Protein 4RNW (pdb70)

B-factor: mean 17.25, std 8.99, range [4.36, 70.71]

Radius of gyration: 30.13 Å; Cα contacts (8 Å, |Δi|>4): 1795; chains: 2; bounding box: 82×63×90 Å

Organism: Saccharomyces pastorianus (NCBI:txid27292)

GO terms:
  GO:0003959 NADPH dehydrogenase activity (F, EXP)

Nearest PDB structures (foldseek):
  4rnw-assembly1_A  TM=1.003E+00  e=5.816E-82  Saccharomyces pastorianus
  4rnw-assembly2_B  TM=1.000E+00  e=3.410E-79  Saccharomyces pastorianus
  4rnv-assembly3_C  TM=9.988E-01  e=3.550E-76  Saccharomyces pastorianus
  4rnu-assembly2_B  TM=9.977E-01  e=3.296E-73  Saccharomyces pastorianus
  4rnu-assembly3_C  TM=9.988E-01  e=9.812E-73  Saccharomyces pastorianus

Sequence (764 aa):
GGSNDFVYSIWKKGPVIRAGNFALHPEVVREEVKDKRTLIGYGRFFISNPDLVDRLEKGLPLNKYDRDTFYQMSAHGYIDYPTYEEALKLGWGSFVKDFKPQALGDTNLFKPIKIGNNELLHRAVIPPLTRMRALHPGNIPNRDWAVEYYTQRAQRPGTMIITEGAFISPQAGGYDNAPGVWSEEQMVEWTKIFNAIHEKKKSFVWVQLWVLGWAAFPDNLARDGLRYDSASDNVVFMDAEQEAKAKKANNPQHSLTKDEIKQYIKEYVQAAKNSIAAGADGVEIHSANGYLLNQFLDPHSNTRTDEYGGSIENRARFTLEVVDALVEAIGHEKVGLRLSPYGVFNSMSGGAETGIVAQYAYVAGELEKRAKAGKRLAFVHLVEPRGGSNDFVYSIWKGPVIRAGNFALHPEVVREEVKDKRTLIGYGRFFISNPDLVDRLEKGLPLNKYDRDTFYQMSAHGYIDYPTYEEALKLGSFVKDFKPQALGDTNLFKPIKIGNNELLHRAVIPPLTRMRALHPGNIPNRDWAVEYYTQRAQRPGTMIITEGAFISPQAGGYDNAPGVWSEEQMVEWTKIFNAIHEKKSFVWVQLWVLGWAAFPDNLARDGLRYDSASDNVVFMDAEQEAKAKKANNPQHSLTKDEIKQYIKEYVQAAKNSIAAGADGVEIHSANGYLLNQFLDPHSNTRTDEYGGSIENRARFTLEVVDALVEAIGHEKVGLRLSPYGVFNSMSGGAETGIVAQYAYVAGELEKRAKAGKRLAFVHLVEPR

Foldseek 3Di:
DDFPVLLVVFFPAAEEEEDDCLLPVVVVQVQVVPVRYFYEYEQQVLQELVSVVCQQQFHFGADADPVQQADQDCVSQQPRDHPVRCVVVVPVVGDPPRGTDNCNVGQQQPWDDFQNATARGRYAHEERFRLNADPPPQAPHPPPLLSRLLSNLQPARYEYEYHEAELDLLQAARRRHHHQPDPRRLVVVLSNLVSSVVSNYAYAYEYGGAALNHQLQSQLVVVYAREAQDQPAHLDDVSCVRCVVSVHGYDRDDPVRLVVVLVSLLNSQVSNVVSPHQAYEYECEQQGHLVLLLACNNHPDDDQSDDDLNNSNPSVVSSLVSNCVRPNQSRYEYEYELQDCHSNGDGVVPVCSVVSVSVVSNVQNVVVVVPRHHSYYYYHTPD/DDFPVLLVVFFPAAEEEEDPCLLPVVVVQVQVVPVRYFYEYEQQVLQELPSVVCQQQFHFGGDADPVQQADQDCVSFQPRDHPVRVVVPDDTDPPRGTDRCNVTQQQPWDDFQNAIARGRYAHEERWRLNADPPPQAPHPPPLLSRLLSNLQPARYEYEYHEAELDLQQAARRRHHHQPDPRRLVVVLSNLVSSVVSNYAYAYEYGGAAQNHQLQSQLVVVYAREAQDQPAHLDDVSCVRCVVSVHGYDRDDPVNLVVVLVSLLNSQVSCVVSPHQAYEYECEQQGHLVLLLACRNHPDDDQCDDDLNNSNVSVVSSLVSNCVRPNQSRYEYEYELQDCHSNGCGVVPVCSVVSVSVVSNVQVVVVVVPGHHSYYYYHTPD

Secondary structure (DSSP, 8-state):
---TTHHHHH--S-EEEESS-TT-HHHHHHHTTSTTEEEE--HHHHH-TTHHHHHHHT---BPP-GGGSS-SSSTTTT-PPPHHHHHHTT---B-TT------TTSGGGS-EEETTEEESSSEEB--------BTTTTBPPTTTHHHHHHHHT-STT-EEEPPPEESSTTT---TTS-BSSSHHHHHHHHHHHHHHHHTT-EEEEEEE--GGGS-HHHHHHTT--EEES-SS--S-HHHHHHHHHTT--EEEPPHHHHHHHHHHHHHHHHHHHHTT-SEEEEE--TTSHHHHHH-TTT----STTSSSHHHHTHHHHHHHHHHHHHH-GGGEEEEE-TT--GGG--GGGSTTHHHHHHHHHHHHHHHHHTT---SEEEEE---/---STHHHHH--S-EEEESS-TT-HHHHHHHTTSTTEEEE--HHHHH-TTHHHHHHHT---BPP-GGGSSSSSSTTTT-PPPHHHHHH---BPTT------TTSGGGS-EEETTEEESSSEEB--------BTTTTBPPTTTHHHHHHHHT-STT-EEEPPPEESSTTT---TTS-BSSSHHHHHHHHHHHHHHHHTT-EEEEEEE--GGGS-HHHHHHTT--EEES-SS--S-HHHHHHHHHTT--EEEPPHHHHHHHHHHHHHHHHHHHHTT-SEEEEE--TTSHHHHHH-TTT----STTSSSHHHHTHHHHHHHHHHHHHH-GGGEEEEE-TT--GGG--GGGSTTHHHHHHHHHHHHHHHHHTT---SEEEEE---

InterPro domains:
  IPR001155 NADH:flavin oxidoreductase/NADH oxidase, N-terminal [PF00724] (16-368)
  IPR013785 Aldolase-type TIM barrel [G3DSA:3.20.20.70] (1-400)
  IPR045247 Oxidoreductase Oye-like [PTHR22893] (15-388)

Solvent-accessible surface area: 28478 Å² total; per-residue (Å²): 57,39,45,0,76,6,3,33,10,5,0,80,4,23,0,0,11,9,23,75,6,8,62,58,7,86,42,0,65,94,47,1,137,52,164,39,0,0,0,1,5,20,132,17,1,6,0,0,4,8,0,2,39,1,10,49,118,20,36,44,2,0,121,69,58,166,114,5,18,133,82,89,18,32,107,3,3,28,80,23,9,29,38,104,90,0,76,167,115,62,78,76,95,25,30,82,152,37,77,53,56,53,1,28,106,13,48,0,23,97,82,23,116,0,18,82,6,98,0,98,1,18,0,0,8,6,18,30,40,1,39,3,3,51,91,106,23,22,9,5,8,135,108,50,5,58,89,6,8,37,39,4,0,58,57,55,2,0,0,0,2,0,14,2,0,0,4,6,64,29,1,3,12,32,34,45,0,1,0,0,74,24,131,82,0,15,67,20,1,47,109,1,0,84,13,0,67,144,82,151,1,36,0,0,0,4,0,9,1,0,5,0,4,2,77,0,59,26,4,39,122,79,70,38,79,3,3,0,0,4,87,96,34,75,31,62,81,133,8,91,62,70,8,78,180,23,136,16,96,12,56,32,3,65,95,116,37,0,103,83,3,17,138,30,0,29,95,1,0,99,27,0,39,93,14,31,8,27,0,0,0,0,9,0,0,38,0,20,0,0,2,0,0,0,2,38,88,0,6,61,24,140,44,89,10,2,61,24,4,32,34,32,0,81,0,0,12,46,0,0,61,24,0,16,135,36,21,17,54,51,50,0,0,0,16,4,3,2,20,23,102,134,19,37,16,24,1,26,77,46,14,20,4,2,0,1,4,0,33,0,2,1,27,1,7,106,55,12,125,88,52,106,75,5,7,0,1,0,0,38,17,70,110,37,48,43,0,73,6,3,30,18,9,0,93,4,22,0,0,12,10,25,78,6,9,61,60,8,85,40,0,66,96,47,1,136,53,167,38,0,0,0,1,5,19,118,16,1,6,0,0,4,8,0,3,41,2,10,46,108,19,39,43,2,8,112,67,58,130,122,5,12,134,84,90,20,31,111,3,3,27,78,25,42,31,44,102,89,13,87,154,145,111,130,59,32,167,121,34,163,48,58,52,1,27,106,15,46,0,22,100,78,23,118,0,18,82,7,100,0,97,1,18,0,0,7,5,17,29,40,0,40,4,3,51,91,106,24,22,9,5,8,133,107,51,4,59,88,5,8,37,40,4,0,57,59,57,1,0,0,0,2,0,13,2,0,1,4,6,62,29,1,2,12,31,36,46,0,2,0,0,77,26,156,84,0,24,83,17,1,48,108,2,0,79,9,0,66,135,84,151,1,35,0,0,0,4,0,9,2,0,6,0,3,1,80,0,56,27,4,40,123,80,71,38,77,3,4,0,0,4,84,101,23,77,30,62,80,140,7,60,58,66,8,150,177,23,134,17,99,12,57,34,3,65,92,104,34,0,121,86,3,26,141,29,0,31,95,0,0,101,25,0,38,92,13,31,8,28,0,0,0,0,9,0,0,38,0,21,0,1,2,0,0,0,2,35,88,1,6,65,25,139,42,80,8,2,61,23,4,32,33,32,0,71,0,0,13,55,0,0,60,22,0,18,147,30,21,18,55,50,49,0,0,0,17,4,3,2,21,22,103,132,20,37,14,22,0,21,79,55,17,20,4,2,0,1,4,0,34,0,2,1,24,2,8,101,57,12,121,88,50,119,74,5,7,0,1,0,0,35,19,73,112

Structure (mmCIF, N/CA/C/O backbone):
data_4RNW
#
_entry.id   4RNW
#
_cell.length_a   64.247
_cell.length_b   73.002
_cell.length_c   84.742
_cell.angle_alpha   90.00
_cell.angle_beta   101.27
_cell.angle_gamma   90.00
#
_symmetry.space_group_name_H-M   'P 1 21 1'
#
loop_
_entity.id
_entity.type
_entity.pdbx_description
1 polymer 'NADPH dehydrogenase 1'
2 non-polymer 'FLAVIN MONONUCLEOTIDE'
3 non-polymer '4-(2-HYDROXYETHYL)-1-PIPERAZINE ETHANESULFONIC ACID'
4 non-polymer 1,2-ETHANEDIOL
5 water water
#
loop_
_atom_site.group_PDB
_atom_site.id
_atom_site.type_symbol
_atom_site.label_atom_id
_atom_site.label_alt_id
_atom_site.label_comp_id
_atom_site.label_asym_id
_atom_site.label_entity_id
_atom_site.label_seq_id
_atom_site.pdbx_PDB_ins_code
_atom_site.Cartn_x
_atom_site.Cartn_y
_atom_site.Cartn_z
_atom_site.occupancy
_atom_site.B_iso_or_equiv
_atom_site.auth_seq_id
_atom_site.auth_comp_id
_atom_site.auth_asym_id
_atom_site.auth_atom_id
_atom_site.pdbx_PDB_model_num
ATOM 1 N N . GLY A 1 2 ? 10.436 -13.472 11.153 1.00 22.99 6 GLY A N 1
ATOM 2 C CA . GLY A 1 2 ? 9.286 -13.380 12.026 1.00 36.46 6 GLY A CA 1
ATOM 3 C C . GLY A 1 2 ? 9.689 -12.780 13.352 1.00 44.28 6 GLY A C 1
ATOM 4 O O . GLY A 1 2 ? 10.762 -13.092 13.888 1.00 36.17 6 GLY A O 1
ATOM 5 N N . GLY A 1 3 ? 8.816 -11.940 13.899 1.00 18.89 7 GLY A N 1
ATOM 6 C CA . GLY A 1 3 ? 9.234 -11.041 14.944 1.00 22.99 7 GLY A CA 1
ATOM 7 C C . GLY A 1 3 ? 8.572 -9.682 14.834 1.00 19.57 7 GLY A C 1
ATOM 8 O O . GLY A 1 3 ? 7.579 -9.512 14.127 1.00 20.21 7 GLY A O 1
ATOM 9 N N . SER A 1 4 ? 9.160 -8.710 15.524 1.00 16.08 8 SER A N 1
ATOM 10 C CA . SER A 1 4 ? 8.526 -7.441 15.850 1.00 11.13 8 SER A CA 1
ATOM 11 C C . SER A 1 4 ? 9.496 -6.347 15.483 1.00 9.93 8 SER A C 1
ATOM 12 O O . SER A 1 4 ? 10.716 -6.562 15.538 1.00 11.57 8 SER A O 1
ATOM 15 N N . ASN A 1 5 ? 8.971 -5.186 15.096 1.00 8.94 9 ASN A N 1
ATOM 16 C CA . ASN A 1 5 ? 9.794 -4.002 14.892 1.00 10.00 9 ASN A CA 1
ATOM 17 C C . ASN A 1 5 ? 10.125 -3.273 16.193 1.00 14.20 9 ASN A C 1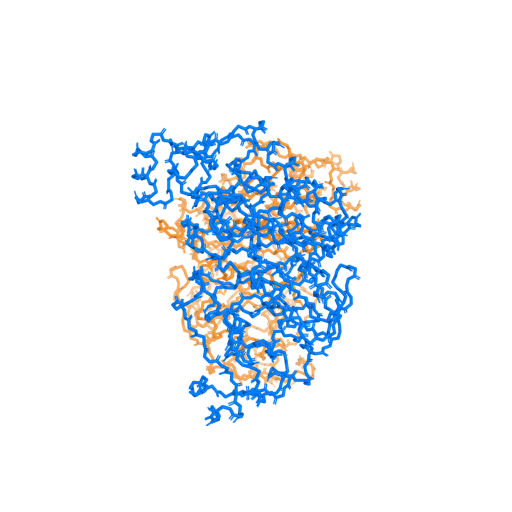
ATOM 18 O O . ASN A 1 5 ? 10.757 -2.213 16.166 1.00 12.54 9 ASN A O 1
ATOM 23 N N . ASP A 1 6 ? 9.683 -3.814 17.327 1.00 12.44 10 ASP A N 1
ATOM 24 C CA . ASP A 1 6 ? 9.837 -3.081 18.587 1.00 12.36 10 ASP A CA 1
ATOM 25 C C . ASP A 1 6 ? 11.299 -2.777 18.904 1.00 11.54 10 ASP A C 1
ATOM 26 O O . ASP A 1 6 ? 11.601 -1.780 19.566 1.00 12.39 10 ASP A O 1
ATOM 31 N N . PHE A 1 7 ? 12.206 -3.622 18.425 1.00 9.62 11 PHE A N 1
ATOM 32 C CA . PHE A 1 7 ? 13.636 -3.391 18.628 1.00 9.92 11 PHE A CA 1
ATOM 33 C C . PHE A 1 7 ? 14.076 -1.972 18.239 1.00 9.45 11 PHE A C 1
ATOM 34 O O . PHE A 1 7 ? 14.965 -1.375 18.850 1.00 9.58 11 PHE A O 1
ATOM 42 N N . VAL A 1 8 ? 13.446 -1.407 17.220 1.00 9.02 12 VAL A N 1
ATOM 43 C CA . VAL A 1 8 ? 13.848 -0.098 16.776 1.00 6.47 12 VAL A CA 1
ATOM 44 C C . VAL A 1 8 ? 13.695 0.962 17.867 1.00 9.05 12 VAL A C 1
ATOM 45 O O . VAL A 1 8 ? 14.491 1.890 17.944 1.00 11.14 12 VAL A O 1
ATOM 49 N N . TYR A 1 9 ? 12.667 0.820 18.701 1.00 11.29 13 TYR A N 1
ATOM 50 C CA . TYR A 1 9 ? 12.381 1.794 19.762 1.00 10.27 13 TYR A CA 1
ATOM 51 C C . TYR A 1 9 ? 13.455 1.748 20.848 1.00 9.65 13 TYR A C 1
ATOM 52 O O . TYR A 1 9 ? 13.632 2.716 21.586 1.00 11.71 13 TYR A O 1
ATOM 61 N N . SER A 1 10 ? 14.194 0.642 20.942 1.00 11.90 14 SER A N 1
ATOM 62 C CA . SER A 1 10 ? 15.277 0.563 21.945 1.00 9.42 14 SER A CA 1
ATOM 63 C C . SER A 1 10 ? 16.525 1.286 21.479 1.00 11.19 14 SER A C 1
ATOM 64 O O . SER A 1 10 ? 17.431 1.547 22.278 1.00 15.09 14 SER A O 1
ATOM 67 N N . ILE A 1 11 ? 16.578 1.614 20.193 1.00 10.55 15 ILE A N 1
ATOM 68 C CA . ILE A 1 11 ? 17.767 2.182 19.571 1.00 7.90 15 ILE A CA 1
ATOM 69 C C . ILE A 1 11 ? 17.523 3.633 19.149 1.00 11.23 15 ILE A C 1
ATOM 70 O O . ILE A 1 11 ? 18.200 4.543 19.610 1.00 11.25 15 ILE A O 1
ATOM 75 N N . TRP A 1 12 ? 16.575 3.835 18.233 1.00 8.52 16 TRP A N 1
ATOM 76 C CA . TRP A 1 12 ? 16.240 5.169 17.734 1.00 7.56 16 TRP A CA 1
ATOM 77 C C . TRP A 1 12 ? 15.270 5.835 18.671 1.00 9.78 16 TRP A C 1
ATOM 78 O O . TRP A 1 12 ? 14.275 5.221 19.075 1.00 10.12 16 TRP A O 1
ATOM 89 N N . LYS A 1 13 ? 15.546 7.095 19.028 1.00 12.69 17 LYS A N 1
ATOM 90 C CA A LYS A 1 13 ? 14.749 7.764 20.050 0.42 11.45 17 LYS A CA 1
ATOM 91 C CA B LYS A 1 13 ? 14.753 7.767 20.048 0.58 11.42 17 LYS A CA 1
ATOM 92 C C . LYS A 1 13 ? 13.925 8.921 19.489 1.00 14.83 17 LYS A C 1
ATOM 93 O O . LYS A 1 13 ? 13.356 9.698 20.238 1.00 16.18 17 LYS A O 1
ATOM 104 N N . GLY A 1 14 ? 13.849 9.012 18.169 1.00 12.58 18 GLY A N 1
ATOM 105 C CA . GLY A 1 14 ? 13.053 10.051 17.542 1.00 12.97 18 GLY A CA 1
ATOM 106 C C . GLY A 1 14 ? 11.671 9.558 17.140 1.00 9.79 18 GLY A C 1
ATOM 107 O O . GLY A 1 14 ? 11.221 8.460 17.526 1.00 9.40 18 GLY A O 1
ATOM 108 N N . PRO A 1 15 ? 10.957 10.366 16.341 1.00 12.00 19 PRO A N 1
ATOM 109 C CA . PRO A 1 15 ? 9.627 9.943 15.877 1.00 8.03 19 PRO A CA 1
ATOM 110 C C . PRO A 1 15 ? 9.674 8.664 15.028 1.00 8.96 19 PRO A C 1
ATOM 111 O O . PRO A 1 15 ? 10.618 8.470 14.267 1.00 9.60 19 PRO A O 1
ATOM 115 N N . VAL A 1 16 ? 8.678 7.809 15.179 1.00 8.02 20 VAL A N 1
ATOM 116 C CA . VAL A 1 16 ? 8.617 6.603 14.386 1.00 9.81 20 VAL A CA 1
ATOM 117 C C . VAL A 1 16 ? 7.217 6.564 13.807 1.00 10.38 20 VAL A C 1
ATOM 118 O O . VAL A 1 16 ? 6.236 6.637 14.557 1.00 10.69 20 VAL A O 1
ATOM 122 N N . ILE A 1 17 ? 7.112 6.447 12.489 1.00 7.42 21 ILE A N 1
ATOM 123 C CA . ILE A 1 17 ? 5.799 6.240 11.868 1.00 10.08 21 ILE A CA 1
ATOM 124 C C . ILE A 1 17 ? 5.661 4.752 11.625 1.00 9.96 21 ILE A C 1
ATOM 125 O O . ILE A 1 17 ? 6.567 4.137 11.041 1.00 9.93 21 ILE A O 1
ATOM 130 N N . ARG A 1 18 ? 4.548 4.166 12.051 1.00 8.78 22 ARG A N 1
ATOM 131 C CA . ARG A 1 18 ? 4.329 2.737 11.798 1.00 7.68 22 ARG A CA 1
ATOM 132 C C . ARG A 1 18 ? 3.163 2.583 10.844 1.00 8.68 22 ARG A C 1
ATOM 133 O O . ARG A 1 18 ? 2.122 3.223 11.037 1.00 8.42 22 ARG A O 1
ATOM 141 N N . ALA A 1 19 ? 3.314 1.698 9.854 1.00 9.02 23 ALA A N 1
ATOM 142 C CA . ALA A 1 19 ? 2.236 1.471 8.889 1.00 7.48 23 ALA A CA 1
ATOM 143 C C . ALA A 1 19 ? 2.010 -0.007 8.611 1.00 8.97 23 ALA A C 1
ATOM 144 O O . ALA A 1 19 ? 2.959 -0.763 8.421 1.00 10.49 23 ALA A O 1
ATOM 146 N N . GLY A 1 20 ? 0.743 -0.398 8.578 1.00 8.82 24 GLY A N 1
ATOM 147 C CA . GLY A 1 20 ? 0.371 -1.755 8.229 1.00 8.22 24 GLY A CA 1
ATOM 148 C C . GLY A 1 20 ? -0.807 -2.255 9.040 1.00 11.89 24 GLY A C 1
ATOM 149 O O . GLY A 1 20 ? -0.677 -2.493 10.245 1.00 10.54 24 GLY A O 1
ATOM 150 N N . ASN A 1 21 ? -1.952 -2.384 8.381 1.00 11.18 25 ASN A N 1
ATOM 151 C CA . ASN A 1 21 ? -3.144 -2.997 8.977 1.00 12.71 25 ASN A CA 1
ATOM 152 C C . ASN A 1 21 ? -3.620 -2.339 10.265 1.00 12.26 25 ASN A C 1
ATOM 153 O O . ASN A 1 21 ? -4.062 -3.024 11.190 1.00 13.24 25 ASN A O 1
ATOM 158 N N . PHE A 1 22 ? -3.530 -1.010 10.343 1.00 10.45 26 PHE A N 1
ATOM 159 C CA . PHE A 1 22 ? -3.999 -0.304 11.532 1.00 10.61 26 PHE A CA 1
ATOM 160 C C . PHE A 1 22 ? -5.436 0.220 11.453 1.00 10.56 26 PHE A C 1
ATOM 161 O O . PHE A 1 22 ? -6.049 0.464 12.488 1.00 12.74 26 PHE A O 1
ATOM 169 N N . ALA A 1 23 ? -5.985 0.396 10.254 1.00 15.23 27 ALA A N 1
ATOM 170 C CA . ALA A 1 23 ? -7.295 1.043 10.168 1.00 14.70 27 ALA A CA 1
ATOM 171 C C . ALA A 1 23 ? -8.386 0.195 10.814 1.00 14.59 27 ALA A C 1
ATOM 172 O O . ALA A 1 23 ? -9.294 0.728 11.452 1.00 14.25 27 ALA A O 1
ATOM 174 N N . LEU A 1 24 ? -8.320 -1.118 10.622 1.00 14.14 28 LEU A N 1
ATOM 175 C CA . LEU A 1 24 ? -9.354 -1.996 11.176 1.00 11.28 28 LEU A CA 1
ATOM 176 C C . LEU A 1 24 ? -8.985 -2.480 12.579 1.00 15.29 28 LEU A C 1
ATOM 177 O O . LEU A 1 24 ? -9.680 -3.339 13.132 1.00 16.80 28 LEU A O 1
ATOM 182 N N . HIS A 1 25 ? -7.914 -1.928 13.158 1.00 12.31 29 HIS A N 1
ATOM 183 C CA . HIS A 1 25 ? -7.479 -2.298 14.506 1.00 14.64 29 HIS A CA 1
ATOM 184 C C . HIS A 1 25 ? -7.248 -1.129 15.444 1.00 11.76 29 HIS A C 1
ATOM 185 O O . HIS A 1 25 ? -6.129 -0.907 15.938 1.00 15.06 29 HIS A O 1
ATOM 192 N N . PRO A 1 26 ? -8.315 -0.373 15.730 1.00 14.58 30 PRO A N 1
ATOM 193 C CA . PRO A 1 26 ? -8.169 0.769 16.631 1.00 15.51 30 PRO A CA 1
ATOM 194 C C . PRO A 1 26 ? -7.702 0.345 18.018 1.00 11.67 30 PRO A C 1
ATOM 195 O O . PRO A 1 26 ? -7.045 1.118 18.702 1.00 13.33 30 PRO A O 1
ATOM 199 N N . GLU A 1 27 ? -8.007 -0.893 18.403 1.00 15.70 31 GLU A N 1
ATOM 200 C CA . GLU A 1 27 ? -7.587 -1.384 19.704 1.00 17.19 31 GLU A CA 1
ATOM 201 C C . GLU A 1 27 ? -6.061 -1.502 19.764 1.00 22.06 31 GLU A C 1
ATOM 202 O O . GLU A 1 27 ? -5.459 -1.310 20.823 1.00 18.32 31 GLU A O 1
ATOM 208 N N . VAL A 1 28 ? -5.441 -1.783 18.619 1.00 15.75 32 VAL A N 1
ATOM 209 C CA . VAL A 1 28 ? -3.978 -1.843 18.531 1.00 16.19 32 VAL A CA 1
ATOM 210 C C . VAL A 1 28 ? -3.410 -0.425 18.529 1.00 14.61 32 VAL A C 1
ATOM 211 O O . VAL A 1 28 ? -2.500 -0.099 19.307 1.00 15.25 32 VAL A O 1
ATOM 215 N N . VAL A 1 29 ? -3.986 0.429 17.691 1.00 12.93 33 VAL A N 1
ATOM 216 C CA . VAL A 1 29 ? -3.583 1.832 17.660 1.00 14.70 33 VAL A CA 1
ATOM 217 C C . VAL A 1 29 ? -3.662 2.516 19.027 1.00 15.15 33 VAL A C 1
ATOM 218 O O . VAL A 1 29 ? -2.748 3.230 19.404 1.00 15.60 33 VAL A O 1
ATOM 222 N N . ARG A 1 30 ? -4.758 2.303 19.759 1.00 13.82 34 ARG A N 1
ATOM 223 C CA . ARG A 1 30 ? -4.923 2.888 21.085 1.00 16.49 34 ARG A CA 1
ATOM 224 C C . ARG A 1 30 ? -3.735 2.560 21.987 1.00 16.75 34 ARG A C 1
ATOM 225 O O . ARG A 1 30 ? -3.262 3.414 22.739 1.00 17.19 34 ARG A O 1
ATOM 233 N N . GLU A 1 31 ? -3.243 1.330 21.887 1.00 17.09 35 GLU A N 1
ATOM 234 C CA . GLU A 1 31 ? -2.077 0.945 22.681 1.00 24.36 35 GLU A CA 1
ATOM 235 C C . GLU A 1 31 ? -0.781 1.539 22.134 1.00 19.23 35 GLU A C 1
ATOM 236 O O . GLU A 1 31 ? 0.035 2.048 22.894 1.00 18.76 35 GLU A O 1
ATOM 242 N N . GLU A 1 32 ? -0.612 1.501 20.814 1.00 17.45 36 GLU A N 1
ATOM 243 C CA . GLU A 1 32 ? 0.619 1.984 20.195 1.00 15.47 36 GLU A CA 1
ATOM 244 C C . GLU A 1 32 ? 0.878 3.475 20.432 1.00 16.13 36 GLU A C 1
ATOM 245 O O . GLU A 1 32 ? 2.027 3.888 20.628 1.00 16.40 36 GLU A O 1
ATOM 251 N N . VAL A 1 33 ? -0.173 4.300 20.388 1.00 14.23 37 VAL A N 1
ATOM 252 C CA . VAL A 1 33 ? 0.025 5.735 20.480 1.00 14.58 37 VAL A CA 1
ATOM 253 C C . VAL A 1 33 ? 0.237 6.231 21.919 1.00 15.53 37 VAL A C 1
ATOM 254 O O . VAL A 1 33 ? 0.469 7.419 22.132 1.00 19.82 37 VAL A O 1
ATOM 258 N N . LYS A 1 34 ? 0.154 5.316 22.885 1.00 17.10 38 LYS A N 1
ATOM 259 C CA . LYS A 1 34 ? 0.574 5.622 24.251 1.00 18.98 38 LYS A CA 1
ATOM 260 C C . LYS A 1 34 ? 2.052 6.022 24.281 1.00 22.83 38 LYS A C 1
ATOM 261 O O . LYS A 1 34 ? 2.488 6.804 25.129 1.00 22.01 38 LYS A O 1
ATOM 267 N N . ASP A 1 35 ? 2.820 5.482 23.339 1.00 18.54 39 ASP A N 1
ATOM 268 C CA . ASP A 1 35 ? 4.183 5.926 23.127 1.00 14.95 39 ASP A CA 1
ATOM 269 C C . ASP A 1 35 ? 4.132 7.305 22.473 1.00 16.88 39 ASP A C 1
ATOM 270 O O . ASP A 1 35 ? 3.593 7.441 21.373 1.00 15.23 39 ASP A O 1
ATOM 275 N N . LYS A 1 36 ? 4.657 8.319 23.172 1.00 15.68 40 LYS A N 1
ATOM 276 C CA . LYS A 1 36 ? 4.594 9.736 22.778 1.00 15.52 40 LYS A CA 1
ATOM 277 C C . LYS A 1 36 ? 5.249 10.122 21.437 1.00 13.42 40 LYS A C 1
ATOM 278 O O . LYS A 1 36 ? 5.020 11.202 20.938 1.00 14.55 40 LYS A O 1
ATOM 284 N N . ARG A 1 37 ? 6.061 9.236 20.862 1.00 11.68 41 ARG A N 1
ATOM 285 C CA . ARG A 1 37 ? 6.689 9.519 19.579 1.00 8.41 41 ARG A CA 1
ATOM 286 C C . ARG A 1 37 ? 6.269 8.576 18.447 1.00 11.64 41 ARG A C 1
ATOM 287 O O . ARG A 1 37 ? 6.954 8.469 17.429 1.00 13.27 41 ARG A O 1
ATOM 295 N N . THR A 1 38 ? 5.126 7.931 18.611 1.00 8.70 42 THR A N 1
ATOM 296 C CA . THR A 1 38 ? 4.632 7.015 17.581 1.00 8.68 42 THR A CA 1
ATOM 297 C C . THR A 1 38 ? 3.543 7.672 16.733 1.00 14.55 42 THR A C 1
ATOM 298 O O . THR A 1 38 ? 2.591 8.242 17.266 1.00 12.95 42 THR A O 1
ATOM 302 N N . LEU A 1 39 ? 3.679 7.583 15.413 1.00 8.96 43 LEU A N 1
ATOM 303 C CA . LEU A 1 39 ? 2.638 8.038 14.490 1.00 8.64 43 LEU A CA 1
ATOM 304 C C . LEU A 1 39 ? 2.161 6.829 13.716 1.00 9.26 43 LEU A C 1
ATOM 305 O O . LEU A 1 39 ? 2.865 5.842 13.650 1.00 10.47 43 LEU A O 1
ATOM 310 N N . ILE A 1 40 ? 0.961 6.895 13.149 1.00 8.64 44 ILE A N 1
ATOM 311 C CA . ILE A 1 40 ? 0.369 5.744 12.483 1.00 8.37 44 ILE A CA 1
ATOM 312 C C . ILE A 1 40 ? 0.071 6.070 11.037 1.00 10.82 44 ILE A C 1
ATOM 313 O O . ILE A 1 40 ? -0.643 7.013 10.764 1.00 10.14 44 ILE A O 1
ATOM 318 N N . GLY A 1 41 ? 0.631 5.301 10.107 1.00 9.04 45 GLY A N 1
ATOM 319 C CA . GLY A 1 41 ? 0.302 5.482 8.696 1.00 8.85 45 GLY A CA 1
ATOM 320 C C . GLY A 1 41 ? -0.848 4.570 8.304 1.00 14.63 45 GLY A C 1
ATOM 321 O O . GLY A 1 41 ? -0.843 3.401 8.671 1.00 12.20 45 GLY A O 1
ATOM 322 N N . TYR A 1 42 ? -1.815 5.102 7.551 1.00 11.37 46 TYR A N 1
ATOM 323 C CA . TYR A 1 42 ? -2.945 4.339 7.066 1.00 12.41 46 TYR A CA 1
ATOM 324 C C . TYR A 1 42 ? -2.971 4.414 5.538 1.00 10.38 46 TYR A C 1
ATOM 325 O O . TYR A 1 42 ? -3.127 5.497 4.970 1.00 13.36 46 TYR A O 1
ATOM 334 N N . GLY A 1 43 ? -2.781 3.287 4.868 1.00 8.00 47 GLY A N 1
ATOM 335 C CA . GLY A 1 43 ? -2.632 3.272 3.422 1.00 8.25 47 GLY A CA 1
ATOM 336 C C . GLY A 1 43 ? -3.920 3.019 2.663 1.00 11.72 47 GLY A C 1
ATOM 337 O O . GLY A 1 43 ? -4.547 3.943 2.130 1.00 12.28 47 GLY A O 1
ATOM 338 N N . ARG A 1 44 ? -4.315 1.757 2.592 1.00 9.62 48 ARG A N 1
ATOM 339 C CA . ARG A 1 44 ? -5.507 1.394 1.836 1.00 9.09 48 ARG A CA 1
ATOM 340 C C . ARG A 1 44 ? -6.733 2.191 2.241 1.00 10.43 48 ARG A C 1
ATOM 341 O O . ARG A 1 44 ? -7.527 2.572 1.386 1.00 10.96 48 ARG A O 1
ATOM 349 N N . PHE A 1 45 ? -6.892 2.481 3.524 1.00 11.10 49 PHE A N 1
ATOM 350 C CA . PHE A 1 45 ? -8.084 3.215 3.927 1.00 9.67 49 PHE A CA 1
ATOM 351 C C . PHE A 1 45 ? -7.993 4.726 3.736 1.00 10.78 49 PHE A C 1
ATOM 352 O O . PHE A 1 45 ? -9.023 5.389 3.749 1.00 13.56 49 PHE A O 1
ATOM 360 N N . PHE A 1 46 ? -6.795 5.279 3.521 1.00 8.63 50 PHE A N 1
ATOM 361 C CA . PHE A 1 46 ? -6.728 6.666 3.035 1.00 9.18 50 PHE A CA 1
ATOM 362 C C . PHE A 1 46 ? -7.022 6.739 1.536 1.00 8.66 50 PHE A C 1
ATOM 363 O O . PHE A 1 46 ? -7.525 7.756 1.067 1.00 10.87 50 PHE A O 1
ATOM 371 N N . ILE A 1 47 ? -6.705 5.680 0.787 1.00 9.23 51 ILE A N 1
ATOM 372 C CA . ILE A 1 47 ? -7.130 5.584 -0.607 1.00 7.27 51 ILE A CA 1
ATOM 373 C C . ILE A 1 47 ? -8.643 5.716 -0.634 1.00 10.13 51 ILE A C 1
ATOM 374 O O . ILE A 1 47 ? -9.193 6.512 -1.414 1.00 9.87 51 ILE A O 1
ATOM 379 N N . SER A 1 48 ? -9.334 4.966 0.227 1.00 10.99 52 SER A N 1
ATOM 380 C CA . SER A 1 48 ? -10.786 4.909 0.111 1.00 10.82 52 SER A CA 1
ATOM 381 C C . SER A 1 48 ? -11.563 5.921 0.932 1.00 11.20 52 SER A C 1
ATOM 382 O O . SER A 1 48 ? -12.779 6.053 0.760 1.00 11.42 52 SER A O 1
ATOM 385 N N . ASN A 1 49 ? -10.888 6.598 1.853 1.00 9.60 53 ASN A N 1
ATOM 386 C CA . ASN A 1 49 ? -11.560 7.556 2.718 1.00 11.93 53 ASN A CA 1
ATOM 387 C C . ASN A 1 49 ? -10.814 8.884 2.732 1.00 10.32 53 ASN A C 1
ATOM 388 O O . ASN A 1 49 ? -9.883 9.048 3.499 1.00 10.80 53 ASN A O 1
ATOM 393 N N . PRO A 1 50 ? -11.242 9.857 1.909 1.00 10.68 54 PRO A N 1
ATOM 394 C CA . PRO A 1 50 ? -10.525 11.135 1.924 1.00 8.86 54 PRO A CA 1
ATOM 395 C C . PRO A 1 50 ? -10.606 11.845 3.277 1.00 12.65 54 PRO A C 1
ATOM 396 O O . PRO A 1 50 ? -9.693 12.608 3.619 1.00 13.02 54 PRO A O 1
ATOM 400 N N . ASP A 1 51 ? -11.671 11.598 4.037 1.00 10.79 55 ASP A N 1
ATOM 401 C CA . ASP A 1 51 ? -11.831 12.168 5.364 1.00 10.06 55 ASP A CA 1
ATOM 402 C C . ASP A 1 51 ? -11.542 11.128 6.435 1.00 13.60 55 ASP A C 1
ATOM 403 O O . ASP A 1 51 ? -12.224 11.076 7.455 1.00 11.36 55 ASP A O 1
ATOM 408 N N . LEU A 1 52 ? -10.517 10.313 6.211 1.00 10.08 56 LEU A N 1
ATOM 409 C CA . LEU A 1 52 ? -10.213 9.249 7.172 1.00 9.60 56 LEU A CA 1
ATOM 410 C C . LEU A 1 52 ? -9.974 9.816 8.556 1.00 12.21 56 LEU A C 1
ATOM 411 O O . LEU A 1 52 ? -10.399 9.225 9.543 1.00 12.87 56 LEU A O 1
ATOM 416 N N . VAL A 1 53 ? -9.291 10.953 8.643 1.00 9.71 57 VAL A N 1
ATOM 417 C CA . VAL A 1 53 ? -8.940 11.471 9.959 1.00 11.87 57 VAL A CA 1
ATOM 418 C C . VAL A 1 53 ? -10.207 11.777 10.786 1.00 11.92 57 VAL A C 1
ATOM 419 O O . VAL A 1 53 ? -10.286 11.404 11.951 1.00 13.05 57 VAL A O 1
ATOM 423 N N . ASP A 1 54 ? -11.208 12.423 10.168 1.00 11.55 58 ASP A N 1
ATOM 424 C CA . ASP A 1 54 ? -12.474 12.665 10.876 1.00 14.05 58 ASP A CA 1
ATOM 425 C C . ASP A 1 54 ? -13.087 11.352 11.339 1.00 13.66 58 ASP A C 1
ATOM 426 O O . ASP A 1 54 ? -13.643 11.274 12.430 1.00 14.99 58 ASP A O 1
ATOM 431 N N . ARG A 1 55 ? -13.031 10.323 10.492 1.00 12.86 59 ARG A N 1
ATOM 432 C CA . ARG A 1 55 ? -13.692 9.063 10.815 1.00 16.46 59 ARG A CA 1
ATOM 433 C C . ARG A 1 55 ? -12.980 8.361 11.962 1.00 14.14 59 ARG A C 1
ATOM 434 O O . ARG A 1 55 ? -13.619 7.748 12.807 1.00 15.95 59 ARG A O 1
ATOM 442 N N . LEU A 1 56 ? -11.656 8.448 11.988 1.00 11.93 60 LEU A N 1
ATOM 443 C CA . LEU A 1 56 ? -10.883 7.919 13.117 1.00 13.90 60 LEU A CA 1
ATOM 444 C C . LEU A 1 56 ? -11.152 8.654 14.433 1.00 17.34 60 LEU A C 1
ATOM 445 O O . LEU A 1 56 ? -11.201 8.037 15.499 1.00 14.96 60 LEU A O 1
ATOM 450 N N . GLU A 1 57 ? -11.294 9.973 14.365 1.00 13.57 61 GLU A N 1
ATOM 451 C CA . GLU A 1 57 ? -11.522 10.783 15.561 1.00 14.77 61 GLU A CA 1
ATOM 452 C C . GLU A 1 57 ? -12.858 10.442 16.192 1.00 19.77 61 GLU A C 1
ATOM 453 O O . GLU A 1 57 ? -12.976 10.341 17.419 1.00 18.66 61 GLU A O 1
ATOM 459 N N . LYS A 1 58 ? -13.862 10.278 15.344 1.00 16.47 62 LYS A N 1
ATOM 460 C CA . LYS A 1 58 ? -15.234 10.159 15.807 1.00 18.98 62 LYS A CA 1
ATOM 461 C C . LYS A 1 58 ? -15.732 8.721 15.857 1.00 17.32 62 LYS A C 1
ATOM 462 O O . LYS A 1 58 ? -16.838 8.461 16.336 1.00 21.80 62 LYS A O 1
ATOM 468 N N . GLY A 1 59 ? -14.930 7.782 15.369 1.00 17.91 63 GLY A N 1
ATOM 469 C CA . GLY A 1 59 ? -15.358 6.390 15.319 1.00 17.20 63 GLY A CA 1
ATOM 470 C C . GLY A 1 59 ? -16.491 6.134 14.333 1.00 23.43 63 GLY A C 1
ATOM 471 O O . GLY A 1 59 ? -17.493 5.499 14.672 1.00 20.68 63 GLY A O 1
ATOM 472 N N . LEU A 1 60 ? -16.313 6.608 13.103 1.00 14.08 64 LEU A N 1
ATOM 473 C CA . LEU A 1 60 ? -17.282 6.440 12.030 1.00 17.71 64 LEU A CA 1
ATOM 474 C C . LEU A 1 60 ? -16.972 5.191 11.199 1.00 18.20 64 LEU A C 1
ATOM 475 O O . LEU A 1 60 ? -15.818 4.735 11.154 1.00 17.15 64 LEU A O 1
ATOM 480 N N . PRO A 1 61 ? -17.995 4.641 10.526 1.00 13.16 65 PRO A N 1
ATOM 481 C CA . PRO A 1 61 ? -17.800 3.527 9.587 1.00 15.95 65 PRO A CA 1
ATOM 482 C C . PRO A 1 61 ? -16.846 3.950 8.459 1.00 15.89 65 PRO A C 1
ATOM 483 O O . PRO A 1 61 ? -16.729 5.147 8.160 1.00 13.79 65 PRO A O 1
ATOM 487 N N . LEU A 1 62 ? -16.178 2.984 7.844 1.00 12.56 66 LEU A N 1
ATOM 488 C CA . LEU A 1 62 ? -15.178 3.282 6.819 1.00 13.75 66 LEU A CA 1
ATOM 489 C C . LEU A 1 62 ? -15.606 2.802 5.439 1.00 14.19 66 LEU A C 1
ATOM 490 O O . LEU A 1 62 ? -16.149 1.697 5.292 1.00 13.41 66 LEU A O 1
ATOM 495 N N . ASN A 1 63 ? -15.324 3.600 4.411 1.00 12.63 67 ASN A N 1
ATOM 496 C CA . ASN A 1 63 ? -15.542 3.165 3.023 1.00 14.21 67 ASN A CA 1
ATOM 497 C C . ASN A 1 63 ? -14.651 1.969 2.701 1.00 15.99 67 ASN A C 1
ATOM 498 O O . ASN A 1 63 ? -13.443 2.000 2.991 1.00 12.74 67 ASN A O 1
ATOM 503 N N . LYS A 1 64 ? -15.224 0.935 2.083 1.00 13.02 68 LYS A N 1
ATOM 504 C CA . LYS A 1 64 ? -14.426 -0.166 1.539 1.00 12.02 68 LYS A CA 1
ATOM 505 C C . LYS A 1 64 ? -13.495 0.374 0.462 1.00 15.06 68 LYS A C 1
ATOM 506 O O . LYS A 1 64 ? -13.826 1.359 -0.221 1.00 14.98 68 LYS A O 1
ATOM 512 N N . TYR A 1 65 ? -12.334 -0.257 0.297 1.00 12.60 69 TYR A N 1
ATOM 513 C CA . TYR A 1 65 ? -11.470 0.074 -0.836 1.00 13.43 69 TYR A CA 1
ATOM 514 C C . TYR A 1 65 ? -11.652 -0.918 -1.976 1.00 13.91 69 TYR A C 1
ATOM 515 O O . TYR A 1 65 ? -11.977 -2.090 -1.739 1.00 15.62 69 TYR A O 1
ATOM 524 N N . ASP A 1 66 ? -11.448 -0.432 -3.199 1.00 16.25 70 ASP A N 1
ATOM 525 C CA . ASP A 1 66 ? -11.507 -1.253 -4.406 1.00 15.13 70 ASP A CA 1
ATOM 526 C C . ASP A 1 66 ? -10.110 -1.466 -4.976 1.00 13.20 70 ASP A C 1
ATOM 527 O O . ASP A 1 66 ? -9.575 -0.602 -5.678 1.00 14.77 70 ASP A O 1
ATOM 532 N N . ARG A 1 67 ? -9.518 -2.616 -4.662 1.00 15.58 71 ARG A N 1
ATOM 533 C CA . ARG A 1 67 ? -8.151 -2.890 -5.104 1.00 14.18 71 ARG A CA 1
ATOM 534 C C . ARG A 1 67 ? -8.008 -2.889 -6.630 1.00 17.92 71 ARG A C 1
ATOM 535 O O . ARG A 1 67 ? -6.927 -2.645 -7.160 1.00 15.11 71 ARG A O 1
ATOM 543 N N . ASP A 1 68 ? -9.094 -3.147 -7.353 1.00 19.25 72 ASP A N 1
ATOM 544 C CA . ASP A 1 68 ? -8.987 -3.221 -8.804 1.00 20.79 72 ASP A CA 1
ATOM 545 C C . ASP A 1 68 ? -8.652 -1.869 -9.444 1.00 19.60 72 ASP A C 1
ATOM 546 O O . ASP A 1 68 ? -8.153 -1.819 -10.566 1.00 23.19 72 ASP A O 1
ATOM 551 N N . THR A 1 69 ? -8.907 -0.773 -8.728 1.00 14.96 73 THR A N 1
ATOM 552 C CA . THR A 1 69 ? -8.582 0.569 -9.239 1.00 15.17 73 THR A CA 1
ATOM 553 C C . THR A 1 69 ? -7.377 1.215 -8.534 1.00 15.21 73 THR A C 1
ATOM 554 O O . THR A 1 69 ? -7.141 2.410 -8.663 1.00 15.48 73 THR A O 1
ATOM 558 N N . PHE A 1 70 ? -6.616 0.423 -7.784 1.00 14.40 74 PHE A N 1
ATOM 559 C CA . PHE A 1 70 ? -5.428 0.958 -7.136 1.00 12.43 74 PHE A CA 1
ATOM 560 C C . PHE A 1 70 ? -4.480 1.537 -8.181 1.00 9.97 74 PHE A C 1
ATOM 561 O O . PHE A 1 70 ? -3.895 2.606 -7.964 1.00 11.13 74 PHE A O 1
ATOM 569 N N . TYR A 1 71 ? -4.315 0.832 -9.305 1.00 12.35 75 TYR A N 1
ATOM 570 C CA . TYR A 1 71 ? -3.325 1.226 -10.327 1.00 10.12 75 TYR A CA 1
ATOM 571 C C . TYR A 1 71 ? -3.861 1.513 -11.721 1.00 13.81 75 TYR A C 1
ATOM 572 O O . TYR A 1 71 ? -3.086 1.675 -12.664 1.00 16.29 75 TYR A O 1
ATOM 581 N N . GLN A 1 72 ? -5.177 1.608 -11.833 1.00 13.71 76 GLN A N 1
ATOM 582 C CA . GLN A 1 72 ? -5.852 1.860 -13.111 1.00 12.81 76 GLN A CA 1
ATOM 583 C C . GLN A 1 72 ? -5.739 3.319 -13.523 1.00 11.77 76 GLN A C 1
ATOM 584 O O . GLN A 1 72 ? -5.819 4.218 -12.672 1.00 16.82 76 GLN A O 1
ATOM 590 N N . MET A 1 73 ? -5.595 3.572 -14.825 1.00 11.05 77 MET A N 1
ATOM 591 C CA . MET A 1 73 ? -5.546 4.956 -15.302 1.00 14.23 77 MET A CA 1
ATOM 592 C C . MET A 1 73 ? -6.943 5.562 -15.409 1.00 15.24 77 MET A C 1
ATOM 593 O O . MET A 1 73 ? -7.503 5.707 -16.513 1.00 20.07 77 MET A O 1
ATOM 598 N N . SER A 1 74 ? -7.516 5.894 -14.257 1.00 12.33 78 SER A N 1
ATOM 599 C CA . SER A 1 74 ? -8.882 6.413 -14.172 1.00 15.31 78 SER A CA 1
ATOM 600 C C . SER A 1 74 ? -9.109 7.325 -12.964 1.00 16.63 78 SER A C 1
ATOM 601 O O . SER A 1 74 ? -8.437 7.213 -11.918 1.00 13.21 78 SER A O 1
ATOM 604 N N . ALA A 1 75 ? -10.066 8.239 -13.095 1.00 14.03 79 ALA A N 1
ATOM 605 C CA . ALA A 1 75 ? -10.560 9.000 -11.961 1.00 14.13 79 ALA A CA 1
ATOM 606 C C . ALA A 1 75 ? -11.319 8.097 -10.994 1.00 12.10 79 ALA A C 1
ATOM 607 O O . ALA A 1 75 ? -11.282 8.273 -9.774 1.00 13.15 79 ALA A O 1
ATOM 609 N N . HIS A 1 76 ? -12.037 7.132 -11.547 1.00 14.73 80 HIS A N 1
ATOM 610 C CA . HIS A 1 76 ? -12.728 6.158 -10.735 1.00 15.56 80 HIS A CA 1
ATOM 611 C C . HIS A 1 76 ? -11.745 5.388 -9.863 1.00 12.96 80 HIS A C 1
ATOM 612 O O . HIS A 1 76 ? -10.745 4.855 -10.349 1.00 14.88 80 HIS A O 1
ATOM 619 N N . GLY A 1 77 ? -12.042 5.342 -8.579 1.00 12.13 81 GLY A N 1
ATOM 620 C CA . GLY A 1 77 ? -11.212 4.653 -7.615 1.00 12.67 81 GLY A CA 1
ATOM 621 C C . GLY A 1 77 ? -10.043 5.512 -7.208 1.00 13.06 81 GLY A C 1
ATOM 622 O O . GLY A 1 77 ? -9.166 5.042 -6.489 1.00 11.16 81 GLY A O 1
ATOM 623 N N . TYR A 1 78 ? -10.054 6.781 -7.618 1.00 10.89 82 TYR A N 1
ATOM 624 C CA . TYR A 1 78 ? -8.974 7.708 -7.288 1.00 9.92 82 TYR A CA 1
ATOM 625 C C . TYR A 1 78 ? -9.522 8.946 -6.587 1.00 10.57 82 TYR A C 1
ATOM 626 O O . TYR A 1 78 ? -9.156 9.242 -5.442 1.00 11.07 82 TYR A O 1
ATOM 635 N N . ILE A 1 79 ? -10.391 9.668 -7.291 1.00 12.58 83 ILE A N 1
ATOM 636 C CA . ILE A 1 79 ? -10.994 10.893 -6.780 1.00 10.47 83 ILE A CA 1
ATOM 637 C C . ILE A 1 79 ? -12.501 10.843 -6.529 1.00 11.08 83 ILE A C 1
ATOM 638 O O . ILE A 1 79 ? -13.116 11.860 -6.206 1.00 15.38 83 ILE A O 1
ATOM 643 N N . ASP A 1 80 ? -13.097 9.657 -6.628 1.00 11.91 84 ASP A N 1
ATOM 644 C CA . ASP A 1 80 ? -14.537 9.569 -6.412 1.00 15.56 84 ASP A CA 1
ATOM 645 C C . ASP A 1 80 ? -14.989 8.727 -5.209 1.00 17.19 84 ASP A C 1
ATOM 646 O O . ASP A 1 80 ? -16.155 8.312 -5.138 1.00 16.25 84 ASP A O 1
ATOM 651 N N . TYR A 1 81 ? -14.096 8.480 -4.245 1.00 12.09 85 TYR A N 1
ATOM 652 C CA . TYR A 1 81 ? -14.569 7.963 -2.977 1.00 12.69 85 TYR A CA 1
ATOM 653 C C . TYR A 1 81 ? -15.117 9.122 -2.143 1.00 12.94 85 TYR A C 1
ATOM 654 O O . TYR A 1 81 ? -14.491 10.192 -2.044 1.00 15.36 85 TYR A O 1
ATOM 663 N N . PRO A 1 82 ? -16.267 8.911 -1.499 1.00 12.72 86 PRO A N 1
ATOM 664 C CA . PRO A 1 82 ? -16.959 9.988 -0.784 1.00 14.12 86 PRO A CA 1
ATOM 665 C C . PRO A 1 82 ? -16.489 10.214 0.655 1.00 14.37 86 PRO A C 1
ATOM 666 O O . PRO A 1 82 ? -15.942 9.315 1.298 1.00 13.82 86 PRO A O 1
ATOM 670 N N . THR A 1 83 ? -16.691 11.430 1.158 1.00 13.43 87 THR A N 1
ATOM 671 C CA . THR A 1 83 ? -16.574 11.696 2.586 1.00 13.39 87 THR A CA 1
ATOM 672 C C . THR A 1 83 ? -17.777 11.063 3.252 1.00 12.54 87 THR A C 1
ATOM 673 O O . THR A 1 83 ? -18.716 10.657 2.562 1.00 15.50 87 THR A O 1
ATOM 677 N N . TYR A 1 84 ? -17.755 10.959 4.580 1.00 16.53 88 TYR A N 1
ATOM 678 C CA . TYR A 1 84 ? -18.847 10.294 5.288 1.00 13.66 88 TYR A CA 1
ATOM 679 C C . TYR A 1 84 ? -20.198 10.977 5.049 1.00 18.18 88 TYR A C 1
ATOM 680 O O . TYR A 1 84 ? -21.205 10.309 4.764 1.00 19.73 88 TYR A O 1
ATOM 689 N N . GLU A 1 85 ? -20.226 12.299 5.134 1.00 21.95 89 GLU A N 1
ATOM 690 C CA . GLU A 1 85 ? -21.493 13.005 4.932 1.00 23.45 89 GLU A CA 1
ATOM 691 C C . GLU A 1 85 ? -21.975 12.899 3.494 1.00 26.52 89 GLU A C 1
ATOM 692 O O . GLU A 1 85 ? -23.177 12.806 3.249 1.00 20.28 89 GLU A O 1
ATOM 698 N N . GLU A 1 86 ? -21.034 12.898 2.550 1.00 17.30 90 GLU A N 1
ATOM 699 C CA . GLU A 1 86 ? -21.353 12.620 1.154 1.00 19.13 90 GLU A CA 1
ATOM 700 C C . GLU A 1 86 ? -21.891 11.211 0.980 1.00 15.10 90 GLU A C 1
ATOM 701 O O . GLU A 1 86 ? -22.828 11.000 0.211 1.00 21.32 90 GLU A O 1
ATOM 707 N N . ALA A 1 87 ? -21.287 10.240 1.657 1.00 16.10 91 ALA A N 1
ATOM 708 C CA . ALA A 1 87 ? -21.700 8.852 1.521 1.00 14.84 91 ALA A CA 1
ATOM 709 C C . ALA A 1 87 ? -23.116 8.667 2.065 1.00 26.54 91 ALA A C 1
ATOM 710 O O . ALA A 1 87 ? -23.914 7.927 1.494 1.00 22.12 91 ALA A O 1
ATOM 712 N N . LEU A 1 88 ? -23.429 9.333 3.167 1.00 24.69 92 LEU A N 1
ATOM 713 C CA . LEU A 1 88 ? -24.785 9.251 3.716 1.00 23.05 92 LEU A CA 1
ATOM 714 C C . LEU A 1 88 ? -25.810 9.800 2.719 1.00 26.05 92 LEU A C 1
ATOM 715 O O . LEU A 1 88 ? -26.890 9.231 2.563 1.00 31.69 92 LEU A O 1
ATOM 720 N N . LYS A 1 89 ? -25.457 10.878 2.019 1.00 24.33 93 LYS A N 1
ATOM 721 C CA . LYS A 1 89 ? -26.358 11.438 1.013 1.00 28.60 93 LYS A CA 1
ATOM 722 C C . LYS A 1 89 ? -26.614 10.444 -0.125 1.00 35.16 93 LYS A C 1
ATOM 723 O O . LYS A 1 89 ? -27.703 10.399 -0.699 1.00 34.99 93 LYS A O 1
ATOM 729 N N . LEU A 1 90 ? -25.603 9.640 -0.435 1.00 23.06 94 LEU A N 1
ATOM 730 C CA . LEU A 1 90 ? -25.697 8.613 -1.467 1.00 20.45 94 LEU A CA 1
ATOM 731 C C . LEU A 1 90 ? -26.408 7.345 -0.982 1.00 37.61 94 LEU A C 1
ATOM 732 O O . LEU A 1 90 ? -26.538 6.372 -1.723 1.00 32.29 94 LEU A O 1
ATOM 737 N N . GLY A 1 91 ? -26.867 7.366 0.264 1.00 30.17 95 GLY A N 1
ATOM 738 C CA . GLY A 1 91 ? -27.560 6.229 0.845 1.00 34.67 95 GLY A CA 1
ATOM 739 C C . GLY A 1 91 ? -26.653 5.078 1.231 1.00 42.72 95 GLY A C 1
ATOM 740 O O . GLY A 1 91 ? -27.102 3.935 1.314 1.00 37.63 95 GLY A O 1
ATOM 741 N N . TRP A 1 92 ? -25.382 5.373 1.495 1.00 28.94 96 TRP A N 1
ATOM 742 C CA . TRP A 1 92 ? -24.410 4.320 1.784 1.00 29.96 96 TRP A CA 1
ATOM 743 C C . TRP A 1 92 ? -24.567 3.707 3.163 1.00 31.88 96 TRP A C 1
ATOM 744 O O . TRP A 1 92 ? -24.105 2.585 3.403 1.00 36.02 96 TRP A O 1
ATOM 755 N N . GLY A 1 93 ? -25.192 4.455 4.066 1.00 23.07 97 GLY A N 1
ATOM 756 C CA . GLY A 1 93 ? -25.284 4.046 5.459 1.00 35.88 97 GLY A CA 1
ATOM 757 C C . GLY A 1 93 ? -25.811 2.641 5.671 1.00 38.21 97 GLY A C 1
ATOM 758 O O . GLY A 1 93 ? -26.785 2.232 5.036 1.00 39.86 97 GLY A O 1
ATOM 759 N N . SER A 1 96 ? -22.166 -0.491 0.784 1.00 55.08 100 SER A N 1
ATOM 760 C CA . SER A 1 96 ? -22.100 0.098 2.117 1.00 31.93 100 SER A CA 1
ATOM 761 C C . SER A 1 96 ? -20.666 0.181 2.655 1.00 25.92 100 SER A C 1
ATOM 762 O O . SER A 1 96 ? -19.701 0.215 1.891 1.00 30.92 100 SER A O 1
ATOM 765 N N . PHE A 1 97 ? -20.533 0.200 3.975 1.00 22.56 101 PHE A N 1
ATOM 766 C CA . PHE A 1 97 ? -19.233 0.396 4.600 1.00 21.59 101 PHE A CA 1
ATOM 767 C C . PHE A 1 97 ? -18.577 -0.942 4.936 1.00 20.16 101 PHE A C 1
ATOM 768 O O . PHE A 1 97 ? -19.167 -2.003 4.685 1.00 21.05 101 PHE A O 1
ATOM 776 N N . VAL A 1 98 ? -17.363 -0.903 5.478 1.00 18.66 102 VAL A N 1
ATOM 777 C CA . VAL A 1 98 ? -16.643 -2.128 5.835 1.00 22.24 102 VAL A CA 1
ATOM 778 C C . VAL A 1 98 ? -17.457 -2.997 6.789 1.00 25.53 102 VAL A C 1
ATOM 779 O O . VAL A 1 98 ? -17.963 -2.500 7.791 1.00 21.15 102 VAL A O 1
ATOM 783 N N . LYS A 1 99 ? -17.562 -4.291 6.485 1.00 21.32 103 LYS A N 1
ATOM 784 C CA . LYS A 1 99 ? -18.419 -5.202 7.252 1.00 33.23 103 LYS A CA 1
ATOM 785 C C . LYS A 1 99 ? -17.837 -5.633 8.600 1.00 26.74 103 LYS A C 1
ATOM 786 O O . LYS A 1 99 ? -16.642 -5.918 8.712 1.00 27.24 103 LYS A O 1
ATOM 788 N N . ASP A 1 100 ? -18.692 -5.684 9.622 1.00 29.80 104 ASP A N 1
ATOM 789 C CA . ASP A 1 100 ? -18.325 -6.198 10.954 1.00 30.73 104 ASP A CA 1
ATOM 790 C C . ASP A 1 100 ? -17.267 -5.380 11.687 1.00 41.52 104 ASP A C 1
ATOM 791 O O . ASP A 1 100 ? -16.889 -5.712 12.812 1.00 39.54 104 ASP A O 1
ATOM 796 N N . PHE A 1 101 ? -16.779 -4.320 11.053 1.00 30.82 105 PHE A N 1
ATOM 797 C CA . PHE A 1 101 ? -15.811 -3.450 11.700 1.00 31.98 105 PHE A CA 1
ATOM 798 C C . PHE A 1 101 ? -16.524 -2.679 12.797 1.00 26.12 105 PHE A C 1
ATOM 799 O O . PHE A 1 101 ? -17.569 -2.061 12.559 1.00 27.83 105 PHE A O 1
ATOM 807 N N . LYS A 1 102 ? -15.957 -2.744 13.997 1.00 32.20 106 LYS A N 1
ATOM 808 C CA . LYS A 1 102 ? -16.439 -2.005 15.153 1.00 35.88 106 LYS A CA 1
ATOM 809 C C . LYS A 1 102 ? -15.547 -0.793 15.373 1.00 29.47 106 LYS A C 1
ATOM 810 O O . LYS A 1 102 ? -14.468 -0.914 15.946 1.00 29.86 106 LYS A O 1
ATOM 812 N N . PRO A 1 103 ? -15.993 0.384 14.912 1.00 28.07 107 PRO A N 1
ATOM 813 C CA . PRO A 1 103 ? -15.138 1.569 15.015 1.00 23.58 107 PRO A CA 1
ATOM 814 C C . PRO A 1 103 ? -14.948 2.019 16.462 1.00 24.95 107 PRO A C 1
ATOM 815 O O . PRO A 1 103 ? -15.810 1.771 17.310 1.00 25.91 107 PRO A O 1
ATOM 819 N N . GLN A 1 104 ? -13.810 2.641 16.738 1.00 25.20 108 GLN A N 1
ATOM 820 C CA . GLN A 1 104 ? -13.565 3.292 18.013 1.00 22.50 108 GLN A CA 1
ATOM 821 C C . GLN A 1 104 ? -13.326 4.763 17.756 1.00 18.05 108 GLN A C 1
ATOM 822 O O . GLN A 1 104 ? -12.545 5.123 16.876 1.00 19.64 108 GLN A O 1
ATOM 828 N N . ALA A 1 105 ? -13.959 5.625 18.535 1.00 16.94 109 ALA A N 1
ATOM 829 C CA . ALA A 1 105 ? -13.553 7.022 18.528 1.00 17.81 109 ALA A CA 1
ATOM 830 C C . ALA A 1 105 ? -12.160 7.134 19.160 1.00 21.31 109 ALA A C 1
ATOM 831 O O . ALA A 1 105 ? -11.980 6.838 20.349 1.00 22.47 109 ALA A O 1
ATOM 833 N N . LEU A 1 106 ? -11.173 7.535 18.360 1.00 17.33 110 LEU A N 1
ATOM 834 C CA . LEU A 1 106 ? -9.796 7.668 18.834 1.00 15.51 110 LEU A CA 1
ATOM 835 C C . LEU A 1 106 ? -9.411 9.106 19.206 1.00 15.24 110 LEU A C 1
ATOM 836 O O . LEU A 1 106 ? -8.251 9.408 19.492 1.00 17.46 110 LEU A O 1
ATOM 841 N N . GLY A 1 107 ? -10.399 9.994 19.201 1.00 15.17 111 GLY A N 1
ATOM 842 C CA . GLY A 1 107 ? -10.184 11.396 19.525 1.00 15.74 111 GLY A CA 1
ATOM 843 C C . GLY A 1 107 ? -9.571 11.674 20.895 1.00 16.48 111 GLY A C 1
ATOM 844 O O . GLY A 1 107 ? -8.957 12.725 21.108 1.00 21.30 111 GLY A O 1
ATOM 845 N N . ASP A 1 108 ? -9.726 10.729 21.813 1.00 19.59 112 ASP A N 1
ATOM 846 C CA . ASP A 1 108 ? -9.261 10.898 23.197 1.00 22.21 112 ASP A CA 1
ATOM 847 C C . ASP A 1 108 ? -7.835 10.412 23.415 1.00 24.74 112 ASP A C 1
ATOM 848 O O . ASP A 1 108 ? -7.354 10.381 24.551 1.00 25.66 112 ASP A O 1
ATOM 853 N N . THR A 1 109 ? -7.155 10.041 22.335 1.00 19.05 113 THR A N 1
ATOM 854 C CA . THR A 1 109 ? -5.825 9.435 22.428 1.00 15.79 113 THR A CA 1
ATOM 855 C C . THR A 1 109 ? -4.736 10.329 21.838 1.00 17.46 113 THR A C 1
ATOM 856 O O . THR A 1 109 ? -5.031 11.359 21.215 1.00 16.95 113 THR A O 1
ATOM 860 N N . ASN A 1 110 ? -3.474 9.931 22.015 1.00 14.45 114 ASN A N 1
ATOM 861 C CA . ASN A 1 110 ? -2.370 10.663 21.398 1.00 17.44 114 ASN A CA 1
ATOM 862 C C . ASN A 1 110 ? -2.415 10.756 19.877 1.00 13.68 114 ASN A C 1
ATOM 863 O O . ASN A 1 110 ? -1.693 11.568 19.307 1.00 15.78 114 ASN A O 1
ATOM 868 N N . LEU A 1 111 ? -3.247 9.934 19.228 1.00 13.33 115 LEU A N 1
ATOM 869 C CA . LEU A 1 111 ? -3.437 10.051 17.780 1.00 11.29 115 LEU A CA 1
ATOM 870 C C . LEU A 1 111 ? -3.900 11.448 17.401 1.00 11.65 115 LEU A C 1
ATOM 871 O O . LEU A 1 111 ? -3.627 11.929 16.299 1.00 12.76 115 LEU A O 1
ATOM 876 N N . PHE A 1 112 ? -4.570 12.115 18.341 1.00 12.15 116 PHE A N 1
ATOM 877 C CA . PHE A 1 112 ? -5.068 13.466 18.106 1.00 13.15 116 PHE A CA 1
ATOM 878 C C . PHE A 1 112 ? -4.387 14.545 18.927 1.00 19.02 116 PHE A C 1
ATOM 879 O O . PHE A 1 112 ? -4.910 15.654 19.111 1.00 18.55 116 PHE A O 1
ATOM 887 N N . LYS A 1 113 ? -3.180 14.222 19.376 1.00 16.24 117 LYS A N 1
ATOM 888 C CA . LYS A 1 113 ? -2.330 15.216 19.995 1.00 18.58 117 LYS A CA 1
ATOM 889 C C . LYS A 1 113 ? -1.338 15.767 18.980 1.00 15.29 117 LYS A C 1
ATOM 890 O O . LYS A 1 113 ? -0.814 15.032 18.139 1.00 15.29 117 LYS A O 1
ATOM 896 N N . PRO A 1 114 ? -1.089 17.073 19.032 1.00 19.12 118 PRO A N 1
ATOM 897 C CA . PRO A 1 114 ? -0.148 17.657 18.085 1.00 10.85 118 PRO A CA 1
ATOM 898 C C . PRO A 1 114 ? 1.273 17.147 18.285 1.00 19.27 118 PRO A C 1
ATOM 899 O O . PRO A 1 114 ? 1.656 16.756 19.403 1.00 18.00 118 PRO A O 1
ATOM 903 N N . ILE A 1 115 ? 2.049 17.146 17.204 1.00 16.39 119 ILE A N 1
ATOM 904 C CA . ILE A 1 115 ? 3.455 16.733 17.270 1.00 13.04 119 ILE A CA 1
ATOM 905 C C . ILE A 1 115 ? 4.234 17.479 16.201 1.00 14.54 119 ILE A C 1
ATOM 906 O O . ILE A 1 115 ? 3.691 17.744 15.122 1.00 13.91 119 ILE A O 1
ATOM 911 N N . LYS A 1 116 ? 5.493 17.831 16.469 1.00 17.41 120 LYS A N 1
ATOM 912 C CA . LYS A 1 116 ? 6.292 18.493 15.442 1.00 14.63 120 LYS A CA 1
ATOM 913 C C . LYS A 1 116 ? 7.165 17.458 14.712 1.00 16.78 120 LYS A C 1
ATOM 914 O O . LYS A 1 116 ? 7.955 16.740 15.327 1.00 20.32 120 LYS A O 1
ATOM 920 N N . ILE A 1 117 ? 6.974 17.345 13.402 1.00 14.80 121 ILE A N 1
ATOM 921 C CA . ILE A 1 117 ? 7.824 16.490 12.589 1.00 13.58 121 ILE A CA 1
ATOM 922 C C . ILE A 1 117 ? 8.627 17.333 11.624 1.00 12.66 121 ILE A C 1
ATOM 923 O O . ILE A 1 117 ? 8.060 18.013 10.775 1.00 13.63 121 ILE A O 1
ATOM 928 N N . GLY A 1 118 ? 9.954 17.295 11.732 1.00 14.16 122 GLY A N 1
ATOM 929 C CA . GLY A 1 118 ? 10.776 18.212 10.963 1.00 17.18 122 GLY A CA 1
ATOM 930 C C . GLY A 1 118 ? 10.395 19.641 11.317 1.00 17.23 122 GLY A C 1
ATOM 931 O O . GLY A 1 118 ? 10.346 19.987 12.507 1.00 16.76 122 GLY A O 1
ATOM 932 N N . ASN A 1 119 ? 10.091 20.439 10.296 1.00 16.42 123 ASN A N 1
ATOM 933 C CA . ASN A 1 119 ? 9.648 21.824 10.480 1.00 13.19 123 ASN A CA 1
ATOM 934 C C . ASN A 1 119 ? 8.130 21.939 10.621 1.00 20.80 123 ASN A C 1
ATOM 935 O O . ASN A 1 119 ? 7.607 23.051 10.734 1.00 20.42 123 ASN A O 1
ATOM 940 N N . ASN A 1 120 ? 7.420 20.807 10.592 1.00 13.28 124 ASN A N 1
ATOM 941 C CA . ASN A 1 120 ? 5.959 20.840 10.468 1.00 18.30 124 ASN A CA 1
ATOM 942 C C . ASN A 1 120 ? 5.249 20.594 11.779 1.00 16.04 124 ASN A C 1
ATOM 943 O O . ASN A 1 120 ? 5.525 19.611 12.471 1.00 14.44 124 ASN A O 1
ATOM 948 N N . GLU A 1 121 ? 4.318 21.473 12.128 1.00 14.84 125 GLU A N 1
ATOM 949 C CA . GLU A 1 121 ? 3.461 21.233 13.280 1.00 13.96 125 GLU A CA 1
ATOM 950 C C . GLU A 1 121 ? 2.209 20.414 12.920 1.00 13.20 125 GLU A C 1
ATOM 951 O O . GLU A 1 121 ? 1.194 20.955 12.499 1.00 14.33 125 GLU A O 1
ATOM 957 N N . LEU A 1 122 ? 2.297 19.095 13.076 1.00 13.81 126 LEU A N 1
ATOM 958 C CA . LEU A 1 122 ? 1.158 18.221 12.812 1.00 14.39 126 LEU A CA 1
ATOM 959 C C . LEU A 1 122 ? 0.112 18.454 13.874 1.00 14.92 126 LEU A C 1
ATOM 960 O O . LEU A 1 122 ? 0.445 18.672 15.049 1.00 14.62 126 LEU A O 1
ATOM 965 N N . LEU A 1 123 ? -1.152 18.406 13.481 1.00 11.41 127 LEU A N 1
ATOM 966 C CA . LEU A 1 123 ? -2.234 18.568 14.444 1.00 16.14 127 LEU A CA 1
ATOM 967 C C . LEU A 1 123 ? -2.790 17.232 14.928 1.00 17.08 127 LEU A C 1
ATOM 968 O O . LEU A 1 123 ? -3.587 17.177 15.876 1.00 14.97 127 LEU A O 1
ATOM 973 N N . HIS A 1 124 ? -2.385 16.154 14.257 1.00 14.16 128 HIS A N 1
ATOM 974 C CA . HIS A 1 124 ? -2.744 14.801 14.674 1.00 13.62 128 HIS A CA 1
ATOM 975 C C . HIS A 1 124 ? -1.712 13.870 14.073 1.00 11.25 128 HIS A C 1
ATOM 976 O O . HIS A 1 124 ? -0.869 14.306 13.272 1.00 12.44 128 HIS A O 1
ATOM 983 N N . ARG A 1 125 ? -1.781 12.584 14.433 1.00 12.62 129 ARG A N 1
ATOM 984 C CA . ARG A 1 125 ? -0.682 11.666 14.126 1.00 9.48 129 ARG A CA 1
ATOM 985 C C . ARG A 1 125 ? -1.064 10.578 13.125 1.00 11.66 129 ARG A C 1
ATOM 986 O O . ARG A 1 125 ? -0.371 9.564 13.002 1.00 10.34 129 ARG A O 1
ATOM 994 N N . ALA A 1 126 ? -2.163 10.788 12.398 1.00 9.96 130 ALA A N 1
ATOM 995 C CA . ALA A 1 126 ? -2.556 9.863 11.343 1.00 10.70 130 ALA A CA 1
ATOM 996 C C . ALA A 1 126 ? -1.905 10.361 10.055 1.00 13.21 130 ALA A C 1
ATOM 997 O O . ALA A 1 126 ? -2.193 11.451 9.576 1.00 12.63 130 ALA A O 1
ATOM 999 N N . VAL A 1 127 ? -0.984 9.571 9.527 1.00 8.57 131 VAL A N 1
ATOM 1000 C CA . VAL A 1 127 ? -0.144 9.974 8.411 1.00 11.50 131 VAL A CA 1
ATOM 1001 C C . VAL A 1 127 ? -0.597 9.261 7.145 1.00 8.26 131 VAL A C 1
ATOM 1002 O O . VAL A 1 127 ? -0.983 8.103 7.177 1.00 8.17 131 VAL A O 1
ATOM 1006 N N . ILE A 1 128 ? -0.601 9.974 6.014 1.00 8.11 132 ILE A N 1
ATOM 1007 C CA . ILE A 1 128 ? -0.763 9.285 4.743 1.00 8.03 132 ILE A CA 1
ATOM 1008 C C . ILE A 1 128 ? 0.582 8.754 4.282 1.00 7.88 132 ILE A C 1
ATOM 1009 O O . ILE A 1 128 ? 1.496 9.515 3.978 1.00 9.14 132 ILE A O 1
ATOM 1014 N N . PRO A 1 129 ? 0.733 7.428 4.261 1.00 9.80 133 PRO A N 1
ATOM 1015 C CA . PRO A 1 129 ? 2.003 6.857 3.821 1.00 6.83 133 PRO A CA 1
ATOM 1016 C C . PRO A 1 129 ? 2.084 6.934 2.296 1.00 5.99 133 PRO A C 1
ATOM 1017 O O . PRO A 1 129 ? 1.074 7.192 1.617 1.00 8.18 133 PRO A O 1
ATOM 1021 N N . PRO A 1 130 ? 3.275 6.681 1.735 1.00 8.04 134 PRO A N 1
ATOM 1022 C CA . PRO A 1 130 ? 3.385 6.729 0.268 1.00 6.63 134 PRO A CA 1
ATOM 1023 C C . PRO A 1 130 ? 2.498 5.685 -0.385 1.00 7.84 134 PRO A C 1
ATOM 1024 O O . PRO A 1 130 ? 2.523 4.522 0.006 1.00 8.31 134 PRO A O 1
ATOM 1028 N N . LEU A 1 131 ? 1.737 6.091 -1.393 1.00 6.14 135 LEU A N 1
ATOM 1029 C CA . LEU A 1 131 ? 0.849 5.177 -2.132 1.00 7.24 135 LEU A CA 1
ATOM 1030 C C . LEU A 1 131 ? 0.973 5.363 -3.639 1.00 7.48 135 LEU A C 1
ATOM 1031 O O . LEU A 1 131 ? 0.404 6.307 -4.223 1.00 9.99 135 LEU A O 1
ATOM 1036 N N . THR A 1 132 ? 1.734 4.480 -4.272 1.00 8.66 136 THR A N 1
ATOM 1037 C CA . THR A 1 132 ? 1.855 4.447 -5.725 1.00 8.23 136 THR A CA 1
ATOM 1038 C C . THR A 1 132 ? 0.471 4.197 -6.339 1.00 9.87 136 THR A C 1
ATOM 1039 O O . THR A 1 132 ? -0.186 3.227 -6.007 1.00 9.93 136 THR A O 1
ATOM 1043 N N . ARG A 1 133 ? 0.038 5.084 -7.249 1.00 8.47 137 ARG A N 1
ATOM 1044 C CA . ARG A 1 133 ? -1.291 4.998 -7.868 1.00 7.89 137 ARG A CA 1
ATOM 1045 C C . ARG A 1 133 ? -1.233 4.837 -9.381 1.00 9.72 137 ARG A C 1
ATOM 1046 O O . ARG A 1 133 ? -2.250 4.616 -10.043 1.00 9.78 137 ARG A O 1
ATOM 1054 N N . MET A 1 134 ? -0.023 4.887 -9.927 1.00 8.48 138 MET A N 1
ATOM 1055 C CA . MET A 1 134 ? 0.212 4.639 -11.351 1.00 9.92 138 MET A CA 1
ATOM 1056 C C . MET A 1 134 ? -0.582 5.486 -12.318 1.00 9.77 138 MET A C 1
ATOM 1057 O O . MET A 1 134 ? -0.901 5.032 -13.415 1.00 14.76 138 MET A O 1
ATOM 1062 N N . ARG A 1 135 ? -0.840 6.729 -11.942 1.00 9.13 139 ARG A N 1
ATOM 1063 C CA . ARG A 1 135 ? -1.564 7.631 -12.843 1.00 8.89 139 ARG A CA 1
ATOM 1064 C C . ARG A 1 135 ? -0.713 8.695 -13.524 1.00 14.37 139 ARG A C 1
ATOM 1065 O O . ARG A 1 135 ? -1.231 9.579 -14.194 1.00 12.34 139 ARG A O 1
ATOM 1073 N N . ALA A 1 136 ? 0.605 8.587 -13.398 1.00 12.96 140 ALA A N 1
ATOM 1074 C CA . ALA A 1 136 ? 1.496 9.504 -14.094 1.00 13.21 140 ALA A CA 1
ATOM 1075 C C . ALA A 1 136 ? 1.455 9.246 -15.601 1.00 11.55 140 ALA A C 1
ATOM 1076 O O . ALA A 1 136 ? 1.136 8.121 -16.057 1.00 11.69 140 ALA A O 1
ATOM 1078 N N . LEU A 1 137 ? 1.775 10.291 -16.369 1.00 16.33 141 LEU A N 1
ATOM 1079 C CA . LEU A 1 137 ? 1.677 10.262 -17.829 1.00 12.55 141 LEU A CA 1
ATOM 1080 C C . LEU A 1 137 ? 2.957 9.779 -18.493 1.00 10.62 141 LEU A C 1
ATOM 1081 O O . LEU A 1 137 ? 4.058 10.153 -18.063 1.00 15.27 141 LEU A O 1
ATOM 1086 N N . HIS A 1 138 ? 2.806 8.968 -19.546 1.00 12.86 142 HIS A N 1
ATOM 1087 C CA . HIS A 1 138 ? 3.914 8.506 -20.366 1.00 14.28 142 HIS A CA 1
ATOM 1088 C C . HIS A 1 138 ? 3.728 9.108 -21.754 1.00 16.49 142 HIS A C 1
ATOM 1089 O O . HIS A 1 138 ? 2.618 9.095 -22.282 1.00 19.49 142 HIS A O 1
ATOM 1096 N N . PRO A 1 139 ? 4.809 9.621 -22.354 1.00 12.37 143 PRO A N 1
ATOM 1097 C CA . PRO A 1 139 ? 6.190 9.694 -21.868 1.00 20.52 143 PRO A CA 1
ATOM 1098 C C . PRO A 1 139 ? 6.417 10.807 -20.859 1.00 17.62 143 PRO A C 1
ATOM 1099 O O . PRO A 1 139 ? 5.618 11.759 -20.758 1.00 18.03 143 PRO A O 1
ATOM 1103 N N . GLY A 1 140 ? 7.510 10.689 -20.106 1.00 15.91 144 GLY A N 1
ATOM 1104 C CA . GLY A 1 140 ? 7.937 11.784 -19.274 1.00 17.38 144 GLY A CA 1
ATOM 1105 C C . GLY A 1 140 ? 7.752 11.568 -17.784 1.00 15.84 144 GLY A C 1
ATOM 1106 O O . GLY A 1 140 ? 8.256 12.363 -17.009 1.00 14.53 144 GLY A O 1
ATOM 1107 N N . ASN A 1 141 ? 7.015 10.523 -17.403 1.00 12.69 145 ASN A N 1
ATOM 1108 C CA . ASN A 1 141 ? 6.735 10.262 -15.985 1.00 11.81 145 ASN A CA 1
ATOM 1109 C C . ASN A 1 141 ? 6.151 11.507 -15.292 1.00 9.09 145 ASN A C 1
ATOM 1110 O O . ASN A 1 141 ? 6.617 11.930 -14.257 1.00 10.65 145 ASN A O 1
ATOM 1115 N N . ILE A 1 142 ? 5.108 12.095 -15.875 1.00 12.10 146 ILE A N 1
ATOM 1116 C CA . ILE A 1 142 ? 4.611 13.378 -15.396 1.00 9.65 146 ILE A CA 1
ATOM 1117 C C . ILE A 1 142 ? 3.413 13.166 -14.484 1.00 11.02 146 ILE A C 1
ATOM 1118 O O . ILE A 1 142 ? 2.512 12.418 -14.855 1.00 13.80 146 ILE A O 1
ATOM 1123 N N . PRO A 1 143 ? 3.410 13.802 -13.283 1.00 13.09 147 PRO A N 1
ATOM 1124 C CA . PRO A 1 143 ? 2.225 13.707 -12.417 1.00 11.44 147 PRO A CA 1
ATOM 1125 C C . PRO A 1 143 ? 0.938 14.007 -13.187 1.00 16.46 147 PRO A C 1
ATOM 1126 O O . PRO A 1 143 ? 0.892 14.936 -14.023 1.00 13.50 147 PRO A O 1
ATOM 1130 N N . ASN A 1 144 ? -0.091 13.206 -12.925 1.00 13.01 148 ASN A N 1
ATOM 1131 C CA . ASN A 1 144 ? -1.349 13.297 -13.680 1.00 16.29 148 ASN A CA 1
ATOM 1132 C C . ASN A 1 144 ? -1.937 14.710 -13.662 1.00 13.99 148 ASN A C 1
ATOM 1133 O O . ASN A 1 144 ? -2.246 15.262 -12.599 1.00 14.64 148 ASN A O 1
ATOM 1138 N N . ARG A 1 145 ? -2.100 15.297 -14.852 1.00 12.74 149 ARG A N 1
ATOM 1139 C CA . ARG A 1 145 ? -2.573 16.669 -14.955 1.00 17.22 149 ARG A CA 1
ATOM 1140 C C . ARG A 1 145 ? -4.082 16.789 -14.790 1.00 19.53 149 ARG A C 1
ATOM 1141 O O . ARG A 1 145 ? -4.587 17.895 -14.568 1.00 22.42 149 ARG A O 1
ATOM 1149 N N . ASP A 1 146 ? -4.801 15.668 -14.911 1.00 11.89 150 ASP A N 1
ATOM 1150 C CA . ASP A 1 146 ? -6.264 15.676 -14.798 1.00 11.93 150 ASP A CA 1
ATOM 1151 C C . ASP A 1 146 ? -6.764 15.570 -13.355 1.00 19.12 150 ASP A C 1
ATOM 1152 O O . ASP A 1 146 ? -7.728 16.247 -12.967 1.00 15.05 150 ASP A O 1
ATOM 1157 N N . TRP A 1 147 ? -6.107 14.729 -12.545 1.00 13.49 151 TRP A N 1
ATOM 1158 C CA . TRP A 1 147 ? -6.705 14.311 -11.286 1.00 10.93 151 TRP A CA 1
ATOM 1159 C C . TRP A 1 147 ? -5.810 14.400 -10.060 1.00 9.94 151 TRP A C 1
ATOM 1160 O O . TRP A 1 147 ? -6.318 14.352 -8.942 1.00 12.27 151 TRP A O 1
ATOM 1171 N N . ALA A 1 148 ? -4.500 14.532 -10.256 1.00 9.48 152 ALA A N 1
ATOM 1172 C CA . ALA A 1 148 ? -3.583 14.426 -9.099 1.00 10.01 152 ALA A CA 1
ATOM 1173 C C . ALA A 1 148 ? -3.764 15.524 -8.050 1.00 12.86 152 ALA A C 1
ATOM 1174 O O . ALA A 1 148 ? -3.692 15.269 -6.841 1.00 11.82 152 ALA A O 1
ATOM 1176 N N . VAL A 1 149 ? -3.969 16.766 -8.492 1.00 10.99 153 VAL A N 1
ATOM 1177 C CA . VAL A 1 149 ? -4.171 17.843 -7.550 1.00 10.90 153 VAL A CA 1
ATOM 1178 C C . VAL A 1 149 ? -5.427 17.590 -6.737 1.00 12.80 153 VAL A C 1
ATOM 1179 O O . VAL A 1 149 ? -5.425 17.809 -5.528 1.00 12.38 153 VAL A O 1
ATOM 1183 N N . GLU A 1 150 ? -6.480 17.086 -7.388 1.00 10.84 154 GLU A N 1
ATOM 1184 C CA . GLU A 1 150 ? -7.740 16.839 -6.680 1.00 11.31 154 GLU A CA 1
ATOM 1185 C C . GLU A 1 150 ? -7.565 15.719 -5.662 1.00 10.50 154 GLU A C 1
ATOM 1186 O O . GLU A 1 150 ? -8.072 15.799 -4.548 1.00 13.14 154 GLU A O 1
ATOM 1192 N N . TYR A 1 151 ? -6.844 14.682 -6.059 1.00 11.10 155 TYR A N 1
ATOM 1193 C CA . TYR A 1 151 ? -6.636 13.520 -5.192 1.00 9.65 155 TYR A CA 1
ATOM 1194 C C . TYR A 1 151 ? -5.950 13.913 -3.882 1.00 9.08 155 TYR A C 1
ATOM 1195 O O . TYR A 1 151 ? -6.397 13.548 -2.773 1.00 10.43 155 TYR A O 1
ATOM 1204 N N . TYR A 1 152 ? -4.882 14.689 -4.014 1.00 9.83 156 TYR A N 1
ATOM 1205 C CA . TYR A 1 152 ? -4.087 15.088 -2.853 1.00 7.94 156 TYR A CA 1
ATOM 1206 C C . TYR A 1 152 ? -4.851 16.153 -2.052 1.00 9.42 156 TYR A C 1
ATOM 1207 O O . TYR A 1 152 ? -4.810 16.165 -0.826 1.00 11.80 156 TYR A O 1
ATOM 1216 N N . THR A 1 153 ? -5.579 17.029 -2.745 1.00 13.93 157 THR A N 1
ATOM 1217 C CA . THR A 1 153 ? -6.373 18.050 -2.067 1.00 13.09 157 THR A CA 1
ATOM 1218 C C . THR A 1 153 ? -7.442 17.405 -1.184 1.00 10.11 157 THR A C 1
ATOM 1219 O O . THR A 1 153 ? -7.611 17.799 -0.037 1.00 12.88 157 THR A O 1
ATOM 1223 N N . GLN A 1 154 ? -8.162 16.417 -1.728 1.00 10.38 158 GLN A N 1
ATOM 1224 C CA . GLN A 1 154 ? -9.131 15.661 -0.934 1.00 10.96 158 GLN A CA 1
ATOM 1225 C C . GLN A 1 154 ? -8.511 15.080 0.324 1.00 10.24 158 GLN A C 1
ATOM 1226 O O . GLN A 1 154 ? -9.061 15.179 1.400 1.00 12.88 158 GLN A O 1
ATOM 1232 N N . ARG A 1 155 ? -7.353 14.470 0.160 1.00 8.70 159 ARG A N 1
ATOM 1233 C CA . ARG A 1 155 ? -6.749 13.790 1.305 1.00 10.09 159 ARG A CA 1
ATOM 1234 C C . ARG A 1 155 ? -5.981 14.718 2.250 1.00 10.20 159 ARG A C 1
ATOM 1235 O O . ARG A 1 155 ? -5.588 14.313 3.361 1.00 9.83 159 ARG A O 1
ATOM 1243 N N . ALA A 1 156 ? -5.778 15.967 1.827 1.00 10.53 160 ALA A N 1
ATOM 1244 C CA . ALA A 1 156 ? -5.195 16.997 2.705 1.00 12.86 160 ALA A CA 1
ATOM 1245 C C . ALA A 1 156 ? -6.258 17.725 3.547 1.00 9.31 160 ALA A C 1
ATOM 1246 O O . ALA A 1 156 ? -5.927 18.672 4.283 1.00 12.89 160 ALA A O 1
ATOM 1248 N N . GLN A 1 157 ? -7.514 17.290 3.454 1.00 12.18 161 GLN A N 1
ATOM 1249 C CA . GLN A 1 157 ? -8.633 18.102 3.952 1.00 11.91 161 GLN A CA 1
ATOM 1250 C C . GLN A 1 157 ? -8.651 18.417 5.440 1.00 12.55 161 GLN A C 1
ATOM 1251 O O . GLN A 1 157 ? -9.153 19.467 5.838 1.00 14.81 161 GLN A O 1
ATOM 1257 N N . ARG A 1 158 ? -8.116 17.515 6.264 1.00 12.44 162 ARG A N 1
ATOM 1258 C CA . ARG A 1 158 ? -7.990 17.772 7.702 1.00 11.62 162 ARG A CA 1
ATOM 1259 C C . ARG A 1 158 ? -6.727 18.587 7.954 1.00 13.89 162 ARG A C 1
ATOM 1260 O O . ARG A 1 158 ? -5.624 18.141 7.644 1.00 11.20 162 ARG A O 1
ATOM 1268 N N . PRO A 1 159 ? -6.867 19.814 8.487 1.00 14.79 163 PRO A N 1
ATOM 1269 C CA . PRO A 1 159 ? -5.657 20.625 8.660 1.00 19.60 163 PRO A CA 1
ATOM 1270 C C . PRO A 1 159 ? -4.612 19.924 9.534 1.00 16.28 163 PRO A C 1
ATOM 1271 O O . PRO A 1 159 ? -4.941 19.209 10.489 1.00 15.37 163 PRO A O 1
ATOM 1275 N N . GLY A 1 160 ? -3.346 20.094 9.160 1.00 10.79 164 GLY A N 1
ATOM 1276 C CA . GLY A 1 160 ? -2.267 19.535 9.954 1.00 15.63 164 GLY A CA 1
ATOM 1277 C C . GLY A 1 160 ? -1.973 18.066 9.700 1.00 8.31 164 GLY A C 1
ATOM 1278 O O . GLY A 1 160 ? -1.394 17.391 10.565 1.00 10.56 164 GLY A O 1
ATOM 1279 N N . THR A 1 161 ? -2.368 17.567 8.531 1.00 10.98 165 THR A N 1
ATOM 1280 C CA . THR A 1 161 ? -2.095 16.186 8.132 1.00 10.80 165 THR A CA 1
ATOM 1281 C C . THR A 1 161 ? -0.731 16.096 7.438 1.00 13.51 165 THR A C 1
ATOM 1282 O O . THR A 1 161 ? -0.418 16.886 6.552 1.00 12.39 165 THR A O 1
ATOM 1286 N N . MET A 1 162 ? 0.079 15.117 7.832 1.00 8.93 166 MET A N 1
ATOM 1287 C CA . MET A 1 162 ? 1.310 14.825 7.114 1.00 11.14 166 MET A CA 1
ATOM 1288 C C . MET A 1 162 ? 1.013 13.854 5.985 1.00 10.77 166 MET A C 1
ATOM 1289 O O . MET A 1 162 ? 0.486 12.748 6.223 1.00 10.86 166 MET A O 1
ATOM 1294 N N . ILE A 1 163 ? 1.336 14.269 4.755 1.00 9.89 167 ILE A N 1
ATOM 1295 C CA . ILE A 1 163 ? 1.176 13.428 3.573 1.00 8.13 167 ILE A CA 1
ATOM 1296 C C . ILE A 1 163 ? 2.544 13.080 3.008 1.00 9.89 167 ILE A C 1
ATOM 1297 O O . ILE A 1 163 ? 3.369 13.968 2.798 1.00 11.03 167 ILE A O 1
ATOM 1302 N N . ILE A 1 164 ? 2.792 11.794 2.778 1.00 9.30 168 ILE A N 1
ATOM 1303 C CA . ILE A 1 164 ? 3.994 11.370 2.095 1.00 4.36 168 ILE A CA 1
ATOM 1304 C C . ILE A 1 164 ? 3.543 10.980 0.695 1.00 8.30 168 ILE A C 1
ATOM 1305 O O . ILE A 1 164 ? 2.596 10.185 0.547 1.00 9.43 168 ILE A O 1
ATOM 1310 N N . THR A 1 165 ? 4.193 11.528 -0.337 1.00 8.28 169 THR A N 1
ATOM 1311 C CA . THR A 1 165 ? 3.758 11.237 -1.701 1.00 6.72 169 THR A CA 1
ATOM 1312 C C . THR A 1 165 ? 4.041 9.788 -2.101 1.00 8.15 169 THR A C 1
ATOM 1313 O O . THR A 1 165 ? 4.901 9.088 -1.527 1.00 9.18 169 THR A O 1
ATOM 1317 N N . GLU A 1 166 ? 3.334 9.352 -3.131 1.00 9.62 170 GLU A N 1
ATOM 1318 C CA . GLU A 1 166 ? 3.689 8.131 -3.837 1.00 8.17 170 GLU A CA 1
ATOM 1319 C C . GLU A 1 166 ? 5.179 8.201 -4.223 1.00 9.87 170 GLU A C 1
ATOM 1320 O O . GLU A 1 166 ? 5.740 9.300 -4.415 1.00 10.17 170 GLU A O 1
ATOM 1326 N N . GLY A 1 167 ? 5.832 7.042 -4.313 1.00 9.11 171 GLY A N 1
ATOM 1327 C CA . GLY A 1 167 ? 7.225 6.984 -4.737 1.00 8.54 171 GLY A CA 1
ATOM 1328 C C . GLY A 1 167 ? 7.439 7.766 -6.017 1.00 10.25 171 GLY A C 1
ATOM 1329 O O . GLY A 1 167 ? 6.646 7.644 -6.960 1.00 9.75 171 GLY A O 1
ATOM 1330 N N . ALA A 1 168 ? 8.494 8.575 -6.044 1.00 8.47 172 ALA A N 1
ATOM 1331 C CA . ALA A 1 168 ? 8.822 9.373 -7.231 1.00 8.14 172 ALA A CA 1
ATOM 1332 C C . ALA A 1 168 ? 10.276 9.138 -7.645 1.00 8.31 172 ALA A C 1
ATOM 1333 O O . ALA A 1 168 ? 11.181 9.267 -6.831 1.00 8.93 172 ALA A O 1
ATOM 1335 N N . PHE A 1 169 ? 10.477 8.832 -8.922 1.00 7.95 173 PHE A N 1
ATOM 1336 C CA . PHE A 1 169 ? 11.792 8.486 -9.436 1.00 8.98 173 PHE A CA 1
ATOM 1337 C C . PHE A 1 169 ? 12.728 9.683 -9.455 1.00 13.79 173 PHE A C 1
ATOM 1338 O O . PHE A 1 169 ? 12.342 10.782 -9.868 1.00 11.75 173 PHE A O 1
ATOM 1346 N N . ILE A 1 170 ? 13.974 9.465 -9.031 1.00 9.92 174 ILE A N 1
ATOM 1347 C CA . ILE A 1 170 ? 14.917 10.578 -8.917 1.00 9.76 174 ILE A CA 1
ATOM 1348 C C . ILE A 1 170 ? 15.639 10.913 -10.229 1.00 13.98 174 ILE A C 1
ATOM 1349 O O . ILE A 1 170 ? 16.293 11.970 -10.316 1.00 15.30 174 ILE A O 1
ATOM 1354 N N . SER A 1 171 ? 15.529 10.011 -11.210 1.00 10.0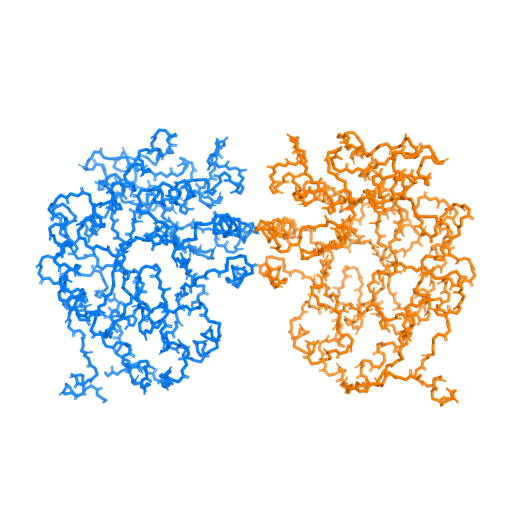0 175 SER A N 1
ATOM 1355 C CA . SER A 1 171 ? 16.151 10.135 -12.540 1.00 14.04 175 SER A CA 1
ATOM 1356 C C . SER A 1 171 ? 15.586 9.062 -13.454 1.00 14.92 175 SER A C 1
ATOM 1357 O O . SER A 1 171 ? 14.985 8.091 -12.999 1.00 11.32 175 SER A O 1
ATOM 1360 N N . PRO A 1 172 ? 15.770 9.204 -14.768 1.00 12.37 176 PRO A N 1
ATOM 1361 C CA . PRO A 1 172 ? 15.363 8.129 -15.661 1.00 12.40 176 PRO A CA 1
ATOM 1362 C C . PRO A 1 172 ? 15.979 6.764 -15.302 1.00 12.65 176 PRO A C 1
ATOM 1363 O O . PRO A 1 172 ? 15.244 5.783 -15.297 1.00 11.58 176 PRO A O 1
ATOM 1367 N N . GLN A 1 173 ? 17.267 6.715 -14.982 1.00 12.44 177 GLN A N 1
ATOM 1368 C CA . GLN A 1 173 ? 17.922 5.445 -14.670 1.00 10.03 177 GLN A CA 1
ATOM 1369 C C . GLN A 1 173 ? 17.354 4.837 -13.386 1.00 13.09 177 GLN A C 1
ATOM 1370 O O . GLN A 1 173 ? 17.405 3.623 -13.212 1.00 14.34 177 GLN A O 1
ATOM 1376 N N . ALA A 1 174 ? 16.834 5.679 -12.498 1.00 10.39 178 ALA A N 1
ATOM 1377 C CA . ALA A 1 174 ? 16.206 5.200 -11.238 1.00 10.90 178 ALA A CA 1
ATOM 1378 C C . ALA A 1 174 ? 14.819 4.590 -11.442 1.00 11.11 178 ALA A C 1
ATOM 1379 O O . ALA A 1 174 ? 14.282 3.918 -10.538 1.00 11.32 178 ALA A O 1
ATOM 1381 N N . GLY A 1 175 ? 14.237 4.792 -12.628 1.00 12.88 179 GLY A N 1
ATOM 1382 C CA . GLY A 1 175 ? 12.851 4.403 -12.866 1.00 11.28 179 GLY A CA 1
ATOM 1383 C C . GLY A 1 175 ? 12.667 3.086 -13.583 1.00 11.88 179 GLY A C 1
ATOM 1384 O O . GLY A 1 175 ? 13.425 2.130 -13.361 1.00 11.59 179 GLY A O 1
ATOM 1385 N N . GLY A 1 176 ? 11.659 3.024 -14.455 1.00 10.39 180 GLY A N 1
ATOM 1386 C CA . GLY A 1 176 ? 11.358 1.795 -15.161 1.00 10.96 180 GLY A CA 1
ATOM 1387 C C . GLY A 1 176 ? 9.903 1.375 -15.130 1.00 11.64 180 GLY A C 1
ATOM 1388 O O . GLY A 1 176 ? 9.569 0.328 -15.672 1.00 15.91 180 GLY A O 1
ATOM 1389 N N . TYR A 1 177 ? 9.050 2.147 -14.471 1.00 12.39 181 TYR A N 1
ATOM 1390 C CA . TYR A 1 177 ? 7.598 2.010 -14.645 1.00 13.65 181 TYR A CA 1
ATOM 1391 C C . TYR A 1 177 ? 7.130 3.263 -15.374 1.00 9.66 181 TYR A C 1
ATOM 1392 O O . TYR A 1 177 ? 7.387 4.383 -14.920 1.00 14.21 181 TYR A O 1
ATOM 1401 N N . ASP A 1 178 ? 6.421 3.092 -16.489 1.00 12.87 182 ASP A N 1
ATOM 1402 C CA . ASP A 1 178 ? 6.037 4.258 -17.300 1.00 12.91 182 ASP A CA 1
ATOM 1403 C C . ASP A 1 178 ? 5.034 5.199 -16.624 1.00 11.29 182 ASP A C 1
ATOM 1404 O O . ASP A 1 178 ? 5.009 6.421 -16.896 1.00 11.98 182 ASP A O 1
ATOM 1409 N N . ASN A 1 179 ? 4.196 4.643 -15.754 1.00 12.09 183 ASN A N 1
ATOM 1410 C CA . ASN A 1 179 ? 3.114 5.423 -15.181 1.00 11.70 183 ASN A CA 1
ATOM 1411 C C . ASN A 1 179 ? 3.288 5.812 -13.705 1.00 9.00 183 ASN A C 1
ATOM 1412 O O . ASN A 1 179 ? 2.320 6.159 -13.044 1.00 10.01 183 ASN A O 1
ATOM 1417 N N . ALA A 1 180 ? 4.521 5.772 -13.213 1.00 10.45 184 ALA A N 1
ATOM 1418 C CA . ALA A 1 180 ? 4.878 6.390 -11.928 1.00 9.28 184 ALA A CA 1
ATOM 1419 C C . ALA A 1 180 ? 5.609 7.698 -12.183 1.00 8.71 184 ALA A C 1
ATOM 1420 O O . ALA A 1 180 ? 6.315 7.835 -13.184 1.00 12.59 184 ALA A O 1
ATOM 1422 N N . PRO A 1 181 ? 5.496 8.641 -11.255 1.00 9.66 185 PRO A N 1
ATOM 1423 C CA . PRO A 1 181 ? 6.036 9.971 -11.548 1.00 13.23 185 PRO A CA 1
ATOM 1424 C C . PRO A 1 181 ? 7.513 10.085 -11.170 1.00 16.16 185 PRO A C 1
ATOM 1425 O O . PRO A 1 181 ? 8.036 9.306 -10.351 1.00 13.14 185 PRO A O 1
ATOM 1429 N N . GLY A 1 182 ? 8.181 11.053 -11.786 1.00 13.49 186 GLY A N 1
ATOM 1430 C CA . GLY A 1 182 ? 9.532 11.401 -11.399 1.00 10.28 186 GLY A CA 1
ATOM 1431 C C . GLY A 1 182 ? 9.599 12.802 -10.809 1.00 11.72 186 GLY A C 1
ATOM 1432 O O . GLY A 1 182 ? 8.598 13.539 -10.798 1.00 12.02 186 GLY A O 1
ATOM 1433 N N . VAL A 1 183 ? 10.771 13.144 -10.266 1.00 11.11 187 VAL A N 1
ATOM 1434 C CA . VAL A 1 183 ? 11.063 14.478 -9.730 1.00 11.81 187 VAL A CA 1
ATOM 1435 C C . VAL A 1 183 ? 12.415 14.987 -10.228 1.00 12.07 187 VAL A C 1
ATOM 1436 O O . VAL A 1 183 ? 13.130 15.672 -9.503 1.00 13.97 187 VAL A O 1
ATOM 1440 N N . TRP A 1 184 ? 12.745 14.698 -11.480 1.00 13.06 188 TRP A N 1
ATOM 1441 C CA . TRP A 1 184 ? 14.015 15.158 -12.016 1.00 13.03 188 TRP A CA 1
ATOM 1442 C C . TRP A 1 184 ? 13.878 16.248 -13.080 1.00 17.97 188 TRP A C 1
ATOM 1443 O O . TRP A 1 184 ? 14.855 16.956 -13.342 1.00 19.98 188 TRP A O 1
ATOM 1454 N N . SER A 1 185 ? 12.706 16.362 -13.714 1.00 13.38 189 SER A N 1
ATOM 1455 C CA . SER A 1 185 ? 12.561 17.266 -14.869 1.00 13.87 189 SER A CA 1
ATOM 1456 C C . SER A 1 185 ? 11.696 18.473 -14.575 1.00 17.97 189 SER A C 1
ATOM 1457 O O . SER A 1 185 ? 10.869 18.461 -13.660 1.00 13.39 189 SER A O 1
ATOM 1460 N N . GLU A 1 186 ? 11.848 19.522 -15.379 1.00 20.91 190 GLU A N 1
ATOM 1461 C CA . GLU A 1 186 ? 11.028 20.703 -15.154 1.00 21.51 190 GLU A CA 1
ATOM 1462 C C . GLU A 1 186 ? 9.534 20.444 -15.407 1.00 12.03 190 GLU A C 1
ATOM 1463 O O . GLU A 1 186 ? 8.714 20.950 -14.657 1.00 17.73 190 GLU A O 1
ATOM 1469 N N . GLU A 1 187 ? 9.175 19.647 -16.420 1.00 12.78 191 GLU A N 1
ATOM 1470 C CA . GLU A 1 187 ? 7.764 19.380 -16.683 1.00 15.34 191 GLU A CA 1
ATOM 1471 C C . GLU A 1 187 ? 7.125 18.636 -15.515 1.00 15.30 191 GLU A C 1
ATOM 1472 O O . GLU A 1 187 ? 5.956 18.882 -15.175 1.00 15.56 191 GLU A O 1
ATOM 1478 N N . GLN A 1 188 ? 7.905 17.765 -14.874 1.00 14.03 192 GLN A N 1
ATOM 1479 C CA . GLN A 1 188 ? 7.425 17.093 -13.673 1.00 16.37 192 GLN A CA 1
ATOM 1480 C C . GLN A 1 188 ? 7.221 18.078 -12.542 1.00 8.49 192 GLN A C 1
ATOM 1481 O O . GLN A 1 188 ? 6.171 18.080 -11.884 1.00 11.62 192 GLN A O 1
ATOM 1487 N N . MET A 1 189 ? 8.218 18.930 -12.292 1.00 11.30 193 MET A N 1
ATOM 1488 C CA . MET A 1 189 ? 8.143 19.817 -11.144 1.00 11.62 193 MET A CA 1
ATOM 1489 C C . MET A 1 189 ? 7.040 20.869 -11.271 1.00 12.33 193 MET A C 1
ATOM 1490 O O . MET A 1 189 ? 6.533 21.368 -10.264 1.00 14.77 193 MET A O 1
ATOM 1495 N N . VAL A 1 190 ? 6.664 21.187 -12.511 1.00 13.97 194 VAL A N 1
ATOM 1496 C CA . VAL A 1 190 ? 5.569 22.132 -12.737 1.00 15.82 194 VAL A CA 1
ATOM 1497 C C . VAL A 1 190 ? 4.288 21.560 -12.136 1.00 12.40 194 VAL A C 1
ATOM 1498 O O . VAL A 1 190 ? 3.546 22.272 -11.447 1.00 14.19 194 VAL A O 1
ATOM 1502 N N . GLU A 1 191 ? 4.080 20.255 -12.328 1.00 11.66 195 GLU A N 1
ATOM 1503 C CA . GLU A 1 191 ? 2.904 19.596 -11.759 1.00 13.20 195 GLU A CA 1
ATOM 1504 C C . GLU A 1 191 ? 3.029 19.352 -10.256 1.00 9.85 195 GLU A C 1
ATOM 1505 O O . GLU A 1 191 ? 2.047 19.519 -9.514 1.00 12.37 195 GLU A O 1
ATOM 1511 N N . TRP A 1 192 ? 4.208 18.954 -9.794 1.00 10.65 196 TRP A N 1
ATOM 1512 C CA . TRP A 1 192 ? 4.386 18.796 -8.354 1.00 10.27 196 TRP A CA 1
ATOM 1513 C C . TRP A 1 192 ? 4.135 20.084 -7.593 1.00 11.62 196 TRP A C 1
ATOM 1514 O O . TRP A 1 192 ? 3.565 20.076 -6.494 1.00 12.57 196 TRP A O 1
ATOM 1525 N N . THR A 1 193 ? 4.535 21.212 -8.174 1.00 13.10 197 THR A N 1
ATOM 1526 C CA . THR A 1 193 ? 4.337 22.496 -7.520 1.00 13.20 197 THR A CA 1
ATOM 1527 C C . THR A 1 193 ? 2.852 22.754 -7.267 1.00 13.28 197 THR A C 1
ATOM 1528 O O . THR A 1 193 ? 2.472 23.221 -6.192 1.00 14.28 197 THR A O 1
ATOM 1532 N N . LYS A 1 194 ? 2.025 22.406 -8.249 1.00 13.34 198 LYS A N 1
ATOM 1533 C CA . LYS A 1 194 ? 0.585 22.561 -8.101 1.00 12.79 198 LYS A CA 1
ATOM 1534 C C . LYS A 1 194 ? 0.049 21.686 -6.998 1.00 8.22 198 LYS A C 1
ATOM 1535 O O . LYS A 1 194 ? -0.814 22.114 -6.218 1.00 13.36 198 LYS A O 1
ATOM 1541 N N . ILE A 1 195 ? 0.543 20.442 -6.946 1.00 11.12 199 ILE A N 1
ATOM 1542 C CA . ILE A 1 195 ? 0.141 19.506 -5.901 1.00 12.03 199 ILE A CA 1
ATOM 1543 C C . ILE A 1 195 ? 0.530 20.026 -4.508 1.00 9.61 199 ILE A C 1
ATOM 1544 O O . ILE A 1 195 ? -0.304 20.063 -3.590 1.00 9.05 199 ILE A O 1
ATOM 1549 N N . PHE A 1 196 ? 1.782 20.446 -4.354 1.00 11.29 200 PHE A N 1
ATOM 1550 C CA . PHE A 1 196 ? 2.271 20.975 -3.077 1.00 9.41 200 PHE A CA 1
ATOM 1551 C C . PHE A 1 196 ? 1.527 22.249 -2.673 1.00 11.32 200 PHE A C 1
ATOM 1552 O O . PHE A 1 196 ? 1.189 22.416 -1.515 1.00 12.25 200 PHE A O 1
ATOM 1560 N N . ASN A 1 197 ? 1.238 23.119 -3.637 1.00 11.31 201 ASN A N 1
ATOM 1561 C CA . ASN A 1 197 ? 0.450 24.304 -3.332 1.00 11.70 201 ASN A CA 1
ATOM 1562 C C . ASN A 1 197 ? -0.917 23.958 -2.764 1.00 10.50 201 ASN A C 1
ATOM 1563 O O . ASN A 1 197 ? -1.360 24.575 -1.799 1.00 15.31 201 ASN A O 1
ATOM 1568 N N . ALA A 1 198 ? -1.600 23.003 -3.382 1.00 11.63 202 ALA A N 1
ATOM 1569 C CA . ALA A 1 198 ? -2.947 22.632 -2.932 1.00 10.46 202 ALA A CA 1
ATOM 1570 C C . ALA A 1 198 ? -2.932 22.037 -1.518 1.00 10.62 202 ALA A C 1
ATOM 1571 O O . ALA A 1 198 ? -3.776 22.366 -0.695 1.00 11.79 202 ALA A O 1
ATOM 1573 N N . ILE A 1 199 ? -1.967 21.162 -1.238 1.00 12.11 203 ILE A N 1
ATOM 1574 C CA . ILE A 1 199 ? -1.858 20.565 0.096 1.00 13.28 203 ILE A CA 1
ATOM 1575 C C . ILE A 1 199 ? -1.653 21.654 1.149 1.00 10.05 203 ILE A C 1
ATOM 1576 O O . ILE A 1 199 ? -2.263 21.638 2.216 1.00 10.33 203 ILE A O 1
ATOM 1581 N N . HIS A 1 200 ? -0.800 22.626 0.818 1.00 11.49 204 HIS A N 1
ATOM 1582 C CA . HIS A 1 200 ? -0.524 23.727 1.710 1.00 11.49 204 HIS A CA 1
ATOM 1583 C C . HIS A 1 200 ? -1.720 24.660 1.856 1.00 11.18 204 HIS A C 1
ATOM 1584 O O . HIS A 1 200 ? -1.957 25.197 2.940 1.00 14.22 204 HIS A O 1
ATOM 1591 N N . GLU A 1 201 ? -2.468 24.840 0.777 1.00 13.15 205 GLU A N 1
ATOM 1592 C CA . GLU A 1 201 ? -3.685 25.650 0.836 1.00 9.60 205 GLU A CA 1
ATOM 1593 C C . GLU A 1 201 ? -4.705 24.986 1.760 1.00 15.86 205 GLU A C 1
ATOM 1594 O O . GLU A 1 201 ? -5.575 25.657 2.322 1.00 12.90 205 GLU A O 1
ATOM 1600 N N . LYS A 1 202 ? -4.587 23.667 1.951 1.00 12.00 206 LYS A N 1
ATOM 1601 C CA . LYS A 1 202 ? -5.475 22.974 2.905 1.00 12.12 206 LYS A CA 1
ATOM 1602 C C . LYS A 1 202 ? -4.860 22.887 4.307 1.00 11.22 206 LYS A C 1
ATOM 1603 O O . LYS A 1 202 ? -5.414 22.219 5.195 1.00 13.94 206 LYS A O 1
ATOM 1609 N N . LYS A 1 203 ? -3.761 23.622 4.513 1.00 12.02 207 LYS A N 1
ATOM 1610 C CA A LYS A 1 203 ? -3.063 23.681 5.804 0.20 12.39 207 LYS A CA 1
ATOM 1611 C CA B LYS A 1 203 ? -3.078 23.685 5.811 0.80 12.27 207 LYS A CA 1
ATOM 1612 C C . LYS A 1 203 ? -2.463 22.339 6.225 1.00 12.95 207 LYS A C 1
ATOM 1613 O O . LYS A 1 203 ? -2.322 22.058 7.425 1.00 12.13 207 LYS A O 1
ATOM 1624 N N . SER A 1 204 ? -2.104 21.519 5.234 1.00 11.24 208 SER A N 1
ATOM 1625 C CA . SER A 1 204 ? -1.445 20.247 5.514 1.00 11.23 208 SER A CA 1
ATOM 1626 C C . SER A 1 204 ? -0.007 20.258 4.999 1.00 10.75 208 SER A C 1
ATOM 1627 O O . SER A 1 204 ? 0.488 21.302 4.556 1.00 12.45 208 SER A O 1
ATOM 1630 N N . PHE A 1 205 ? 0.689 19.127 5.097 1.00 10.18 209 PHE A N 1
ATOM 1631 C CA . PHE A 1 205 ? 2.124 19.109 4.805 1.00 10.62 209 PHE A CA 1
ATOM 1632 C C . PHE A 1 205 ? 2.446 17.981 3.866 1.00 12.73 209 PHE A C 1
ATOM 1633 O O . PHE A 1 205 ? 1.720 16.982 3.829 1.00 12.79 209 PHE A O 1
ATOM 1641 N N . VAL A 1 206 ? 3.549 18.111 3.131 1.00 8.92 210 VAL A N 1
ATOM 1642 C CA . VAL A 1 206 ? 3.882 17.111 2.117 1.00 9.85 210 VAL A CA 1
ATOM 1643 C C . VAL A 1 206 ? 5.367 16.790 2.006 1.00 13.42 210 VAL A C 1
ATOM 1644 O O . VAL A 1 206 ? 6.203 17.685 1.882 1.00 12.81 210 VAL A O 1
ATOM 1648 N N . TRP A 1 207 ? 5.667 15.488 2.014 1.00 8.16 211 TRP A N 1
ATOM 1649 C CA . TRP A 1 207 ? 7.026 14.963 1.925 1.00 6.41 211 TRP A CA 1
ATOM 1650 C C . TRP A 1 207 ? 7.133 14.071 0.737 1.00 8.30 211 TRP A C 1
ATOM 1651 O O . TRP A 1 207 ? 6.308 13.170 0.561 1.00 8.68 211 TRP A O 1
ATOM 1662 N N . VAL A 1 208 ? 8.146 14.266 -0.089 1.00 7.62 212 VAL A N 1
ATOM 1663 C CA . VAL A 1 208 ? 8.267 13.486 -1.311 1.00 10.04 212 VAL A CA 1
ATOM 1664 C C . VAL A 1 208 ? 9.040 12.208 -1.036 1.00 10.51 212 VAL A C 1
ATOM 1665 O O . VAL A 1 208 ? 10.158 12.258 -0.527 1.00 9.67 212 VAL A O 1
ATOM 1669 N N . GLN A 1 209 ? 8.458 11.060 -1.387 1.00 8.37 213 GLN A N 1
ATOM 1670 C CA . GLN A 1 209 ? 9.206 9.815 -1.284 1.00 8.25 213 GLN A CA 1
ATOM 1671 C C . GLN A 1 209 ? 10.111 9.654 -2.510 1.00 8.79 213 GLN A C 1
ATOM 1672 O O . GLN A 1 209 ? 9.646 9.648 -3.654 1.00 9.70 213 GLN A O 1
ATOM 1678 N N . LEU A 1 210 ? 11.412 9.547 -2.267 1.00 8.74 214 LEU A N 1
ATOM 1679 C CA . LEU A 1 210 ? 12.396 9.423 -3.341 1.00 8.62 214 LEU A CA 1
ATOM 1680 C C . LEU A 1 210 ? 12.693 7.956 -3.632 1.00 8.92 214 LEU A C 1
ATOM 1681 O O . LEU A 1 210 ? 13.133 7.210 -2.747 1.00 8.51 214 LEU A O 1
ATOM 1686 N N . TRP A 1 211 ? 12.453 7.550 -4.880 1.00 9.48 215 TRP A N 1
ATOM 1687 C CA . TRP A 1 211 ? 12.374 6.143 -5.276 1.00 9.27 215 TRP A CA 1
ATOM 1688 C C . TRP A 1 211 ? 13.420 5.751 -6.335 1.00 11.41 215 TRP A C 1
ATOM 1689 O O . TRP A 1 211 ? 13.572 6.432 -7.358 1.00 12.20 215 TRP A O 1
ATOM 1700 N N . VAL A 1 212 ? 14.129 4.646 -6.091 1.00 7.46 216 VAL A N 1
ATOM 1701 C CA . VAL A 1 212 ? 15.049 4.031 -7.045 1.00 9.12 216 VAL A CA 1
ATOM 1702 C C . VAL A 1 212 ? 14.742 2.539 -7.069 1.00 12.12 216 VAL A C 1
ATOM 1703 O O . VAL A 1 212 ? 14.819 1.856 -6.031 1.00 9.45 216 VAL A O 1
ATOM 1707 N N . LEU A 1 213 ? 14.395 2.025 -8.245 1.00 8.95 217 LEU A N 1
ATOM 1708 C CA . LEU A 1 213 ? 13.837 0.665 -8.379 1.00 6.67 217 LEU A CA 1
ATOM 1709 C C . LEU A 1 213 ? 14.807 -0.497 -8.303 1.00 8.86 217 LEU A C 1
ATOM 1710 O O . LEU A 1 213 ? 14.445 -1.563 -7.817 1.00 9.45 217 LEU A O 1
ATOM 1715 N N . GLY A 1 214 ? 16.020 -0.345 -8.834 1.00 9.24 218 GLY A N 1
ATOM 1716 C CA . GLY A 1 214 ? 16.904 -1.491 -8.959 1.00 10.13 218 GLY A CA 1
ATOM 1717 C C . GLY A 1 214 ? 16.270 -2.669 -9.678 1.00 9.41 218 GLY A C 1
ATOM 1718 O O . GLY A 1 214 ? 15.651 -2.508 -10.731 1.00 10.36 218 GLY A O 1
ATOM 1719 N N . TRP A 1 215 ? 16.355 -3.852 -9.096 1.00 7.05 219 TRP A N 1
ATOM 1720 C CA . TRP A 1 215 ? 15.949 -5.031 -9.844 1.00 8.30 219 TRP A CA 1
ATOM 1721 C C . TRP A 1 215 ? 14.423 -5.160 -10.040 1.00 9.72 219 TRP A C 1
ATOM 1722 O O . TRP A 1 215 ? 13.955 -6.000 -10.834 1.00 10.59 219 TRP A O 1
ATOM 1733 N N . ALA A 1 216 ? 13.655 -4.288 -9.394 1.00 9.55 220 ALA A N 1
ATOM 1734 C CA . ALA A 1 216 ? 12.203 -4.297 -9.560 1.00 9.58 220 ALA A CA 1
ATOM 1735 C C . ALA A 1 216 ? 11.744 -3.572 -10.831 1.00 12.53 220 ALA A C 1
ATOM 1736 O O . ALA A 1 216 ? 10.582 -3.659 -11.208 1.00 14.15 220 ALA A O 1
ATOM 1738 N N . ALA A 1 217 ? 12.656 -2.861 -11.486 1.00 8.92 221 ALA A N 1
ATOM 1739 C CA . ALA A 1 217 ? 12.325 -2.156 -12.738 1.00 11.05 221 ALA A CA 1
ATOM 1740 C C . ALA A 1 217 ? 12.063 -3.174 -13.845 1.00 11.89 221 ALA A C 1
ATOM 1741 O O . ALA A 1 217 ? 12.524 -4.317 -13.776 1.00 14.05 221 ALA A O 1
ATOM 1743 N N . PHE A 1 218 ? 11.364 -2.736 -14.892 1.00 11.84 222 PHE A N 1
ATOM 1744 C CA . PHE A 1 218 ? 11.124 -3.578 -16.056 1.00 12.87 222 PHE A CA 1
ATOM 1745 C C . PHE A 1 218 ? 12.276 -3.407 -17.052 1.00 12.33 222 PHE A C 1
ATOM 1746 O O . PHE A 1 218 ? 12.493 -2.303 -17.550 1.00 15.95 222 PHE A O 1
ATOM 1754 N N . PRO A 1 219 ? 13.049 -4.483 -17.296 1.00 11.82 223 PRO A N 1
ATOM 1755 C CA . PRO A 1 219 ? 14.254 -4.358 -18.116 1.00 11.29 223 PRO A CA 1
ATOM 1756 C C . PRO A 1 219 ? 13.938 -3.936 -19.553 1.00 12.89 223 PRO A C 1
ATOM 1757 O O . PRO A 1 219 ? 14.793 -3.326 -20.203 1.00 16.70 223 PRO A O 1
ATOM 1761 N N . ASP A 1 220 ? 12.749 -4.269 -20.046 1.00 17.43 224 ASP A N 1
ATOM 1762 C CA . ASP A 1 220 ? 12.404 -3.894 -21.414 1.00 21.53 224 ASP A CA 1
ATOM 1763 C C . ASP A 1 220 ? 12.160 -2.397 -21.563 1.00 16.75 224 ASP A C 1
ATOM 1764 O O . ASP A 1 220 ? 12.591 -1.794 -22.560 1.00 18.12 224 ASP A O 1
ATOM 1769 N N . ASN A 1 221 ? 11.468 -1.796 -20.590 1.00 14.89 225 ASN A N 1
ATOM 1770 C CA . ASN A 1 221 ? 11.262 -0.348 -20.558 1.00 12.78 225 ASN A CA 1
ATOM 1771 C C . ASN A 1 221 ? 12.600 0.388 -20.528 1.00 18.84 225 ASN A C 1
ATOM 1772 O O . ASN A 1 221 ? 12.784 1.409 -21.194 1.00 17.26 225 ASN A O 1
ATOM 1777 N N . LEU A 1 222 ? 13.519 -0.102 -19.699 1.00 16.26 226 LEU A N 1
ATOM 1778 C CA . LEU A 1 222 ? 14.816 0.538 -19.530 1.00 13.58 226 LEU A CA 1
ATOM 1779 C C . LEU A 1 222 ? 15.615 0.432 -20.828 1.00 16.86 226 LEU A C 1
ATOM 1780 O O . LEU A 1 222 ? 16.315 1.361 -21.220 1.00 16.37 226 LEU A O 1
ATOM 1785 N N . ALA A 1 223 ? 15.494 -0.717 -21.475 1.00 17.45 227 ALA A N 1
ATOM 1786 C CA . ALA A 1 223 ? 16.212 -0.996 -22.720 1.00 16.18 227 ALA A CA 1
ATOM 1787 C C . ALA A 1 223 ? 15.742 -0.055 -23.829 1.00 25.01 227 ALA A C 1
ATOM 1788 O O . ALA A 1 223 ? 16.547 0.457 -24.612 1.00 21.68 227 ALA A O 1
ATOM 1790 N N . ARG A 1 224 ? 14.433 0.161 -23.881 1.00 19.47 228 ARG A N 1
ATOM 1791 C CA . ARG A 1 224 ? 13.810 1.105 -24.815 1.00 19.21 228 ARG A CA 1
ATOM 1792 C C . ARG A 1 224 ? 14.364 2.511 -24.653 1.00 26.09 228 ARG A C 1
ATOM 1793 O O . ARG A 1 224 ? 14.499 3.242 -25.632 1.00 29.12 228 ARG A O 1
ATOM 1801 N N . ASP A 1 225 ? 14.694 2.892 -23.416 1.00 17.13 229 ASP A N 1
ATOM 1802 C CA . ASP A 1 225 ? 15.125 4.245 -23.111 1.00 21.14 229 ASP A CA 1
ATOM 1803 C C . ASP A 1 225 ? 16.646 4.353 -23.005 1.00 18.94 229 ASP A C 1
ATOM 1804 O O . ASP A 1 225 ? 17.177 5.392 -22.633 1.00 24.33 229 ASP A O 1
ATOM 1809 N N . GLY A 1 226 ? 17.334 3.266 -23.341 1.00 25.42 230 GLY A N 1
ATOM 1810 C CA . GLY A 1 226 ? 18.786 3.260 -23.373 1.00 17.18 230 GLY A CA 1
ATOM 1811 C C . GLY A 1 226 ? 19.404 3.228 -21.986 1.00 24.30 230 GLY A C 1
ATOM 1812 O O . GLY A 1 226 ? 20.477 3.794 -21.747 1.00 26.22 230 GLY A O 1
ATOM 1813 N N . LEU A 1 227 ? 18.716 2.561 -21.067 1.00 17.14 231 LEU A N 1
ATOM 1814 C CA . LEU A 1 227 ? 19.125 2.546 -19.657 1.00 14.59 231 LEU A CA 1
ATOM 1815 C C . LEU A 1 227 ? 19.535 1.159 -19.183 1.00 12.71 231 LEU A C 1
ATOM 1816 O O . LEU A 1 227 ? 19.119 0.147 -19.757 1.00 17.66 231 LEU A O 1
ATOM 1821 N N . ARG A 1 228 ? 20.360 1.108 -18.134 1.00 12.84 232 ARG A N 1
ATOM 1822 C CA . ARG A 1 228 ? 20.808 -0.165 -17.579 1.00 13.65 232 ARG A CA 1
ATOM 1823 C C . ARG A 1 228 ? 19.715 -0.777 -16.725 1.00 12.72 232 ARG A C 1
ATOM 1824 O O . ARG A 1 228 ? 18.768 -0.104 -16.333 1.00 13.53 232 ARG A O 1
ATOM 1832 N N . TYR A 1 229 ? 19.859 -2.066 -16.455 1.00 14.75 233 TYR A N 1
ATOM 1833 C CA . TYR A 1 229 ? 19.027 -2.757 -15.471 1.00 12.54 233 TYR A CA 1
ATOM 1834 C C . TYR A 1 229 ? 19.936 -3.006 -14.269 1.00 9.77 233 TYR A C 1
ATOM 1835 O O . TYR A 1 229 ? 20.872 -3.797 -14.348 1.00 12.13 233 TYR A O 1
ATOM 1844 N N . ASP A 1 230 ? 19.669 -2.300 -13.180 1.00 11.46 234 ASP A N 1
ATOM 1845 C CA . ASP A 1 230 ? 20.617 -2.153 -12.066 1.00 12.49 234 ASP A CA 1
ATOM 1846 C C . ASP A 1 230 ? 20.264 -2.945 -10.830 1.00 15.99 234 ASP A C 1
ATOM 1847 O O . ASP A 1 230 ? 19.113 -3.028 -10.462 1.00 11.25 234 ASP A O 1
ATOM 1852 N N . SER A 1 231 ? 21.278 -3.465 -10.155 1.00 8.68 235 SER A N 1
ATOM 1853 C CA . SER A 1 231 ? 21.078 -3.979 -8.790 1.00 10.44 235 SER A CA 1
ATOM 1854 C C . SER A 1 231 ? 22.384 -3.955 -8.019 1.00 11.74 235 SER A C 1
ATOM 1855 O O . SER A 1 231 ? 23.375 -3.392 -8.480 1.00 12.07 235 SER A O 1
ATOM 1858 N N . ALA A 1 232 ? 22.384 -4.557 -6.834 1.00 8.69 236 ALA A N 1
ATOM 1859 C CA . ALA A 1 232 ? 23.610 -4.668 -6.059 1.00 10.88 236 ALA A CA 1
ATOM 1860 C C . ALA A 1 232 ? 24.573 -5.657 -6.709 1.00 11.73 236 ALA A C 1
ATOM 1861 O O . ALA A 1 232 ? 25.781 -5.415 -6.745 1.00 13.97 236 ALA A O 1
ATOM 1863 N N . SER A 1 233 ? 24.031 -6.766 -7.204 1.00 10.58 237 SER A N 1
ATOM 1864 C CA . SER A 1 233 ? 24.812 -7.897 -7.687 1.00 7.58 237 SER A CA 1
ATOM 1865 C C . SER A 1 233 ? 24.405 -8.241 -9.116 1.00 10.97 237 SER A C 1
ATOM 1866 O O . SER A 1 233 ? 23.452 -7.680 -9.670 1.00 14.43 237 SER A O 1
ATOM 1869 N N . ASP A 1 234 ? 25.129 -9.179 -9.711 1.00 13.54 238 ASP A N 1
ATOM 1870 C CA . ASP A 1 234 ? 24.754 -9.614 -11.059 1.00 16.66 238 ASP A CA 1
ATOM 1871 C C . ASP A 1 234 ? 24.541 -11.124 -11.182 1.00 16.86 238 ASP A C 1
ATOM 1872 O O . ASP A 1 234 ? 24.414 -11.650 -12.297 1.00 17.90 238 ASP A O 1
ATOM 1877 N N . ASN A 1 235 ? 24.483 -11.808 -10.047 1.00 15.46 239 ASN A N 1
ATOM 1878 C CA . ASN A 1 235 ? 24.386 -13.269 -10.035 1.00 19.77 239 ASN A CA 1
ATOM 1879 C C . ASN A 1 235 ? 23.193 -13.800 -9.237 1.00 17.60 239 ASN A C 1
ATOM 1880 O O . ASN A 1 235 ? 23.076 -15.002 -9.031 1.00 21.97 239 ASN A O 1
ATOM 1885 N N . VAL A 1 236 ? 22.346 -12.890 -8.755 1.00 10.94 240 VAL A N 1
ATOM 1886 C CA A VAL A 1 236 ? 21.081 -13.252 -8.109 0.46 9.86 240 VAL A CA 1
ATOM 1887 C CA B VAL A 1 236 ? 21.093 -13.246 -8.085 0.54 9.83 240 VAL A CA 1
ATOM 1888 C C . VAL A 1 236 ? 20.007 -12.319 -8.640 1.00 15.03 240 VAL A C 1
ATOM 1889 O O . VAL A 1 236 ? 20.220 -11.095 -8.749 1.00 11.35 240 VAL A O 1
ATOM 1896 N N . PHE A 1 237 ? 18.850 -1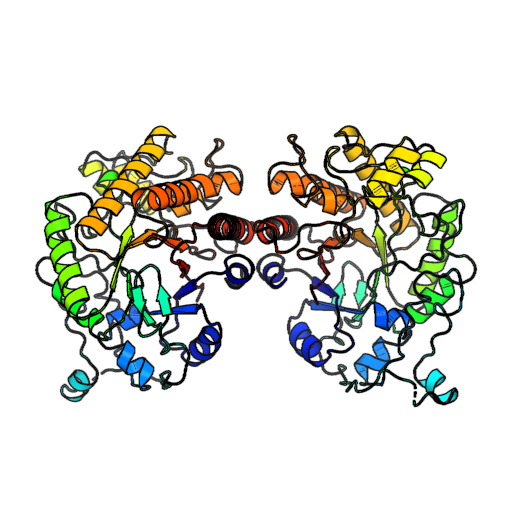2.892 -8.993 1.00 17.54 241 PHE A N 1
ATOM 1897 C CA . PHE A 1 237 ? 17.816 -12.149 -9.727 1.00 10.00 241 PHE A CA 1
ATOM 1898 C C . PHE A 1 237 ? 16.507 -12.147 -8.967 1.00 10.98 241 PHE A C 1
ATOM 1899 O O . PHE A 1 237 ? 16.307 -13.002 -8.104 1.00 14.21 241 PHE A O 1
ATOM 1907 N N . MET A 1 238 ? 15.644 -11.177 -9.242 1.00 8.22 242 MET A N 1
ATOM 1908 C CA . MET A 1 238 ? 14.429 -10.988 -8.437 1.00 10.74 242 MET A CA 1
ATOM 1909 C C . MET A 1 238 ? 13.458 -12.154 -8.569 1.00 15.19 242 MET A C 1
ATOM 1910 O O . MET A 1 238 ? 12.952 -12.684 -7.570 1.00 13.46 242 MET A O 1
ATOM 1915 N N . ASP A 1 239 ? 13.200 -12.555 -9.812 1.00 12.93 243 ASP A N 1
ATOM 1916 C CA . ASP A 1 239 ? 12.347 -13.707 -10.073 1.00 14.49 243 ASP A CA 1
ATOM 1917 C C . ASP A 1 239 ? 12.504 -14.147 -11.517 1.00 18.43 243 ASP A C 1
ATOM 1918 O O . ASP A 1 239 ? 13.157 -13.472 -12.316 1.00 14.19 243 ASP A O 1
ATOM 1923 N N . ALA A 1 240 ? 11.902 -15.279 -11.846 1.00 12.27 244 ALA A N 1
ATOM 1924 C CA . ALA A 1 240 ? 11.982 -15.802 -13.208 1.00 10.65 244 ALA A CA 1
ATOM 1925 C C . ALA A 1 240 ? 11.434 -14.892 -14.301 1.00 16.86 244 ALA A C 1
ATOM 1926 O O . ALA A 1 240 ? 12.011 -14.847 -15.393 1.00 18.88 244 ALA A O 1
ATOM 1928 N N . GLU A 1 241 ? 10.325 -14.190 -14.050 1.00 14.59 245 GLU A N 1
ATOM 1929 C CA . GLU A 1 241 ? 9.798 -13.266 -15.066 1.00 15.41 245 GLU A CA 1
ATOM 1930 C C . GLU A 1 241 ? 10.817 -12.166 -15.383 1.00 18.17 245 GLU A C 1
ATOM 1931 O O . GLU A 1 241 ? 11.027 -11.831 -16.549 1.00 18.65 245 GLU A O 1
ATOM 1937 N N . GLN A 1 242 ? 11.463 -11.632 -14.349 1.00 12.62 246 GLN A N 1
ATOM 1938 C CA . GLN A 1 242 ? 12.416 -10.544 -14.509 1.00 12.92 246 GLN A CA 1
ATOM 1939 C C . GLN A 1 242 ? 13.648 -11.036 -15.220 1.00 17.76 246 GLN A C 1
ATOM 1940 O O . GLN A 1 242 ? 14.237 -10.310 -16.030 1.00 16.26 246 GLN A O 1
ATOM 1946 N N . GLU A 1 243 ? 14.033 -12.276 -14.913 1.00 14.05 247 GLU A N 1
ATOM 1947 C CA . GLU A 1 243 ? 15.170 -12.905 -15.573 1.00 16.36 247 GLU A CA 1
ATOM 1948 C C . GLU A 1 243 ? 14.868 -13.045 -17.067 1.00 21.96 247 GLU A C 1
ATOM 1949 O O . GLU A 1 243 ? 15.697 -12.699 -17.915 1.00 22.09 247 GLU A O 1
ATOM 1955 N N . ALA A 1 244 ? 13.670 -13.534 -17.379 1.00 19.16 248 ALA A N 1
ATOM 1956 C CA . ALA A 1 244 ? 13.231 -13.697 -18.768 1.00 17.44 248 ALA A CA 1
ATOM 1957 C C . ALA A 1 244 ? 13.162 -12.362 -19.497 1.00 24.68 248 ALA A C 1
ATOM 1958 O O . ALA A 1 244 ? 13.624 -12.253 -20.640 1.00 20.59 248 ALA A O 1
ATOM 1960 N N . LYS A 1 245 ? 12.578 -11.351 -18.851 1.00 18.61 249 LYS A N 1
ATOM 1961 C CA . LYS A 1 245 ? 12.493 -10.034 -19.462 1.00 20.16 249 LYS A CA 1
ATOM 1962 C C . LYS A 1 245 ? 13.868 -9.482 -19.780 1.00 21.26 249 LYS A C 1
ATOM 1963 O O . LYS A 1 245 ? 14.065 -8.921 -20.845 1.00 22.91 249 LYS A O 1
ATOM 1969 N N . ALA A 1 246 ? 14.812 -9.631 -18.851 1.00 15.52 250 ALA A N 1
ATOM 1970 C CA . ALA A 1 246 ? 16.152 -9.089 -19.037 1.00 18.61 250 ALA A CA 1
ATOM 1971 C C . ALA A 1 246 ? 16.818 -9.755 -20.224 1.00 24.68 250 ALA A C 1
ATOM 1972 O O . ALA A 1 246 ? 17.455 -9.081 -21.041 1.00 21.76 250 ALA A O 1
ATOM 1974 N N . LYS A 1 247 ? 16.641 -11.073 -20.333 1.00 19.32 251 LYS A N 1
ATOM 1975 C CA . LYS A 1 247 ? 17.207 -11.838 -21.447 1.00 23.09 251 LYS A CA 1
ATOM 1976 C C . LYS A 1 247 ? 16.614 -11.412 -22.797 1.00 24.67 251 LYS A C 1
ATOM 1977 O O . LYS A 1 247 ? 17.349 -11.175 -23.754 1.00 29.93 251 LYS A O 1
ATOM 1979 N N . LYS A 1 248 ? 15.292 -11.295 -22.856 1.00 19.36 252 LYS A N 1
ATOM 1980 C CA . LYS A 1 248 ? 14.583 -10.877 -24.073 1.00 21.14 252 LYS A CA 1
ATOM 1981 C C . LYS A 1 248 ? 14.875 -9.428 -24.489 1.00 35.66 252 LYS A C 1
ATOM 1982 O O . LYS A 1 248 ? 14.896 -9.112 -25.680 1.00 33.85 252 LYS A O 1
ATOM 1988 N N . ALA A 1 249 ? 15.101 -8.549 -23.518 1.00 20.54 253 ALA A N 1
ATOM 1989 C CA . ALA A 1 249 ? 15.414 -7.150 -23.814 1.00 24.17 253 ALA A CA 1
ATOM 1990 C C . ALA A 1 249 ? 16.908 -6.947 -24.058 1.00 22.01 253 ALA A C 1
ATOM 1991 O O . ALA A 1 249 ? 17.372 -5.831 -24.360 1.00 22.70 253 ALA A O 1
ATOM 1993 N N . ASN A 1 250 ? 17.655 -8.042 -23.933 1.00 22.09 254 ASN A N 1
ATOM 1994 C CA . ASN A 1 250 ? 19.102 -8.009 -23.989 1.00 18.57 254 ASN A CA 1
ATOM 1995 C C . ASN A 1 250 ? 19.674 -6.967 -23.038 1.00 25.44 254 ASN A C 1
ATOM 1996 O O . ASN A 1 250 ? 20.581 -6.212 -23.385 1.00 22.79 254 ASN A O 1
ATOM 2001 N N . ASN A 1 251 ? 19.125 -6.934 -21.828 1.00 20.50 255 ASN A N 1
ATOM 2002 C CA . ASN A 1 251 ? 19.498 -5.933 -20.835 1.00 17.87 255 ASN A CA 1
ATOM 2003 C C . ASN A 1 251 ? 19.723 -6.643 -19.498 1.00 16.77 255 ASN A C 1
ATOM 2004 O O . ASN A 1 251 ? 18.862 -6.601 -18.612 1.00 19.44 255 ASN A O 1
ATOM 2009 N N . PRO A 1 252 ? 20.873 -7.309 -19.359 1.00 18.80 256 PRO A N 1
ATOM 2010 C CA . PRO A 1 252 ? 21.182 -8.122 -18.174 1.00 16.70 256 PRO A CA 1
ATOM 2011 C C . PRO A 1 252 ? 21.325 -7.310 -16.901 1.00 17.56 256 PRO A C 1
ATOM 2012 O O . PRO A 1 252 ? 21.798 -6.160 -16.899 1.00 15.85 256 PRO A O 1
ATOM 2016 N N . GLN A 1 253 ? 20.923 -7.916 -15.792 1.00 12.46 257 GLN A N 1
ATOM 2017 C CA . GLN A 1 253 ? 21.058 -7.220 -14.544 1.00 14.42 257 GLN A CA 1
ATOM 2018 C C . GLN A 1 253 ? 22.516 -6.854 -14.292 1.00 13.45 257 GLN A C 1
ATOM 2019 O O . GLN A 1 253 ? 23.433 -7.661 -14.469 1.00 16.96 257 GLN A O 1
ATOM 2025 N N . HIS A 1 254 ? 22.727 -5.614 -13.885 1.00 12.32 258 HIS A N 1
ATOM 2026 C CA . HIS A 1 254 ? 24.076 -5.079 -13.799 1.00 10.79 258 HIS A CA 1
ATOM 2027 C C . HIS A 1 254 ? 24.419 -4.745 -12.343 1.00 14.15 258 HIS A C 1
ATOM 2028 O O . HIS A 1 254 ? 23.686 -4.006 -11.680 1.00 14.08 258 HIS A O 1
ATOM 2035 N N . SER A 1 255 ? 25.527 -5.289 -11.849 1.00 13.67 259 SER A N 1
ATOM 2036 C CA . SER A 1 255 ? 26.030 -4.921 -10.524 1.00 13.31 259 SER A CA 1
ATOM 2037 C C . SER A 1 255 ? 26.662 -3.532 -10.572 1.00 15.69 259 SER A C 1
ATOM 2038 O O . SER A 1 255 ? 27.639 -3.322 -11.282 1.00 15.09 259 SER A O 1
ATOM 2041 N N . LEU A 1 256 ? 26.146 -2.596 -9.781 1.00 11.80 260 LEU A N 1
ATOM 2042 C CA . LEU A 1 256 ? 26.595 -1.202 -9.847 1.00 10.70 260 LEU A CA 1
ATOM 2043 C C . LEU A 1 256 ? 28.080 -1.024 -9.517 1.00 17.46 260 LEU A C 1
ATOM 2044 O O . LEU A 1 256 ? 28.597 -1.642 -8.578 1.00 13.73 260 LEU A O 1
ATOM 2049 N N . THR A 1 257 ? 28.769 -0.173 -10.277 1.00 14.07 261 THR A N 1
ATOM 2050 C CA . THR A 1 257 ? 30.128 0.213 -9.886 1.00 17.29 261 THR A CA 1
ATOM 2051 C C . THR A 1 257 ? 30.083 1.299 -8.826 1.00 11.01 261 THR A C 1
ATOM 2052 O O . THR A 1 257 ? 29.044 1.930 -8.613 1.00 15.21 261 THR A O 1
ATOM 2056 N N . LYS A 1 258 ? 31.199 1.530 -8.141 1.00 13.29 262 LYS A N 1
ATOM 2057 C CA . LYS A 1 258 ? 31.225 2.594 -7.152 1.00 14.44 262 LYS A CA 1
ATOM 2058 C C . LYS A 1 258 ? 30.899 3.966 -7.757 1.00 12.21 262 LYS A C 1
ATOM 2059 O O . LYS A 1 258 ? 30.212 4.774 -7.139 1.00 15.18 262 LYS A O 1
ATOM 2065 N N . ASP A 1 259 ? 31.365 4.216 -8.980 1.00 16.70 263 ASP A N 1
ATOM 2066 C CA . ASP A 1 259 ? 31.036 5.476 -9.645 1.00 16.77 263 ASP A CA 1
ATOM 2067 C C . ASP A 1 259 ? 29.539 5.625 -9.918 1.00 11.83 263 ASP A C 1
ATOM 2068 O O . ASP A 1 259 ? 28.990 6.728 -9.823 1.00 16.17 263 ASP A O 1
ATOM 2073 N N . GLU A 1 260 ? 28.896 4.514 -10.254 1.00 15.72 264 GLU A N 1
ATOM 2074 C CA . GLU A 1 260 ? 27.466 4.494 -10.529 1.00 15.64 264 GLU A CA 1
ATOM 2075 C C . GLU A 1 260 ? 26.662 4.724 -9.262 1.00 12.14 264 GLU A C 1
ATOM 2076 O O . GLU A 1 260 ? 25.608 5.372 -9.290 1.00 14.74 264 GLU A O 1
ATOM 2082 N N . ILE A 1 261 ? 27.158 4.199 -8.144 1.00 13.43 265 ILE A N 1
ATOM 2083 C CA . ILE A 1 261 ? 26.558 4.488 -6.849 1.00 13.37 265 ILE A CA 1
ATOM 2084 C C . ILE A 1 261 ? 26.660 5.981 -6.558 1.00 13.78 265 ILE A C 1
ATOM 2085 O O . ILE A 1 261 ? 25.696 6.606 -6.159 1.00 13.69 265 ILE A O 1
ATOM 2090 N N . LYS A 1 262 ? 27.839 6.547 -6.784 1.00 15.12 266 LYS A N 1
ATOM 2091 C CA . LYS A 1 262 ? 28.061 7.982 -6.593 1.00 16.24 266 LYS A CA 1
ATOM 2092 C C . LYS A 1 262 ? 27.088 8.828 -7.409 1.00 13.76 266 LYS A C 1
ATOM 2093 O O . LYS A 1 262 ? 26.608 9.871 -6.953 1.00 15.58 266 LYS A O 1
ATOM 2099 N N . GLN A 1 263 ? 26.804 8.372 -8.624 1.00 16.93 267 GLN A N 1
ATOM 2100 C CA . GLN A 1 263 ? 25.895 9.077 -9.509 1.00 13.40 267 GLN A CA 1
ATOM 2101 C C . GLN A 1 263 ? 24.459 9.027 -8.992 1.00 13.50 267 GLN A C 1
ATOM 2102 O O . GLN A 1 263 ? 23.724 10.018 -9.066 1.00 12.31 267 GLN A O 1
ATOM 2108 N N . TYR A 1 264 ? 24.054 7.870 -8.468 1.00 12.11 268 TYR A N 1
ATOM 2109 C CA . TYR A 1 264 ? 22.749 7.800 -7.811 1.00 11.00 268 TYR A CA 1
ATOM 2110 C C . TYR A 1 264 ? 22.674 8.757 -6.621 1.00 11.69 268 TYR A C 1
ATOM 2111 O O . TYR A 1 264 ? 21.658 9.410 -6.417 1.00 13.32 268 TYR A O 1
ATOM 2120 N N . ILE A 1 265 ? 23.725 8.822 -5.804 1.00 11.97 269 ILE A N 1
ATOM 2121 C CA . ILE A 1 265 ? 23.744 9.759 -4.680 1.00 11.64 269 ILE A CA 1
ATOM 2122 C C . ILE A 1 265 ? 23.572 11.217 -5.165 1.00 13.79 269 ILE A C 1
ATOM 2123 O O . ILE A 1 265 ? 22.808 12.015 -4.576 1.00 12.41 269 ILE A O 1
ATOM 2128 N N . LYS A 1 266 ? 24.244 11.531 -6.269 1.00 12.49 270 LYS A N 1
ATOM 2129 C CA . LYS A 1 266 ? 24.138 12.861 -6.878 1.00 15.44 270 LYS A CA 1
ATOM 2130 C C . LYS A 1 266 ? 22.693 13.148 -7.286 1.00 12.71 270 LYS A C 1
ATOM 2131 O O . LYS A 1 266 ? 22.185 14.250 -7.077 1.00 15.66 270 LYS A O 1
ATOM 2137 N N . GLU A 1 267 ? 22.044 12.143 -7.876 1.00 11.93 271 GLU A N 1
ATOM 2138 C CA . GLU A 1 267 ? 20.647 12.248 -8.274 1.00 13.94 271 GLU A CA 1
ATOM 2139 C C . GLU A 1 267 ? 19.698 12.319 -7.091 1.00 11.49 271 GLU A C 1
ATOM 2140 O O . GLU A 1 267 ? 18.702 13.019 -7.137 1.00 10.66 271 GLU A O 1
ATOM 2146 N N . TYR A 1 268 ? 19.989 11.597 -6.014 1.00 10.84 272 TYR A N 1
ATOM 2147 C CA . TYR A 1 268 ? 19.172 11.762 -4.814 1.00 9.57 272 TYR A CA 1
ATOM 2148 C C . TYR A 1 268 ? 19.216 13.204 -4.297 1.00 10.67 272 TYR A C 1
ATOM 2149 O O . TYR A 1 268 ? 18.194 13.786 -3.927 1.00 10.72 272 TYR A O 1
ATOM 2158 N N . VAL A 1 269 ? 20.406 13.786 -4.292 1.00 10.73 273 VAL A N 1
ATOM 2159 C CA . VAL A 1 269 ? 20.605 15.151 -3.796 1.00 12.52 273 VAL A CA 1
ATOM 2160 C C . VAL A 1 269 ? 19.850 16.130 -4.689 1.00 9.78 273 VAL A C 1
ATOM 2161 O O . VAL A 1 269 ? 19.121 16.994 -4.199 1.00 12.83 273 VAL A O 1
ATOM 2165 N N . GLN A 1 270 ? 20.003 15.971 -5.997 1.00 11.42 274 GLN A N 1
ATOM 2166 C CA . GLN A 1 270 ? 19.303 16.844 -6.936 1.00 12.78 274 GLN A CA 1
ATOM 2167 C C . GLN A 1 270 ? 17.785 16.714 -6.838 1.00 14.68 274 GLN A C 1
ATOM 2168 O O . GLN A 1 270 ? 17.081 17.708 -6.843 1.00 14.79 274 GLN A O 1
ATOM 2174 N N . ALA A 1 271 ? 17.277 15.487 -6.712 1.00 11.13 275 ALA A N 1
ATOM 2175 C CA . ALA A 1 271 ? 15.836 15.301 -6.564 1.00 10.85 275 ALA A CA 1
ATOM 2176 C C . ALA A 1 271 ? 15.295 15.903 -5.279 1.00 14.98 275 ALA A C 1
ATOM 2177 O O . ALA A 1 271 ? 14.173 16.403 -5.240 1.00 12.28 275 ALA A O 1
ATOM 2179 N N . ALA A 1 272 ? 16.084 15.839 -4.203 1.00 11.44 276 ALA A N 1
ATOM 2180 C CA . ALA A 1 272 ? 15.661 16.413 -2.941 1.00 11.88 276 ALA A CA 1
ATOM 2181 C C . ALA A 1 272 ? 15.607 17.926 -3.080 1.00 10.11 276 ALA A C 1
ATOM 2182 O O . ALA A 1 272 ? 14.665 18.578 -2.605 1.00 13.73 276 ALA A O 1
ATOM 2184 N N . LYS A 1 273 ? 16.647 18.483 -3.697 1.00 15.38 277 LYS A N 1
ATOM 2185 C CA . LYS A 1 273 ? 16.685 19.922 -3.922 1.00 17.11 277 LYS A CA 1
ATOM 2186 C C . LYS A 1 273 ? 15.527 20.371 -4.786 1.00 16.57 277 LYS A C 1
ATOM 2187 O O . LYS A 1 273 ? 14.935 21.412 -4.501 1.00 17.46 277 LYS A O 1
ATOM 2193 N N . ASN A 1 274 ? 15.209 19.603 -5.829 1.00 12.28 278 ASN A N 1
ATOM 2194 C CA . ASN A 1 274 ? 14.081 19.907 -6.717 1.00 10.27 278 ASN A CA 1
ATOM 2195 C C . ASN A 1 274 ? 12.781 19.928 -5.903 1.00 14.67 278 ASN A C 1
ATOM 2196 O O . ASN A 1 274 ? 11.921 20.790 -6.082 1.00 14.30 278 ASN A O 1
ATOM 2201 N N . SER A 1 275 ? 12.645 18.958 -5.002 1.00 12.66 279 SER A N 1
ATOM 2202 C CA . SER A 1 275 ? 11.423 18.819 -4.218 1.00 12.51 279 SER A CA 1
ATOM 2203 C C . SER A 1 275 ? 11.218 20.006 -3.295 1.00 13.08 279 SER A C 1
ATOM 2204 O O . SER A 1 275 ? 10.119 20.582 -3.245 1.00 15.86 279 SER A O 1
ATOM 2207 N N . ILE A 1 276 ? 12.265 20.371 -2.563 1.00 13.31 280 ILE A N 1
ATOM 2208 C CA . ILE A 1 276 ? 12.209 21.508 -1.656 1.00 12.92 280 ILE A CA 1
ATOM 2209 C C . ILE A 1 276 ? 11.989 22.814 -2.434 1.00 13.14 280 ILE A C 1
ATOM 2210 O O . ILE A 1 276 ? 11.208 23.655 -2.003 1.00 14.79 280 ILE A O 1
ATOM 2215 N N . ALA A 1 277 ? 12.644 22.963 -3.584 1.00 16.07 281 ALA A N 1
ATOM 2216 C CA . ALA A 1 277 ? 12.462 24.173 -4.408 1.00 18.79 281 ALA A CA 1
ATOM 2217 C C . ALA A 1 277 ? 11.026 24.329 -4.898 1.00 24.12 281 ALA A C 1
ATOM 2218 O O . ALA A 1 277 ? 10.540 25.452 -5.085 1.00 23.58 281 ALA A O 1
ATOM 2220 N N . ALA A 1 278 ? 10.360 23.202 -5.136 1.00 15.28 282 ALA A N 1
ATOM 2221 C CA . ALA A 1 278 ? 9.000 23.200 -5.654 1.00 12.97 282 ALA A CA 1
ATOM 2222 C C . ALA A 1 278 ? 7.986 23.351 -4.526 1.00 14.17 282 ALA A C 1
ATOM 2223 O O . ALA A 1 278 ? 6.799 23.503 -4.777 1.00 19.47 282 ALA A O 1
ATOM 2225 N N . GLY A 1 279 ? 8.460 23.330 -3.286 1.00 13.37 283 GLY A N 1
ATOM 2226 C CA . GLY A 1 279 ? 7.596 23.604 -2.152 1.00 12.88 283 GLY A CA 1
ATOM 2227 C C . GLY A 1 279 ? 7.378 22.471 -1.151 1.00 12.67 283 GLY A C 1
ATOM 2228 O O . GLY A 1 279 ? 6.703 22.670 -0.155 1.00 13.85 283 GLY A O 1
ATOM 2229 N N . ALA A 1 280 ? 7.969 21.305 -1.392 1.00 15.46 284 ALA A N 1
ATOM 2230 C CA . ALA A 1 280 ? 7.837 20.205 -0.423 1.00 13.69 284 ALA A CA 1
ATOM 2231 C C . ALA A 1 280 ? 8.389 20.549 0.962 1.00 12.33 284 ALA A C 1
ATOM 2232 O O . ALA A 1 280 ? 9.343 21.332 1.098 1.00 13.36 284 ALA A O 1
ATOM 2234 N N . ASP A 1 281 ? 7.781 19.956 1.987 1.00 10.37 285 ASP A N 1
ATOM 2235 C CA . ASP A 1 281 ? 8.223 20.146 3.365 1.00 7.64 285 ASP A CA 1
ATOM 2236 C C . ASP A 1 281 ? 9.442 19.283 3.730 1.00 12.67 285 ASP A C 1
ATOM 2237 O O . ASP A 1 281 ? 10.136 19.577 4.688 1.00 12.66 285 ASP A O 1
ATOM 2242 N N . GLY A 1 282 ? 9.701 18.241 2.950 1.00 11.77 286 GLY A N 1
ATOM 2243 C CA . GLY A 1 282 ? 10.830 17.357 3.210 1.00 9.34 286 GLY A CA 1
ATOM 2244 C C . GLY A 1 282 ? 10.751 16.199 2.233 1.00 11.03 286 GLY A C 1
ATOM 2245 O O . GLY A 1 282 ? 9.904 16.187 1.331 1.00 9.93 286 GLY A O 1
ATOM 2246 N N . VAL A 1 283 ? 11.646 15.229 2.416 1.00 9.36 287 VAL A N 1
ATOM 2247 C CA . VAL A 1 283 ? 11.701 14.040 1.575 1.00 5.93 287 VAL A CA 1
ATOM 2248 C C . VAL A 1 283 ? 11.848 12.813 2.440 1.00 7.66 287 VAL A C 1
ATOM 2249 O O . VAL A 1 283 ? 12.376 12.883 3.563 1.00 8.64 287 VAL A O 1
ATOM 2253 N N . GLU A 1 284 ? 11.375 11.689 1.927 1.00 9.17 288 GLU A N 1
ATOM 2254 C CA . GLU A 1 284 ? 11.579 10.392 2.574 1.00 8.70 288 GLU A CA 1
ATOM 2255 C C . GLU A 1 284 ? 12.386 9.502 1.626 1.00 9.10 288 GLU A C 1
ATOM 2256 O O . GLU A 1 284 ? 12.060 9.354 0.452 1.00 9.53 288 GLU A O 1
ATOM 2262 N N . ILE A 1 285 ? 13.451 8.898 2.130 1.00 8.03 289 ILE A N 1
ATOM 2263 C CA . ILE A 1 285 ? 14.252 8.007 1.334 1.00 6.84 289 ILE A CA 1
ATOM 2264 C C . ILE A 1 285 ? 13.588 6.634 1.401 1.00 9.61 289 ILE A C 1
ATOM 2265 O O . ILE A 1 285 ? 13.397 6.071 2.495 1.00 9.05 289 ILE A O 1
ATOM 2270 N N . HIS A 1 286 ? 13.209 6.101 0.246 1.00 7.64 290 HIS A N 1
ATOM 2271 C CA . HIS A 1 286 ? 12.629 4.764 0.176 1.00 6.28 290 HIS A CA 1
ATOM 2272 C C . HIS A 1 286 ? 13.757 3.745 0.238 1.00 10.71 290 HIS A C 1
ATOM 2273 O O . HIS A 1 286 ? 14.431 3.481 -0.781 1.00 9.78 290 HIS A O 1
ATOM 2280 N N . SER A 1 287 ? 13.981 3.171 1.421 1.00 7.79 291 SER A N 1
ATOM 2281 C CA . SER A 1 287 ? 14.979 2.121 1.571 1.00 6.78 291 SER A CA 1
ATOM 2282 C C . SER A 1 287 ? 14.275 0.795 1.932 1.00 8.64 291 SER A C 1
ATOM 2283 O O . SER A 1 287 ? 14.866 -0.084 2.574 1.00 8.13 291 SER A O 1
ATOM 2286 N N . ALA A 1 288 ? 13.010 0.666 1.523 1.00 8.42 292 ALA A N 1
ATOM 2287 C CA . ALA A 1 288 ? 12.175 -0.501 1.871 1.00 6.65 292 ALA A CA 1
ATOM 2288 C C . ALA A 1 288 ? 11.679 -1.259 0.648 1.00 8.86 292 ALA A C 1
ATOM 2289 O O . ALA A 1 288 ? 11.988 -0.897 -0.488 1.00 9.64 292 ALA A O 1
ATOM 2291 N N . ASN A 1 289 ? 10.870 -2.283 0.929 1.00 5.27 293 ASN A N 1
ATOM 2292 C CA . ASN A 1 289 ? 10.052 -2.999 -0.054 1.00 6.21 293 ASN A CA 1
ATOM 2293 C C . ASN A 1 289 ? 10.816 -3.571 -1.237 1.00 6.86 293 ASN A C 1
ATOM 2294 O O . ASN A 1 289 ? 10.252 -3.763 -2.323 1.00 7.50 293 ASN A O 1
ATOM 2299 N N . GLY A 1 290 ? 12.107 -3.832 -1.030 1.00 6.87 294 GLY A N 1
ATOM 2300 C CA . GLY A 1 290 ? 12.914 -4.545 -1.997 1.00 6.21 294 GLY A CA 1
ATOM 2301 C C . GLY A 1 290 ? 13.372 -3.749 -3.214 1.00 5.95 294 GLY A C 1
ATOM 2302 O O . GLY A 1 290 ? 13.733 -4.369 -4.207 1.00 9.37 294 GLY A O 1
ATOM 2303 N N . TYR A 1 291 ? 13.405 -2.419 -3.103 1.00 7.67 295 TYR A N 1
ATOM 2304 C CA . TYR A 1 291 ? 13.925 -1.544 -4.173 1.00 8.34 295 TYR A CA 1
ATOM 2305 C C . TYR A 1 291 ? 15.428 -1.390 -3.994 1.00 8.30 295 TYR A C 1
ATOM 2306 O O . TYR A 1 291 ? 15.995 -2.134 -3.232 1.00 8.20 295 TYR A O 1
ATOM 2315 N N . LEU A 1 292 ? 16.096 -0.492 -4.722 1.00 6.94 296 LEU A N 1
ATOM 2316 C CA . LEU A 1 292 ? 17.552 -0.606 -4.852 1.00 7.11 296 LEU A CA 1
ATOM 2317 C C . LEU A 1 292 ? 18.297 -0.516 -3.517 1.00 7.49 296 LEU A C 1
ATOM 2318 O O . LEU A 1 292 ? 19.189 -1.335 -3.245 1.00 8.86 296 LEU A O 1
ATOM 2323 N N . LEU A 1 293 ? 18.003 0.489 -2.699 1.00 8.81 297 LEU A N 1
ATOM 2324 C CA . LEU A 1 293 ? 18.661 0.533 -1.363 1.00 6.89 297 LEU A CA 1
ATOM 2325 C C . LEU A 1 293 ? 18.445 -0.729 -0.544 1.00 6.78 297 LEU A C 1
ATOM 2326 O O . LEU A 1 293 ? 19.361 -1.237 0.091 1.00 9.93 297 LEU A O 1
ATOM 2331 N N . ASN A 1 294 ? 17.224 -1.235 -0.545 1.00 7.01 298 ASN A N 1
ATOM 2332 C CA . ASN A 1 294 ? 16.949 -2.502 0.156 1.00 7.43 298 ASN A CA 1
ATOM 2333 C C . ASN A 1 294 ? 17.748 -3.667 -0.443 1.00 6.64 298 ASN A C 1
ATOM 2334 O O . ASN A 1 294 ? 18.232 -4.548 0.276 1.00 8.57 298 ASN A O 1
ATOM 2339 N N . GLN A 1 295 ? 17.894 -3.667 -1.772 1.00 7.26 299 GLN A N 1
ATOM 2340 C CA . GLN A 1 295 ? 18.681 -4.696 -2.420 1.00 10.26 299 GLN A CA 1
ATOM 2341 C C . GLN A 1 295 ? 20.132 -4.698 -1.913 1.00 10.51 299 GLN A C 1
ATOM 2342 O O . GLN A 1 295 ? 20.758 -5.756 -1.871 1.00 10.36 299 GLN A O 1
ATOM 2348 N N . PHE A 1 296 ? 20.649 -3.537 -1.509 1.00 7.32 300 PHE A N 1
ATOM 2349 C CA . PHE A 1 296 ? 21.979 -3.488 -0.891 1.00 6.86 300 PHE A CA 1
ATOM 2350 C C . PHE A 1 296 ? 21.938 -3.930 0.571 1.00 6.38 300 PHE A C 1
ATOM 2351 O O . PHE A 1 296 ? 22.839 -4.610 1.051 1.00 10.64 300 PHE A O 1
ATOM 2359 N N . LEU A 1 297 ? 20.869 -3.580 1.283 1.00 7.98 301 LEU A N 1
ATOM 2360 C CA . LEU A 1 297 ? 20.813 -3.938 2.698 1.00 8.16 301 LEU A CA 1
ATOM 2361 C C . LEU A 1 297 ? 20.730 -5.438 2.904 1.00 4.91 301 LEU A C 1
ATOM 2362 O O . LEU A 1 297 ? 21.163 -5.936 3.945 1.00 8.09 301 LEU A O 1
ATOM 2367 N N . ASP A 1 298 ? 20.150 -6.152 1.946 1.00 7.61 302 ASP A N 1
ATOM 2368 C CA . ASP A 1 298 ? 19.744 -7.543 2.172 1.00 7.58 302 ASP A CA 1
ATOM 2369 C C . ASP A 1 298 ? 20.781 -8.544 1.660 1.00 8.95 302 ASP A C 1
ATOM 2370 O O . ASP A 1 298 ? 21.206 -8.485 0.500 1.00 9.99 302 ASP A O 1
ATOM 2375 N N . PRO A 1 299 ? 21.189 -9.497 2.508 1.00 7.46 303 PRO A N 1
ATOM 2376 C CA . PRO A 1 299 ? 22.234 -10.406 2.039 1.00 11.92 303 PRO A CA 1
ATOM 2377 C C . PRO A 1 299 ? 21.788 -11.371 0.935 1.00 12.16 303 PRO A C 1
ATOM 2378 O O . PRO A 1 299 ? 22.665 -11.936 0.274 1.00 13.53 303 PRO A O 1
ATOM 2382 N N . HIS A 1 300 ? 20.491 -11.529 0.702 1.00 10.87 304 HIS A N 1
ATOM 2383 C CA . HIS A 1 300 ? 20.053 -12.400 -0.374 1.00 10.43 304 HIS A CA 1
ATOM 2384 C C . HIS A 1 300 ? 20.398 -11.773 -1.716 1.00 14.57 304 HIS A C 1
ATOM 2385 O O . HIS A 1 300 ? 20.882 -12.464 -2.645 1.00 11.49 304 HIS A O 1
ATOM 2392 N N . SER A 1 301 ? 20.127 -10.466 -1.811 1.00 10.23 305 SER A N 1
ATOM 2393 C CA . SER A 1 301 ? 20.282 -9.726 -3.067 1.00 11.56 305 SER A CA 1
ATOM 2394 C C . SER A 1 301 ? 21.680 -9.145 -3.217 1.00 15.17 305 SER A C 1
ATOM 2395 O O . SER A 1 301 ? 22.091 -8.801 -4.334 1.00 13.63 305 SER A O 1
ATOM 2398 N N . ASN A 1 302 ? 22.388 -8.992 -2.096 1.00 10.23 306 ASN A N 1
ATOM 2399 C CA . ASN A 1 302 ? 23.714 -8.395 -2.111 1.00 11.34 306 ASN A CA 1
ATOM 2400 C C . ASN A 1 302 ? 24.803 -9.423 -1.833 1.00 12.54 306 ASN A C 1
ATOM 2401 O O . ASN A 1 302 ? 25.058 -9.776 -0.677 1.00 10.62 306 ASN A O 1
ATOM 2406 N N . THR A 1 303 ? 25.458 -9.867 -2.907 1.00 12.09 307 THR A N 1
ATOM 2407 C CA . THR A 1 303 ? 26.561 -10.825 -2.841 1.00 12.58 307 THR A CA 1
ATOM 2408 C C . THR A 1 303 ? 27.907 -10.148 -3.123 1.00 14.03 307 THR A C 1
ATOM 2409 O O . THR A 1 303 ? 28.898 -10.820 -3.423 1.00 14.06 307 THR A O 1
ATOM 2413 N N . ARG A 1 304 ? 27.934 -8.818 -3.067 1.00 14.62 308 ARG A N 1
ATOM 2414 C CA . ARG A 1 304 ? 29.167 -8.044 -3.306 1.00 16.08 308 ARG A CA 1
ATOM 2415 C C . ARG A 1 304 ? 30.284 -8.330 -2.315 1.00 14.89 308 ARG A C 1
ATOM 2416 O O . ARG A 1 304 ? 30.036 -8.638 -1.146 1.00 15.16 308 ARG A O 1
ATOM 2424 N N . THR A 1 305 ? 31.518 -8.183 -2.797 1.00 15.56 309 THR A N 1
ATOM 2425 C CA . THR A 1 305 ? 32.691 -8.398 -1.968 1.00 16.93 309 THR A CA 1
ATOM 2426 C C . THR A 1 305 ? 33.558 -7.153 -1.878 1.00 18.44 309 THR A C 1
ATOM 2427 O O . THR A 1 305 ? 34.719 -7.239 -1.469 1.00 22.64 309 THR A O 1
ATOM 2431 N N . ASP A 1 306 ? 33.007 -6.007 -2.276 1.00 14.24 310 ASP A N 1
ATOM 2432 C CA . ASP A 1 306 ? 33.669 -4.720 -2.104 1.00 14.86 310 ASP A CA 1
ATOM 2433 C C . ASP A 1 306 ? 33.119 -3.987 -0.878 1.00 15.42 310 ASP A C 1
ATOM 2434 O O . ASP A 1 306 ? 32.443 -4.603 -0.048 1.00 16.34 310 ASP A O 1
ATOM 2439 N N . GLU A 1 307 ? 33.376 -2.687 -0.768 1.00 14.18 311 GLU A N 1
ATOM 2440 C CA . GLU A 1 307 ? 32.967 -1.916 0.408 1.00 13.80 311 GLU A CA 1
ATOM 2441 C C . GLU A 1 307 ? 31.452 -1.843 0.605 1.00 12.28 311 GLU A C 1
ATOM 2442 O O . GLU A 1 307 ? 30.980 -1.396 1.655 1.00 13.82 311 GLU A O 1
ATOM 2448 N N . TYR A 1 308 ? 30.698 -2.278 -0.406 1.00 13.85 312 TYR A N 1
ATOM 2449 C CA . TYR A 1 308 ? 29.236 -2.178 -0.354 1.00 13.80 312 TYR A CA 1
ATOM 2450 C C . TYR A 1 308 ? 28.511 -3.495 -0.110 1.00 10.97 312 TYR A C 1
ATOM 2451 O O . TYR A 1 308 ? 27.293 -3.537 -0.188 1.00 12.71 312 TYR A O 1
ATOM 2460 N N . GLY A 1 309 ? 29.246 -4.556 0.221 1.00 11.51 313 GLY A N 1
ATOM 2461 C CA . GLY A 1 309 ? 28.610 -5.789 0.647 1.00 11.96 313 GLY A CA 1
ATOM 2462 C C . GLY A 1 309 ? 29.517 -6.619 1.527 1.00 10.98 313 GLY A C 1
ATOM 2463 O O . GLY A 1 309 ? 30.695 -6.264 1.759 1.00 12.52 313 GLY A O 1
ATOM 2464 N N . GLY A 1 310 ? 28.959 -7.705 2.028 1.00 11.77 314 GLY A N 1
ATOM 2465 C CA . GLY A 1 310 ? 29.744 -8.724 2.695 1.00 14.22 314 GLY A CA 1
ATOM 2466 C C . GLY A 1 310 ? 29.830 -8.590 4.198 1.00 13.05 314 GLY A C 1
ATOM 2467 O O . GLY A 1 310 ? 30.495 -9.389 4.861 1.00 13.30 314 GLY A O 1
ATOM 2468 N N . SER A 1 311 ? 29.158 -7.577 4.746 1.00 11.25 315 SER A N 1
ATOM 2469 C CA . SER A 1 311 ? 29.052 -7.404 6.191 1.00 13.73 315 SER A CA 1
ATOM 2470 C C . SER A 1 311 ? 27.896 -6.461 6.459 1.00 9.17 315 SER A C 1
ATOM 2471 O O . SER A 1 311 ? 27.383 -5.821 5.534 1.00 9.73 315 SER A O 1
ATOM 2474 N N . ILE A 1 312 ? 27.489 -6.371 7.721 1.00 7.58 316 ILE A N 1
ATOM 2475 C CA . ILE A 1 312 ? 26.389 -5.505 8.109 1.00 9.18 316 ILE A CA 1
ATOM 2476 C C . ILE A 1 312 ? 26.703 -4.069 7.760 1.00 8.18 316 ILE A C 1
ATOM 2477 O O . ILE A 1 312 ? 25.878 -3.375 7.156 1.00 9.71 316 ILE A O 1
ATOM 2482 N N . GLU A 1 313 ? 27.904 -3.604 8.116 1.00 10.21 317 GLU A N 1
ATOM 2483 C CA . GLU A 1 313 ? 28.256 -2.207 7.872 1.00 7.98 317 GLU A CA 1
ATOM 2484 C C . GLU A 1 313 ? 28.332 -1.890 6.370 1.00 9.17 317 GLU A C 1
ATOM 2485 O O . GLU A 1 313 ? 27.958 -0.785 5.923 1.00 12.88 317 GLU A O 1
ATOM 2491 N N . ASN A 1 314 ? 28.842 -2.841 5.603 1.00 9.90 318 ASN A N 1
ATOM 2492 C CA . ASN A 1 314 ? 29.031 -2.610 4.178 1.00 10.32 318 ASN A CA 1
ATOM 2493 C C . ASN A 1 314 ? 27.681 -2.581 3.471 1.00 9.67 318 ASN A C 1
ATOM 2494 O O . ASN A 1 314 ? 27.454 -1.748 2.607 1.00 10.98 318 ASN A O 1
ATOM 2499 N N . ARG A 1 315 ? 26.795 -3.491 3.856 1.00 6.92 319 ARG A N 1
ATOM 2500 C CA . ARG A 1 315 ? 25.452 -3.545 3.246 1.00 8.19 319 ARG A CA 1
ATOM 2501 C C . ARG A 1 315 ? 24.615 -2.285 3.512 1.00 9.87 319 ARG A C 1
ATOM 2502 O O . ARG A 1 315 ? 23.758 -1.941 2.691 1.00 10.36 319 ARG A O 1
ATOM 2510 N N . ALA A 1 316 ? 24.880 -1.622 4.640 1.00 8.57 320 ALA A N 1
ATOM 2511 C CA . ALA A 1 316 ? 24.170 -0.405 5.058 1.00 6.19 320 ALA A CA 1
ATOM 2512 C C . ALA A 1 316 ? 24.770 0.840 4.458 1.00 7.65 320 ALA A C 1
ATOM 2513 O O . ALA A 1 316 ? 24.197 1.932 4.598 1.00 9.20 320 ALA A O 1
ATOM 2515 N N . ARG A 1 317 ? 25.942 0.695 3.842 1.00 10.39 321 ARG A N 1
ATOM 2516 C CA . ARG A 1 317 ? 26.717 1.866 3.412 1.00 9.79 321 ARG A CA 1
ATOM 2517 C C . ARG A 1 317 ? 26.003 2.767 2.394 1.00 9.11 321 ARG A C 1
ATOM 2518 O O . ARG A 1 317 ? 25.978 3.987 2.560 1.00 10.95 321 ARG A O 1
ATOM 2526 N N . PHE A 1 318 ? 25.394 2.192 1.368 1.00 10.71 322 PHE A N 1
ATOM 2527 C CA . PHE A 1 318 ? 24.680 3.003 0.371 1.00 10.69 322 PHE A CA 1
ATOM 2528 C C . PHE A 1 318 ? 23.535 3.791 1.021 1.00 10.02 322 PHE A C 1
ATOM 2529 O O . PHE A 1 318 ? 23.406 5.010 0.831 1.00 9.35 322 PHE A O 1
ATOM 2537 N N . THR A 1 319 ? 22.712 3.113 1.814 1.00 8.43 323 THR A N 1
ATOM 2538 C CA . THR A 1 319 ? 21.578 3.775 2.459 1.00 7.85 323 THR A CA 1
ATOM 2539 C C . THR A 1 319 ? 22.049 4.952 3.318 1.00 8.34 323 THR A C 1
ATOM 2540 O O . THR A 1 319 ? 21.493 6.068 3.265 1.00 11.30 323 THR A O 1
ATOM 2544 N N . LEU A 1 320 ? 23.086 4.712 4.110 1.00 8.16 324 LEU A N 1
ATOM 2545 C CA . LEU A 1 320 ? 23.591 5.751 5.002 1.00 10.08 324 LEU A CA 1
ATOM 2546 C C . LEU A 1 320 ? 24.315 6.875 4.243 1.00 9.65 324 LEU A C 1
ATOM 2547 O O . LEU A 1 320 ? 24.319 8.019 4.699 1.00 11.20 324 LEU A O 1
ATOM 2552 N N . GLU A 1 321 ? 24.951 6.547 3.123 1.00 9.99 325 GLU A N 1
ATOM 2553 C CA . GLU A 1 321 ? 25.531 7.592 2.263 1.00 12.64 325 GLU A CA 1
ATOM 2554 C C . GLU A 1 321 ? 24.469 8.510 1.679 1.00 10.64 325 GLU A C 1
ATOM 2555 O O . GLU A 1 321 ? 24.664 9.730 1.580 1.00 12.41 325 GLU A O 1
ATOM 2561 N N . VAL A 1 322 ? 23.339 7.934 1.290 1.00 10.59 326 VAL A N 1
ATOM 2562 C CA . VAL A 1 322 ? 22.239 8.739 0.812 1.00 10.54 326 VAL A CA 1
ATOM 2563 C C . VAL A 1 322 ? 21.695 9.608 1.939 1.00 10.96 326 VAL A C 1
ATOM 2564 O O . VAL A 1 322 ? 21.518 10.812 1.750 1.00 10.64 326 VAL A O 1
ATOM 2568 N N . VAL A 1 323 ? 21.469 9.032 3.119 1.00 9.94 327 VAL A N 1
ATOM 2569 C CA . VAL A 1 323 ? 21.042 9.819 4.268 1.00 7.83 327 VAL A CA 1
ATOM 2570 C C . VAL A 1 323 ? 21.973 11.017 4.491 1.00 8.95 327 VAL A C 1
ATOM 2571 O O . VAL A 1 323 ? 21.516 12.159 4.585 1.00 12.30 327 VAL A O 1
ATOM 2575 N N . ASP A 1 324 ? 23.272 10.751 4.572 1.00 10.28 328 ASP A N 1
ATOM 2576 C CA . ASP A 1 324 ? 24.221 11.818 4.865 1.00 14.46 328 ASP A CA 1
ATOM 2577 C C . ASP A 1 324 ? 24.249 12.867 3.759 1.00 11.02 328 ASP A C 1
ATOM 2578 O O . ASP A 1 324 ? 24.336 14.064 4.051 1.00 11.56 328 ASP A O 1
ATOM 2583 N N . ALA A 1 325 ? 24.148 12.436 2.502 1.00 10.64 329 ALA A N 1
ATOM 2584 C CA . ALA A 1 325 ? 24.203 13.393 1.381 1.00 10.01 329 ALA A CA 1
ATOM 2585 C C . ALA A 1 325 ? 22.987 14.299 1.412 1.00 12.71 329 ALA A C 1
ATOM 2586 O O . ALA A 1 325 ? 23.088 15.498 1.121 1.00 12.43 329 ALA A O 1
ATOM 2588 N N . LEU A 1 326 ? 21.829 13.742 1.773 1.00 12.73 330 LEU A N 1
ATOM 2589 C CA . LEU A 1 326 ? 20.608 14.541 1.861 1.00 11.97 330 LEU A CA 1
ATOM 2590 C C . LEU A 1 326 ? 20.617 15.477 3.060 1.00 14.76 330 LEU A C 1
ATOM 2591 O O . LEU A 1 326 ? 20.178 16.626 2.959 1.00 13.44 330 LEU A O 1
ATOM 2596 N N . VAL A 1 327 ? 21.083 14.974 4.201 1.00 12.08 331 VAL A N 1
ATOM 2597 C CA . VAL A 1 327 ? 21.174 15.784 5.403 1.00 9.88 331 VAL A CA 1
ATOM 2598 C C . VAL A 1 327 ? 22.020 17.010 5.107 1.00 11.54 331 VAL A C 1
ATOM 2599 O O . VAL A 1 327 ? 21.676 18.117 5.509 1.00 15.93 331 VAL A O 1
ATOM 2603 N N . GLU A 1 328 ? 23.132 16.808 4.411 1.00 15.00 332 GLU A N 1
ATOM 2604 C CA . GLU A 1 328 ? 24.020 17.924 4.096 1.00 16.66 332 GLU A CA 1
ATOM 2605 C C . GLU A 1 328 ? 23.345 18.916 3.163 1.00 19.64 332 GLU A C 1
ATOM 2606 O O . GLU A 1 328 ? 23.462 20.126 3.368 1.00 18.70 332 GLU A O 1
ATOM 2612 N N . ALA A 1 329 ? 22.612 18.394 2.170 1.00 14.67 333 ALA A N 1
ATOM 2613 C CA . ALA A 1 329 ? 22.060 19.203 1.068 1.00 12.05 333 ALA A CA 1
ATOM 2614 C C . ALA A 1 329 ? 20.856 20.008 1.473 1.00 18.53 333 ALA A C 1
ATOM 2615 O O . ALA A 1 329 ? 20.733 21.193 1.102 1.00 18.38 333 ALA A O 1
ATOM 2617 N N . ILE A 1 330 ? 19.943 19.381 2.210 1.00 13.55 334 ILE A N 1
ATOM 2618 C CA . ILE A 1 330 ? 18.693 20.067 2.548 1.00 13.90 334 ILE A CA 1
ATOM 2619 C C . ILE A 1 330 ? 18.405 20.199 4.041 1.00 14.44 334 ILE A C 1
ATOM 2620 O O . ILE A 1 330 ? 17.505 20.943 4.440 1.00 14.69 334 ILE A O 1
ATOM 2625 N N . GLY A 1 331 ? 19.146 19.480 4.879 1.00 12.02 335 GLY A N 1
ATOM 2626 C CA . GLY A 1 331 ? 18.972 19.595 6.319 1.00 13.22 335 GLY A CA 1
ATOM 2627 C C . GLY A 1 331 ? 18.307 18.380 6.941 1.00 13.43 335 GLY A C 1
ATOM 2628 O O . GLY A 1 331 ? 17.388 17.802 6.352 1.00 11.69 335 GLY A O 1
ATOM 2629 N N . HIS A 1 332 ? 18.773 17.982 8.127 1.00 11.87 336 HIS A N 1
ATOM 2630 C CA . HIS A 1 332 ? 18.247 16.775 8.773 1.00 12.51 336 HIS A CA 1
ATOM 2631 C C . HIS A 1 332 ? 16.770 16.892 9.081 1.00 16.09 336 HIS A C 1
ATOM 2632 O O . HIS A 1 332 ? 16.050 15.891 9.066 1.00 13.71 336 HIS A O 1
ATOM 2639 N N . GLU A 1 333 ? 16.296 18.110 9.316 1.00 11.77 337 GLU A N 1
ATOM 2640 C CA . GLU A 1 333 ? 14.892 18.306 9.652 1.00 12.17 337 GLU A CA 1
ATOM 2641 C C . GLU A 1 333 ? 13.951 18.108 8.457 1.00 15.44 337 GLU A C 1
ATOM 2642 O O . GLU A 1 333 ? 12.738 18.110 8.623 1.00 13.50 337 GLU A O 1
ATOM 2648 N N . LYS A 1 334 ? 14.519 17.928 7.272 1.00 10.61 338 LYS A N 1
ATOM 2649 C CA . LYS A 1 334 ? 13.734 17.707 6.050 1.00 8.67 338 LYS A CA 1
ATOM 2650 C C . LYS A 1 334 ? 13.952 16.319 5.452 1.00 7.82 338 LYS A C 1
ATOM 2651 O O . LYS A 1 334 ? 13.633 16.111 4.300 1.00 10.96 338 LYS A O 1
ATOM 2657 N N . VAL A 1 335 ? 14.519 15.394 6.235 1.00 9.05 339 VAL A N 1
ATOM 2658 C CA . VAL A 1 335 ? 14.828 14.040 5.757 1.00 8.24 339 VAL A CA 1
ATOM 2659 C C . VAL A 1 335 ? 14.269 12.962 6.676 1.00 8.53 339 VAL A C 1
ATOM 2660 O O . VAL A 1 335 ? 14.500 13.003 7.882 1.00 10.27 339 VAL A O 1
ATOM 2664 N N . GLY A 1 336 ? 13.542 11.996 6.104 1.00 8.32 340 GLY A N 1
ATOM 2665 C CA . GLY A 1 336 ? 13.132 10.782 6.817 1.00 11.38 340 GLY A CA 1
ATOM 2666 C C . GLY A 1 336 ? 13.587 9.551 6.046 1.00 9.87 340 GLY A C 1
ATOM 2667 O O . GLY A 1 336 ? 14.037 9.663 4.910 1.00 9.20 340 GLY A O 1
ATOM 2668 N N . LEU A 1 337 ? 13.515 8.374 6.667 1.00 9.20 341 LEU A N 1
ATOM 2669 C CA . LEU A 1 337 ? 13.990 7.139 6.049 1.00 11.77 341 LEU A CA 1
ATOM 2670 C C . LEU A 1 337 ? 12.968 6.036 6.251 1.00 7.69 341 LEU A C 1
ATOM 2671 O O . LEU A 1 337 ? 12.469 5.851 7.379 1.00 11.72 341 LEU A O 1
ATOM 2676 N N . ARG A 1 338 ? 12.619 5.339 5.177 1.00 6.19 342 ARG A N 1
ATOM 2677 C CA . ARG A 1 338 ? 11.665 4.223 5.272 1.00 10.91 342 ARG A CA 1
ATOM 2678 C C . ARG A 1 338 ? 12.315 2.864 5.143 1.00 8.07 342 ARG A C 1
ATOM 2679 O O . ARG A 1 338 ? 13.097 2.621 4.233 1.00 7.26 342 ARG A O 1
ATOM 2687 N N . LEU A 1 339 ? 11.966 1.977 6.079 1.00 6.31 343 LEU A N 1
ATOM 2688 C CA . LEU A 1 339 ? 12.535 0.636 6.176 1.00 7.03 343 LEU A CA 1
ATOM 2689 C C . LEU A 1 339 ? 11.438 -0.424 6.357 1.00 8.38 343 LEU A C 1
ATOM 2690 O O . LEU A 1 339 ? 10.379 -0.156 6.953 1.00 7.21 343 LEU A O 1
ATOM 2695 N N . SER A 1 340 ? 11.709 -1.637 5.879 1.00 7.45 344 SER A N 1
ATOM 2696 C CA . SER A 1 340 ? 10.774 -2.745 6.060 1.00 7.03 344 SER A CA 1
ATOM 2697 C C . SER A 1 340 ? 11.542 -3.997 6.478 1.00 7.50 344 SER A C 1
ATOM 2698 O O . SER A 1 340 ? 11.800 -4.891 5.642 1.00 6.34 344 SER A O 1
ATOM 2701 N N . PRO A 1 341 ? 11.955 -4.064 7.762 1.00 7.73 345 PRO A N 1
ATOM 2702 C CA . PRO A 1 341 ? 12.839 -5.140 8.204 1.00 7.56 345 PRO A CA 1
ATOM 2703 C C . PRO A 1 341 ? 12.332 -6.539 7.886 1.00 7.10 345 PRO A C 1
ATOM 2704 O O . PRO A 1 341 ? 13.134 -7.386 7.513 1.00 9.08 345 PRO A O 1
ATOM 2708 N N . TYR A 1 342 ? 11.032 -6.786 7.989 1.00 7.89 346 TYR A N 1
ATOM 2709 C CA . TYR A 1 342 ? 10.551 -8.154 7.822 1.00 6.71 346 TYR A CA 1
ATOM 2710 C C . TYR A 1 342 ? 9.952 -8.392 6.466 1.00 7.18 346 TYR A C 1
ATOM 2711 O O . TYR A 1 342 ? 9.364 -9.432 6.241 1.00 9.30 346 TYR A O 1
ATOM 2720 N N . GLY A 1 343 ? 10.051 -7.402 5.587 1.00 7.66 347 GLY A N 1
ATOM 2721 C CA . GLY A 1 343 ? 9.475 -7.567 4.255 1.00 8.81 347 GLY A CA 1
ATOM 2722 C C . GLY A 1 343 ? 10.090 -8.670 3.418 1.00 6.95 347 GLY A C 1
ATOM 2723 O O . GLY A 1 343 ? 11.304 -8.922 3.449 1.00 6.42 347 GLY A O 1
ATOM 2724 N N . VAL A 1 344 ? 9.236 -9.367 2.678 1.00 9.38 348 VAL A N 1
ATOM 2725 C CA . VAL A 1 344 ? 9.702 -10.348 1.691 1.00 6.40 348 VAL A CA 1
ATOM 2726 C C . VAL A 1 344 ? 9.305 -9.981 0.269 1.00 8.65 348 VAL A C 1
ATOM 2727 O O . VAL A 1 344 ? 9.707 -10.665 -0.669 1.00 9.82 348 VAL A O 1
ATOM 2731 N N . PHE A 1 345 ? 8.543 -8.895 0.115 1.00 7.66 349 PHE A N 1
ATOM 2732 C CA . PHE A 1 345 ? 8.141 -8.365 -1.192 1.00 9.59 349 PHE A CA 1
ATOM 2733 C C . PHE A 1 345 ? 9.383 -8.068 -2.036 1.00 9.17 349 PHE A C 1
ATOM 2734 O O . PHE A 1 345 ? 10.399 -7.570 -1.521 1.00 9.23 349 PHE A O 1
ATOM 2742 N N . ASN A 1 346 ? 9.317 -8.400 -3.329 1.00 6.28 350 ASN A N 1
ATOM 2743 C CA . ASN A 1 346 ? 10.432 -8.121 -4.243 1.00 6.98 350 ASN A CA 1
ATOM 2744 C C . ASN A 1 346 ? 11.673 -8.904 -3.903 1.00 8.37 350 ASN A C 1
ATOM 2745 O O . ASN A 1 346 ? 12.800 -8.477 -4.172 1.00 7.57 350 ASN A O 1
ATOM 2750 N N . SER A 1 347 ? 11.442 -10.075 -3.301 1.00 8.43 351 SER A N 1
ATOM 2751 C CA . SER A 1 347 ? 12.470 -11.078 -3.020 1.00 8.26 351 SER A CA 1
ATOM 2752 C C . SER A 1 347 ? 13.519 -10.637 -1.984 1.00 6.52 351 SER A C 1
ATOM 2753 O O . SER A 1 347 ? 14.708 -10.944 -2.110 1.00 10.44 351 SER A O 1
ATOM 2756 N N . MET A 1 348 ? 13.074 -9.884 -0.978 1.00 7.06 352 MET A N 1
ATOM 2757 C CA . MET A 1 348 ? 13.898 -9.642 0.192 1.00 5.51 352 MET A CA 1
ATOM 2758 C C . MET A 1 348 ? 13.798 -10.837 1.145 1.00 8.71 352 MET A C 1
ATOM 2759 O O . MET A 1 348 ? 12.922 -11.697 1.016 1.00 9.99 352 MET A O 1
ATOM 2764 N N . SER A 1 349 ? 14.671 -10.871 2.136 1.00 6.47 353 SER A N 1
ATOM 2765 C CA . SER A 1 349 ? 14.803 -12.074 2.998 1.00 9.15 353 SER A CA 1
ATOM 2766 C C . SER A 1 349 ? 13.783 -12.168 4.134 1.00 9.54 353 SER A C 1
ATOM 2767 O O . SER A 1 349 ? 13.279 -13.249 4.464 1.00 11.65 353 SER A O 1
ATOM 2770 N N . GLY A 1 350 ? 13.506 -11.029 4.752 1.00 8.49 354 GLY A N 1
ATOM 2771 C CA . GLY A 1 350 ? 12.640 -11.010 5.923 1.00 9.77 354 GLY A CA 1
ATOM 2772 C C . GLY A 1 350 ? 13.212 -11.842 7.065 1.00 9.61 354 GLY A C 1
ATOM 2773 O O . GLY A 1 350 ? 14.400 -12.095 7.119 1.00 10.02 354 GLY A O 1
ATOM 2774 N N . GLY A 1 351 ? 12.345 -12.295 7.957 1.00 9.21 355 GLY A N 1
ATOM 2775 C CA . GLY A 1 351 ? 12.815 -12.917 9.190 1.00 9.85 355 GLY A CA 1
ATOM 2776 C C . GLY A 1 351 ? 13.486 -14.271 9.029 1.00 12.66 355 GLY A C 1
ATOM 2777 O O . GLY A 1 351 ? 14.164 -14.731 9.957 1.00 15.48 355 GLY A O 1
ATOM 2778 N N . ALA A 1 352 ? 13.342 -14.921 7.877 1.00 13.78 356 ALA A N 1
ATOM 2779 C CA . ALA A 1 352 ? 14.050 -16.178 7.656 1.00 17.97 356 ALA A CA 1
ATOM 2780 C C . ALA A 1 352 ? 15.558 -15.975 7.655 1.00 17.42 356 ALA A C 1
ATOM 2781 O O . ALA A 1 352 ? 16.310 -16.916 7.914 1.00 17.27 356 ALA A O 1
ATOM 2783 N N . GLU A 1 353 ? 16.002 -14.752 7.362 1.00 10.97 357 GLU A N 1
ATOM 2784 C CA . GLU A 1 353 ? 17.422 -14.398 7.498 1.00 7.92 357 GLU A CA 1
ATOM 2785 C C . GLU A 1 353 ? 17.709 -14.093 8.968 1.00 7.88 357 GLU A C 1
ATOM 2786 O O . GLU A 1 353 ? 17.210 -13.113 9.517 1.00 9.48 357 GLU A O 1
ATOM 2792 N N . THR A 1 354 ? 18.483 -14.960 9.611 1.00 8.29 358 THR A N 1
ATOM 2793 C CA . THR A 1 354 ? 18.735 -14.818 11.053 1.00 10.19 358 THR A CA 1
ATOM 2794 C C . THR A 1 354 ? 19.471 -13.519 11.379 1.00 9.88 358 THR A C 1
ATOM 2795 O O . THR A 1 354 ? 19.398 -13.024 12.497 1.00 9.74 358 THR A O 1
ATOM 2799 N N . GLY A 1 355 ? 20.173 -12.953 10.408 1.00 9.55 359 GLY A N 1
ATOM 2800 C CA . GLY A 1 355 ? 20.879 -11.701 10.648 1.00 11.20 359 GLY A CA 1
ATOM 2801 C C . GLY A 1 355 ? 20.083 -10.445 10.320 1.00 10.16 359 GLY A C 1
ATOM 2802 O O . GLY A 1 355 ? 20.618 -9.337 10.379 1.00 10.02 359 GLY A O 1
ATOM 2803 N N . ILE A 1 356 ? 18.808 -10.605 9.963 1.00 6.38 360 ILE A N 1
ATOM 2804 C CA . ILE A 1 356 ? 18.029 -9.443 9.521 1.00 10.12 360 ILE A CA 1
ATOM 2805 C C . ILE A 1 356 ? 17.816 -8.374 10.615 1.00 6.64 360 ILE A C 1
ATOM 2806 O O . ILE A 1 356 ? 17.969 -7.183 10.338 1.00 8.52 360 ILE A O 1
ATOM 2811 N N . VAL A 1 357 ? 17.533 -8.774 11.863 1.00 6.25 361 VAL A N 1
ATOM 2812 C CA . VAL A 1 357 ? 17.368 -7.761 12.909 1.00 8.57 361 VAL A CA 1
ATOM 2813 C C . VAL A 1 357 ? 18.667 -6.982 13.145 1.00 9.02 361 VAL A C 1
ATOM 2814 O O . VAL A 1 357 ? 18.640 -5.755 13.232 1.00 9.98 361 VAL A O 1
ATOM 2818 N N . ALA A 1 358 ? 19.801 -7.681 13.187 1.00 6.80 362 ALA A N 1
ATOM 2819 C CA . ALA A 1 358 ? 21.096 -7.013 13.323 1.00 8.26 362 ALA A CA 1
ATOM 2820 C C . ALA A 1 358 ? 21.337 -5.992 12.206 1.00 7.08 362 ALA A C 1
ATOM 2821 O O . ALA A 1 358 ? 21.827 -4.885 12.466 1.00 7.97 362 ALA A O 1
ATOM 2823 N N . GLN A 1 359 ? 20.961 -6.350 10.979 1.00 7.31 363 GLN A N 1
ATOM 2824 C CA . GLN A 1 359 ? 21.169 -5.451 9.838 1.00 6.88 363 GLN A CA 1
ATOM 2825 C C . GLN A 1 359 ? 20.422 -4.144 10.037 1.00 7.73 363 GLN A C 1
ATOM 2826 O O . GLN A 1 359 ? 20.962 -3.048 9.815 1.00 8.66 363 GLN A O 1
ATOM 2832 N N . TYR A 1 360 ? 19.173 -4.248 10.464 1.00 6.07 364 TYR A N 1
ATOM 2833 C CA . TYR A 1 360 ? 18.350 -3.051 10.639 1.00 6.93 364 TYR A CA 1
ATOM 2834 C C . TYR A 1 360 ? 18.624 -2.323 11.943 1.00 7.96 364 TYR A C 1
ATOM 2835 O O . TYR A 1 360 ? 18.521 -1.097 11.999 1.00 8.91 364 TYR A O 1
ATOM 2844 N N . ALA A 1 361 ? 18.999 -3.066 12.976 1.00 7.60 365 ALA A N 1
ATOM 2845 C CA . ALA A 1 361 ? 19.437 -2.445 14.225 1.00 4.39 365 ALA A CA 1
ATOM 2846 C C . ALA A 1 361 ? 20.675 -1.578 14.012 1.00 9.79 365 ALA A C 1
ATOM 2847 O O . ALA A 1 361 ? 20.841 -0.519 14.649 1.00 9.08 365 ALA A O 1
ATOM 2849 N N . TYR A 1 362 ? 21.545 -2.020 13.121 1.00 5.76 366 TYR A N 1
ATOM 2850 C CA . TYR A 1 362 ? 22.721 -1.252 12.801 1.00 7.86 366 TYR A CA 1
ATOM 2851 C C . TYR A 1 362 ? 22.335 0.080 12.163 1.00 7.80 366 TYR A C 1
ATOM 2852 O O . TYR A 1 362 ? 22.873 1.129 12.544 1.00 8.89 366 TYR A O 1
ATOM 2861 N N . VAL A 1 363 ? 21.429 0.050 11.188 1.00 6.43 367 VAL A N 1
ATOM 2862 C CA . VAL A 1 363 ? 21.003 1.274 10.555 1.00 8.41 367 VAL A CA 1
ATOM 2863 C C . VAL A 1 363 ? 20.360 2.215 11.575 1.00 10.15 367 VAL A C 1
ATOM 2864 O O . VAL A 1 363 ? 20.685 3.395 11.612 1.00 10.42 367 VAL A O 1
ATOM 2868 N N . ALA A 1 364 ? 19.473 1.694 12.422 1.00 8.33 368 ALA A N 1
ATOM 2869 C CA . ALA A 1 364 ? 18.843 2.514 13.457 1.00 8.74 368 ALA A CA 1
ATOM 2870 C C . ALA A 1 364 ? 19.872 3.122 14.392 1.00 10.30 368 ALA A C 1
ATOM 2871 O O . ALA A 1 364 ? 19.748 4.287 14.776 1.00 9.61 368 ALA A O 1
ATOM 2873 N N . GLY A 1 365 ? 20.904 2.350 14.717 1.00 10.20 369 GLY A N 1
ATOM 2874 C CA . GLY A 1 365 ? 21.938 2.837 15.627 1.00 8.91 369 GLY A CA 1
ATOM 2875 C C . GLY A 1 365 ? 22.750 3.957 15.032 1.00 11.99 369 GLY A C 1
ATOM 2876 O O . GLY A 1 365 ? 23.087 4.932 15.721 1.00 11.93 369 GLY A O 1
ATOM 2877 N N . GLU A 1 366 ? 23.054 3.832 13.747 1.00 9.55 370 GLU A N 1
ATOM 2878 C CA . GLU A 1 366 ? 23.791 4.865 13.046 1.00 9.33 370 GLU A CA 1
ATOM 2879 C C . GLU A 1 366 ? 22.981 6.157 12.937 1.00 11.25 370 GLU A C 1
ATOM 2880 O O . GLU A 1 366 ? 23.544 7.257 12.992 1.00 11.22 370 GLU A O 1
ATOM 2886 N N . LEU A 1 367 ? 21.663 6.023 12.815 1.00 10.37 371 LEU A N 1
ATOM 2887 C CA . LEU A 1 367 ? 20.790 7.197 12.806 1.00 10.95 371 LEU A CA 1
ATOM 2888 C C . LEU A 1 367 ? 20.764 7.861 14.179 1.00 10.87 371 LEU A C 1
ATOM 2889 O O . LEU A 1 367 ? 20.773 9.097 14.278 1.00 9.00 371 LEU A O 1
ATOM 2894 N N . GLU A 1 368 ? 20.728 7.055 15.241 1.00 9.77 372 GLU A N 1
ATOM 2895 C CA . GLU A 1 368 ? 20.704 7.620 16.587 1.00 11.27 372 GLU A CA 1
ATOM 2896 C C . GLU A 1 368 ? 22.036 8.283 16.911 1.00 13.56 372 GLU A C 1
ATOM 2897 O O . GLU A 1 368 ? 22.067 9.321 17.595 1.00 12.57 372 GLU A O 1
ATOM 2903 N N . LYS A 1 369 ? 23.126 7.709 16.405 1.00 11.00 373 LYS A N 1
ATOM 2904 C CA . LYS A 1 369 ? 24.459 8.272 16.608 1.00 13.63 373 LYS A CA 1
ATOM 2905 C C . LYS A 1 369 ? 24.537 9.661 15.988 1.00 15.84 373 LYS A C 1
ATOM 2906 O O . LYS A 1 369 ? 25.061 10.604 16.586 1.00 15.01 373 LYS A O 1
ATOM 2912 N N . ARG A 1 370 ? 23.986 9.805 14.794 1.00 11.28 374 ARG A N 1
ATOM 2913 C CA . ARG A 1 370 ? 23.988 11.112 14.143 1.00 11.84 374 ARG A CA 1
ATOM 2914 C C . ARG A 1 370 ? 23.112 12.114 14.872 1.00 12.87 374 ARG A C 1
ATOM 2915 O O . ARG A 1 370 ? 23.434 13.312 14.947 1.00 14.18 374 ARG A O 1
ATOM 2923 N N . ALA A 1 371 ? 22.009 11.629 15.415 1.00 11.55 375 ALA A N 1
ATOM 2924 C CA . ALA A 1 371 ? 21.078 12.435 16.194 1.00 11.05 375 ALA A CA 1
ATOM 2925 C C . ALA A 1 371 ? 21.730 12.973 17.460 1.00 14.24 375 ALA A C 1
ATOM 2926 O O . ALA A 1 371 ? 21.541 14.146 17.807 1.00 15.56 375 ALA A O 1
ATOM 2928 N N . LYS A 1 372 ? 22.466 12.115 18.161 1.00 10.27 376 LYS A N 1
ATOM 2929 C CA . LYS A 1 372 ? 23.122 12.510 19.427 1.00 10.58 376 LYS A CA 1
ATOM 2930 C C . LYS A 1 372 ? 24.205 13.544 19.157 1.00 17.93 376 LYS A C 1
ATOM 2931 O O . LYS A 1 372 ? 24.583 14.335 20.047 1.00 21.97 376 LYS A O 1
ATOM 2937 N N . ALA A 1 373 ? 24.703 13.551 17.930 1.00 18.08 377 ALA A N 1
ATOM 2938 C CA . ALA A 1 373 ? 25.722 14.495 17.513 1.00 22.57 377 ALA A CA 1
ATOM 2939 C C . ALA A 1 373 ? 25.126 15.778 16.912 1.00 27.46 377 ALA A C 1
ATOM 2940 O O . ALA A 1 373 ? 25.861 16.656 16.461 1.00 29.90 377 ALA A O 1
ATOM 2942 N N . GLY A 1 374 ? 23.798 15.879 16.909 1.00 18.91 378 GLY A N 1
ATOM 2943 C CA . GLY A 1 374 ? 23.129 17.121 16.562 1.00 17.35 378 GLY A CA 1
ATOM 2944 C C . GLY A 1 374 ? 22.341 17.115 15.268 1.00 26.07 378 GLY A C 1
ATOM 2945 O O . GLY A 1 374 ? 21.780 18.138 14.878 1.00 21.60 378 GLY A O 1
ATOM 2946 N N . LYS A 1 375 ? 22.282 15.966 14.601 1.00 16.88 379 LYS A N 1
ATOM 2947 C CA . LYS A 1 375 ? 21.614 15.869 13.299 1.00 13.56 379 LYS A CA 1
ATOM 2948 C C . LYS A 1 375 ? 20.616 14.711 13.256 1.00 12.33 379 LYS A C 1
ATOM 2949 O O . LYS A 1 375 ? 20.859 13.662 12.625 1.00 16.83 379 LYS A O 1
ATOM 2955 N N . ARG A 1 376 ? 19.499 14.920 13.937 1.00 13.56 380 ARG A N 1
ATOM 2956 C CA . ARG A 1 376 ? 18.465 13.901 14.051 1.00 13.35 380 ARG A CA 1
ATOM 2957 C C . ARG A 1 376 ? 17.521 13.960 12.864 1.00 11.53 380 ARG A C 1
ATOM 2958 O O . ARG A 1 376 ? 16.898 14.990 12.607 1.00 14.27 380 ARG A O 1
ATOM 2966 N N . LEU A 1 377 ? 17.362 12.842 12.161 1.00 10.08 381 LEU A N 1
ATOM 2967 C CA . LEU A 1 377 ? 16.385 12.836 11.077 1.00 8.22 381 LEU A CA 1
ATOM 2968 C C . LEU A 1 377 ? 14.992 13.152 11.612 1.00 11.11 381 LEU A C 1
ATOM 2969 O O . LEU A 1 377 ? 14.668 12.902 12.787 1.00 12.69 381 LEU A O 1
ATOM 2974 N N . ALA A 1 378 ? 14.151 13.670 10.712 1.00 9.60 382 ALA A N 1
ATOM 2975 C CA . ALA A 1 378 ? 12.782 14.007 11.073 1.00 7.97 382 ALA A CA 1
ATOM 2976 C C . ALA A 1 378 ? 12.006 12.795 11.577 1.00 8.48 382 ALA A C 1
ATOM 2977 O O . ALA A 1 378 ? 11.198 12.918 12.494 1.00 11.46 382 ALA A O 1
ATOM 2979 N N . PHE A 1 379 ? 12.247 11.623 10.986 1.00 10.76 383 PHE A N 1
ATOM 2980 C CA . PHE A 1 379 ? 11.536 10.404 11.398 1.00 12.68 383 PHE A CA 1
ATOM 2981 C C . PHE A 1 379 ? 12.135 9.150 10.775 1.00 10.67 383 PHE A C 1
ATOM 2982 O O . PHE A 1 379 ? 12.841 9.222 9.771 1.00 8.12 383 PHE A O 1
ATOM 2990 N N . VAL A 1 380 ? 11.865 8.012 11.411 1.00 7.72 384 VAL A N 1
ATOM 2991 C CA . VAL A 1 380 ? 11.997 6.713 10.800 1.00 7.84 384 VAL A CA 1
ATOM 2992 C C . VAL A 1 380 ? 10.601 6.175 10.516 1.00 7.26 384 VAL A C 1
ATOM 2993 O O . VAL A 1 380 ? 9.680 6.271 11.340 1.00 10.46 384 VAL A O 1
ATOM 2997 N N . HIS A 1 381 ? 10.406 5.653 9.310 1.00 9.00 385 HIS A N 1
ATOM 2998 C CA . HIS A 1 381 ? 9.101 5.126 8.938 1.00 10.51 385 HIS A CA 1
ATOM 2999 C C . HIS A 1 381 ? 9.239 3.608 8.762 1.00 9.14 385 HIS A C 1
ATOM 3000 O O . HIS A 1 381 ? 10.067 3.159 7.982 1.00 11.81 385 HIS A O 1
ATOM 3007 N N . LEU A 1 382 ? 8.475 2.831 9.533 1.00 7.90 386 LEU A N 1
ATOM 3008 C CA . LEU A 1 382 ? 8.578 1.373 9.471 1.00 8.22 386 LEU A CA 1
ATOM 3009 C C . LEU A 1 382 ? 7.357 0.713 8.849 1.00 11.07 386 LEU A C 1
ATOM 3010 O O . LEU A 1 382 ? 6.220 1.000 9.237 1.00 10.78 386 LEU A O 1
ATOM 3015 N N . VAL A 1 383 ? 7.600 -0.197 7.905 1.00 8.69 387 VAL A N 1
ATOM 3016 C CA . VAL A 1 383 ? 6.576 -1.109 7.427 1.00 10.07 387 VAL A CA 1
ATOM 3017 C C . VAL A 1 383 ? 6.418 -2.238 8.453 1.00 9.03 387 VAL A C 1
ATOM 3018 O O . VAL A 1 383 ? 7.392 -2.891 8.812 1.00 9.43 387 VAL A O 1
ATOM 3022 N N . GLU A 1 384 ? 5.191 -2.431 8.947 1.00 8.16 388 GLU A N 1
ATOM 3023 C CA . GLU A 1 384 ? 4.938 -3.436 9.974 1.00 9.42 388 GLU A CA 1
ATOM 3024 C C . GLU A 1 384 ? 4.620 -4.739 9.317 1.00 12.49 388 GLU A C 1
ATOM 3025 O O . GLU A 1 384 ? 3.936 -4.764 8.302 1.00 17.05 388 GLU A O 1
ATOM 3031 N N . PRO A 1 385 ? 5.077 -5.840 9.909 1.00 16.32 389 PRO A N 1
ATOM 3032 C CA . PRO A 1 385 ? 4.686 -7.122 9.302 1.00 18.57 389 PRO A CA 1
ATOM 3033 C C . PRO A 1 385 ? 3.294 -7.542 9.753 1.00 26.71 389 PRO A C 1
ATOM 3034 O O . PRO A 1 385 ? 3.134 -8.555 10.439 1.00 41.01 389 PRO A O 1
ATOM 3038 N N . ARG A 1 386 ? 2.297 -6.759 9.349 1.00 27.10 390 ARG A N 1
ATOM 3039 C CA . ARG A 1 386 ? 0.908 -6.959 9.749 1.00 31.77 390 ARG A CA 1
ATOM 3040 C C . ARG A 1 386 ? 0.020 -7.302 8.551 1.00 37.87 390 ARG A C 1
ATOM 3041 O O . ARG A 1 386 ? -1.046 -7.913 8.706 1.00 37.60 390 ARG A O 1
ATOM 3049 N N . GLY B 1 2 ? 18.856 2.074 24.587 1.00 26.80 6 GLY B N 1
ATOM 3050 C CA . GLY B 1 2 ? 18.420 1.752 25.936 1.00 45.34 6 GLY B CA 1
ATOM 3051 C C . GLY B 1 2 ? 16.997 1.248 25.832 1.00 48.02 6 GLY B C 1
ATOM 3052 O O . GLY B 1 2 ? 16.257 1.707 24.965 1.00 52.65 6 GLY B O 1
ATOM 3053 N N . GLY B 1 3 ? 16.595 0.321 26.699 1.00 24.03 7 GLY B N 1
ATOM 3054 C CA . GLY B 1 3 ? 15.363 -0.392 26.440 1.00 26.14 7 GLY B CA 1
ATOM 3055 C C . GLY B 1 3 ? 15.303 -1.851 26.855 1.00 23.67 7 GLY B C 1
ATOM 3056 O O . GLY B 1 3 ? 15.497 -2.180 28.015 1.00 21.09 7 GLY B O 1
ATOM 3057 N N . SER B 1 4 ? 15.033 -2.731 25.894 1.00 17.16 8 SER B N 1
ATOM 3058 C CA . SER B 1 4 ? 14.479 -4.051 26.188 1.00 14.37 8 SER B CA 1
ATOM 3059 C C . SER B 1 4 ? 15.313 -5.168 25.566 1.00 9.99 8 SER B C 1
ATOM 3060 O O . SER B 1 4 ? 15.904 -4.990 24.488 1.00 11.87 8 SER B O 1
ATOM 3063 N N . ASN B 1 5 ? 15.360 -6.314 26.245 1.00 10.70 9 ASN B N 1
ATOM 3064 C CA . ASN B 1 5 ? 15.914 -7.533 25.650 1.00 10.69 9 ASN B CA 1
ATOM 3065 C C . ASN B 1 5 ? 14.934 -8.257 24.717 1.00 12.77 9 ASN B C 1
ATOM 3066 O O . ASN B 1 5 ? 15.230 -9.364 24.227 1.00 12.40 9 ASN B O 1
ATOM 3071 N N . ASP B 1 6 ? 13.749 -7.686 24.500 1.00 11.87 10 ASP B N 1
ATOM 3072 C CA . ASP B 1 6 ? 12.730 -8.419 23.746 1.00 11.95 10 ASP B CA 1
ATOM 3073 C C . ASP B 1 6 ? 13.194 -8.733 22.333 1.00 12.67 10 ASP B C 1
ATOM 3074 O O . ASP B 1 6 ? 12.779 -9.739 21.753 1.00 11.43 10 ASP B O 1
ATOM 3079 N N . PHE B 1 7 ? 14.072 -7.891 21.795 1.00 10.20 11 PHE B N 1
ATOM 3080 C CA . PHE B 1 7 ? 14.608 -8.114 20.446 1.00 9.28 11 PHE B CA 1
ATOM 3081 C C . PHE B 1 7 ? 15.180 -9.520 20.268 1.00 8.92 11 PHE B C 1
ATOM 3082 O O . PHE B 1 7 ? 15.086 -10.108 19.196 1.00 9.77 11 PHE B O 1
ATOM 3090 N N . VAL B 1 8 ? 15.769 -10.085 21.327 1.00 9.21 12 VAL B N 1
ATOM 3091 C CA . VAL B 1 8 ? 16.326 -11.420 21.239 1.00 7.43 12 VAL B CA 1
ATOM 3092 C C . VAL B 1 8 ? 15.301 -12.480 20.813 1.00 8.63 12 VAL B C 1
ATOM 3093 O O . VAL B 1 8 ? 15.623 -13.384 20.046 1.00 10.10 12 VAL B O 1
ATOM 3097 N N . TYR B 1 9 ? 14.070 -12.357 21.288 1.00 11.04 13 TYR B N 1
ATOM 3098 C CA . TYR B 1 9 ? 13.003 -13.307 20.975 1.00 10.40 13 TYR B CA 1
ATOM 3099 C C . TYR B 1 9 ? 12.592 -13.254 19.504 1.00 8.83 13 TYR B C 1
ATOM 3100 O O . TYR B 1 9 ? 12.024 -14.225 18.982 1.00 13.05 13 TYR B O 1
ATOM 3109 N N . SER B 1 10 ? 12.871 -12.139 18.825 1.00 9.96 14 SER B N 1
ATOM 3110 C CA . SER B 1 10 ? 12.579 -12.064 17.383 1.00 10.39 14 SER B CA 1
ATOM 3111 C C . SER B 1 10 ? 13.598 -12.814 16.540 1.00 11.13 14 SER B C 1
ATOM 3112 O O . SER B 1 10 ? 13.347 -13.069 15.345 1.00 14.66 14 SER B O 1
ATOM 3115 N N . ILE B 1 11 ? 14.729 -13.184 17.141 1.00 10.03 15 ILE B N 1
ATOM 3116 C CA . ILE B 1 11 ? 15.870 -13.743 16.425 1.00 9.28 15 ILE B CA 1
ATOM 3117 C C . ILE B 1 11 ? 16.105 -15.192 16.851 1.00 9.22 15 ILE B C 1
ATOM 3118 O O . ILE B 1 11 ? 15.992 -16.108 16.049 1.00 10.14 15 ILE B O 1
ATOM 3123 N N . TRP B 1 12 ? 16.445 -15.380 18.123 1.00 8.53 16 TRP B N 1
ATOM 3124 C CA . TRP B 1 12 ? 16.664 -16.704 18.710 1.00 6.70 16 TRP B CA 1
ATOM 3125 C C . TRP B 1 12 ? 15.348 -17.333 19.095 1.00 8.86 16 TRP B C 1
ATOM 3126 O O . TRP B 1 12 ? 14.523 -16.698 19.750 1.00 10.45 16 TRP B O 1
ATOM 3137 N N . LYS B 1 13 ? 15.158 -18.593 18.695 1.00 11.08 17 LYS B N 1
ATOM 3138 C CA . LYS B 1 13 ? 13.874 -19.256 18.851 1.00 9.65 17 LYS B CA 1
ATOM 3139 C C . LYS B 1 13 ? 13.924 -20.421 19.863 1.00 15.07 17 LYS B C 1
ATOM 3140 O O . LYS B 1 13 ? 12.985 -21.213 19.961 1.00 17.92 17 LYS B O 1
ATOM 3146 N N . GLY B 1 14 ? 15.007 -20.519 20.621 1.00 12.72 18 GLY B N 1
ATOM 3147 C CA . GLY B 1 14 ? 15.118 -21.575 21.618 1.00 11.69 18 GLY B CA 1
ATOM 3148 C C . GLY B 1 14 ? 14.840 -21.050 23.013 1.00 10.40 18 GLY B C 1
ATOM 3149 O O . GLY B 1 14 ? 14.359 -19.924 23.218 1.00 8.70 18 GLY B O 1
ATOM 3150 N N . PRO B 1 15 ? 15.155 -21.862 24.018 1.00 10.88 19 PRO B N 1
ATOM 3151 C CA . PRO B 1 15 ? 14.909 -21.439 25.394 1.00 12.54 19 PRO B CA 1
ATOM 3152 C C . PRO B 1 15 ? 15.692 -20.180 25.763 1.00 8.75 19 PRO B C 1
ATOM 3153 O O . PRO B 1 15 ? 16.841 -20.014 25.304 1.00 8.24 19 PRO B O 1
ATOM 3157 N N . VAL B 1 16 ? 15.054 -19.316 26.542 1.00 8.85 20 VAL B N 1
ATOM 3158 C CA . VAL B 1 16 ? 15.682 -18.101 27.042 1.00 9.46 20 VAL B CA 1
ATOM 3159 C C . VAL B 1 16 ? 15.500 -18.058 28.544 1.00 10.50 20 VAL B C 1
ATOM 3160 O O . VAL B 1 16 ? 14.365 -18.138 29.018 1.00 10.90 20 VAL B O 1
ATOM 3164 N N . ILE B 1 17 ? 16.597 -17.931 29.280 1.00 8.53 21 ILE B N 1
ATOM 3165 C CA . ILE B 1 17 ? 16.527 -17.735 30.733 1.00 7.55 21 ILE B CA 1
ATOM 3166 C C . ILE B 1 17 ? 16.653 -16.245 30.944 1.00 7.34 21 ILE B C 1
ATOM 3167 O O . ILE B 1 17 ? 17.602 -15.633 30.438 1.00 10.39 21 ILE B O 1
ATOM 3172 N N . ARG B 1 18 ? 15.722 -15.639 31.676 1.00 9.02 22 ARG B N 1
ATOM 3173 C CA . ARG B 1 18 ? 15.842 -14.214 31.971 1.00 7.45 22 ARG B CA 1
ATOM 3174 C C . ARG B 1 18 ? 16.083 -14.052 33.468 1.00 10.52 22 ARG B C 1
ATOM 3175 O O . ARG B 1 18 ? 15.429 -14.710 34.257 1.00 10.04 22 ARG B O 1
ATOM 3183 N N . ALA B 1 19 ? 17.005 -13.175 33.855 1.00 10.04 23 ALA B N 1
ATOM 3184 C CA . ALA B 1 19 ? 17.286 -12.974 35.284 1.00 7.85 23 ALA B CA 1
ATOM 3185 C C . ALA B 1 19 ? 17.442 -11.503 35.639 1.00 11.28 23 ALA B C 1
ATOM 3186 O O . ALA B 1 19 ? 18.093 -10.746 34.924 1.00 12.82 23 ALA B O 1
ATOM 3188 N N . GLY B 1 20 ? 16.819 -11.090 36.732 1.00 11.31 24 GLY B N 1
ATOM 3189 C CA . GLY B 1 20 ? 16.984 -9.735 37.213 1.00 9.45 24 GLY B CA 1
ATOM 3190 C C . GLY B 1 20 ? 15.697 -9.214 37.830 1.00 10.81 24 GLY B C 1
ATOM 3191 O O . GLY B 1 20 ? 14.729 -8.967 37.111 1.00 12.32 24 GLY B O 1
ATOM 3192 N N . ASN B 1 21 ? 15.692 -9.087 39.163 1.00 13.96 25 ASN B N 1
ATOM 3193 C CA . ASN B 1 21 ? 14.587 -8.451 39.885 1.00 15.26 25 ASN B CA 1
ATOM 3194 C C . ASN B 1 21 ? 13.240 -9.107 39.672 1.00 16.56 25 ASN B C 1
ATOM 3195 O O . ASN B 1 21 ? 12.216 -8.428 39.620 1.00 15.75 25 ASN B O 1
ATOM 3200 N N . PHE B 1 22 ? 13.217 -10.432 39.558 1.00 14.27 26 PHE B N 1
ATOM 3201 C CA . PHE B 1 22 ? 11.947 -11.113 39.372 1.00 11.24 26 PHE B CA 1
ATOM 3202 C C . PHE B 1 22 ? 11.301 -11.628 40.666 1.00 12.66 26 PHE B C 1
ATOM 3203 O O . PHE B 1 22 ? 10.089 -11.824 40.690 1.00 15.06 26 PHE B O 1
ATOM 3211 N N . ALA B 1 23 ? 12.087 -11.842 41.727 1.00 16.01 27 ALA B N 1
ATOM 3212 C CA . ALA B 1 23 ? 11.534 -12.469 42.932 1.00 18.92 27 ALA B CA 1
ATOM 3213 C C . ALA B 1 23 ? 10.426 -11.628 43.554 1.00 18.83 27 ALA B C 1
ATOM 3214 O O . ALA B 1 23 ? 9.392 -12.160 43.992 1.00 17.66 27 ALA B O 1
ATOM 3216 N N . LEU B 1 24 ? 10.629 -10.316 43.598 1.00 14.56 28 LEU B N 1
ATOM 3217 C CA . LEU B 1 24 ? 9.610 -9.454 44.188 1.00 16.65 28 LEU B CA 1
ATOM 3218 C C . LEU B 1 24 ? 8.585 -8.944 43.171 1.00 18.60 28 LEU B C 1
ATOM 3219 O O . LEU B 1 24 ? 7.786 -8.065 43.492 1.00 21.16 28 LEU B O 1
ATOM 3224 N N . HIS B 1 25 ? 8.590 -9.496 41.960 1.00 16.05 29 HIS B N 1
ATOM 3225 C CA . HIS B 1 25 ? 7.615 -9.099 40.955 1.00 16.39 29 HIS B CA 1
ATOM 3226 C C . HIS B 1 25 ? 6.921 -10.278 40.285 1.00 17.27 29 HIS B C 1
ATOM 3227 O O . HIS B 1 25 ? 7.058 -10.485 39.070 1.00 17.39 29 HIS B O 1
ATOM 3234 N N . PRO B 1 26 ? 6.135 -11.043 41.065 1.00 17.17 30 PRO B N 1
ATOM 3235 C CA . PRO B 1 26 ? 5.413 -12.182 40.495 1.00 16.92 30 PRO B CA 1
ATOM 3236 C C . PRO B 1 26 ? 4.462 -11.767 39.378 1.00 16.85 30 PRO B C 1
ATOM 3237 O O . PRO B 1 26 ? 4.232 -12.558 38.480 1.00 18.09 30 PRO B O 1
ATOM 3241 N N . GLU B 1 27 ? 3.921 -10.552 39.442 1.00 19.00 31 GLU B N 1
ATOM 3242 C CA . GLU B 1 27 ? 3.043 -10.068 38.386 1.00 20.82 31 GLU B CA 1
ATOM 3243 C C . GLU B 1 27 ? 3.793 -9.956 37.058 1.00 19.14 31 GLU B C 1
ATOM 3244 O O . GLU B 1 27 ? 3.204 -10.131 35.988 1.00 21.97 31 GLU B O 1
ATOM 3250 N N . VAL B 1 28 ? 5.083 -9.648 37.122 1.00 19.53 32 VAL B N 1
ATOM 3251 C CA . VAL B 1 28 ? 5.903 -9.606 35.910 1.00 18.75 32 VAL B CA 1
ATOM 3252 C C . VAL B 1 28 ? 6.188 -11.023 35.420 1.00 17.39 32 VAL B C 1
ATOM 3253 O O . VAL B 1 28 ? 6.029 -11.335 34.236 1.00 18.73 32 VAL B O 1
ATOM 3257 N N . VAL B 1 29 ? 6.564 -11.904 36.344 1.00 14.81 33 VAL B N 1
ATOM 3258 C CA . VAL B 1 29 ? 6.863 -13.281 35.983 1.00 14.76 33 VAL B CA 1
ATOM 3259 C C . VAL B 1 29 ? 5.639 -13.965 35.364 1.00 16.60 33 VAL B C 1
ATOM 3260 O O . VAL B 1 29 ? 5.750 -14.692 34.384 1.00 15.86 33 VAL B O 1
ATOM 3264 N N . ARG B 1 30 ? 4.470 -13.710 35.940 1.00 18.75 34 ARG B N 1
ATOM 3265 C CA . ARG B 1 30 ? 3.220 -14.259 35.434 1.00 16.68 34 ARG B CA 1
ATOM 3266 C C . ARG B 1 30 ? 3.009 -13.949 33.951 1.00 16.29 34 ARG B C 1
ATOM 3267 O O . ARG B 1 30 ? 2.580 -14.819 33.189 1.00 20.34 34 ARG B O 1
ATOM 3275 N N . GLU B 1 31 ? 3.345 -12.725 33.549 1.00 18.45 35 GLU B N 1
ATOM 3276 C CA . GLU B 1 31 ? 3.260 -12.348 32.137 1.00 24.93 35 GLU B CA 1
ATOM 3277 C C . GLU B 1 31 ? 4.392 -12.942 31.297 1.00 19.88 35 GLU B C 1
ATOM 3278 O O . GLU B 1 31 ? 4.163 -13.421 30.181 1.00 20.05 35 GLU B O 1
ATOM 3284 N N . GLU B 1 32 ? 5.609 -12.924 31.834 1.00 18.09 36 GLU B N 1
ATOM 3285 C CA . GLU B 1 32 ? 6.772 -13.387 31.070 1.00 18.72 36 GLU B CA 1
ATOM 3286 C C . GLU B 1 32 ? 6.685 -14.872 30.720 1.00 17.48 36 GLU B C 1
ATOM 3287 O O . GLU B 1 32 ? 7.083 -15.286 29.624 1.00 20.67 36 GLU B O 1
ATOM 3293 N N . VAL B 1 33 ? 6.181 -15.688 31.642 1.00 16.43 37 VAL B N 1
ATOM 3294 C CA . VAL B 1 33 ? 6.176 -17.133 31.417 1.00 18.27 37 VAL B CA 1
ATOM 3295 C C . VAL B 1 33 ? 5.025 -17.592 30.533 1.00 15.61 37 VAL B C 1
ATOM 3296 O O . VAL B 1 33 ? 4.918 -18.768 30.217 1.00 19.69 37 VAL B O 1
ATOM 3300 N N . LYS B 1 34 ? 4.170 -16.660 30.124 1.00 14.22 38 LYS B N 1
ATOM 3301 C CA . LYS B 1 34 ? 3.195 -16.978 29.084 1.00 19.22 38 LYS B CA 1
ATOM 3302 C C . LYS B 1 34 ? 3.888 -17.393 27.782 1.00 22.96 38 LYS B C 1
ATOM 3303 O O . LYS B 1 34 ? 3.336 -18.133 26.963 1.00 22.41 38 LYS B O 1
ATOM 3309 N N . ASP B 1 35 ? 5.115 -16.913 27.607 1.00 19.77 39 ASP B N 1
ATOM 3310 C CA . ASP B 1 35 ? 5.962 -17.351 26.511 1.00 16.20 39 ASP B CA 1
ATOM 3311 C C . ASP B 1 35 ? 6.492 -18.753 26.851 1.00 20.64 39 ASP B C 1
ATOM 3312 O O . ASP B 1 35 ? 7.168 -18.918 27.873 1.00 17.67 39 ASP B O 1
ATOM 3317 N N . LYS B 1 36 ? 6.165 -19.751 26.018 1.00 14.88 40 LYS B N 1
ATOM 3318 C CA . LYS B 1 36 ? 6.423 -21.157 26.302 1.00 14.54 40 LYS B CA 1
ATOM 3319 C C . LYS B 1 36 ? 7.904 -21.562 26.421 1.00 17.77 40 LYS B C 1
ATOM 3320 O O . LYS B 1 36 ? 8.201 -22.669 26.842 1.00 14.40 40 LYS B O 1
ATOM 3326 N N . ARG B 1 37 ? 8.820 -20.683 26.021 1.00 13.43 41 ARG B N 1
ATOM 3327 C CA . ARG B 1 37 ? 10.252 -20.994 26.107 1.00 9.15 41 ARG B CA 1
ATOM 3328 C C . ARG B 1 37 ? 11.036 -20.067 27.042 1.00 10.89 41 ARG B C 1
ATOM 3329 O O . ARG B 1 37 ? 12.268 -19.992 26.967 1.00 12.81 41 ARG B O 1
ATOM 3337 N N . THR B 1 38 ? 10.325 -19.386 27.930 1.00 10.67 42 THR B N 1
ATOM 3338 C CA . THR B 1 38 ? 10.963 -18.469 28.874 1.00 10.05 42 THR B CA 1
ATOM 3339 C C . THR B 1 38 ? 11.124 -19.125 30.248 1.00 14.31 42 THR B C 1
ATOM 3340 O O . THR B 1 38 ? 10.179 -19.714 30.785 1.00 15.35 42 THR B O 1
ATOM 3344 N N . LEU B 1 39 ? 12.325 -19.004 30.805 1.00 9.44 43 LEU B N 1
ATOM 3345 C CA . LEU B 1 39 ? 12.628 -19.517 32.140 1.00 11.50 43 LEU B CA 1
ATOM 3346 C C . LEU B 1 39 ? 13.070 -18.327 32.965 1.00 11.38 43 LEU B C 1
ATOM 3347 O O . LEU B 1 39 ? 13.479 -17.316 32.408 1.00 11.28 43 LEU B O 1
ATOM 3352 N N . ILE B 1 40 ? 12.971 -18.424 34.293 1.00 9.87 44 ILE B N 1
ATOM 3353 C CA . ILE B 1 40 ? 13.255 -17.263 35.121 1.00 10.03 44 ILE B CA 1
ATOM 3354 C C . ILE B 1 40 ? 14.368 -17.584 36.091 1.00 11.61 44 ILE B C 1
ATOM 3355 O O . ILE B 1 40 ? 14.258 -18.542 36.851 1.00 13.68 44 ILE B O 1
ATOM 3360 N N . GLY B 1 41 ? 15.447 -16.810 36.055 1.00 11.53 45 GLY B N 1
ATOM 3361 C CA . GLY B 1 41 ? 16.523 -16.971 37.030 1.00 10.76 45 GLY B CA 1
ATOM 3362 C C . GLY B 1 41 ? 16.300 -16.070 38.224 1.00 12.86 45 GLY B C 1
ATOM 3363 O O . GLY B 1 41 ? 15.999 -14.896 38.055 1.00 11.56 45 GLY B O 1
ATOM 3364 N N . TYR B 1 42 ? 16.464 -16.615 39.429 1.00 12.37 46 TYR B N 1
ATOM 3365 C CA . TYR B 1 42 ? 16.332 -15.845 40.651 1.00 12.98 46 TYR B CA 1
ATOM 3366 C C . TYR B 1 42 ? 17.643 -15.920 41.427 1.00 12.27 46 TYR B C 1
ATOM 3367 O O . TYR B 1 42 ? 18.053 -16.998 41.850 1.00 13.16 46 TYR B O 1
ATOM 3376 N N . GLY B 1 43 ? 18.313 -14.786 41.580 1.00 9.94 47 GLY B N 1
ATOM 3377 C CA . GLY B 1 43 ? 19.644 -14.761 42.169 1.00 9.98 47 GLY B CA 1
ATOM 3378 C C . GLY B 1 43 ? 19.665 -14.533 43.670 1.00 12.84 47 GLY B C 1
ATOM 3379 O O . GLY B 1 43 ? 19.805 -15.477 44.453 1.00 13.26 47 GLY B O 1
ATOM 3380 N N . ARG B 1 44 ? 19.501 -13.277 44.074 1.00 11.66 48 ARG B N 1
ATOM 3381 C CA . ARG B 1 44 ? 19.620 -12.898 45.480 1.00 10.67 48 ARG B CA 1
ATOM 3382 C C . ARG B 1 44 ? 18.659 -13.678 46.365 1.00 12.02 48 ARG B C 1
ATOM 3383 O O . ARG B 1 44 ? 19.011 -14.032 47.491 1.00 11.97 48 ARG B O 1
ATOM 3391 N N . PHE B 1 45 ? 17.462 -13.965 45.871 1.00 11.93 49 PHE B N 1
ATOM 3392 C CA . PHE B 1 45 ? 16.497 -14.689 46.701 1.00 13.32 49 PHE B CA 1
ATOM 3393 C C . PHE B 1 45 ? 16.663 -16.199 46.707 1.00 14.03 49 PHE B C 1
ATOM 3394 O O . PHE B 1 45 ? 16.120 -16.860 47.584 1.00 17.12 49 PHE B O 1
ATOM 3402 N N . PHE B 1 46 ? 17.430 -16.756 45.772 1.00 9.65 50 PHE B N 1
ATOM 3403 C CA . PHE B 1 46 ? 17.878 -18.145 45.939 1.00 11.62 50 PHE B CA 1
ATOM 3404 C C . PHE B 1 46 ? 19.024 -18.206 46.944 1.00 9.98 50 PHE B C 1
ATOM 3405 O O . PHE B 1 46 ? 19.195 -19.228 47.610 1.00 13.41 50 PHE B O 1
ATOM 3413 N N . ILE B 1 47 ? 19.809 -17.137 47.061 1.00 10.10 51 ILE B N 1
ATOM 3414 C CA . ILE B 1 47 ? 20.823 -17.042 48.115 1.00 8.67 51 ILE B CA 1
ATOM 3415 C C . ILE B 1 47 ? 20.127 -17.169 49.456 1.00 11.00 51 ILE B C 1
ATOM 3416 O O . ILE B 1 47 ? 20.557 -17.953 50.305 1.00 13.25 51 ILE B O 1
ATOM 3421 N N . SER B 1 48 ? 19.026 -16.445 49.638 1.00 13.82 52 SER B N 1
ATOM 3422 C CA . SER B 1 48 ? 18.400 -16.374 50.953 1.00 14.31 52 SER B CA 1
ATOM 3423 C C . SER B 1 48 ? 17.284 -17.382 51.207 1.00 14.47 52 SER B C 1
ATOM 3424 O O . SER B 1 48 ? 16.819 -17.524 52.352 1.00 15.68 52 SER B O 1
ATOM 3427 N N . ASN B 1 49 ? 16.856 -18.088 50.164 1.00 12.06 53 ASN B N 1
ATOM 3428 C CA . ASN B 1 49 ? 15.766 -19.053 50.296 1.00 13.01 53 ASN B CA 1
ATOM 3429 C C . ASN B 1 49 ? 16.148 -20.364 49.624 1.00 15.34 53 ASN B C 1
ATOM 3430 O O . ASN B 1 49 ? 15.983 -20.512 48.421 1.00 12.75 53 ASN B O 1
ATOM 3435 N N . PRO B 1 50 ? 16.653 -21.332 50.399 1.00 11.70 54 PRO B N 1
ATOM 3436 C CA . PRO B 1 50 ? 16.971 -22.632 49.800 1.00 12.20 54 PRO B CA 1
ATOM 3437 C C . PRO B 1 50 ? 15.734 -23.321 49.195 1.00 14.82 54 PRO B C 1
ATOM 3438 O O . PRO B 1 50 ? 15.839 -24.061 48.203 1.00 14.05 54 PRO B O 1
ATOM 3442 N N . ASP B 1 51 ? 14.567 -23.062 49.776 1.00 13.77 55 ASP B N 1
ATOM 3443 C CA . ASP B 1 51 ? 13.326 -23.613 49.265 1.00 16.33 55 ASP B CA 1
ATOM 3444 C C . ASP B 1 51 ? 12.560 -22.582 48.447 1.00 16.61 55 ASP B C 1
ATOM 3445 O O . ASP B 1 51 ? 11.328 -22.505 48.525 1.00 14.54 55 ASP B O 1
ATOM 3450 N N . LEU B 1 52 ? 13.279 -21.800 47.644 1.00 15.20 56 LEU B N 1
ATOM 3451 C CA . LEU B 1 52 ? 12.604 -20.730 46.897 1.00 13.35 56 LEU B CA 1
ATOM 3452 C C . LEU B 1 52 ? 11.498 -21.260 45.994 1.00 13.59 56 LEU B C 1
ATOM 3453 O O . LEU B 1 52 ? 10.436 -20.645 45.905 1.00 14.33 56 LEU B O 1
ATOM 3458 N N . VAL B 1 53 ? 11.727 -22.405 45.350 1.00 16.74 57 VAL B N 1
ATOM 3459 C CA . VAL B 1 53 ? 10.755 -22.919 44.401 1.00 15.21 57 VAL B CA 1
ATOM 3460 C C . VAL B 1 53 ? 9.435 -23.215 45.108 1.00 14.13 57 VAL B C 1
ATOM 3461 O O . VAL B 1 53 ? 8.377 -22.849 44.610 1.00 14.81 57 VAL B O 1
ATOM 3465 N N . ASP B 1 54 ? 9.500 -23.850 46.286 1.00 13.00 58 ASP B N 1
ATOM 3466 C CA . ASP B 1 54 ? 8.294 -24.098 47.070 1.00 16.14 58 ASP B CA 1
ATOM 3467 C C . ASP B 1 54 ? 7.564 -22.782 47.375 1.00 15.32 58 ASP B C 1
ATOM 3468 O O . ASP B 1 54 ? 6.341 -22.717 47.313 1.00 17.23 58 ASP B O 1
ATOM 3473 N N . ARG B 1 55 ? 8.313 -21.746 47.738 1.00 16.02 59 ARG B N 1
ATOM 3474 C CA . ARG B 1 55 ? 7.713 -20.477 48.139 1.00 16.51 59 ARG B CA 1
ATOM 3475 C C . ARG B 1 55 ? 7.072 -19.767 46.952 1.00 19.35 59 ARG B C 1
ATOM 3476 O O . ARG B 1 55 ? 6.040 -19.119 47.092 1.00 17.80 59 ARG B O 1
ATOM 3484 N N . LEU B 1 56 ? 7.684 -19.880 45.783 1.00 15.61 60 LEU B N 1
ATOM 3485 C CA . LEU B 1 56 ? 7.065 -19.346 44.569 1.00 15.50 60 LEU B CA 1
ATOM 3486 C C . LEU B 1 56 ? 5.790 -20.092 44.161 1.00 17.42 60 LEU B C 1
ATOM 3487 O O . LEU B 1 56 ? 4.821 -19.483 43.692 1.00 17.55 60 LEU B O 1
ATOM 3492 N N . GLU B 1 57 ? 5.788 -21.412 44.331 1.00 19.40 61 GLU B N 1
ATOM 3493 C CA . GLU B 1 57 ? 4.635 -22.209 43.930 1.00 16.47 61 GLU B CA 1
ATOM 3494 C C . GLU B 1 57 ? 3.446 -21.859 44.792 1.00 19.64 61 GLU B C 1
ATOM 3495 O O . GLU B 1 57 ? 2.325 -21.712 44.302 1.00 24.51 61 GLU B O 1
ATOM 3501 N N . LYS B 1 58 ? 3.707 -21.723 46.085 1.00 20.97 62 LYS B N 1
ATOM 3502 C CA . LYS B 1 58 ? 2.644 -21.620 47.068 1.00 22.69 62 LYS B CA 1
ATOM 3503 C C . LYS B 1 58 ? 2.314 -20.196 47.476 1.00 18.72 62 LYS B C 1
ATOM 3504 O O . LYS B 1 58 ? 1.335 -19.974 48.184 1.00 25.69 62 LYS B O 1
ATOM 3510 N N . GLY B 1 59 ? 3.127 -19.233 47.045 1.00 22.35 63 GLY B N 1
ATOM 3511 C CA . GLY B 1 59 ? 2.888 -17.837 47.379 1.00 18.01 63 GLY B CA 1
ATOM 3512 C C . GLY B 1 59 ? 3.255 -17.497 48.811 1.00 23.01 63 GLY B C 1
ATOM 3513 O O . GLY B 1 59 ? 2.523 -16.784 49.506 1.00 22.51 63 GLY B O 1
ATOM 3514 N N . LEU B 1 60 ? 4.409 -17.988 49.246 1.00 18.80 64 LEU B N 1
ATOM 3515 C CA . LEU B 1 60 ? 4.856 -17.806 50.621 1.00 19.44 64 LEU B CA 1
ATOM 3516 C C . LEU B 1 60 ? 5.744 -16.561 50.773 1.00 24.48 64 LEU B C 1
ATOM 3517 O O . LEU B 1 60 ? 6.354 -16.092 49.799 1.00 20.42 64 LEU B O 1
ATOM 3522 N N . PRO B 1 61 ? 5.810 -16.009 51.993 1.00 18.77 65 PRO B N 1
ATOM 3523 C CA . PRO B 1 61 ? 6.765 -14.941 52.316 1.00 21.79 65 PRO B CA 1
ATOM 3524 C C . PRO B 1 61 ? 8.203 -15.367 52.009 1.00 19.13 65 PRO B C 1
ATOM 3525 O O . PRO B 1 61 ? 8.514 -16.551 52.087 1.00 16.67 65 PRO B O 1
ATOM 3529 N N . LEU B 1 62 ? 9.071 -14.414 51.680 1.00 16.35 66 LEU B N 1
ATOM 3530 C CA . LEU B 1 62 ? 10.466 -14.733 51.359 1.00 19.00 66 LEU B CA 1
ATOM 3531 C C . LEU B 1 62 ? 11.432 -14.263 52.445 1.00 19.01 66 LEU B C 1
ATOM 3532 O O . LEU B 1 62 ? 11.261 -13.168 52.989 1.00 20.16 66 LEU B O 1
ATOM 3537 N N . ASN B 1 63 ? 12.465 -15.058 52.732 1.00 14.36 67 ASN B N 1
ATOM 3538 C CA . ASN B 1 63 ? 13.552 -14.622 53.622 1.00 17.19 67 ASN B CA 1
ATOM 3539 C C . ASN B 1 63 ? 14.238 -13.416 52.997 1.00 24.44 67 ASN B C 1
ATOM 3540 O O . ASN B 1 63 ? 14.578 -13.455 51.810 1.00 18.05 67 ASN B O 1
ATOM 3545 N N . LYS B 1 64 ? 14.466 -12.368 53.786 1.00 21.24 68 LYS B N 1
ATOM 3546 C CA . LYS B 1 64 ? 15.357 -11.283 53.374 1.00 19.58 68 LYS B CA 1
ATOM 3547 C C . LYS B 1 64 ? 16.757 -11.828 53.094 1.00 18.02 68 LYS B C 1
ATOM 3548 O O . LYS B 1 64 ? 17.188 -12.810 53.718 1.00 18.10 68 LYS B O 1
ATOM 3554 N N . TYR B 1 65 ? 17.473 -11.213 52.157 1.00 16.07 69 TYR B N 1
ATOM 3555 C CA . TYR B 1 65 ? 18.887 -11.559 51.975 1.00 15.54 69 TYR B CA 1
ATOM 3556 C C . TYR B 1 65 ? 19.803 -10.592 52.712 1.00 20.05 69 TYR B C 1
ATOM 3557 O O . TYR B 1 65 ? 19.446 -9.437 52.918 1.00 20.20 69 TYR B O 1
ATOM 3566 N N . ASP B 1 66 ? 20.985 -11.072 53.093 1.00 16.42 70 ASP B N 1
ATOM 3567 C CA . ASP B 1 66 ? 21.993 -10.251 53.751 1.00 18.24 70 ASP B CA 1
ATOM 3568 C C . ASP B 1 66 ? 23.181 -9.984 52.828 1.00 17.39 70 ASP B C 1
ATOM 3569 O O . ASP B 1 66 ? 24.068 -10.819 52.731 1.00 16.03 70 ASP B O 1
ATOM 3574 N N . ARG B 1 67 ? 23.182 -8.830 52.149 1.00 18.64 71 ARG B N 1
ATOM 3575 C CA . ARG B 1 67 ? 24.260 -8.461 51.221 1.00 16.35 71 ARG B CA 1
ATOM 3576 C C . ARG B 1 67 ? 25.656 -8.529 51.833 1.00 18.80 71 ARG B C 1
ATOM 3577 O O . ARG B 1 67 ? 26.634 -8.828 51.145 1.00 16.82 71 ARG B O 1
ATOM 3585 N N . ASP B 1 68 ? 25.765 -8.235 53.128 1.00 17.86 72 ASP B N 1
ATOM 3586 C CA . ASP B 1 68 ? 27.063 -8.250 53.793 1.00 20.12 72 ASP B CA 1
ATOM 3587 C C . ASP B 1 68 ? 27.766 -9.615 53.817 1.00 19.55 72 ASP B C 1
ATOM 3588 O O . ASP B 1 68 ? 28.988 -9.687 53.958 1.00 26.77 72 ASP B O 1
ATOM 3593 N N . THR B 1 69 ? 27.014 -10.697 53.664 1.00 14.55 73 THR B N 1
ATOM 3594 C CA . THR B 1 69 ? 27.631 -12.024 53.663 1.00 16.74 73 THR B CA 1
ATOM 3595 C C . THR B 1 69 ? 27.629 -12.682 52.281 1.00 14.94 73 THR B C 1
ATOM 3596 O O . THR B 1 69 ? 27.872 -13.881 52.168 1.00 19.21 73 THR B O 1
ATOM 3600 N N . PHE B 1 70 ? 27.365 -11.898 51.237 1.00 13.26 74 PHE B N 1
ATOM 3601 C CA . PHE B 1 70 ? 27.383 -12.461 49.887 1.00 13.19 74 PHE B CA 1
ATOM 3602 C C . PHE B 1 70 ? 28.762 -13.050 49.590 1.00 12.75 74 PHE B C 1
ATOM 3603 O O . PHE B 1 70 ? 28.862 -14.127 48.991 1.00 13.69 74 PHE B O 1
ATOM 3611 N N . TYR B 1 71 ? 29.824 -12.342 49.998 1.00 15.61 75 TYR B N 1
ATOM 3612 C CA . TYR B 1 71 ? 31.201 -12.731 49.647 1.00 11.92 75 TYR B CA 1
ATOM 3613 C C . TYR B 1 71 ? 32.129 -12.994 50.829 1.00 16.03 75 TYR B C 1
ATOM 3614 O O . TYR B 1 71 ? 33.336 -13.155 50.645 1.00 19.20 75 TYR B O 1
ATOM 3623 N N . GLN B 1 72 ? 31.561 -13.074 52.023 1.00 15.20 76 GLN B N 1
ATOM 3624 C CA . GLN B 1 72 ? 32.351 -13.329 53.236 1.00 13.86 76 GLN B CA 1
ATOM 3625 C C . GLN B 1 72 ? 32.756 -14.803 53.351 1.00 14.40 76 GLN B C 1
ATOM 3626 O O . GLN B 1 72 ? 31.989 -15.703 52.965 1.00 17.29 76 GLN B O 1
ATOM 3632 N N . MET B 1 73 ? 33.951 -15.072 53.875 1.00 13.27 77 MET B N 1
ATOM 3633 C CA . MET B 1 73 ? 34.360 -16.468 54.080 1.00 15.83 77 MET B CA 1
ATOM 3634 C C . MET B 1 73 ? 33.716 -17.030 55.338 1.00 23.89 77 MET B C 1
ATOM 3635 O O . MET B 1 73 ? 34.358 -17.124 56.391 1.00 22.06 77 MET B O 1
ATOM 3640 N N . SER B 1 74 ? 32.448 -17.413 55.234 1.00 16.03 78 SER B N 1
ATOM 3641 C CA . SER B 1 74 ? 31.730 -17.925 56.399 1.00 16.28 78 SER B CA 1
ATOM 3642 C C . SER B 1 74 ? 30.549 -18.806 56.031 1.00 17.19 78 SER B C 1
ATOM 3643 O O . SER B 1 74 ? 29.970 -18.689 54.946 1.00 16.08 78 SER B O 1
ATOM 3646 N N . ALA B 1 75 ? 30.188 -19.711 56.935 1.00 17.06 79 ALA B N 1
ATOM 3647 C CA . ALA B 1 75 ? 28.995 -20.509 56.755 1.00 16.04 79 ALA B CA 1
ATOM 3648 C C . ALA B 1 75 ? 27.775 -19.608 56.936 1.00 13.42 79 ALA B C 1
ATOM 3649 O O . ALA B 1 75 ? 26.737 -19.789 56.298 1.00 16.68 79 ALA B O 1
ATOM 3651 N N . HIS B 1 76 ? 27.912 -18.637 57.829 1.00 13.83 80 HIS B N 1
ATOM 3652 C CA . HIS B 1 76 ? 26.868 -17.656 58.034 1.00 18.92 80 HIS B CA 1
ATOM 3653 C C . HIS B 1 76 ? 26.582 -16.889 56.731 1.00 14.47 80 HIS B C 1
ATOM 3654 O O . HIS B 1 76 ? 27.495 -16.359 56.098 1.00 17.13 80 HIS B O 1
ATOM 3661 N N . GLY B 1 77 ? 25.322 -16.867 56.325 1.00 14.19 81 GLY B N 1
ATOM 3662 C CA . GLY B 1 77 ? 24.921 -16.170 55.116 1.00 14.05 81 GLY B CA 1
ATOM 3663 C C . GLY B 1 77 ? 25.131 -17.055 53.914 1.00 14.79 81 GLY B C 1
ATOM 3664 O O . GLY B 1 77 ? 24.987 -16.599 52.774 1.00 14.08 81 GLY B O 1
ATOM 3665 N N . TYR B 1 78 ? 25.437 -18.325 54.159 1.00 12.70 82 TYR B N 1
ATOM 3666 C CA . TYR B 1 78 ? 25.719 -19.245 53.064 1.00 11.96 82 TYR B CA 1
ATOM 3667 C C . TYR B 1 78 ? 24.854 -20.476 53.172 1.00 11.17 82 TYR B C 1
ATOM 3668 O O . TYR B 1 78 ? 24.057 -20.758 52.283 1.00 13.32 82 TYR B O 1
ATOM 3677 N N . ILE B 1 79 ? 25.023 -21.206 54.277 1.00 14.03 83 ILE B N 1
ATOM 3678 C CA . ILE B 1 79 ? 24.273 -22.426 54.522 1.00 12.84 83 ILE B CA 1
ATOM 3679 C C . ILE B 1 79 ? 23.298 -22.330 55.709 1.00 11.99 83 ILE B C 1
ATOM 3680 O O . ILE B 1 79 ? 22.662 -23.322 56.094 1.00 16.02 83 ILE B O 1
ATOM 3685 N N . ASP B 1 80 ? 23.125 -21.134 56.251 1.00 15.98 84 ASP B N 1
ATOM 3686 C CA . ASP B 1 80 ? 22.257 -20.999 57.415 1.00 18.33 84 ASP B CA 1
ATOM 3687 C C . ASP B 1 80 ? 20.974 -20.184 57.223 1.00 17.98 84 ASP B C 1
ATOM 3688 O O . ASP B 1 80 ? 20.340 -19.774 58.192 1.00 23.00 84 ASP B O 1
ATOM 3693 N N . TYR B 1 81 ? 20.563 -19.962 55.973 1.00 14.79 85 TYR B N 1
ATOM 3694 C CA . TYR B 1 81 ? 19.232 -19.436 55.724 1.00 12.14 85 TYR B CA 1
ATOM 3695 C C . TYR B 1 81 ? 18.229 -20.592 55.786 1.00 13.86 85 TYR B C 1
ATOM 3696 O O . TYR B 1 81 ? 18.477 -21.665 55.225 1.00 17.80 85 TYR B O 1
ATOM 3705 N N . PRO B 1 82 ? 17.073 -20.371 56.437 1.00 16.39 86 PRO B N 1
ATOM 3706 C CA . PRO B 1 82 ? 16.114 -21.456 56.697 1.00 22.51 86 PRO B CA 1
ATOM 3707 C C . PRO B 1 82 ? 15.059 -21.670 55.620 1.00 17.29 86 PRO B C 1
ATOM 3708 O O . PRO B 1 82 ? 14.723 -20.734 54.886 1.00 18.92 86 PRO B O 1
ATOM 3712 N N . THR B 1 83 ? 14.510 -22.885 55.552 1.00 17.54 87 THR B N 1
ATOM 3713 C CA . THR B 1 83 ? 13.322 -23.144 54.746 1.00 18.01 87 THR B CA 1
ATOM 3714 C C . THR B 1 83 ? 12.140 -22.494 55.450 1.00 18.78 87 THR B C 1
ATOM 3715 O O . THR B 1 83 ? 12.277 -22.028 56.584 1.00 19.23 87 THR B O 1
ATOM 3719 N N . TYR B 1 84 ? 10.983 -22.464 54.800 1.00 17.64 88 TYR B N 1
ATOM 3720 C CA . TYR B 1 84 ? 9.826 -21.763 55.366 1.00 19.85 88 TYR B CA 1
ATOM 3721 C C . TYR B 1 84 ? 9.361 -22.383 56.692 1.00 24.31 88 TYR B C 1
ATOM 3722 O O . TYR B 1 84 ? 9.138 -21.678 57.679 1.00 27.28 88 TYR B O 1
ATOM 3731 N N . GLU B 1 85 ? 9.210 -23.701 56.692 1.00 25.21 89 GLU B N 1
ATOM 3732 C CA . GLU B 1 85 ? 8.784 -24.419 57.889 1.00 31.08 89 GLU B CA 1
ATOM 3733 C C . GLU B 1 85 ? 9.803 -24.290 59.015 1.00 32.04 89 GLU B C 1
ATOM 3734 O O . GLU B 1 85 ? 9.437 -24.211 60.194 1.00 25.85 89 GLU B O 1
ATOM 3740 N N . GLU B 1 86 ? 11.079 -24.291 58.637 1.00 25.00 90 GLU B N 1
ATOM 3741 C CA . GLU B 1 86 ? 12.189 -24.070 59.558 1.00 27.04 90 GLU B CA 1
ATOM 3742 C C . GLU B 1 86 ? 12.096 -22.681 60.163 1.00 28.67 90 GLU B C 1
ATOM 3743 O O . GLU B 1 86 ? 12.355 -22.485 61.349 1.00 31.35 90 GLU B O 1
ATOM 3749 N N . ALA B 1 87 ? 11.753 -21.706 59.329 1.00 22.93 91 ALA B N 1
ATOM 3750 C CA . ALA B 1 87 ? 11.737 -20.312 59.733 1.00 21.02 91 ALA B CA 1
ATOM 3751 C C . ALA B 1 87 ? 10.576 -20.038 60.691 1.00 36.70 91 ALA B C 1
ATOM 3752 O O . ALA B 1 87 ? 10.680 -19.203 61.585 1.00 33.63 91 ALA B O 1
ATOM 3754 N N . LEU B 1 88 ? 9.463 -20.730 60.482 1.00 28.16 92 LEU B N 1
ATOM 3755 C CA . LEU B 1 88 ? 8.297 -20.582 61.352 1.00 30.21 92 LEU B CA 1
ATOM 3756 C C . LEU B 1 88 ? 8.584 -21.141 62.744 1.00 42.00 92 LEU B C 1
ATOM 3757 O O . LEU B 1 88 ? 8.158 -20.566 63.752 1.00 34.68 92 LEU B O 1
ATOM 3762 N N . LYS B 1 89 ? 9.294 -22.266 62.792 1.00 35.27 93 LYS B N 1
ATOM 3763 C CA . LYS B 1 89 ? 9.687 -22.861 64.067 1.00 40.38 93 LYS B CA 1
ATOM 3764 C C . LYS B 1 89 ? 10.547 -21.876 64.851 1.00 45.87 93 LYS B C 1
ATOM 3765 O O . LYS B 1 89 ? 10.344 -21.677 66.051 1.00 48.35 93 LYS B O 1
ATOM 3771 N N . LEU B 1 90 ? 11.485 -21.240 64.153 1.00 39.79 94 LEU B N 1
ATOM 3772 C CA . LEU B 1 90 ? 12.456 -20.332 64.767 1.00 43.89 94 LEU B CA 1
ATOM 3773 C C . LEU B 1 90 ? 12.097 -18.861 64.600 1.00 55.31 94 LEU B C 1
ATOM 3774 O O . LEU B 1 90 ? 12.411 -18.253 63.577 1.00 70.71 94 LEU B O 1
ATOM 3779 N N . GLY B 1 91 ? 11.464 -18.281 65.614 1.00 49.05 95 GLY B N 1
ATOM 3780 C CA . GLY B 1 91 ? 11.142 -16.866 65.589 1.00 57.52 95 GLY B CA 1
ATOM 3781 C C . GLY B 1 91 ? 9.864 -16.564 64.835 1.00 39.24 95 GLY B C 1
ATOM 3782 O O . GLY B 1 91 ? 9.006 -17.433 64.683 1.00 50.35 95 GLY B O 1
ATOM 3783 N N . SER B 1 96 ? 13.608 -11.379 59.670 1.00 42.41 100 SER B N 1
ATOM 3784 C CA . SER B 1 96 ? 12.380 -12.034 59.222 1.00 28.98 100 SER B CA 1
ATOM 3785 C C . SER B 1 96 ? 12.233 -12.082 57.699 1.00 29.90 100 SER B C 1
ATOM 3786 O O . SER B 1 96 ? 13.196 -12.299 56.948 1.00 34.10 100 SER B O 1
ATOM 3789 N N . PHE B 1 97 ? 10.995 -11.889 57.262 1.00 33.86 101 PHE B N 1
ATOM 3790 C CA . PHE B 1 97 ? 10.643 -11.961 55.856 1.00 26.34 101 PHE B CA 1
ATOM 3791 C C . PHE B 1 97 ? 10.637 -10.571 55.248 1.00 29.98 101 PHE B C 1
ATOM 3792 O O . PHE B 1 97 ? 10.607 -9.560 55.959 1.00 27.14 101 PHE B O 1
ATOM 3800 N N . VAL B 1 98 ? 10.663 -10.526 53.925 1.00 21.31 102 VAL B N 1
ATOM 3801 C CA . VAL B 1 98 ? 10.687 -9.259 53.213 1.00 21.53 102 VAL B CA 1
ATOM 3802 C C . VAL B 1 98 ? 9.453 -8.417 53.514 1.00 23.95 102 VAL B C 1
ATOM 3803 O O . VAL B 1 98 ? 8.315 -8.886 53.407 1.00 27.38 102 VAL B O 1
ATOM 3807 N N . LYS B 1 99 ? 9.710 -7.165 53.890 1.00 33.11 103 LYS B N 1
ATOM 3808 C CA . LYS B 1 99 ? 8.683 -6.197 54.246 1.00 37.99 103 LYS B CA 1
ATOM 3809 C C . LYS B 1 99 ? 7.824 -5.834 53.048 1.00 39.30 103 LYS B C 1
ATOM 3810 O O . LYS B 1 99 ? 8.305 -5.801 51.915 1.00 47.31 103 LYS B O 1
ATOM 3816 N N . ASP B 1 100 ? 6.546 -5.579 53.304 1.00 35.51 104 ASP B N 1
ATOM 3817 C CA . ASP B 1 100 ? 5.647 -4.988 52.311 1.00 39.25 104 ASP B CA 1
ATOM 3818 C C . ASP B 1 100 ? 5.516 -5.804 51.016 1.00 30.86 104 ASP B C 1
ATOM 3819 O O . ASP B 1 100 ? 4.943 -5.331 50.034 1.00 47.29 104 ASP B O 1
ATOM 3824 N N . PHE B 1 101 ? 6.055 -7.021 51.021 1.00 38.12 105 PHE B N 1
ATOM 3825 C CA . PHE B 1 101 ? 5.933 -7.913 49.877 1.00 34.38 105 PHE B CA 1
ATOM 3826 C C . PHE B 1 101 ? 4.629 -8.698 49.931 1.00 35.63 105 PHE B C 1
ATOM 3827 O O . PHE B 1 101 ? 4.317 -9.345 50.933 1.00 30.92 105 PHE B O 1
ATOM 3835 N N . LYS B 1 102 ? 3.874 -8.633 48.842 1.00 26.26 106 LYS B N 1
ATOM 3836 C CA . LYS B 1 102 ? 2.633 -9.392 48.719 1.00 23.63 106 LYS B CA 1
ATOM 3837 C C . LYS B 1 102 ? 2.822 -10.531 47.724 1.00 36.69 106 LYS B C 1
ATOM 3838 O O 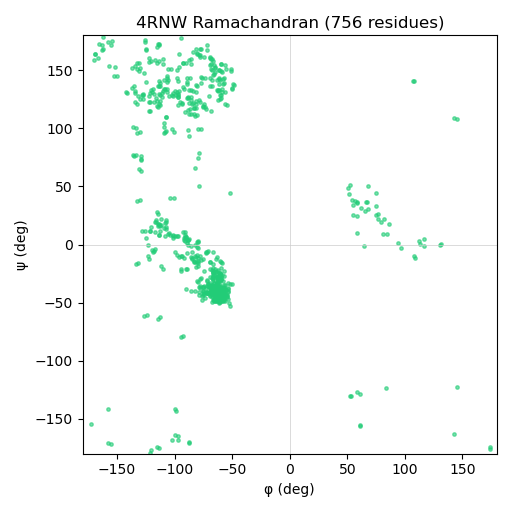. LYS B 1 102 ? 2.718 -10.331 46.516 1.00 33.09 106 LYS B O 1
ATOM 3844 N N . PRO B 1 103 ? 3.111 -11.739 48.233 1.00 32.76 107 PRO B N 1
ATOM 3845 C CA . PRO B 1 103 ? 3.403 -12.873 47.346 1.00 22.13 107 PRO B CA 1
ATOM 3846 C C . PRO B 1 103 ? 2.204 -13.318 46.515 1.00 30.50 107 PRO B C 1
ATOM 3847 O O . PRO B 1 103 ? 1.056 -13.056 46.881 1.00 33.49 107 PRO B O 1
ATOM 3851 N N . GLN B 1 104 ? 2.487 -13.995 45.407 1.00 28.21 108 GLN B N 1
ATOM 3852 C CA . GLN B 1 104 ? 1.475 -14.641 44.577 1.00 23.96 108 GLN B CA 1
ATOM 3853 C C . GLN B 1 104 ? 1.855 -16.101 44.441 1.00 26.49 108 GLN B C 1
ATOM 3854 O O . GLN B 1 104 ? 3.030 -16.412 44.247 1.00 26.30 108 GLN B O 1
ATOM 3860 N N . ALA B 1 105 ? 0.875 -16.995 44.501 1.00 21.44 109 ALA B N 1
ATOM 3861 C CA . ALA B 1 105 ? 1.125 -18.386 44.150 1.00 24.01 109 ALA B CA 1
ATOM 3862 C C . ALA B 1 105 ? 1.263 -18.499 42.630 1.00 25.92 109 ALA B C 1
ATOM 3863 O O . ALA B 1 105 ? 0.329 -18.176 41.891 1.00 27.16 109 ALA B O 1
ATOM 3865 N N . LEU B 1 106 ? 2.430 -18.942 42.164 1.00 22.11 110 LEU B N 1
ATOM 3866 C CA . LEU B 1 106 ? 2.683 -19.060 40.730 1.00 20.44 110 LEU B CA 1
ATOM 3867 C C . LEU B 1 106 ? 2.552 -20.502 40.243 1.00 19.93 110 LEU B C 1
ATOM 3868 O O . LEU B 1 106 ? 2.843 -20.819 39.091 1.00 20.16 110 LEU B O 1
ATOM 3873 N N . GLY B 1 107 ? 2.086 -21.383 41.117 1.00 19.02 111 GLY B N 1
ATOM 3874 C CA . GLY B 1 107 ? 1.952 -22.792 40.781 1.00 16.38 111 GLY B CA 1
ATOM 3875 C C . GLY B 1 107 ? 1.033 -23.082 39.615 1.00 18.75 111 GLY B C 1
ATOM 3876 O O . GLY B 1 107 ? 1.118 -24.153 39.003 1.00 24.16 111 GLY B O 1
ATOM 3877 N N . ASP B 1 108 ? 0.162 -22.128 39.302 1.00 22.27 112 ASP B N 1
ATOM 3878 C CA . ASP B 1 108 ? -0.828 -22.284 38.233 1.00 28.68 112 ASP B CA 1
ATOM 3879 C C . ASP B 1 108 ? -0.304 -21.860 36.861 1.00 27.96 112 ASP B C 1
ATOM 3880 O O . ASP B 1 108 ? -1.048 -21.882 35.874 1.00 33.81 112 ASP B O 1
ATOM 3885 N N . THR B 1 109 ? 0.973 -21.482 36.796 1.00 22.18 113 THR B N 1
ATOM 3886 C CA . THR B 1 109 ? 1.540 -20.875 35.587 1.00 20.98 113 THR B CA 1
ATOM 3887 C C . THR B 1 109 ? 2.605 -21.748 34.930 1.00 21.40 113 THR B C 1
ATOM 3888 O O . THR B 1 109 ? 3.022 -22.763 35.496 1.00 20.18 113 THR B O 1
ATOM 3892 N N . ASN B 1 110 ? 3.067 -21.345 33.745 1.00 16.57 114 ASN B N 1
ATOM 3893 C CA . ASN B 1 110 ? 4.131 -22.075 33.068 1.00 13.82 114 ASN B CA 1
ATOM 3894 C C . ASN B 1 110 ? 5.428 -22.193 33.861 1.00 14.02 114 ASN B C 1
ATOM 3895 O O . ASN B 1 110 ? 6.292 -23.009 33.530 1.00 17.03 114 ASN B O 1
ATOM 3900 N N . LEU B 1 111 ? 5.580 -21.377 34.895 1.00 14.70 115 LEU B N 1
ATOM 3901 C CA . LEU B 1 111 ? 6.773 -21.465 35.731 1.00 17.03 115 LEU B CA 1
ATOM 3902 C C . LEU B 1 111 ? 6.853 -22.842 36.365 1.00 15.37 115 LEU B C 1
ATOM 3903 O O . LEU B 1 111 ? 7.941 -23.331 36.683 1.00 17.34 115 LEU B O 1
ATOM 3908 N N . PHE B 1 112 ? 5.690 -23.480 36.513 1.00 18.37 116 PHE B N 1
ATOM 3909 C CA . PHE B 1 112 ? 5.627 -24.842 37.033 1.00 20.98 116 PHE B CA 1
ATOM 3910 C C . PHE B 1 112 ? 5.277 -25.954 36.035 1.00 23.09 116 PHE B C 1
ATOM 3911 O O . PHE B 1 112 ? 4.928 -27.073 36.420 1.00 22.35 116 PHE B O 1
ATOM 3919 N N . LYS B 1 113 ? 5.427 -25.664 34.746 1.00 18.48 117 LYS B N 1
ATOM 3920 C CA . LYS B 1 113 ? 5.327 -26.713 33.749 1.00 13.46 117 LYS B CA 1
ATOM 3921 C C . LYS B 1 113 ? 6.729 -27.165 33.370 1.00 18.62 117 LYS B C 1
ATOM 3922 O O . LYS B 1 113 ? 7.655 -26.361 33.326 1.00 16.92 117 LYS B O 1
ATOM 3928 N N . PRO B 1 114 ? 6.897 -28.462 33.123 1.00 17.80 118 PRO B N 1
ATOM 3929 C CA . PRO B 1 114 ? 8.191 -29.048 32.769 1.00 15.98 118 PRO B CA 1
ATOM 3930 C C . PRO B 1 114 ? 8.702 -28.544 31.425 1.00 19.88 118 PRO B C 1
ATOM 3931 O O . PRO B 1 114 ? 7.910 -28.132 30.557 1.00 21.08 118 PRO B O 1
ATOM 3935 N N . ILE B 1 115 ? 10.020 -28.577 31.248 1.00 16.82 119 ILE B N 1
ATOM 3936 C CA . ILE B 1 115 ? 10.628 -28.155 29.991 1.00 13.78 119 ILE B CA 1
ATOM 3937 C C . ILE B 1 115 ? 11.941 -28.907 29.854 1.00 16.08 119 ILE B C 1
ATOM 3938 O O . ILE B 1 115 ? 12.609 -29.182 30.858 1.00 17.82 119 ILE B O 1
ATOM 3943 N N . LYS B 1 116 ? 12.306 -29.274 28.633 1.00 14.22 120 LYS B N 1
ATOM 3944 C CA . LYS B 1 116 ? 13.581 -29.943 28.445 1.00 14.01 120 LYS B CA 1
ATOM 3945 C C . LYS B 1 116 ? 14.637 -28.888 28.095 1.00 19.01 120 LYS B C 1
ATOM 3946 O O . LYS B 1 116 ? 14.492 -28.131 27.131 1.00 21.40 120 LYS B O 1
ATOM 3952 N N . ILE B 1 117 ? 15.674 -28.795 28.916 1.00 14.59 121 ILE B N 1
ATOM 3953 C CA . ILE B 1 117 ? 16.803 -27.944 28.574 1.00 13.74 121 ILE B CA 1
ATOM 3954 C C . ILE B 1 117 ? 18.012 -28.828 28.372 1.00 12.42 121 ILE B C 1
ATOM 3955 O O . ILE B 1 117 ? 18.448 -29.517 29.302 1.00 13.17 121 ILE B O 1
ATOM 3960 N N . GLY B 1 118 ? 18.585 -28.807 27.171 1.00 15.01 122 GLY B N 1
ATOM 3961 C CA . GLY B 1 118 ? 19.692 -29.701 26.886 1.00 20.03 122 GLY B CA 1
ATOM 3962 C C . GLY B 1 118 ? 19.225 -31.137 27.026 1.00 21.31 122 GLY B C 1
ATOM 3963 O O . GLY B 1 118 ? 18.198 -31.507 26.448 1.00 18.60 122 GLY B O 1
ATOM 3964 N N . ASN B 1 119 ? 19.955 -31.936 27.800 1.00 17.36 123 ASN B N 1
ATOM 3965 C CA . ASN B 1 119 ? 19.533 -33.306 28.088 1.00 17.79 123 ASN B CA 1
ATOM 3966 C C . ASN B 1 119 ? 18.623 -33.411 29.306 1.00 20.49 123 ASN B C 1
ATOM 3967 O O . ASN B 1 119 ? 18.206 -34.505 29.667 1.00 19.95 123 ASN B O 1
ATOM 3972 N N . ASN B 1 120 ? 18.324 -32.283 29.952 1.00 15.12 124 ASN B N 1
ATOM 3973 C CA . ASN B 1 120 ? 17.720 -32.330 31.279 1.00 17.01 124 ASN B CA 1
ATOM 3974 C C . ASN B 1 120 ? 16.221 -32.087 31.256 1.00 15.09 124 ASN B C 1
ATOM 3975 O O . ASN B 1 120 ? 15.736 -31.087 30.704 1.00 14.02 124 ASN B O 1
ATOM 3980 N N . GLU B 1 121 ? 15.456 -32.978 31.872 1.00 14.28 125 GLU B N 1
ATOM 3981 C CA . GLU B 1 121 ? 14.038 -32.702 32.030 1.00 13.64 125 GLU B CA 1
ATOM 3982 C C . GLU B 1 121 ? 13.730 -31.920 33.299 1.00 12.62 125 GLU B C 1
ATOM 3983 O O . GLU B 1 121 ? 13.605 -32.487 34.393 1.00 17.27 125 GLU B O 1
ATOM 3989 N N . LEU B 1 122 ? 13.572 -30.610 33.152 1.00 13.57 126 LEU B N 1
ATOM 3990 C CA . LEU B 1 122 ? 13.257 -29.736 34.274 1.00 12.82 126 LEU B CA 1
ATOM 3991 C C . LEU B 1 122 ? 11.809 -29.956 34.677 1.00 15.68 126 LEU B C 1
ATOM 3992 O O . LEU B 1 122 ? 10.959 -30.170 33.814 1.00 16.59 126 LEU B O 1
ATOM 3997 N N . LEU B 1 123 ? 11.530 -29.904 35.975 1.00 14.19 127 LEU B N 1
ATOM 3998 C CA . LEU B 1 123 ? 10.158 -30.054 36.467 1.00 14.90 127 LEU B CA 1
ATOM 3999 C C . LEU B 1 123 ? 9.476 -28.701 36.658 1.00 15.94 127 LEU B C 1
ATOM 4000 O O . LEU B 1 123 ? 8.258 -28.616 36.842 1.00 17.50 127 LEU B O 1
ATOM 4005 N N . HIS B 1 124 ? 10.266 -27.632 36.559 1.00 14.78 128 HIS B N 1
ATOM 4006 C CA . HIS B 1 124 ? 9.757 -26.270 36.693 1.00 12.80 128 HIS B CA 1
ATOM 4007 C C . HIS B 1 124 ? 10.810 -25.325 36.114 1.00 11.29 128 HIS B C 1
ATOM 4008 O O . HIS B 1 124 ? 11.931 -25.754 35.788 1.00 12.64 128 HIS B O 1
ATOM 4015 N N . ARG B 1 125 ? 10.450 -24.044 35.987 1.00 12.63 129 ARG B N 1
ATOM 4016 C CA . ARG B 1 125 ? 11.251 -23.109 35.198 1.00 8.98 129 ARG B CA 1
ATOM 4017 C C . ARG B 1 125 ? 11.923 -22.026 36.045 1.00 14.26 129 ARG B C 1
ATOM 4018 O O . ARG B 1 125 ? 12.372 -21.013 35.527 1.00 12.70 129 ARG B O 1
ATOM 4026 N N . ALA B 1 126 ? 11.988 -22.247 37.358 1.00 10.22 130 ALA B N 1
ATOM 4027 C CA . ALA B 1 126 ? 12.723 -21.362 38.258 1.00 9.36 130 ALA B CA 1
ATOM 4028 C C . ALA B 1 126 ? 14.169 -21.849 38.301 1.00 14.44 130 ALA B C 1
ATOM 4029 O O . ALA B 1 126 ? 14.450 -22.946 38.786 1.00 14.59 130 ALA B O 1
ATOM 4031 N N . VAL B 1 127 ? 15.090 -21.055 37.755 1.00 10.79 131 VAL B N 1
ATOM 4032 C CA . VAL B 1 127 ? 16.486 -21.444 37.595 1.00 11.52 131 VAL B CA 1
ATOM 4033 C C . VAL B 1 127 ? 17.369 -20.716 38.616 1.00 10.09 131 VAL B C 1
ATOM 4034 O O . VAL B 1 127 ? 17.129 -19.560 38.938 1.00 11.71 131 VAL B O 1
ATOM 4038 N N . ILE B 1 128 ? 18.370 -21.408 39.165 1.00 10.87 132 ILE B N 1
ATOM 4039 C CA . ILE B 1 128 ? 19.388 -20.743 39.961 1.00 10.49 132 ILE B CA 1
ATOM 4040 C C . ILE B 1 128 ? 20.463 -20.238 39.008 1.00 9.07 132 ILE B C 1
ATOM 4041 O O . ILE B 1 128 ? 21.167 -21.024 38.380 1.00 10.34 132 ILE B O 1
ATOM 4046 N N . PRO B 1 129 ? 20.578 -18.914 38.884 1.00 9.85 133 PRO B N 1
ATOM 4047 C CA . PRO B 1 129 ? 21.605 -18.354 38.003 1.00 9.50 133 PRO B CA 1
ATOM 4048 C C . PRO B 1 129 ? 22.976 -18.411 38.684 1.00 8.69 133 PRO B C 1
ATOM 4049 O O . PRO B 1 129 ? 23.086 -18.694 39.889 1.00 10.10 133 PRO B O 1
ATOM 4053 N N . PRO B 1 130 ? 24.045 -18.160 37.920 1.00 8.66 134 PRO B N 1
ATOM 4054 C CA . PRO B 1 130 ? 25.374 -18.217 38.536 1.00 9.18 134 PRO B CA 1
ATOM 4055 C C . PRO B 1 130 ? 25.509 -17.182 39.638 1.00 7.64 134 PRO B C 1
ATOM 4056 O O . PRO B 1 130 ? 25.141 -16.021 39.434 1.00 8.99 134 PRO B O 1
ATOM 4060 N N . LEU B 1 131 ? 26.033 -17.589 40.793 1.00 7.33 135 LEU B N 1
ATOM 4061 C CA . LEU B 1 131 ? 26.205 -16.690 41.925 1.00 10.75 135 LEU B CA 1
ATOM 4062 C C . LEU B 1 131 ? 27.573 -16.877 42.579 1.00 9.48 135 LEU B C 1
ATOM 4063 O O . LEU B 1 131 ? 27.809 -17.822 43.350 1.00 9.94 135 LEU B O 1
ATOM 4068 N N . THR B 1 132 ? 28.484 -15.974 42.271 1.00 8.81 136 THR B N 1
ATOM 4069 C CA . THR B 1 132 ? 29.790 -15.935 42.897 1.00 9.89 136 THR B CA 1
ATOM 4070 C C . THR B 1 132 ? 29.624 -15.683 44.403 1.00 7.03 136 THR B C 1
ATOM 4071 O O . THR B 1 132 ? 29.005 -14.696 44.814 1.00 11.04 136 THR B O 1
ATOM 4075 N N . ARG B 1 133 ? 30.192 -16.584 45.211 1.00 9.27 137 ARG B N 1
ATOM 4076 C CA . ARG B 1 133 ? 30.106 -16.501 46.678 1.00 9.63 137 ARG B CA 1
ATOM 4077 C C . ARG B 1 133 ? 31.451 -16.365 47.366 1.00 11.18 137 ARG B C 1
ATOM 4078 O O . ARG B 1 133 ? 31.512 -16.126 48.582 1.00 11.49 137 ARG B O 1
ATOM 4086 N N . MET B 1 134 ? 32.532 -16.463 46.594 1.00 10.09 138 MET B N 1
ATOM 4087 C CA . MET B 1 134 ? 33.880 -16.160 47.076 1.00 9.85 138 MET B CA 1
ATOM 4088 C C . MET B 1 134 ? 34.303 -16.998 48.267 1.00 11.66 138 MET B C 1
ATOM 4089 O O . MET B 1 134 ? 35.029 -16.529 49.151 1.00 16.01 138 MET B O 1
ATOM 4094 N N . ARG B 1 135 ? 33.879 -18.247 48.270 1.00 9.36 139 ARG B N 1
ATOM 4095 C CA . ARG B 1 135 ? 34.254 -19.126 49.383 1.00 10.84 139 ARG B CA 1
ATOM 4096 C C . ARG B 1 135 ? 35.271 -20.188 48.986 1.00 14.93 139 ARG B C 1
ATOM 4097 O O . ARG B 1 135 ? 35.603 -21.045 49.778 1.00 13.17 139 ARG B O 1
ATOM 4105 N N . ALA B 1 136 ? 35.803 -20.114 47.767 1.00 15.26 140 ALA B N 1
ATOM 4106 C CA . ALA B 1 136 ? 36.842 -21.043 47.380 1.00 14.27 140 ALA B CA 1
ATOM 4107 C C . ALA B 1 136 ? 38.129 -20.787 48.163 1.00 11.45 140 ALA B C 1
ATOM 4108 O O . ALA B 1 136 ? 38.388 -19.649 48.610 1.00 12.36 140 ALA B O 1
ATOM 4110 N N . LEU B 1 137 ? 38.942 -21.841 48.277 1.00 17.57 141 LEU B N 1
ATOM 4111 C CA . LEU B 1 137 ? 40.154 -21.822 49.091 1.00 14.59 141 LEU B CA 1
ATOM 4112 C C . LEU B 1 137 ? 41.372 -21.354 48.307 1.00 13.18 141 LEU B C 1
ATOM 4113 O O . LEU B 1 137 ? 41.560 -21.732 47.142 1.00 15.05 141 LEU B O 1
ATOM 4118 N N . HIS B 1 138 ? 42.196 -20.525 48.946 1.00 16.02 142 HIS B N 1
ATOM 4119 C CA . HIS B 1 138 ? 43.471 -20.099 48.384 1.00 11.09 142 HIS B CA 1
ATOM 4120 C C . HIS B 1 138 ? 44.594 -20.694 49.247 1.00 18.48 142 HIS B C 1
ATOM 4121 O O . HIS B 1 138 ? 44.490 -20.699 50.476 1.00 22.49 142 HIS B O 1
ATOM 4128 N N . PRO B 1 139 ? 45.671 -21.187 48.614 1.00 15.06 143 PRO B N 1
ATOM 4129 C CA . PRO B 1 139 ? 45.911 -21.247 47.174 1.00 18.35 143 PRO B CA 1
ATOM 4130 C C . PRO B 1 139 ? 45.172 -22.383 46.494 1.00 18.75 143 PRO B C 1
ATOM 4131 O O . PRO B 1 139 ? 44.686 -23.324 47.135 1.00 16.02 143 PRO B O 1
ATOM 4135 N N . GLY B 1 140 ? 45.070 -22.279 45.175 1.00 17.73 144 GLY B N 1
ATOM 4136 C CA . GLY B 1 140 ? 44.538 -23.369 44.385 1.00 18.14 144 GLY B CA 1
ATOM 4137 C C . GLY B 1 140 ? 43.151 -23.144 43.806 1.00 15.94 144 GLY B C 1
ATOM 4138 O O . GLY B 1 140 ? 42.725 -23.940 42.987 1.00 14.31 144 GLY B O 1
ATOM 4139 N N . ASN B 1 141 ? 42.466 -22.076 44.226 1.00 16.28 145 ASN B N 1
ATOM 4140 C CA . ASN B 1 141 ? 41.094 -21.807 43.771 1.00 12.06 145 ASN B CA 1
ATOM 4141 C C . ASN B 1 141 ? 40.196 -23.035 43.939 1.00 14.30 145 ASN B C 1
ATOM 4142 O O . ASN B 1 141 ? 39.494 -23.445 43.035 1.00 11.20 145 ASN B O 1
ATOM 4147 N N . ILE B 1 142 ? 40.236 -23.642 45.118 1.00 12.29 146 ILE B N 1
ATOM 4148 C CA . ILE B 1 142 ? 39.550 -24.906 45.305 1.00 12.35 146 ILE B CA 1
ATOM 4149 C C . ILE B 1 142 ? 38.177 -24.655 45.918 1.00 11.76 146 ILE B C 1
ATOM 4150 O O . ILE B 1 142 ? 38.084 -23.930 46.904 1.00 13.33 146 ILE B O 1
ATOM 4155 N N . PRO B 1 143 ? 37.117 -25.272 45.354 1.00 11.50 147 PRO B N 1
ATOM 4156 C CA . PRO B 1 143 ? 35.761 -25.190 45.914 1.00 11.36 147 PRO B CA 1
ATOM 4157 C C . PRO B 1 143 ? 35.768 -25.503 47.403 1.00 15.64 147 PRO B C 1
ATOM 4158 O O . PRO B 1 143 ? 36.466 -26.436 47.834 1.00 15.37 147 PRO B O 1
ATOM 4162 N N . ASN B 1 144 ? 35.003 -24.727 48.161 1.00 13.39 148 ASN B N 1
ATOM 4163 C CA . ASN B 1 144 ? 35.001 -24.812 49.622 1.00 15.44 148 ASN B CA 1
ATOM 4164 C C . ASN B 1 144 ? 34.675 -26.213 50.116 1.00 12.85 148 ASN B C 1
ATOM 4165 O O . ASN B 1 144 ? 33.603 -26.766 49.845 1.00 16.17 148 ASN B O 1
ATOM 4170 N N . ARG B 1 145 ? 35.616 -26.776 50.874 1.00 14.37 149 ARG B N 1
ATOM 4171 C CA . ARG B 1 145 ? 35.509 -28.144 51.348 1.00 18.78 149 ARG B CA 1
ATOM 4172 C C . ARG B 1 145 ? 34.623 -28.290 52.577 1.00 17.19 149 ARG B C 1
ATOM 4173 O O . ARG B 1 145 ? 34.240 -29.416 52.925 1.00 21.49 149 ARG B O 1
ATOM 4181 N N . ASP B 1 146 ? 34.313 -27.173 53.233 1.00 14.36 150 ASP B N 1
ATOM 4182 C CA . ASP B 1 146 ? 33.503 -27.188 54.449 1.00 16.44 150 ASP B CA 1
ATOM 4183 C C . ASP B 1 146 ? 32.014 -27.064 54.155 1.00 21.38 150 ASP B C 1
ATOM 4184 O O . ASP B 1 146 ? 31.189 -27.704 54.816 1.00 17.84 150 ASP B O 1
ATOM 4189 N N . TRP B 1 147 ? 31.648 -26.242 53.161 1.00 14.62 151 TRP B N 1
ATOM 4190 C CA . TRP B 1 147 ? 30.262 -25.807 53.084 1.00 13.66 151 TRP B CA 1
ATOM 4191 C C . TRP B 1 147 ? 29.634 -25.895 51.700 1.00 11.92 151 TRP B C 1
ATOM 4192 O O . TRP B 1 147 ? 28.412 -25.849 51.601 1.00 12.47 151 TRP B O 1
ATOM 4203 N N . ALA B 1 148 ? 30.449 -26.025 50.657 1.00 12.82 152 ALA B N 1
ATOM 4204 C CA . ALA B 1 148 ? 29.913 -25.887 49.289 1.00 12.12 152 ALA B CA 1
ATOM 4205 C C . ALA B 1 148 ? 28.918 -26.991 48.941 1.00 15.44 152 ALA B C 1
ATOM 4206 O O . ALA B 1 148 ? 27.876 -26.723 48.340 1.00 14.06 152 ALA B O 1
ATOM 4208 N N . VAL B 1 149 ? 29.209 -28.234 49.335 1.00 11.95 153 VAL B N 1
ATOM 4209 C CA . VAL B 1 149 ? 28.288 -29.310 49.017 1.00 12.78 153 VAL B CA 1
ATOM 4210 C C . VAL B 1 149 ? 26.953 -29.066 49.699 1.00 13.40 153 VAL B C 1
ATOM 4211 O O . VAL B 1 149 ? 25.893 -29.286 49.104 1.00 15.11 153 VAL B O 1
ATOM 4215 N N . GLU B 1 150 ? 27.007 -28.606 50.950 1.00 11.59 154 GLU B N 1
ATOM 4216 C CA . GLU B 1 150 ? 25.775 -28.342 51.696 1.00 10.14 154 GLU B CA 1
ATOM 4217 C C . GLU B 1 150 ? 24.996 -27.197 51.053 1.00 13.71 154 GLU B C 1
ATOM 4218 O O . GLU B 1 150 ? 23.775 -27.249 50.951 1.00 13.75 154 GLU B O 1
ATOM 4224 N N . TYR B 1 151 ? 25.704 -26.173 50.604 1.00 11.91 155 TYR B N 1
ATOM 4225 C CA . TYR B 1 151 ? 25.054 -25.015 49.981 1.00 10.47 155 TYR B CA 1
ATOM 4226 C C . TYR B 1 151 ? 24.239 -25.425 48.751 1.00 9.94 155 TYR B C 1
ATOM 4227 O O . TYR B 1 151 ? 23.059 -25.063 48.596 1.00 12.61 155 TYR B O 1
ATOM 4236 N N . TYR B 1 152 ? 24.872 -26.215 47.900 1.00 11.87 156 TYR B N 1
ATOM 4237 C CA . TYR B 1 152 ? 24.264 -26.611 46.643 1.00 10.70 156 TYR B CA 1
ATOM 4238 C C . TYR B 1 152 ? 23.195 -27.668 46.902 1.00 12.83 156 TYR B C 1
ATOM 4239 O O . TYR B 1 152 ? 22.162 -27.677 46.247 1.00 14.24 156 TYR B O 1
ATOM 4248 N N . THR B 1 153 ? 23.432 -28.560 47.870 1.00 12.11 157 THR B N 1
ATOM 4249 C CA . THR B 1 153 ? 22.423 -29.577 48.163 1.00 13.73 157 THR B CA 1
ATOM 4250 C C . THR B 1 153 ? 21.133 -28.919 48.660 1.00 11.78 157 THR B C 1
ATOM 4251 O O . THR B 1 153 ? 20.023 -29.324 48.287 1.00 13.33 157 THR B O 1
ATOM 4255 N N . GLN B 1 154 ? 21.288 -27.902 49.503 1.00 12.15 158 GLN B N 1
ATOM 4256 C CA . GLN B 1 154 ? 20.145 -27.139 50.002 1.00 13.62 158 GLN B CA 1
ATOM 4257 C C . GLN B 1 154 ? 19.351 -26.557 48.865 1.00 14.22 158 GLN B C 1
ATOM 4258 O O . GLN B 1 154 ? 18.139 -26.664 48.838 1.00 13.14 158 GLN B O 1
ATOM 4264 N N . ARG B 1 155 ? 20.054 -25.948 47.921 1.00 12.68 159 ARG B N 1
ATOM 4265 C CA . ARG B 1 155 ? 19.363 -25.272 46.838 1.00 11.77 159 ARG B CA 1
ATOM 4266 C C . ARG B 1 155 ? 18.873 -26.199 45.716 1.00 13.42 159 ARG B C 1
ATOM 4267 O O . ARG B 1 155 ? 18.092 -25.774 44.861 1.00 13.00 159 ARG B O 1
ATOM 4275 N N . ALA B 1 156 ? 19.293 -27.466 45.758 1.00 12.94 160 ALA B N 1
ATOM 4276 C CA . ALA B 1 156 ? 18.882 -28.481 44.788 1.00 15.28 160 ALA B CA 1
ATOM 4277 C C . ALA B 1 156 ? 17.641 -29.215 45.281 1.00 10.62 160 ALA B C 1
ATOM 4278 O O . ALA B 1 156 ? 17.167 -30.150 44.619 1.00 15.42 160 ALA B O 1
ATOM 4280 N N . GLN B 1 157 ? 17.097 -28.785 46.415 1.00 12.67 161 GLN B N 1
ATOM 4281 C CA . GLN B 1 157 ? 16.087 -29.585 47.110 1.00 16.30 161 GLN B CA 1
ATOM 4282 C C . GLN B 1 157 ? 14.774 -29.858 46.385 1.00 18.51 161 GLN B C 1
ATOM 4283 O O . GLN B 1 157 ? 14.154 -30.893 46.616 1.00 19.35 161 GLN B O 1
ATOM 4289 N N . ARG B 1 158 ? 14.327 -28.944 45.528 1.00 13.22 162 ARG B N 1
ATOM 4290 C CA . ARG B 1 158 ? 13.158 -29.234 44.703 1.00 15.36 162 ARG B CA 1
ATOM 4291 C C . ARG B 1 158 ? 13.624 -30.053 43.508 1.00 16.34 162 ARG B C 1
ATOM 4292 O O . ARG B 1 158 ? 14.455 -29.579 42.732 1.00 15.38 162 ARG B O 1
ATOM 4300 N N . PRO B 1 159 ? 13.142 -31.300 43.370 1.00 16.36 163 PRO B N 1
ATOM 4301 C CA . PRO B 1 159 ? 13.600 -32.093 42.230 1.00 13.95 163 PRO B CA 1
ATOM 4302 C C . PRO B 1 159 ? 13.295 -31.355 40.918 1.00 13.32 163 PRO B C 1
ATOM 4303 O O . PRO B 1 159 ? 12.278 -30.676 40.778 1.00 15.27 163 PRO B O 1
ATOM 4307 N N . GLY B 1 160 ? 14.214 -31.489 39.973 1.00 14.54 164 GLY B N 1
ATOM 4308 C CA . GLY B 1 160 ? 14.012 -30.951 38.644 1.00 15.71 164 GLY B CA 1
ATOM 4309 C C . GLY B 1 160 ? 14.423 -29.493 38.500 1.00 12.00 164 GLY B C 1
ATOM 4310 O O . GLY B 1 160 ? 13.984 -28.818 37.544 1.00 11.95 164 GLY B O 1
ATOM 4311 N N . THR B 1 161 ? 15.222 -29.000 39.442 1.00 12.76 165 THR B N 1
ATOM 4312 C CA . THR B 1 161 ? 15.729 -27.631 39.409 1.00 12.01 165 THR B CA 1
ATOM 4313 C C . THR B 1 161 ? 16.987 -27.569 38.569 1.00 16.66 165 THR B C 1
ATOM 4314 O O . THR B 1 161 ? 17.879 -28.388 38.722 1.00 14.26 165 THR B O 1
ATOM 4318 N N . MET B 1 162 ? 17.066 -26.590 37.670 1.00 10.13 166 MET B N 1
ATOM 4319 C CA . MET B 1 162 ? 18.321 -26.348 36.972 1.00 11.26 166 MET B CA 1
ATOM 4320 C C . MET B 1 162 ? 19.178 -25.368 37.797 1.00 9.49 166 MET B C 1
ATOM 4321 O O . MET B 1 162 ? 18.725 -24.266 38.146 1.00 12.44 166 MET B O 1
ATOM 4326 N N . ILE B 1 163 ? 20.424 -25.752 38.079 1.00 10.55 167 ILE B N 1
ATOM 4327 C CA . ILE B 1 163 ? 21.355 -24.916 38.834 1.00 7.13 167 ILE B CA 1
ATOM 4328 C C . ILE B 1 163 ? 22.557 -24.566 37.964 1.00 10.30 167 ILE B C 1
ATOM 4329 O O . ILE B 1 163 ? 23.203 -25.461 37.418 1.00 10.88 167 ILE B O 1
ATOM 4334 N N . ILE B 1 164 ? 22.819 -23.271 37.773 1.00 9.80 168 ILE B N 1
ATOM 4335 C CA . ILE B 1 164 ? 24.045 -22.853 37.119 1.00 6.82 168 ILE B CA 1
ATOM 4336 C C . ILE B 1 164 ? 25.029 -22.463 38.217 1.00 9.29 168 ILE B C 1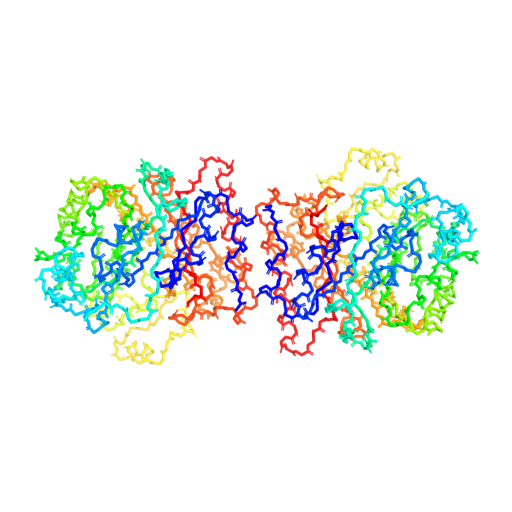
ATOM 4337 O O . ILE B 1 164 ? 24.670 -21.691 39.112 1.00 9.51 168 ILE B O 1
ATOM 4342 N N . THR B 1 165 ? 26.249 -23.014 38.177 1.00 8.11 169 THR B N 1
ATOM 4343 C CA . THR B 1 165 ? 27.223 -22.748 39.232 1.00 8.88 169 THR B CA 1
ATOM 4344 C C . THR B 1 165 ? 27.722 -21.315 39.195 1.00 9.61 169 THR B C 1
ATOM 4345 O O . THR B 1 165 ? 27.623 -20.602 38.183 1.00 10.02 169 THR B O 1
ATOM 4349 N N . GLU B 1 166 ? 28.285 -20.898 40.317 1.00 9.75 170 GLU B N 1
ATOM 4350 C CA . GLU B 1 166 ? 29.085 -19.685 40.342 1.00 8.86 170 GLU B CA 1
ATOM 4351 C C . GLU B 1 166 ? 30.127 -19.760 39.224 1.00 11.87 170 GLU B C 1
ATOM 4352 O O . GLU B 1 166 ? 30.579 -20.841 38.843 1.00 10.74 170 GLU B O 1
ATOM 4358 N N . GLY B 1 167 ? 30.503 -18.609 38.679 1.00 8.58 171 GLY B N 1
ATOM 4359 C CA . GLY B 1 167 ? 31.584 -18.579 37.699 1.00 8.94 171 GLY B CA 1
ATOM 4360 C C . GLY B 1 167 ? 32.809 -19.323 38.190 1.00 11.04 171 GLY B C 1
ATOM 4361 O O . GLY B 1 167 ? 33.224 -19.180 39.359 1.00 10.30 171 GLY B O 1
ATOM 4362 N N . ALA B 1 168 ? 33.373 -20.135 37.305 1.00 10.28 172 ALA B N 1
ATOM 4363 C CA . ALA B 1 168 ? 34.561 -20.926 37.629 1.00 8.82 172 ALA B CA 1
ATOM 4364 C C . ALA B 1 168 ? 35.645 -20.683 36.582 1.00 8.66 172 ALA B C 1
ATOM 4365 O O . ALA B 1 168 ? 35.392 -20.790 35.379 1.00 7.88 172 ALA B O 1
ATOM 4367 N N . PHE B 1 169 ? 36.844 -20.359 37.044 1.00 9.31 173 PHE B N 1
ATOM 4368 C CA . PHE B 1 169 ? 37.960 -20.048 36.149 1.00 10.28 173 PHE B CA 1
ATOM 4369 C C . PHE B 1 169 ? 38.434 -21.254 35.344 1.00 13.05 173 PHE B C 1
ATOM 4370 O O . PHE B 1 169 ? 38.566 -22.367 35.874 1.00 12.34 173 PHE B O 1
ATOM 4378 N N . ILE B 1 170 ? 38.694 -21.045 34.053 1.00 9.07 174 ILE B N 1
ATOM 4379 C CA . ILE B 1 170 ? 39.103 -22.144 33.179 1.00 9.05 174 ILE B CA 1
ATOM 4380 C C . ILE B 1 170 ? 40.599 -22.482 33.236 1.00 12.18 174 ILE B C 1
ATOM 4381 O O . ILE B 1 170 ? 41.018 -23.545 32.743 1.00 14.35 174 ILE B O 1
ATOM 4386 N N . SER B 1 171 ? 41.386 -21.585 33.830 1.00 11.37 175 SER B N 1
ATOM 4387 C CA . SER B 1 171 ? 42.837 -21.713 33.900 1.00 11.85 175 SER B CA 1
ATOM 4388 C C . SER B 1 171 ? 43.327 -20.657 34.867 1.00 12.60 175 SER B C 1
ATOM 4389 O O . SER B 1 171 ? 42.590 -19.720 35.197 1.00 12.37 175 SER B O 1
ATOM 4392 N N . PRO B 1 172 ? 44.568 -20.788 35.353 1.00 14.49 176 PRO B N 1
ATOM 4393 C CA . PRO B 1 172 ? 45.134 -19.720 36.175 1.00 11.71 176 PRO B CA 1
ATOM 4394 C C . PRO B 1 172 ? 45.135 -18.370 35.441 1.00 13.08 176 PRO B C 1
ATOM 4395 O O . PRO B 1 172 ? 44.801 -17.364 36.053 1.00 12.62 176 PRO B O 1
ATOM 4399 N N . GLN B 1 173 ? 45.483 -18.354 34.161 1.00 13.09 177 GLN B N 1
ATOM 4400 C CA . GLN B 1 173 ? 45.566 -17.088 33.432 1.00 14.80 177 GLN B CA 1
ATOM 4401 C C . GLN B 1 173 ? 44.182 -16.438 33.272 1.00 13.59 177 GLN B C 1
ATOM 4402 O O . GLN B 1 173 ? 44.079 -15.213 33.141 1.00 14.80 177 GLN B O 1
ATOM 4408 N N . ALA B 1 174 ? 43.132 -17.249 33.337 1.00 11.79 178 ALA B N 1
ATOM 4409 C CA . ALA B 1 174 ? 41.762 -16.751 33.218 1.00 11.76 178 ALA B CA 1
ATOM 4410 C C . ALA B 1 174 ? 41.239 -16.143 34.511 1.00 10.70 178 ALA B C 1
ATOM 4411 O O . ALA B 1 174 ? 40.187 -15.505 34.512 1.00 11.95 178 ALA B O 1
ATOM 4413 N N . GLY B 1 175 ? 41.951 -16.346 35.618 1.00 11.86 179 GLY B N 1
ATOM 4414 C CA . GLY B 1 175 ? 41.456 -15.929 36.923 1.00 9.90 179 GLY B CA 1
ATOM 4415 C C . GLY B 1 175 ? 42.014 -14.620 37.440 1.00 10.33 179 GLY B C 1
ATOM 4416 O O . GLY B 1 175 ? 42.209 -13.665 36.672 1.00 13.01 179 GLY B O 1
ATOM 4417 N N . GLY B 1 176 ? 42.267 -14.563 38.743 1.00 13.31 180 GLY B N 1
ATOM 4418 C CA . GLY B 1 176 ? 42.754 -13.341 39.356 1.00 16.98 180 GLY B CA 1
ATOM 4419 C C . GLY B 1 176 ? 42.012 -12.918 40.605 1.00 11.44 180 GLY B C 1
ATOM 4420 O O . GLY B 1 176 ? 42.314 -11.867 41.173 1.00 16.99 180 GLY B O 1
ATOM 4421 N N . TYR B 1 177 ? 41.024 -13.708 41.001 1.00 11.00 181 TYR B N 1
ATOM 4422 C CA . TYR B 1 177 ? 40.393 -13.578 42.328 1.00 11.82 181 TYR B CA 1
ATOM 4423 C C . TYR B 1 177 ? 40.759 -14.829 43.122 1.00 9.81 181 TYR B C 1
ATOM 4424 O O . TYR B 1 177 ? 40.480 -15.954 42.694 1.00 13.03 181 TYR B O 1
ATOM 4433 N N . ASP B 1 178 ? 41.380 -14.639 44.284 1.00 11.28 182 ASP B N 1
ATOM 4434 C CA . ASP B 1 178 ? 41.903 -15.803 45.024 1.00 10.63 182 ASP B CA 1
ATOM 4435 C C . ASP B 1 178 ? 40.811 -16.740 45.549 1.00 13.78 182 ASP B C 1
ATOM 4436 O O . ASP B 1 178 ? 41.025 -17.959 45.701 1.00 12.69 182 ASP B O 1
ATOM 4441 N N . ASN B 1 179 ? 39.638 -16.187 45.836 1.00 10.97 183 ASN B N 1
ATOM 4442 C CA . ASN B 1 179 ? 38.596 -16.995 46.470 1.00 12.89 183 ASN B CA 1
ATOM 4443 C C . ASN B 1 179 ? 37.409 -17.378 45.585 1.00 9.65 183 ASN B C 1
ATOM 4444 O O . ASN B 1 179 ? 36.335 -17.697 46.084 1.00 9.71 183 ASN B O 1
ATOM 4449 N N . ALA B 1 180 ? 37.608 -17.339 44.275 1.00 14.95 184 ALA B N 1
ATOM 4450 C CA . ALA B 1 180 ? 36.645 -17.931 43.361 1.00 9.01 184 ALA B CA 1
ATOM 4451 C C . ALA B 1 180 ? 37.237 -19.217 42.847 1.00 10.11 184 ALA B C 1
ATOM 4452 O O . ALA B 1 180 ? 38.457 -19.338 42.715 1.00 14.74 184 ALA B O 1
ATOM 4454 N N . PRO B 1 181 ? 36.385 -20.178 42.504 1.00 9.36 185 PRO B N 1
ATOM 4455 C CA . PRO B 1 181 ? 36.901 -21.514 42.189 1.00 13.94 185 PRO B CA 1
ATOM 4456 C C . PRO B 1 181 ? 37.328 -21.663 40.741 1.00 13.76 185 PRO B C 1
ATOM 4457 O O . PRO B 1 181 ? 36.865 -20.886 39.890 1.00 13.04 185 PRO B O 1
ATOM 4461 N N . GLY B 1 182 ? 38.175 -22.651 40.462 1.00 11.59 186 GLY B N 1
ATOM 4462 C CA . GLY B 1 182 ? 38.512 -22.999 39.095 1.00 9.72 186 GLY B CA 1
ATOM 4463 C C . GLY B 1 182 ? 38.053 -24.391 38.718 1.00 12.52 186 GLY B C 1
ATOM 4464 O O . GLY B 1 182 ? 37.604 -25.160 39.584 1.00 11.40 186 GLY B O 1
ATOM 4465 N N . VAL B 1 183 ? 38.145 -24.713 37.422 1.00 11.56 187 VAL B N 1
ATOM 4466 C CA . VAL B 1 183 ? 37.848 -26.058 36.916 1.00 11.25 187 VAL B CA 1
ATOM 4467 C C . VAL B 1 183 ? 38.957 -26.607 36.005 1.00 11.96 187 VAL B C 1
ATOM 4468 O O . VAL B 1 183 ? 38.669 -27.313 35.028 1.00 15.61 187 VAL B O 1
ATOM 4472 N N . TRP B 1 184 ? 40.215 -26.341 36.348 1.00 13.56 188 TRP B N 1
ATOM 4473 C CA . TRP B 1 184 ? 41.326 -26.797 35.514 1.00 15.50 188 TRP B CA 1
ATOM 4474 C C . TRP B 1 184 ? 42.176 -27.880 36.161 1.00 20.00 188 TRP B C 1
ATOM 4475 O O . TRP B 1 184 ? 42.923 -28.576 35.466 1.00 22.29 188 TRP B O 1
ATOM 4486 N N . SER B 1 185 ? 42.081 -28.017 37.477 1.00 14.13 189 SER B N 1
ATOM 4487 C CA . SER B 1 185 ? 42.988 -28.931 38.184 1.00 14.27 189 SER B CA 1
ATOM 4488 C C . SER B 1 185 ? 42.273 -30.118 38.792 1.00 15.08 189 SER B C 1
ATOM 4489 O O . SER B 1 185 ? 41.066 -30.080 39.065 1.00 14.72 189 SER B O 1
ATOM 4492 N N . GLU B 1 186 ? 43.049 -31.172 39.022 1.00 18.09 190 GLU B N 1
ATOM 4493 C CA . GLU B 1 186 ? 42.560 -32.389 39.649 1.00 20.06 190 GLU B CA 1
ATOM 4494 C C . GLU B 1 186 ? 41.960 -32.111 41.026 1.00 13.73 190 GLU B C 1
ATOM 4495 O O . GLU B 1 186 ? 40.871 -32.593 41.328 1.00 17.32 190 GLU B O 1
ATOM 4501 N N . GLU B 1 187 ? 42.664 -31.341 41.861 1.00 16.37 191 GLU B N 1
ATOM 4502 C CA . GLU B 1 187 ? 42.166 -31.025 43.203 1.00 16.17 191 GLU B CA 1
ATOM 4503 C C . GLU B 1 187 ? 40.838 -30.245 43.186 1.00 16.66 191 GLU B C 1
ATOM 4504 O O . GLU B 1 187 ? 39.956 -30.486 44.017 1.00 16.70 191 GLU B O 1
ATOM 4510 N N . GLN B 1 188 ? 40.670 -29.341 42.218 1.00 16.00 192 GLN B N 1
ATOM 4511 C CA . GLN B 1 188 ? 39.385 -28.663 42.097 1.00 14.26 192 GLN B CA 1
ATOM 4512 C C . GLN B 1 188 ? 38.312 -29.658 41.679 1.00 9.02 192 GLN B C 1
ATOM 4513 O O . GLN B 1 188 ? 37.203 -29.652 42.212 1.00 11.69 192 GLN B O 1
ATOM 4519 N N . MET B 1 189 ? 38.616 -30.519 40.710 1.00 13.15 193 MET B N 1
ATOM 4520 C CA . MET B 1 189 ? 37.583 -31.413 40.189 1.00 15.07 193 MET B CA 1
ATOM 4521 C C . MET B 1 189 ? 37.111 -32.456 41.214 1.00 12.92 193 MET B C 1
ATOM 4522 O O . MET B 1 189 ? 35.952 -32.896 41.179 1.00 13.97 193 MET B O 1
ATOM 4527 N N . VAL B 1 190 ? 37.985 -32.817 42.153 1.00 14.28 194 VAL B N 1
ATOM 4528 C CA . VAL B 1 190 ? 37.579 -33.711 43.228 1.00 16.08 194 VAL B CA 1
ATOM 4529 C C . VAL B 1 190 ? 36.434 -33.082 44.002 1.00 13.80 194 VAL B C 1
ATOM 4530 O O . VAL B 1 190 ? 35.448 -33.753 44.333 1.00 15.90 194 VAL B O 1
ATOM 4534 N N . GLU B 1 191 ? 36.533 -31.776 44.252 1.00 11.56 195 GLU B N 1
ATOM 4535 C CA . GLU B 1 191 ? 35.472 -31.098 44.996 1.00 12.53 195 GLU B CA 1
ATOM 4536 C C . GLU B 1 191 ? 34.215 -30.878 44.151 1.00 8.74 195 GLU B C 1
ATOM 4537 O O . GLU B 1 191 ? 33.088 -31.076 44.628 1.00 13.50 195 GLU B O 1
ATOM 4543 N N . TRP B 1 192 ? 34.401 -30.471 42.902 1.00 12.96 196 TRP B N 1
ATOM 4544 C CA . TRP B 1 192 ? 33.254 -30.315 42.015 1.00 12.55 196 TRP B CA 1
ATOM 4545 C C . TRP B 1 192 ? 32.465 -31.609 41.859 1.00 10.74 196 TRP B C 1
ATOM 4546 O O . TRP B 1 192 ? 31.226 -31.602 41.835 1.00 13.87 196 TRP B O 1
ATOM 4557 N N . THR B 1 193 ? 33.177 -32.732 41.795 1.00 13.66 197 THR B N 1
ATOM 4558 C CA . THR B 1 193 ? 32.518 -34.020 41.646 1.00 13.87 197 THR B CA 1
ATOM 4559 C C . THR B 1 193 ? 31.552 -34.279 42.809 1.00 11.24 197 THR B C 1
ATOM 4560 O O . THR B 1 193 ? 30.428 -34.753 42.608 1.00 16.41 197 THR B O 1
ATOM 4564 N N . LYS B 1 194 ? 31.996 -33.949 44.022 1.00 12.26 198 LYS B N 1
ATOM 4565 C CA . LYS B 1 194 ? 31.153 -34.078 45.196 1.00 14.50 198 LYS B CA 1
ATOM 4566 C C . LYS B 1 194 ? 29.927 -33.206 45.109 1.00 10.89 198 LYS B C 1
ATOM 4567 O O . LYS B 1 194 ? 28.835 -33.636 45.482 1.00 12.73 198 LYS B O 1
ATOM 4573 N N . ILE B 1 195 ? 30.108 -31.970 44.614 1.00 12.08 199 ILE B N 1
ATOM 4574 C CA . ILE B 1 195 ? 28.994 -31.038 44.453 1.00 12.71 199 ILE B CA 1
ATOM 4575 C C . ILE B 1 195 ? 27.978 -31.544 43.426 1.00 9.51 199 ILE B C 1
ATOM 4576 O O . ILE B 1 195 ? 26.761 -31.583 43.701 1.00 11.12 199 ILE B O 1
ATOM 4581 N N . PHE B 1 196 ? 28.466 -31.979 42.270 1.00 13.96 200 PHE B N 1
ATOM 4582 C CA . PHE B 1 196 ? 27.586 -32.505 41.226 1.00 10.66 200 PHE B CA 1
ATOM 4583 C C . PHE B 1 196 ? 26.855 -33.773 41.673 1.00 12.41 200 PHE B C 1
ATOM 4584 O O . PHE B 1 196 ? 25.682 -33.922 41.378 1.00 12.42 200 PHE B O 1
ATOM 4592 N N . ASN B 1 197 ? 27.548 -34.657 42.390 1.00 13.54 201 ASN B N 1
ATOM 4593 C CA . ASN B 1 197 ? 26.902 -35.846 42.937 1.00 14.34 201 ASN B CA 1
ATOM 4594 C C . ASN B 1 197 ? 25.723 -35.479 43.826 1.00 10.92 201 ASN B C 1
ATOM 4595 O O . ASN B 1 197 ? 24.639 -36.055 43.717 1.00 15.77 201 ASN B O 1
ATOM 4600 N N . ALA B 1 198 ? 25.940 -34.533 44.733 1.00 10.90 202 ALA B N 1
ATOM 4601 C CA . ALA B 1 198 ? 24.886 -34.125 45.649 1.00 11.10 202 ALA B CA 1
ATOM 4602 C C . ALA B 1 198 ? 23.681 -33.542 44.913 1.00 13.79 202 ALA B C 1
ATOM 4603 O O . ALA B 1 198 ? 22.530 -33.856 45.239 1.00 11.72 202 ALA B O 1
ATOM 4605 N N . ILE B 1 199 ? 23.935 -32.677 43.929 1.00 12.08 203 ILE B N 1
ATOM 4606 C CA . ILE B 1 199 ? 22.838 -32.088 43.160 1.00 17.08 203 ILE B CA 1
ATOM 4607 C C . ILE B 1 199 ? 22.011 -33.168 42.445 1.00 10.63 203 ILE B C 1
ATOM 4608 O O . ILE B 1 199 ? 20.779 -33.159 42.462 1.00 12.62 203 ILE B O 1
ATOM 4613 N N . HIS B 1 200 ? 22.714 -34.133 41.865 1.00 15.54 204 HIS B N 1
ATOM 4614 C CA . HIS B 1 200 ? 22.073 -35.264 41.229 1.00 13.68 204 HIS B CA 1
ATOM 4615 C C . HIS B 1 200 ? 21.335 -36.166 42.206 1.00 15.51 204 HIS B C 1
ATOM 4616 O O . HIS B 1 200 ? 20.269 -36.683 41.878 1.00 14.36 204 HIS B O 1
ATOM 4623 N N . GLU B 1 201 ? 21.872 -36.329 43.413 1.00 12.71 205 GLU B N 1
ATOM 4624 C CA . GLU B 1 201 ? 21.169 -37.136 44.424 1.00 13.99 205 GLU B CA 1
ATOM 4625 C C . GLU B 1 201 ? 19.863 -36.470 44.839 1.00 16.77 205 GLU B C 1
ATOM 4626 O O . GLU B 1 201 ? 18.933 -37.130 45.321 1.00 15.50 205 GLU B O 1
ATOM 4632 N N . LYS B 1 202 ? 19.779 -35.154 44.649 1.00 13.87 206 LYS B N 1
ATOM 4633 C CA . LYS B 1 202 ? 18.516 -34.449 44.905 1.00 11.31 206 LYS B CA 1
ATOM 4634 C C . LYS B 1 202 ? 17.638 -34.363 43.661 1.00 11.67 206 LYS B C 1
ATOM 4635 O O . LYS B 1 202 ? 16.586 -33.714 43.677 1.00 13.93 206 LYS B O 1
ATOM 4641 N N . LYS B 1 203 ? 18.059 -35.041 42.590 1.00 16.46 207 LYS B N 1
ATOM 4642 C CA . LYS B 1 203 ? 17.274 -35.137 41.358 1.00 14.39 207 LYS B CA 1
ATOM 4643 C C . LYS B 1 203 ? 17.159 -33.795 40.631 1.00 17.24 207 LYS B C 1
ATOM 4644 O O . LYS B 1 203 ? 16.168 -33.520 39.929 1.00 14.88 207 LYS B O 1
ATOM 4650 N N . SER B 1 204 ? 18.202 -32.983 40.793 1.00 14.15 208 SER B N 1
ATOM 4651 C CA . SER B 1 204 ? 18.303 -31.715 40.097 1.00 12.32 208 SER B CA 1
ATOM 4652 C C . SER B 1 204 ? 19.486 -31.749 39.136 1.00 13.13 208 SER B C 1
ATOM 4653 O O . SER B 1 204 ? 20.082 -32.811 38.913 1.00 11.37 208 SER B O 1
ATOM 4656 N N . PHE B 1 205 ? 19.785 -30.613 38.508 1.00 10.95 209 PHE B N 1
ATOM 4657 C CA . PHE B 1 205 ? 20.753 -30.599 37.414 1.00 12.33 209 PHE B CA 1
ATOM 4658 C C . PHE B 1 205 ? 21.724 -29.473 37.614 1.00 10.56 209 PHE B C 1
ATOM 4659 O O . PHE B 1 205 ? 21.397 -28.486 38.279 1.00 11.92 209 PHE B O 1
ATOM 4667 N N . VAL B 1 206 ? 22.915 -29.601 37.029 1.00 9.73 210 VAL B N 1
ATOM 4668 C CA . VAL B 1 206 ? 23.963 -28.619 37.267 1.00 12.04 210 VAL B CA 1
ATOM 4669 C C . VAL B 1 206 ? 24.809 -28.312 36.037 1.00 11.84 210 VAL B C 1
ATOM 4670 O O . VAL B 1 206 ? 25.310 -29.193 35.344 1.00 13.63 210 VAL B O 1
ATOM 4674 N N . TRP B 1 207 ? 24.956 -27.017 35.803 1.00 8.64 211 TRP B N 1
ATOM 4675 C CA . TRP B 1 207 ? 25.681 -26.468 34.647 1.00 7.62 211 TRP B CA 1
ATOM 4676 C C . TRP B 1 207 ? 26.795 -25.573 35.140 1.00 7.90 211 TRP B C 1
ATOM 4677 O O . TRP B 1 207 ? 26.550 -24.685 35.930 1.00 9.53 211 TRP B O 1
ATOM 4688 N N . VAL B 1 208 ? 28.030 -25.780 34.694 1.00 8.99 212 VAL B N 1
ATOM 4689 C CA . VAL B 1 208 ? 29.160 -25.010 35.202 1.00 10.97 212 VAL B CA 1
ATOM 4690 C C . VAL B 1 208 ? 29.321 -23.748 34.362 1.00 10.51 212 VAL B C 1
ATOM 4691 O O . VAL B 1 208 ? 29.425 -23.828 33.126 1.00 10.04 212 VAL B O 1
ATOM 4695 N N . GLN B 1 209 ? 29.351 -22.588 35.016 1.00 8.93 213 GLN B N 1
ATOM 4696 C CA . GLN B 1 209 ? 29.615 -21.347 34.294 1.00 7.78 213 GLN B CA 1
ATOM 4697 C C . GLN B 1 209 ? 31.110 -21.161 34.140 1.00 8.19 213 GLN B C 1
ATOM 4698 O O . GLN B 1 209 ? 31.841 -21.124 35.122 1.00 10.91 213 GLN B O 1
ATOM 4704 N N . LEU B 1 210 ? 31.569 -21.062 32.893 1.00 7.77 214 LEU B N 1
ATOM 4705 C CA . LEU B 1 210 ? 32.994 -20.982 32.596 1.00 8.87 214 LEU B CA 1
ATOM 4706 C C . LEU B 1 210 ? 33.393 -19.523 32.448 1.00 9.24 214 LEU B C 1
ATOM 4707 O O . LEU B 1 210 ? 32.861 -18.796 31.605 1.00 10.31 214 LEU B O 1
ATOM 4712 N N . TRP B 1 211 ? 34.352 -19.115 33.272 1.00 8.58 215 TRP B N 1
ATOM 4713 C CA . TRP B 1 211 ? 34.647 -17.706 33.545 1.00 7.61 215 TRP B CA 1
ATOM 4714 C C . TRP B 1 211 ? 36.080 -17.321 33.169 1.00 11.40 215 TRP B C 1
ATOM 4715 O O . TRP B 1 211 ? 37.035 -18.010 33.532 1.00 11.05 215 TRP B O 1
ATOM 4726 N N . VAL B 1 212 ? 36.220 -16.198 32.462 1.00 8.78 216 VAL B N 1
ATOM 4727 C CA . VAL B 1 212 ? 37.519 -15.600 32.143 1.00 7.43 216 VAL B CA 1
ATOM 4728 C C . VAL B 1 212 ? 37.423 -14.097 32.420 1.00 12.17 216 VAL B C 1
ATOM 4729 O O . VAL B 1 212 ? 36.582 -13.410 31.837 1.00 9.52 216 VAL B O 1
ATOM 4733 N N . LEU B 1 213 ? 38.292 -13.574 33.278 1.00 8.34 217 LEU B N 1
ATOM 4734 C CA . LEU B 1 213 ? 38.122 -12.214 33.800 1.00 5.69 217 LEU B CA 1
ATOM 4735 C C . LEU B 1 213 ? 38.512 -11.069 32.885 1.00 10.71 217 LEU B C 1
ATOM 4736 O O . LEU B 1 213 ? 37.895 -10.005 32.935 1.00 11.08 217 LEU B O 1
ATOM 4741 N N . GLY B 1 214 ? 39.586 -11.236 32.117 1.00 9.61 218 GLY B N 1
ATOM 4742 C CA . GLY B 1 214 ? 40.168 -10.090 31.425 1.00 8.73 218 GLY B CA 1
ATOM 4743 C C . GLY B 1 214 ? 40.465 -8.915 32.345 1.00 10.06 218 GLY B C 1
ATOM 4744 O O . GLY B 1 214 ? 41.051 -9.079 33.422 1.00 10.02 218 GLY B O 1
ATOM 4745 N N . TRP B 1 215 ? 40.026 -7.734 31.956 1.00 8.25 219 TRP B N 1
ATOM 4746 C CA . TRP B 1 215 ? 40.436 -6.545 32.673 1.00 9.08 219 TRP B CA 1
ATOM 4747 C C . TRP B 1 215 ? 39.839 -6.386 34.077 1.00 10.04 219 TRP B C 1
ATOM 4748 O O . TRP B 1 215 ? 40.267 -5.516 34.845 1.00 11.52 219 TRP B O 1
ATOM 4759 N N . ALA B 1 216 ? 38.932 -7.279 34.440 1.00 10.93 220 ALA B N 1
ATOM 4760 C CA . ALA B 1 216 ? 38.353 -7.235 35.774 1.00 9.59 220 ALA B CA 1
ATOM 4761 C C . ALA B 1 216 ? 39.215 -7.960 36.809 1.00 11.54 220 ALA B C 1
ATOM 4762 O O . ALA B 1 216 ? 38.971 -7.843 38.013 1.00 13.67 220 ALA B O 1
ATOM 4764 N N . ALA B 1 217 ? 40.213 -8.709 36.347 1.00 9.23 221 ALA B N 1
ATOM 4765 C CA . ALA B 1 217 ? 41.107 -9.410 37.273 1.00 9.49 221 ALA B CA 1
ATOM 4766 C C . ALA B 1 217 ? 41.935 -8.387 38.044 1.00 14.09 221 ALA B C 1
ATOM 4767 O O . ALA B 1 217 ? 42.094 -7.238 37.617 1.00 13.66 221 ALA B O 1
ATOM 4769 N N . PHE B 1 218 ? 42.464 -8.805 39.186 1.00 12.64 222 PHE B N 1
ATOM 4770 C CA . PHE B 1 218 ? 43.349 -7.947 39.953 1.00 11.85 222 PHE B CA 1
ATOM 4771 C C . PHE B 1 218 ? 44.790 -8.106 39.452 1.00 13.95 222 PHE B C 1
ATOM 4772 O O . PHE B 1 218 ? 45.339 -9.202 39.519 1.00 15.66 222 PHE B O 1
ATOM 4780 N N . PRO B 1 219 ? 45.380 -7.023 38.902 1.00 12.17 223 PRO B N 1
ATOM 4781 C CA . PRO B 1 219 ? 46.707 -7.164 38.295 1.00 12.12 223 PRO B CA 1
ATOM 4782 C C . PRO B 1 219 ? 47.800 -7.595 39.280 1.00 15.81 223 PRO B C 1
ATOM 4783 O O . PRO B 1 219 ? 48.768 -8.225 38.838 1.00 16.78 223 PRO B O 1
ATOM 4787 N N . ASP B 1 220 ? 47.645 -7.285 40.568 1.00 15.28 224 ASP B N 1
ATOM 4788 C CA . ASP B 1 220 ? 48.687 -7.634 41.522 1.00 17.71 224 ASP B CA 1
ATOM 4789 C C . ASP B 1 220 ? 48.671 -9.136 41.829 1.00 17.46 224 ASP B C 1
ATOM 4790 O O . ASP B 1 220 ? 49.733 -9.757 41.940 1.00 18.65 224 ASP B O 1
ATOM 4795 N N . ASN B 1 221 ? 47.470 -9.719 41.954 1.00 15.37 225 ASN B N 1
ATOM 4796 C CA . ASN B 1 221 ? 47.326 -11.171 42.104 1.00 16.25 225 ASN B CA 1
ATOM 4797 C C . ASN B 1 221 ? 47.961 -11.917 40.930 1.00 15.73 225 ASN B C 1
ATOM 4798 O O . ASN B 1 221 ? 48.626 -12.945 41.110 1.00 16.97 225 ASN B O 1
ATOM 4803 N N . LEU B 1 222 ? 47.749 -11.404 39.718 1.00 15.57 226 LEU B N 1
ATOM 4804 C CA . LEU B 1 222 ? 48.274 -12.042 38.518 1.00 14.78 226 LEU B CA 1
ATOM 4805 C C . LEU B 1 222 ? 49.800 -11.927 38.486 1.00 15.11 226 LEU B C 1
ATOM 4806 O O . LEU B 1 222 ? 50.498 -12.884 38.145 1.00 15.05 226 LEU B O 1
ATOM 4811 N N . ALA B 1 223 ? 50.302 -10.749 38.844 1.00 17.75 227 ALA B N 1
ATOM 4812 C CA . ALA B 1 223 ? 51.735 -10.496 38.876 1.00 16.18 227 ALA B CA 1
ATOM 4813 C C . ALA B 1 223 ? 52.401 -11.442 39.857 1.00 20.71 227 ALA B C 1
ATOM 4814 O O . ALA B 1 223 ? 53.459 -11.993 39.572 1.00 23.79 227 ALA B O 1
ATOM 4816 N N . ARG B 1 224 ? 51.770 -11.614 41.013 1.00 19.48 228 ARG B N 1
ATOM 4817 C CA . ARG B 1 224 ? 52.263 -12.533 42.038 1.00 17.98 228 ARG B CA 1
ATOM 4818 C C . ARG B 1 224 ? 52.427 -13.940 41.479 1.00 20.65 228 ARG B C 1
ATOM 4819 O O . ARG B 1 224 ? 53.344 -14.664 41.855 1.00 21.23 228 ARG B O 1
ATOM 4827 N N . ASP B 1 225 ? 51.543 -14.331 40.564 1.00 18.76 229 ASP B N 1
ATOM 4828 C CA . ASP B 1 225 ? 51.524 -15.698 40.063 1.00 17.07 229 ASP B CA 1
ATOM 4829 C C . ASP B 1 225 ? 52.189 -15.839 38.688 1.00 14.63 229 ASP B C 1
ATOM 4830 O O . ASP B 1 225 ? 52.135 -16.894 38.073 1.00 25.34 229 ASP B O 1
ATOM 4835 N N . GLY B 1 226 ? 52.826 -14.765 38.226 1.00 19.38 230 GLY B N 1
ATOM 4836 C CA . GLY B 1 226 ? 53.570 -14.793 36.981 1.00 21.37 230 GLY B CA 1
ATOM 4837 C C . GLY B 1 226 ? 52.675 -14.741 35.763 1.00 24.98 230 GLY B C 1
ATOM 4838 O O . GLY B 1 226 ? 53.048 -15.202 34.683 1.00 25.94 230 GLY B O 1
ATOM 4839 N N . LEU B 1 227 ? 51.497 -14.154 35.929 1.00 14.66 231 LEU B N 1
ATOM 4840 C CA . LEU B 1 227 ? 50.492 -14.146 34.858 1.00 18.09 231 LEU B CA 1
ATOM 4841 C C . LEU B 1 227 ? 50.295 -12.751 34.262 1.00 14.63 231 LEU B C 1
ATOM 4842 O O . LEU B 1 227 ? 50.583 -11.748 34.907 1.00 15.82 231 LEU B O 1
ATOM 4847 N N . ARG B 1 228 ? 49.829 -12.707 33.014 1.00 13.13 232 ARG B N 1
ATOM 4848 C CA . ARG B 1 228 ? 49.547 -11.462 32.300 1.00 11.42 232 ARG B CA 1
ATOM 4849 C C . ARG B 1 228 ? 48.269 -10.849 32.832 1.00 13.93 232 ARG B C 1
ATOM 4850 O O . ARG B 1 228 ? 47.455 -11.537 33.436 1.00 12.29 232 ARG B O 1
ATOM 4858 N N . TYR B 1 229 ? 48.093 -9.556 32.573 1.00 15.88 233 TYR B N 1
ATOM 4859 C CA . TYR B 1 229 ? 46.826 -8.859 32.793 1.00 12.03 233 TYR B CA 1
ATOM 4860 C C . TYR B 1 229 ? 46.230 -8.594 31.415 1.00 13.85 233 TYR B C 1
ATOM 4861 O O . TYR B 1 229 ? 46.760 -7.799 30.630 1.00 15.11 233 TYR B O 1
ATOM 4870 N N . ASP B 1 230 ? 45.150 -9.304 31.109 1.00 13.97 234 ASP B N 1
ATOM 4871 C CA . ASP B 1 230 ? 44.667 -9.474 29.733 1.00 15.00 234 ASP B CA 1
ATOM 4872 C C . ASP B 1 230 ? 43.412 -8.674 29.423 1.00 11.04 234 ASP B C 1
ATOM 4873 O O . ASP B 1 230 ? 42.528 -8.532 30.268 1.00 12.30 234 ASP B O 1
ATOM 4878 N N . SER B 1 231 ? 43.316 -8.180 28.193 1.00 10.91 235 SER B N 1
ATOM 4879 C CA . SER B 1 231 ? 42.040 -7.679 27.681 1.00 11.75 235 SER B CA 1
ATOM 4880 C C . SER B 1 231 ? 42.079 -7.694 26.156 1.00 12.95 235 SER B C 1
ATOM 4881 O O . SER B 1 231 ? 43.003 -8.249 25.552 1.00 11.94 235 SER B O 1
ATOM 4884 N N . ALA B 1 232 ? 41.071 -7.096 25.535 1.00 11.52 236 ALA B N 1
ATOM 4885 C CA . ALA B 1 232 ? 41.006 -6.998 24.081 1.00 12.28 236 ALA B CA 1
ATOM 4886 C C . ALA B 1 232 ? 42.029 -5.981 23.588 1.00 15.21 236 ALA B C 1
ATOM 4887 O O . ALA B 1 232 ? 42.661 -6.192 22.554 1.00 13.92 236 ALA B O 1
ATOM 4889 N N . SER B 1 233 ? 42.150 -4.877 24.321 1.00 13.28 237 SER B N 1
ATOM 4890 C CA . SER B 1 233 ? 42.981 -3.742 23.923 1.00 11.80 237 SER B CA 1
ATOM 4891 C C . SER B 1 233 ? 43.996 -3.354 24.988 1.00 12.81 237 SER B C 1
ATOM 4892 O O . SER B 1 233 ? 43.999 -3.892 26.089 1.00 16.07 237 SER B O 1
ATOM 4895 N N . ASP B 1 234 ? 44.846 -2.391 24.668 1.00 15.05 238 ASP B N 1
ATOM 4896 C CA . ASP B 1 234 ? 45.827 -1.970 25.666 1.00 15.29 238 ASP B CA 1
ATOM 4897 C C . ASP B 1 234 ? 45.844 -0.468 25.902 1.00 21.68 238 ASP B C 1
ATOM 4898 O O . ASP B 1 234 ? 46.749 0.047 26.572 1.00 18.90 238 ASP B O 1
ATOM 4903 N N . ASN B 1 235 ? 44.836 0.223 25.376 1.00 15.21 239 ASN B N 1
ATOM 4904 C CA . ASN B 1 235 ? 44.794 1.689 25.412 1.00 24.44 239 ASN B CA 1
ATOM 4905 C C . ASN B 1 235 ? 43.546 2.252 26.088 1.00 19.29 239 ASN B C 1
ATOM 4906 O O . ASN B 1 235 ? 43.382 3.465 26.179 1.00 22.71 239 ASN B O 1
ATOM 4911 N N . VAL B 1 236 ? 42.674 1.354 26.544 1.00 11.91 240 VAL B N 1
ATOM 4912 C CA A VAL B 1 236 ? 41.512 1.724 27.340 0.62 11.73 240 VAL B CA 1
ATOM 4913 C CA B VAL B 1 236 ? 41.491 1.705 27.332 0.38 11.84 240 VAL B CA 1
ATOM 4914 C C . VAL B 1 236 ? 41.475 0.772 28.542 1.00 15.84 240 VAL B C 1
ATOM 4915 O O . VAL B 1 236 ? 41.706 -0.432 28.395 1.00 13.39 240 VAL B O 1
ATOM 4922 N N . PHE B 1 237 ? 41.202 1.320 29.731 1.00 18.30 241 PHE B N 1
ATOM 4923 C CA . PHE B 1 237 ? 41.305 0.555 30.972 1.00 12.55 241 PHE B CA 1
ATOM 4924 C C . PHE B 1 237 ? 39.981 0.557 31.704 1.00 10.63 241 PHE B C 1
ATOM 4925 O O . PHE B 1 237 ? 39.123 1.397 31.428 1.00 12.19 241 PHE B O 1
ATOM 4933 N N . MET B 1 238 ? 39.793 -0.390 32.611 1.00 9.03 242 MET B N 1
ATOM 4934 C CA . MET B 1 238 ? 38.478 -0.565 33.239 1.00 9.05 242 MET B CA 1
ATOM 4935 C C . MET B 1 238 ? 38.114 0.609 34.134 1.00 16.93 242 MET B C 1
ATOM 4936 O O . MET B 1 238 ? 37.006 1.144 34.062 1.00 14.32 242 MET B O 1
ATOM 4941 N N . ASP B 1 239 ? 39.047 0.988 35.007 1.00 12.92 243 ASP B N 1
ATOM 4942 C CA . ASP B 1 239 ? 38.831 2.156 35.847 1.00 17.76 243 ASP B CA 1
ATOM 4943 C C . ASP B 1 239 ? 40.155 2.645 36.414 1.00 21.43 243 ASP B C 1
ATOM 4944 O O . ASP B 1 239 ? 41.216 2.059 36.167 1.00 13.65 243 ASP B O 1
ATOM 4949 N N . ALA B 1 240 ? 40.097 3.720 37.178 1.00 14.49 244 ALA B N 1
ATOM 4950 C CA . ALA B 1 240 ? 41.322 4.291 37.723 1.00 14.88 244 ALA B CA 1
ATOM 4951 C C . ALA B 1 240 ? 42.034 3.389 38.714 1.00 16.89 244 ALA B C 1
ATOM 4952 O O . ALA B 1 240 ? 43.269 3.352 38.729 1.00 16.33 244 ALA B O 1
ATOM 4954 N N . GLU B 1 241 ? 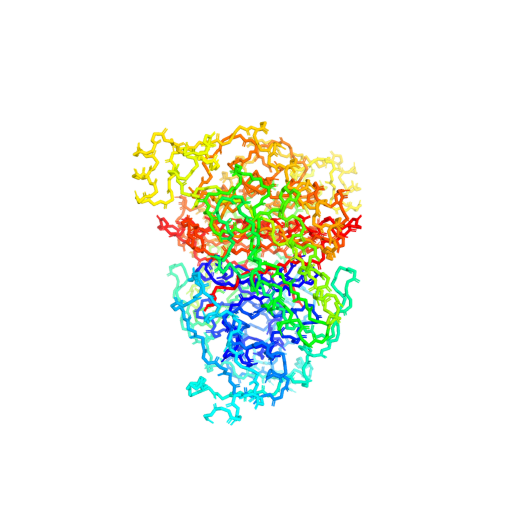41.286 2.682 39.556 1.00 15.26 245 GLU B N 1
ATOM 4955 C CA . GLU B 1 241 ? 41.917 1.781 40.526 1.00 16.10 245 GLU B CA 1
ATOM 4956 C C . GLU B 1 241 ? 42.668 0.653 39.818 1.00 20.48 245 GLU B C 1
ATOM 4957 O O . GLU B 1 241 ? 43.744 0.245 40.262 1.00 17.89 245 GLU B O 1
ATOM 4963 N N . GLN B 1 242 ? 42.109 0.152 38.713 1.00 15.23 246 GLN B N 1
ATOM 4964 C CA . GLN B 1 242 ? 42.733 -0.946 37.992 1.00 16.09 246 GLN B CA 1
ATOM 4965 C C . GLN B 1 242 ? 43.962 -0.454 37.272 1.00 15.57 246 GLN B C 1
ATOM 4966 O O . GLN B 1 242 ? 44.964 -1.165 37.182 1.00 17.37 246 GLN B O 1
ATOM 4972 N N . GLU B 1 243 ? 43.883 0.765 36.742 1.00 16.49 247 GLU B N 1
ATOM 4973 C CA . GLU B 1 243 ? 45.042 1.387 36.117 1.00 16.05 247 GLU B CA 1
ATOM 4974 C C . GLU B 1 243 ? 46.176 1.488 37.123 1.00 23.12 247 GLU B C 1
ATOM 4975 O O . GLU B 1 243 ? 47.313 1.114 36.824 1.00 19.94 247 GLU B O 1
ATOM 4981 N N . ALA B 1 244 ? 45.846 1.993 38.311 1.00 15.10 248 ALA B N 1
ATOM 4982 C CA . ALA B 1 244 ? 46.833 2.226 39.366 1.00 15.56 248 ALA B CA 1
ATOM 4983 C C . ALA B 1 244 ? 47.448 0.924 39.795 1.00 22.50 248 ALA B C 1
ATOM 4984 O O . ALA B 1 244 ? 48.662 0.843 40.024 1.00 18.85 248 ALA B O 1
ATOM 4986 N N . LYS B 1 245 ? 46.612 -0.100 39.903 1.00 18.85 249 LYS B N 1
ATOM 4987 C CA . LYS B 1 245 ? 47.039 -1.399 40.382 1.00 16.57 249 LYS B CA 1
ATOM 4988 C C . LYS B 1 245 ? 47.992 -2.055 39.392 1.00 15.38 249 LYS B C 1
ATOM 4989 O O . LYS B 1 245 ? 49.002 -2.644 39.780 1.00 21.38 249 LYS B O 1
ATOM 4995 N N . ALA B 1 246 ? 47.667 -1.955 38.107 1.00 13.68 250 ALA B N 1
ATOM 4996 C CA . ALA B 1 246 ? 48.494 -2.519 37.048 1.00 14.73 250 ALA B CA 1
ATOM 4997 C C . ALA B 1 246 ? 49.846 -1.827 36.993 1.00 22.46 250 ALA B C 1
ATOM 4998 O O . ALA B 1 246 ? 50.871 -2.470 36.765 1.00 24.73 250 ALA B O 1
ATOM 5000 N N . LYS B 1 247 ? 49.840 -0.510 37.190 1.00 18.34 251 LYS B N 1
ATOM 5001 C CA . LYS B 1 247 ? 51.083 0.269 37.190 1.00 22.26 251 LYS B CA 1
ATOM 5002 C C . LYS B 1 247 ? 51.942 -0.145 38.365 1.00 26.07 251 LYS B C 1
ATOM 5003 O O . LYS B 1 247 ? 53.135 -0.400 38.215 1.00 23.36 251 LYS B O 1
ATOM 5009 N N . LYS B 1 248 ? 51.326 -0.222 39.539 1.00 15.41 252 LYS B N 1
ATOM 5010 C CA . LYS B 1 248 ? 52.061 -0.580 40.758 1.00 19.42 252 LYS B CA 1
ATOM 5011 C C . LYS B 1 248 ? 52.621 -2.007 40.707 1.00 38.54 252 LYS B C 1
ATOM 5012 O O . LYS B 1 248 ? 53.735 -2.268 41.181 1.00 27.75 252 LYS B O 1
ATOM 5018 N N . ALA B 1 249 ? 51.856 -2.926 40.122 1.00 24.58 253 ALA B N 1
ATOM 5019 C CA . ALA B 1 249 ? 52.288 -4.318 40.014 1.00 21.08 253 ALA B CA 1
ATOM 5020 C C . ALA B 1 249 ? 53.227 -4.566 38.838 1.00 17.82 253 ALA B C 1
ATOM 5021 O O . ALA B 1 249 ? 53.663 -5.702 38.615 1.00 24.18 253 ALA B O 1
ATOM 5023 N N . ASN B 1 250 ? 53.513 -3.511 38.080 1.00 18.37 254 ASN B N 1
ATOM 5024 C CA . ASN B 1 250 ? 54.317 -3.602 36.868 1.00 16.95 254 ASN B CA 1
ATOM 5025 C C . ASN B 1 250 ? 53.762 -4.639 35.905 1.00 25.57 254 ASN B C 1
ATOM 5026 O O . ASN B 1 250 ? 54.505 -5.357 35.221 1.00 23.69 254 ASN B O 1
ATOM 5031 N N . ASN B 1 251 ? 52.435 -4.689 35.841 1.00 18.81 255 ASN B N 1
ATOM 5032 C CA . ASN B 1 251 ? 51.737 -5.671 35.024 1.00 13.32 255 ASN B CA 1
ATOM 5033 C C . ASN B 1 251 ? 50.717 -4.947 34.143 1.00 16.88 255 ASN B C 1
ATOM 5034 O O . ASN B 1 251 ? 49.526 -4.971 34.420 1.00 17.82 255 ASN B O 1
ATOM 5039 N N . PRO B 1 252 ? 51.190 -4.294 33.073 1.00 18.52 256 PRO B N 1
ATOM 5040 C CA . PRO B 1 252 ? 50.303 -3.460 32.250 1.00 18.57 256 PRO B CA 1
ATOM 5041 C C . PRO B 1 252 ? 49.256 -4.268 31.494 1.00 21.41 256 PRO B C 1
ATOM 5042 O O . PRO B 1 252 ? 49.485 -5.440 31.137 1.00 19.09 256 PRO B O 1
ATOM 5046 N N . GLN B 1 253 ? 48.105 -3.646 31.250 1.00 15.98 257 GLN B N 1
ATOM 5047 C CA . GLN B 1 253 ? 47.069 -4.316 30.496 1.00 19.14 257 GLN B CA 1
ATOM 5048 C C . GLN B 1 253 ? 47.581 -4.715 29.112 1.00 13.99 257 GLN B C 1
ATOM 5049 O O . GLN B 1 253 ? 48.200 -3.915 28.392 1.00 16.95 257 GLN B O 1
ATOM 5055 N N . HIS B 1 254 ? 47.330 -5.970 28.763 1.00 14.56 258 HIS B N 1
ATOM 5056 C CA . HIS B 1 254 ? 47.906 -6.570 27.569 1.00 14.42 258 HIS B CA 1
ATOM 5057 C C . HIS B 1 254 ? 46.835 -6.939 26.534 1.00 15.34 258 HIS B C 1
ATOM 5058 O O . HIS B 1 254 ? 45.895 -7.685 26.837 1.00 15.26 258 HIS B O 1
ATOM 5065 N N . SER B 1 255 ? 46.976 -6.415 25.316 1.00 14.52 259 SER B N 1
ATOM 5066 C CA . SER B 1 255 ? 46.062 -6.748 24.223 1.00 14.38 259 SER B CA 1
ATOM 5067 C C . SER B 1 255 ? 46.419 -8.147 23.729 1.00 12.44 259 SER B C 1
ATOM 5068 O O . SER B 1 255 ? 47.532 -8.379 23.243 1.00 17.13 259 SER B O 1
ATOM 5071 N N . LEU B 1 256 ? 45.482 -9.075 23.840 1.00 12.42 260 LEU B N 1
ATOM 5072 C CA . LEU B 1 256 ? 45.743 -10.473 23.459 1.00 14.09 260 LEU B CA 1
ATOM 5073 C C . LEU B 1 256 ? 46.192 -10.651 22.006 1.00 13.39 260 LEU B C 1
ATOM 5074 O O . LEU B 1 256 ? 45.640 -10.033 21.095 1.00 15.00 260 LEU B O 1
ATOM 5079 N N . THR B 1 257 ? 47.187 -11.513 21.788 1.00 14.83 261 THR B N 1
ATOM 5080 C CA . THR B 1 257 ? 47.547 -11.911 20.426 1.00 16.19 261 THR B CA 1
ATOM 5081 C C . THR B 1 257 ? 46.583 -12.986 19.937 1.00 15.60 261 THR B C 1
ATOM 5082 O O . THR B 1 257 ? 45.878 -13.588 20.732 1.00 17.21 261 THR B O 1
ATOM 5086 N N . LYS B 1 258 ? 46.542 -13.252 18.632 1.00 17.51 262 LYS B N 1
ATOM 5087 C CA . LYS B 1 258 ? 45.683 -14.320 18.134 1.00 15.31 262 LYS B CA 1
ATOM 5088 C C . LYS B 1 258 ? 46.063 -15.687 18.702 1.00 16.14 262 LYS B C 1
ATOM 5089 O O . LYS B 1 258 ? 45.208 -16.530 18.932 1.00 18.09 262 LYS B O 1
ATOM 5095 N N . ASP B 1 259 ? 47.348 -15.900 18.959 1.00 17.81 263 ASP B N 1
ATOM 5096 C CA . ASP B 1 259 ? 47.741 -17.171 19.565 1.00 17.39 263 ASP B CA 1
ATOM 5097 C C . ASP B 1 259 ? 47.272 -17.280 21.009 1.00 15.51 263 ASP B C 1
ATOM 5098 O O . ASP B 1 259 ? 46.864 -18.357 21.438 1.00 18.53 263 ASP B O 1
ATOM 5103 N N . GLU B 1 260 ? 47.276 -16.171 21.737 1.00 18.07 264 GLU B N 1
ATOM 5104 C CA . GLU B 1 260 ? 46.784 -16.201 23.113 1.00 15.97 264 GLU B CA 1
ATOM 5105 C C . GLU B 1 260 ? 45.281 -16.421 23.161 1.00 18.28 264 GLU B C 1
ATOM 5106 O O . GLU B 1 260 ? 44.777 -17.060 24.089 1.00 14.09 264 GLU B O 1
ATOM 5112 N N . ILE B 1 261 ? 44.562 -15.899 22.165 1.00 15.07 265 ILE B N 1
ATOM 5113 C CA . ILE B 1 261 ? 43.134 -16.174 22.050 1.00 12.71 265 ILE B CA 1
ATOM 5114 C C . ILE B 1 261 ? 42.906 -17.672 21.832 1.00 13.82 265 ILE B C 1
ATOM 5115 O O . ILE B 1 261 ? 42.022 -18.284 22.444 1.00 12.89 265 ILE B O 1
ATOM 5120 N N . LYS B 1 262 ? 43.706 -18.275 20.958 1.00 13.74 266 LYS B N 1
ATOM 5121 C CA . LYS B 1 262 ? 43.566 -19.705 20.706 1.00 15.78 266 LYS B CA 1
ATOM 5122 C C . LYS B 1 262 ? 43.858 -20.531 21.945 1.00 13.31 266 LYS B C 1
ATOM 5123 O O . LYS B 1 262 ? 43.244 -21.573 22.152 1.00 15.61 266 LYS B O 1
ATOM 5129 N N . GLN B 1 263 ? 44.796 -20.064 22.759 1.00 13.95 267 GLN B N 1
ATOM 5130 C CA . GLN B 1 263 ? 45.101 -20.734 24.011 1.00 15.54 267 GLN B CA 1
ATOM 5131 C C . GLN B 1 263 ? 43.915 -20.672 24.975 1.00 15.69 267 GLN B C 1
ATOM 5132 O O . GLN B 1 263 ? 43.605 -21.656 25.641 1.00 11.61 267 GLN B O 1
ATOM 5138 N N . TYR B 1 264 ? 43.253 -19.516 25.061 1.00 14.85 268 TYR B N 1
ATOM 5139 C CA . TYR B 1 264 ? 42.029 -19.438 25.857 1.00 11.08 268 TYR B CA 1
ATOM 5140 C C . TYR B 1 264 ? 40.967 -20.387 25.329 1.00 10.98 268 TYR B C 1
ATOM 5141 O O . TYR B 1 264 ? 40.274 -21.060 26.107 1.00 14.36 268 TYR B O 1
ATOM 5150 N N . ILE B 1 265 ? 40.835 -20.489 24.008 1.00 10.58 269 ILE B N 1
ATOM 5151 C CA . ILE B 1 265 ? 39.837 -21.400 23.458 1.00 13.07 269 ILE B CA 1
ATOM 5152 C C . ILE B 1 265 ? 40.141 -22.852 23.852 1.00 13.81 269 ILE B C 1
ATOM 5153 O O . ILE B 1 265 ? 39.241 -23.599 24.240 1.00 11.82 269 ILE B O 1
ATOM 5158 N N . LYS B 1 266 ? 41.422 -23.220 23.800 1.00 13.11 270 LYS B N 1
ATOM 5159 C CA . LYS B 1 266 ? 41.881 -24.545 24.231 1.00 14.23 270 LYS B CA 1
ATOM 5160 C C . LYS B 1 266 ? 41.526 -24.814 25.701 1.00 12.59 270 LYS B C 1
ATOM 5161 O O . LYS B 1 266 ? 41.076 -25.902 26.050 1.00 13.93 270 LYS B O 1
ATOM 5167 N N . GLU B 1 267 ? 41.691 -23.793 26.541 1.00 12.33 271 GLU B N 1
ATOM 5168 C CA . GLU B 1 267 ? 41.339 -23.888 27.952 1.00 13.25 271 GLU B CA 1
ATOM 5169 C C . GLU B 1 267 ? 39.830 -23.960 28.186 1.00 11.56 271 GLU B C 1
ATOM 5170 O O . GLU B 1 267 ? 39.385 -24.675 29.067 1.00 10.40 271 GLU B O 1
ATOM 5176 N N . TYR B 1 268 ? 39.034 -23.238 27.390 1.00 9.92 272 TYR B N 1
ATOM 5177 C CA . TYR B 1 268 ? 37.588 -23.392 27.492 1.00 8.92 272 TYR B CA 1
ATOM 5178 C C . TYR B 1 268 ? 37.190 -24.837 27.205 1.00 10.98 272 TYR B C 1
ATOM 5179 O O . TYR B 1 268 ? 36.356 -25.419 27.894 1.00 11.01 272 TYR B O 1
ATOM 5188 N N . VAL B 1 269 ? 37.787 -25.423 26.172 1.00 11.83 273 VAL B N 1
ATOM 5189 C CA . VAL B 1 269 ? 37.429 -26.777 25.761 1.00 13.67 273 VAL B CA 1
ATOM 5190 C C . VAL B 1 269 ? 37.797 -27.745 26.883 1.00 11.62 273 VAL B C 1
ATOM 5191 O O . VAL B 1 269 ? 37.003 -28.626 27.247 1.00 12.90 273 VAL B O 1
ATOM 5195 N N . GLN B 1 270 ? 38.996 -27.573 27.424 1.00 12.55 274 GLN B N 1
ATOM 5196 C CA . GLN B 1 270 ? 39.469 -28.485 28.460 1.00 12.16 274 GLN B CA 1
ATOM 5197 C C . GLN B 1 270 ? 38.629 -28.340 29.711 1.00 14.49 274 GLN B C 1
ATOM 5198 O O . GLN B 1 270 ? 38.256 -29.331 30.317 1.00 14.39 274 GLN B O 1
ATOM 5204 N N . ALA B 1 271 ? 38.305 -27.107 30.089 1.00 11.40 275 ALA B N 1
ATOM 5205 C CA . ALA B 1 271 ? 37.446 -26.907 31.253 1.00 10.45 275 ALA B CA 1
ATOM 5206 C C . ALA B 1 271 ? 36.064 -27.503 31.076 1.00 12.52 275 ALA B C 1
ATOM 5207 O O . ALA B 1 271 ? 35.459 -28.003 32.023 1.00 11.58 275 ALA B O 1
ATOM 5209 N N . ALA B 1 272 ? 35.540 -27.430 29.854 1.00 10.16 276 ALA B N 1
ATOM 5210 C CA . ALA B 1 272 ? 34.244 -28.000 29.551 1.00 10.73 276 ALA B CA 1
ATOM 5211 C C . ALA B 1 272 ? 34.316 -29.502 29.666 1.00 12.18 276 ALA B C 1
ATOM 5212 O O . ALA B 1 272 ? 33.455 -30.130 30.286 1.00 13.21 276 ALA B O 1
ATOM 5214 N N . LYS B 1 273 ? 35.347 -30.075 29.054 1.00 12.33 277 LYS B N 1
ATOM 5215 C CA . LYS B 1 273 ? 35.575 -31.514 29.170 1.00 16.85 277 LYS B CA 1
ATOM 5216 C C . LYS B 1 273 ? 35.735 -31.965 30.623 1.00 15.30 277 LYS B C 1
ATOM 5217 O O . LYS B 1 273 ? 35.151 -32.998 31.002 1.00 15.20 277 LYS B O 1
ATOM 5223 N N . ASN B 1 274 ? 36.498 -31.207 31.420 1.00 11.09 278 ASN B N 1
ATOM 5224 C CA . ASN B 1 274 ? 36.686 -31.506 32.845 1.00 11.33 278 ASN B CA 1
ATOM 5225 C C . ASN B 1 274 ? 35.332 -31.528 33.569 1.00 16.97 278 ASN B C 1
ATOM 5226 O O . ASN B 1 274 ? 35.077 -32.400 34.390 1.00 14.72 278 ASN B O 1
ATOM 5231 N N . SER B 1 275 ? 34.490 -30.532 33.284 1.00 11.71 279 SER B N 1
ATOM 5232 C CA . SER B 1 275 ? 33.176 -30.404 33.906 1.00 11.75 279 SER B CA 1
ATOM 5233 C C . SER B 1 275 ? 32.281 -31.581 33.613 1.00 12.19 279 SER B C 1
ATOM 5234 O O . SER B 1 275 ? 31.671 -32.149 34.525 1.00 13.66 279 SER B O 1
ATOM 5237 N N . ILE B 1 276 ? 32.170 -31.927 32.332 1.00 14.20 280 ILE B N 1
ATOM 5238 C CA . ILE B 1 276 ? 31.358 -33.064 31.922 1.00 13.44 280 ILE B CA 1
ATOM 5239 C C . ILE B 1 276 ? 31.931 -34.363 32.529 1.00 13.15 280 I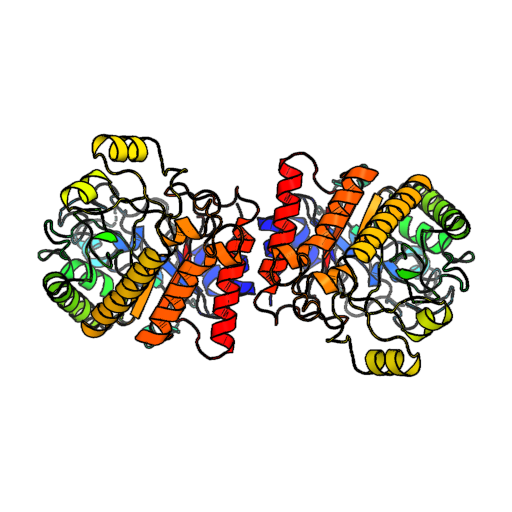LE B C 1
ATOM 5240 O O . ILE B 1 276 ? 31.192 -35.207 33.008 1.00 14.00 280 ILE B O 1
ATOM 5245 N N . ALA B 1 277 ? 33.248 -34.507 32.525 1.00 14.14 281 ALA B N 1
ATOM 5246 C CA . ALA B 1 277 ? 33.855 -35.703 33.136 1.00 15.20 281 ALA B CA 1
ATOM 5247 C C . ALA B 1 277 ? 33.498 -35.856 34.614 1.00 20.28 281 ALA B C 1
ATOM 5248 O O . ALA B 1 277 ? 33.277 -36.976 35.095 1.00 22.85 281 ALA B O 1
ATOM 5250 N N . ALA B 1 278 ? 33.437 -34.735 35.333 1.00 18.26 282 ALA B N 1
ATOM 5251 C CA . ALA B 1 278 ? 33.175 -34.738 36.767 1.00 12.64 282 ALA B CA 1
ATOM 5252 C C . ALA B 1 278 ? 31.696 -34.948 37.040 1.00 13.52 282 ALA B C 1
ATOM 5253 O O . ALA B 1 278 ? 31.290 -35.129 38.183 1.00 18.13 282 ALA B O 1
ATOM 5255 N N . GLY B 1 279 ? 30.888 -34.878 35.993 1.00 12.73 283 GLY B N 1
ATOM 5256 C CA . GLY B 1 279 ? 29.482 -35.193 36.127 1.00 15.09 283 GLY B CA 1
ATOM 5257 C C . GLY B 1 279 ? 28.507 -34.057 35.860 1.00 15.74 283 GLY B C 1
ATOM 5258 O O . GLY B 1 279 ? 27.311 -34.229 36.037 1.00 16.67 283 GLY B O 1
ATOM 5259 N N . ALA B 1 280 ? 29.001 -32.901 35.431 1.00 14.17 284 ALA B N 1
ATOM 5260 C CA . ALA B 1 280 ? 28.081 -31.792 35.115 1.00 11.91 284 ALA B CA 1
ATOM 5261 C C . ALA B 1 280 ? 27.163 -32.124 33.926 1.00 11.90 284 ALA B C 1
ATOM 5262 O O . ALA B 1 280 ? 27.520 -32.917 33.038 1.00 14.13 284 ALA B O 1
ATOM 5264 N N . ASP B 1 281 ? 25.978 -31.518 33.914 1.00 10.00 285 ASP B N 1
ATOM 5265 C CA . ASP B 1 281 ? 25.030 -31.709 32.834 1.00 8.35 285 ASP B CA 1
ATOM 5266 C C . ASP B 1 281 ? 25.347 -30.835 31.627 1.00 9.54 285 ASP B C 1
ATOM 5267 O O . ASP B 1 281 ? 24.917 -31.123 30.510 1.00 11.14 285 ASP B O 1
ATOM 5272 N N . GLY B 1 282 ? 26.131 -29.790 31.839 1.00 10.67 286 GLY B N 1
ATOM 5273 C CA . GLY B 1 282 ? 26.499 -28.920 30.730 1.00 12.74 286 GLY B CA 1
ATOM 5274 C C . GLY B 1 282 ? 27.263 -27.746 31.278 1.00 9.49 286 GLY B C 1
ATOM 5275 O O . GLY B 1 282 ? 27.572 -27.711 32.458 1.00 8.83 286 GLY B O 1
ATOM 5276 N N . VAL B 1 283 ? 27.597 -26.803 30.405 1.00 7.88 287 VAL B N 1
ATOM 5277 C CA . VAL B 1 283 ? 28.319 -25.598 30.760 1.00 5.82 287 VAL B CA 1
ATOM 5278 C C . VAL B 1 283 ? 27.622 -24.367 30.211 1.00 7.81 287 VAL B C 1
ATOM 5279 O O . VAL B 1 283 ? 26.932 -24.451 29.193 1.00 8.40 287 VAL B O 1
ATOM 5283 N N . GLU B 1 284 ? 27.791 -23.234 30.890 1.00 10.37 288 GLU B N 1
ATOM 5284 C CA . GLU B 1 284 ? 27.378 -21.922 30.374 1.00 7.90 288 GLU B CA 1
ATOM 5285 C C . GLU B 1 284 ? 28.624 -21.057 30.127 1.00 8.05 288 GLU B C 1
ATOM 5286 O O . GLU B 1 284 ? 29.469 -20.888 31.001 1.00 9.32 288 GLU B O 1
ATOM 5292 N N . ILE B 1 285 ? 28.719 -20.470 28.944 1.00 8.22 289 ILE B N 1
ATOM 5293 C CA . ILE B 1 285 ? 29.816 -19.587 28.621 1.00 7.72 289 ILE B CA 1
ATOM 5294 C C . ILE B 1 285 ? 29.468 -18.200 29.172 1.00 8.78 289 ILE B C 1
ATOM 5295 O O . ILE B 1 285 ? 28.454 -17.588 28.781 1.00 9.75 289 ILE B O 1
ATOM 5300 N N . HIS B 1 286 ? 30.277 -17.706 30.110 1.00 8.10 290 HIS B N 1
ATOM 5301 C CA . HIS B 1 286 ? 30.065 -16.350 30.629 1.00 8.65 290 HIS B CA 1
ATOM 5302 C C . HIS B 1 286 ? 30.577 -15.327 29.611 1.00 10.14 290 HIS B C 1
ATOM 5303 O O . HIS B 1 286 ? 31.776 -15.072 29.528 1.00 9.68 290 HIS B O 1
ATOM 5310 N N . SER B 1 287 ? 29.675 -14.749 28.817 1.00 7.92 291 SER B N 1
ATOM 5311 C CA . SER B 1 287 ? 30.054 -13.681 27.884 1.00 5.01 291 SER B CA 1
ATOM 5312 C C . SER B 1 287 ? 29.363 -12.353 28.279 1.00 11.86 291 SER B C 1
ATOM 5313 O O . SER B 1 287 ? 29.101 -11.483 27.446 1.00 7.80 291 SER B O 1
ATOM 5316 N N . ALA B 1 288 ? 29.086 -12.216 29.574 1.00 8.26 292 ALA B N 1
ATOM 5317 C CA . ALA B 1 288 ? 28.385 -11.055 30.124 1.00 4.86 292 ALA B CA 1
ATOM 5318 C C . ALA B 1 288 ? 29.196 -10.326 31.179 1.00 8.08 292 ALA B C 1
ATOM 5319 O O . ALA B 1 288 ? 30.334 -10.708 31.467 1.00 8.83 292 ALA B O 1
ATOM 5321 N N . ASN B 1 289 ? 28.563 -9.272 31.706 1.00 5.12 293 ASN B N 1
ATOM 5322 C CA . ASN B 1 289 ? 29.002 -8.557 32.909 1.00 5.32 293 ASN B CA 1
ATOM 5323 C C . ASN B 1 289 ? 30.413 -7.980 32.809 1.00 6.27 293 ASN B C 1
ATOM 5324 O O . ASN B 1 289 ? 31.082 -7.763 33.828 1.00 6.88 293 ASN B O 1
ATOM 5329 N N . GLY B 1 290 ? 30.875 -7.728 31.592 1.00 7.51 294 GLY B N 1
ATOM 5330 C CA . GLY B 1 290 ? 32.115 -7.011 31.402 1.00 7.18 294 GLY B CA 1
ATOM 5331 C C . GLY B 1 290 ? 33.385 -7.824 31.589 1.00 7.61 294 GLY B C 1
ATOM 5332 O O . GLY B 1 290 ? 34.452 -7.221 31.798 1.00 9.18 294 GLY B O 1
ATOM 5333 N N . TYR B 1 291 ? 33.291 -9.158 31.514 1.00 7.47 295 TYR B N 1
ATOM 5334 C CA . TYR B 1 291 ? 34.484 -10.026 31.605 1.00 7.82 295 TYR B CA 1
ATOM 5335 C C . TYR B 1 291 ? 35.082 -10.204 30.219 1.00 7.43 295 TYR B C 1
ATOM 5336 O O . TYR B 1 291 ? 34.691 -9.486 29.303 1.00 9.02 295 TYR B O 1
ATOM 5345 N N . LEU B 1 292 ? 36.049 -11.096 30.037 1.00 7.29 296 LEU B N 1
ATOM 5346 C CA . LEU B 1 292 ? 36.876 -11.019 28.820 1.00 7.64 296 LEU B CA 1
ATOM 5347 C C . LEU B 1 292 ? 36.092 -11.096 27.515 1.00 6.43 296 LEU B C 1
ATOM 5348 O O . LEU B 1 292 ? 36.310 -10.268 26.613 1.00 8.16 296 LEU B O 1
ATOM 5353 N N . LEU B 1 293 ? 35.194 -12.065 27.383 1.00 9.32 297 LEU B N 1
ATOM 5354 C CA . LEU B 1 293 ? 34.427 -12.146 26.124 1.00 7.66 297 LEU B CA 1
ATOM 5355 C C . LEU B 1 293 ? 33.591 -10.887 25.893 1.00 7.78 297 LEU B C 1
ATOM 5356 O O . LEU B 1 293 ? 33.508 -10.393 24.766 1.00 8.85 297 LEU B O 1
ATOM 5361 N N . ASN B 1 294 ? 32.971 -10.367 26.944 1.00 7.90 298 ASN B N 1
ATOM 5362 C CA . ASN B 1 294 ? 32.220 -9.114 26.841 1.00 8.68 298 ASN B CA 1
ATOM 5363 C C . ASN B 1 294 ? 33.139 -7.942 26.478 1.00 5.46 298 ASN B C 1
ATOM 5364 O O . ASN B 1 294 ? 32.753 -7.070 25.681 1.00 7.93 298 ASN B O 1
ATOM 5369 N N . GLN B 1 295 ? 34.365 -7.929 27.017 1.00 7.00 299 GLN B N 1
ATOM 5370 C CA . GLN B 1 295 ? 35.344 -6.927 26.596 1.00 8.41 299 GLN B CA 1
ATOM 5371 C C . GLN B 1 295 ? 35.650 -6.942 25.082 1.00 8.63 299 GLN B C 1
ATOM 5372 O O . GLN B 1 295 ? 35.921 -5.876 24.502 1.00 8.92 299 GLN B O 1
ATOM 5378 N N . PHE B 1 296 ? 35.574 -8.119 24.457 1.00 6.32 300 PHE B N 1
ATOM 5379 C CA . PHE B 1 296 ? 35.684 -8.191 23.002 1.00 7.59 300 PHE B CA 1
ATOM 5380 C C . PHE B 1 296 ? 34.422 -7.716 22.288 1.00 8.70 300 PHE B C 1
ATOM 5381 O O . PHE B 1 296 ? 34.491 -7.057 21.251 1.00 10.65 300 PHE B O 1
ATOM 5389 N N . LEU B 1 297 ? 33.260 -8.011 22.861 1.00 8.17 301 LEU B N 1
ATOM 5390 C CA . LEU B 1 297 ? 32.006 -7.656 22.202 1.00 8.03 301 LEU B CA 1
ATOM 5391 C C . LEU B 1 297 ? 31.760 -6.166 22.166 1.00 7.24 301 LEU B C 1
ATOM 5392 O O . LEU B 1 297 ? 31.055 -5.678 21.286 1.00 9.17 301 LEU B O 1
ATOM 5397 N N . ASP B 1 298 ? 32.300 -5.462 23.147 1.00 10.12 302 ASP B N 1
ATOM 5398 C CA . ASP B 1 298 ? 31.919 -4.080 23.411 1.00 9.92 302 ASP B CA 1
ATOM 5399 C C . ASP B 1 298 ? 32.898 -3.111 22.763 1.00 10.71 302 ASP B C 1
ATOM 5400 O O . ASP B 1 298 ? 34.105 -3.186 23.000 1.00 10.08 302 ASP B O 1
ATOM 5405 N N . PRO B 1 299 ? 32.388 -2.166 21.958 1.00 8.08 303 PRO B N 1
ATOM 5406 C CA . PRO B 1 299 ? 33.303 -1.251 21.275 1.00 13.07 303 PRO B CA 1
ATOM 5407 C C . PRO B 1 299 ? 34.061 -0.293 22.198 1.00 11.43 303 PRO B C 1
ATOM 5408 O O . PRO B 1 299 ? 35.073 0.281 21.761 1.00 14.07 303 PRO B O 1
ATOM 5412 N N . HIS B 1 300 ? 33.616 -0.122 23.440 1.00 10.70 304 HIS B N 1
ATOM 5413 C CA . HIS B 1 300 ? 34.347 0.751 24.352 1.00 7.98 304 HIS B CA 1
ATOM 5414 C C . HIS B 1 300 ? 35.675 0.125 24.723 1.00 16.38 304 HIS B C 1
ATOM 5415 O O . HIS B 1 300 ? 36.710 0.796 24.730 1.00 14.27 304 HIS B O 1
ATOM 5422 N N . SER B 1 301 ? 35.628 -1.174 25.010 1.00 10.75 305 SER B N 1
ATOM 5423 C CA . SER B 1 301 ? 36.795 -1.901 25.488 1.00 11.35 305 SER B CA 1
ATOM 5424 C C . SER B 1 301 ? 37.605 -2.488 24.348 1.00 11.60 305 SER B C 1
ATOM 5425 O O . SER B 1 301 ? 38.781 -2.835 24.519 1.00 14.28 305 SER B O 1
ATOM 5428 N N . ASN B 1 302 ? 36.967 -2.656 23.188 1.00 10.29 306 ASN B N 1
ATOM 5429 C CA . ASN B 1 302 ? 37.649 -3.286 22.071 1.00 9.25 306 ASN B CA 1
ATOM 5430 C C . ASN B 1 302 ? 37.948 -2.263 20.987 1.00 12.81 306 ASN B C 1
ATOM 5431 O O . ASN B 1 302 ? 37.055 -1.856 20.245 1.00 11.45 306 ASN B O 1
ATOM 5436 N N . THR B 1 303 ? 39.219 -1.871 20.913 1.00 12.75 307 THR B N 1
ATOM 5437 C CA . THR B 1 303 ? 39.673 -0.880 19.940 1.00 13.03 307 THR B CA 1
ATOM 5438 C C . THR B 1 303 ? 40.575 -1.540 18.897 1.00 16.04 307 THR B C 1
ATOM 5439 O O . THR B 1 303 ? 41.321 -0.855 18.184 1.00 17.78 307 THR B O 1
ATOM 5443 N N . ARG B 1 304 ? 40.507 -2.872 18.827 1.00 17.44 308 ARG B N 1
ATOM 5444 C CA . ARG B 1 304 ? 41.344 -3.677 17.915 1.00 21.67 308 ARG B CA 1
ATOM 5445 C C . ARG B 1 304 ? 41.050 -3.424 16.442 1.00 16.43 308 ARG B C 1
ATOM 5446 O O . ARG B 1 304 ? 39.915 -3.140 16.062 1.00 14.11 308 ARG B O 1
ATOM 5454 N N . THR B 1 305 ? 42.085 -3.561 15.620 1.00 18.45 309 THR B N 1
ATOM 5455 C CA . THR B 1 305 ? 41.970 -3.355 14.185 1.00 22.14 309 THR B CA 1
ATOM 5456 C C . THR B 1 305 ? 42.263 -4.638 13.421 1.00 19.27 309 THR B C 1
ATOM 5457 O O . THR B 1 305 ? 42.387 -4.621 12.186 1.00 26.59 309 THR B O 1
ATOM 5461 N N . ASP B 1 306 ? 42.351 -5.764 14.127 1.00 16.36 310 ASP B N 1
ATOM 5462 C CA . ASP B 1 306 ? 42.506 -7.051 13.466 1.00 15.59 310 ASP B CA 1
ATOM 5463 C C . ASP B 1 306 ? 41.152 -7.767 13.321 1.00 18.15 310 ASP B C 1
ATOM 5464 O O . ASP B 1 306 ? 40.110 -7.133 13.503 1.00 16.26 310 ASP B O 1
ATOM 5469 N N . GLU B 1 307 ? 41.149 -9.067 13.023 1.00 16.88 311 GLU B N 1
ATOM 5470 C CA . GLU B 1 307 ? 39.885 -9.777 12.795 1.00 18.52 311 GLU B CA 1
ATOM 5471 C C . GLU B 1 307 ? 39.003 -9.898 14.039 1.00 11.96 311 GLU B C 1
ATOM 5472 O O . GLU B 1 307 ? 37.859 -10.351 13.944 1.00 12.59 311 GLU B O 1
ATOM 5478 N N . TYR B 1 308 ? 39.528 -9.484 15.186 1.00 13.89 312 TYR B N 1
ATOM 5479 C CA . TYR B 1 308 ? 38.773 -9.593 16.433 1.00 10.97 312 TYR B CA 1
ATOM 5480 C C . TYR B 1 308 ? 38.209 -8.259 16.907 1.00 13.65 312 TYR B C 1
ATOM 5481 O O . TYR B 1 308 ? 37.671 -8.186 18.014 1.00 13.11 312 TYR B O 1
ATOM 5490 N N . GLY B 1 309 ? 38.310 -7.209 16.082 1.00 12.97 313 GLY B N 1
ATOM 5491 C CA . GLY B 1 309 ? 37.731 -5.920 16.428 1.00 11.95 313 GLY B CA 1
ATOM 5492 C C . GLY B 1 309 ? 37.418 -5.097 15.185 1.00 13.88 313 GLY B C 1
ATOM 5493 O O . GLY B 1 309 ? 37.779 -5.484 14.073 1.00 13.82 313 GLY B O 1
ATOM 5494 N N . GLY B 1 310 ? 36.727 -3.980 15.371 1.00 10.78 314 GLY B N 1
ATOM 5495 C CA . GLY B 1 310 ? 36.552 -3.022 14.293 1.00 14.09 314 GLY B CA 1
ATOM 5496 C C . GLY B 1 310 ? 35.256 -3.137 13.526 1.00 16.27 314 GLY B C 1
ATOM 5497 O O . GLY B 1 310 ? 34.993 -2.346 12.625 1.00 16.61 314 GLY B O 1
ATOM 5498 N N . SER B 1 311 ? 34.443 -4.132 13.876 1.00 12.86 315 SER B N 1
ATOM 5499 C CA . SER B 1 311 ? 33.144 -4.311 13.247 1.00 11.92 315 SER B CA 1
ATOM 5500 C C . SER B 1 311 ? 32.325 -5.224 14.138 1.00 9.65 315 SER B C 1
ATOM 5501 O O . SER B 1 311 ? 32.871 -5.840 15.055 1.00 9.97 315 SER B O 1
ATOM 5504 N N . ILE B 1 312 ? 31.021 -5.297 13.877 1.00 9.67 316 ILE B N 1
ATOM 5505 C CA . ILE B 1 312 ? 30.141 -6.153 14.666 1.00 9.87 316 ILE B CA 1
ATOM 5506 C C . ILE B 1 312 ? 30.585 -7.602 14.570 1.00 9.16 316 ILE B C 1
ATOM 5507 O O . ILE B 1 312 ? 30.680 -8.303 15.585 1.00 9.47 316 ILE B O 1
ATOM 5512 N N . GLU B 1 313 ? 30.851 -8.078 13.358 1.00 9.04 317 GLU B N 1
ATOM 5513 C CA . GLU B 1 313 ? 31.215 -9.481 13.177 1.00 8.79 317 GLU B CA 1
ATOM 5514 C C . GLU B 1 313 ? 32.555 -9.795 13.828 1.00 12.09 317 GLU B C 1
ATOM 5515 O O . GLU B 1 313 ? 32.766 -10.895 14.368 1.00 12.70 317 GLU B O 1
ATOM 5521 N N . ASN B 1 314 ? 33.467 -8.839 13.769 1.00 12.58 318 ASN B N 1
ATOM 5522 C CA . ASN B 1 314 ? 34.784 -9.051 14.345 1.00 9.18 318 ASN B CA 1
ATOM 5523 C C . ASN B 1 314 ? 34.719 -9.054 15.871 1.00 10.74 318 ASN B C 1
ATOM 5524 O O . ASN B 1 314 ? 35.359 -9.883 16.516 1.00 10.85 318 ASN B O 1
ATOM 5529 N N . ARG B 1 315 ? 33.925 -8.156 16.450 1.00 10.41 319 ARG B N 1
ATOM 5530 C CA . ARG B 1 315 ? 33.828 -8.096 17.924 1.00 6.71 319 ARG B CA 1
ATOM 5531 C C . ARG B 1 315 ? 33.166 -9.357 18.518 1.00 10.23 319 ARG B C 1
ATOM 5532 O O . ARG B 1 315 ? 33.449 -9.728 19.667 1.00 10.14 319 ARG B O 1
ATOM 5540 N N . ALA B 1 316 ? 32.330 -10.029 17.725 1.00 9.82 320 ALA B N 1
ATOM 5541 C CA . ALA B 1 316 ? 31.616 -11.235 18.154 1.00 5.80 320 ALA B CA 1
ATOM 5542 C C . ALA B 1 316 ? 32.391 -12.503 17.896 1.00 7.09 320 ALA B C 1
ATOM 5543 O O . ALA B 1 316 ? 31.987 -13.567 18.349 1.00 9.78 320 ALA B O 1
ATOM 5545 N N . ARG B 1 317 ? 33.516 -12.376 17.200 1.00 8.08 321 ARG B N 1
ATOM 5546 C CA . ARG B 1 317 ? 34.282 -13.539 16.754 1.00 11.70 321 ARG B CA 1
ATOM 5547 C C . ARG B 1 317 ? 34.765 -14.459 17.896 1.00 7.85 321 ARG B C 1
ATOM 5548 O O . ARG B 1 317 ? 34.554 -15.676 17.859 1.00 10.32 321 ARG B O 1
ATOM 5556 N N . PHE B 1 318 ? 35.340 -13.878 18.934 1.00 9.89 322 PHE B N 1
ATOM 5557 C CA . PHE B 1 318 ? 35.886 -14.671 20.047 1.00 8.53 322 PHE B CA 1
ATOM 5558 C C . PHE B 1 318 ? 34.753 -15.441 20.725 1.00 9.79 322 PHE B C 1
ATOM 5559 O O . PHE B 1 318 ? 34.851 -16.648 20.956 1.00 10.04 322 PHE B O 1
ATOM 5567 N N . THR B 1 319 ? 33.660 -14.754 21.025 1.00 8.52 323 THR B N 1
ATOM 5568 C CA . THR B 1 319 ? 32.546 -15.408 21.686 1.00 10.27 323 THR B CA 1
ATOM 5569 C C . THR B 1 319 ? 32.038 -16.565 20.850 1.00 8.75 323 THR B C 1
ATOM 5570 O O . THR B 1 319 ? 31.779 -17.654 21.367 1.00 9.17 323 THR B O 1
ATOM 5574 N N . LEU B 1 320 ? 31.895 -16.336 19.548 1.00 9.85 324 LEU B N 1
ATOM 5575 C CA . LEU B 1 320 ? 31.352 -17.385 18.693 1.00 8.81 324 LEU B CA 1
ATOM 5576 C C . LEU B 1 320 ? 32.361 -18.521 18.490 1.00 9.68 324 LEU B C 1
ATOM 5577 O O . LEU B 1 320 ? 31.958 -19.669 18.300 1.00 10.29 324 LEU B O 1
ATOM 5582 N N . GLU B 1 321 ? 33.651 -18.202 18.508 1.00 10.55 325 GLU B N 1
ATOM 5583 C CA . GLU B 1 321 ? 34.687 -19.236 18.422 1.00 11.77 325 GLU B CA 1
ATOM 5584 C C . GLU B 1 321 ? 34.655 -20.135 19.648 1.00 9.01 325 GLU B C 1
ATOM 5585 O O . GLU B 1 321 ? 34.817 -21.360 19.531 1.00 11.75 325 GLU B O 1
ATOM 5591 N N . VAL B 1 322 ? 34.422 -19.551 20.823 1.00 7.98 326 VAL B N 1
ATOM 5592 C CA . VAL B 1 322 ? 34.250 -20.362 22.023 1.00 9.98 326 VAL B CA 1
ATOM 5593 C C . VAL B 1 322 ? 33.010 -21.254 21.929 1.00 10.65 326 VAL B C 1
ATOM 5594 O O . VAL B 1 322 ? 33.098 -22.455 22.183 1.00 11.20 326 VAL B O 1
ATOM 5598 N N . VAL B 1 323 ? 31.866 -20.688 21.539 1.00 8.63 327 VAL B N 1
ATOM 5599 C CA . VAL B 1 323 ? 30.652 -21.459 21.353 1.00 7.41 327 VAL B CA 1
ATOM 5600 C C . VAL B 1 323 ? 30.917 -22.641 20.428 1.00 10.95 327 VAL B C 1
ATOM 5601 O O . VAL B 1 323 ? 30.571 -23.777 20.765 1.00 13.05 327 VAL B O 1
ATOM 5605 N N . ASP B 1 324 ? 31.527 -22.375 19.274 1.00 10.16 328 ASP B N 1
ATOM 5606 C CA . ASP B 1 324 ? 31.721 -23.437 18.277 1.00 11.21 328 ASP B CA 1
ATOM 5607 C C . ASP B 1 324 ? 32.685 -24.505 18.769 1.00 12.16 328 ASP B C 1
ATOM 5608 O O . ASP B 1 324 ? 32.469 -25.684 18.523 1.00 11.58 328 ASP B O 1
ATOM 5613 N N . ALA B 1 325 ? 33.743 -24.089 19.466 1.00 10.53 329 ALA B N 1
ATOM 5614 C CA . ALA B 1 325 ? 34.702 -25.035 20.041 1.00 10.86 329 ALA B CA 1
ATOM 5615 C C . ALA B 1 325 ? 34.052 -25.933 21.074 1.00 14.81 329 ALA B C 1
ATOM 5616 O O . ALA B 1 325 ? 34.337 -27.122 21.121 1.00 13.26 329 ALA B O 1
ATOM 5618 N N . LEU B 1 326 ? 33.194 -25.365 21.923 1.00 12.64 330 LEU B N 1
ATOM 5619 C CA . LEU B 1 326 ? 32.514 -26.177 22.926 1.00 11.44 330 LEU B CA 1
ATOM 5620 C C . LEU B 1 326 ? 31.461 -27.090 22.322 1.00 12.54 330 LEU B C 1
ATOM 5621 O O . LEU B 1 326 ? 31.344 -28.257 22.726 1.00 13.30 330 LEU B O 1
ATOM 5626 N N . VAL B 1 327 ? 30.686 -26.573 21.368 1.00 11.25 331 VAL B N 1
ATOM 5627 C CA . VAL B 1 327 ? 29.723 -27.397 20.661 1.00 11.42 331 VAL B CA 1
ATOM 5628 C C . VAL B 1 327 ? 30.418 -28.609 20.065 1.00 12.66 331 VAL B C 1
ATOM 5629 O O . VAL B 1 327 ? 29.909 -29.728 20.169 1.00 15.66 331 VAL B O 1
ATOM 5633 N N . GLU B 1 328 ? 31.585 -28.394 19.459 1.00 13.44 332 GLU B N 1
ATOM 5634 C CA . GLU B 1 328 ? 32.316 -29.508 18.843 1.00 15.99 332 GLU B CA 1
ATOM 5635 C C . GLU B 1 328 ? 32.813 -30.496 19.886 1.00 16.19 332 GLU B C 1
ATOM 5636 O O . GLU B 1 328 ? 32.768 -31.701 19.647 1.00 18.27 332 GLU B O 1
ATOM 5642 N N . ALA B 1 329 ? 33.256 -29.991 21.041 1.00 13.30 333 ALA B N 1
ATOM 5643 C CA . ALA B 1 329 ? 33.930 -30.828 22.047 1.00 12.69 333 ALA B CA 1
ATOM 5644 C C . ALA B 1 329 ? 32.975 -31.654 22.880 1.00 18.27 333 ALA B C 1
ATOM 5645 O O . ALA B 1 329 ? 33.235 -32.839 23.130 1.00 20.62 333 ALA B O 1
ATOM 5647 N N . ILE B 1 330 ? 31.878 -31.037 23.320 1.00 14.20 334 ILE B N 1
ATOM 5648 C CA . ILE B 1 330 ? 30.930 -31.706 24.208 1.00 13.59 334 ILE B CA 1
ATOM 5649 C C . ILE B 1 330 ? 29.487 -31.769 23.706 1.00 18.07 334 ILE B C 1
ATOM 5650 O O . ILE B 1 330 ? 28.650 -32.441 24.313 1.00 15.58 334 ILE B O 1
ATOM 5655 N N . GLY B 1 331 ? 29.169 -31.057 22.625 1.00 13.32 335 GLY B N 1
ATOM 5656 C CA . GLY B 1 331 ? 27.841 -31.191 22.045 1.00 15.12 335 GLY B CA 1
ATOM 5657 C C . GLY B 1 331 ? 26.977 -29.979 22.316 1.00 13.50 335 GLY B C 1
ATOM 5658 O O . GLY B 1 331 ? 27.031 -29.404 23.405 1.00 10.78 335 GLY B O 1
ATOM 5659 N N . HIS B 1 332 ? 26.190 -29.577 21.323 1.00 13.02 336 HIS B N 1
ATOM 5660 C CA . HIS B 1 332 ? 25.381 -28.370 21.457 1.00 12.31 336 HIS B CA 1
ATOM 5661 C C . HIS B 1 332 ? 24.367 -28.470 22.583 1.00 13.23 336 HIS B C 1
ATOM 5662 O O . HIS B 1 332 ? 24.023 -27.469 23.225 1.00 14.68 336 HIS B O 1
ATOM 5669 N N . GLU B 1 333 ? 23.906 -29.676 22.867 1.00 12.92 337 GLU B N 1
ATOM 5670 C CA . GLU B 1 333 ? 22.924 -29.847 23.931 1.00 11.01 337 GLU B CA 1
ATOM 5671 C C . GLU B 1 333 ? 23.496 -29.661 25.337 1.00 12.40 337 GLU B C 1
ATOM 5672 O O . GLU B 1 333 ? 22.752 -29.637 26.309 1.00 13.98 337 GLU B O 1
ATOM 5678 N N . LYS B 1 334 ? 24.811 -29.498 25.436 1.00 12.01 338 LYS B N 1
ATOM 5679 C CA . LYS B 1 334 ? 25.472 -29.302 26.729 1.00 10.50 338 LYS B CA 1
ATOM 5680 C C . LYS B 1 334 ? 26.078 -27.909 26.864 1.00 9.39 338 LYS B C 1
ATOM 5681 O O . LYS B 1 334 ? 26.934 -27.700 27.726 1.00 10.74 338 LYS B O 1
ATOM 5687 N N . VAL B 1 335 ? 25.651 -26.974 26.009 1.00 11.56 339 VAL B N 1
ATOM 5688 C CA . VAL B 1 335 ? 26.248 -25.633 25.970 1.00 10.08 339 VAL B CA 1
ATOM 5689 C C . VAL B 1 335 ? 25.185 -24.537 25.982 1.00 8.46 339 VAL B C 1
ATOM 5690 O O . VAL B 1 335 ? 24.254 -24.553 25.165 1.00 10.22 339 VAL B O 1
ATOM 5694 N N . GLY B 1 336 ? 25.326 -23.580 26.901 1.00 8.60 340 GLY B N 1
ATOM 5695 C CA . GLY B 1 336 ? 24.521 -22.355 26.898 1.00 12.82 340 GLY B CA 1
ATOM 5696 C C . GLY B 1 336 ? 25.413 -21.118 26.892 1.00 11.02 340 GLY B C 1
ATOM 5697 O O . GLY B 1 336 ? 26.633 -21.229 27.064 1.00 9.33 340 GLY B O 1
ATOM 5698 N N . LEU B 1 337 ? 24.834 -19.939 26.630 1.00 9.47 341 LEU B N 1
ATOM 5699 C CA . LEU B 1 337 ? 25.609 -18.695 26.528 1.00 8.22 341 LEU B CA 1
ATOM 5700 C C . LEU B 1 337 ? 24.912 -17.591 27.299 1.00 8.18 341 LEU B C 1
ATOM 5701 O O . LEU B 1 337 ? 23.693 -17.409 27.164 1.00 10.29 341 LEU B O 1
ATOM 5706 N N . ARG B 1 338 ? 25.675 -16.872 28.121 1.00 7.29 342 ARG B N 1
ATOM 5707 C CA . ARG B 1 338 ? 25.113 -15.774 28.899 1.00 9.10 342 ARG B CA 1
ATOM 5708 C C . ARG B 1 338 ? 25.567 -14.409 28.400 1.00 8.12 342 ARG B C 1
ATOM 5709 O O . ARG B 1 338 ? 26.758 -14.181 28.146 1.00 7.99 342 ARG B O 1
ATOM 5717 N N . LEU B 1 339 ? 24.602 -13.500 28.271 1.00 8.35 343 LEU B N 1
ATOM 5718 C CA . LEU B 1 339 ? 24.840 -12.177 27.693 1.00 6.14 343 LEU B CA 1
ATOM 5719 C C . LEU B 1 339 ? 24.135 -11.117 28.517 1.00 6.78 343 LEU B C 1
ATOM 5720 O O . LEU B 1 339 ? 23.103 -11.389 29.108 1.00 8.78 343 LEU B O 1
ATOM 5725 N N . SER B 1 340 ? 24.672 -9.896 28.523 1.00 5.98 344 SER B N 1
ATOM 5726 C CA . SER B 1 340 ? 24.060 -8.775 29.251 1.00 8.12 344 SER B CA 1
ATOM 5727 C C . SER B 1 340 ? 24.064 -7.525 28.363 1.00 7.90 344 SER B C 1
ATOM 5728 O O . SER B 1 340 ? 24.919 -6.644 28.541 1.00 8.14 344 SER B O 1
ATOM 5731 N N . PRO B 1 341 ? 23.142 -7.469 27.373 1.00 8.69 345 PRO B N 1
ATOM 5732 C CA . PRO B 1 341 ? 23.239 -6.426 26.348 1.00 7.78 345 PRO B CA 1
ATOM 5733 C C . PRO B 1 341 ? 23.274 -5.003 26.907 1.00 8.91 345 PRO B C 1
ATOM 5734 O O . PRO B 1 341 ? 24.065 -4.167 26.430 1.00 9.38 345 PRO B O 1
ATOM 5738 N N . TYR B 1 342 ? 22.486 -4.742 27.947 1.00 9.34 346 TYR B N 1
ATOM 5739 C CA . TYR B 1 342 ? 22.400 -3.389 28.495 1.00 9.89 346 TYR B CA 1
ATOM 5740 C C . TYR B 1 342 ? 23.303 -3.148 29.712 1.00 8.43 346 TYR B C 1
ATOM 5741 O O . TYR B 1 342 ? 23.231 -2.098 30.338 1.00 10.07 346 TYR B O 1
ATOM 5750 N N . GLY B 1 343 ? 24.159 -4.115 30.029 1.00 7.45 347 GLY B N 1
ATOM 5751 C CA . GLY B 1 343 ? 24.999 -3.983 31.210 1.00 8.41 347 GLY B CA 1
ATOM 5752 C C . GLY B 1 343 ? 26.039 -2.886 31.107 1.00 10.48 347 GLY B C 1
ATOM 5753 O O . GLY B 1 343 ? 26.637 -2.648 30.050 1.00 8.81 347 GLY B O 1
ATOM 5754 N N . VAL B 1 344 ? 26.252 -2.202 32.226 1.00 9.49 348 VAL B N 1
ATOM 5755 C CA . VAL B 1 344 ? 27.312 -1.189 32.308 1.00 8.15 348 VAL B CA 1
ATOM 5756 C C . VAL B 1 344 ? 28.350 -1.571 33.345 1.00 9.70 348 VAL B C 1
ATOM 5757 O O . VAL B 1 344 ? 29.379 -0.909 33.452 1.00 10.76 348 VAL B O 1
ATOM 5761 N N . PHE B 1 345 ? 28.097 -2.656 34.067 1.00 10.72 349 PHE B N 1
ATOM 5762 C CA . PHE B 1 345 ? 29.018 -3.147 35.094 1.00 9.23 349 PHE B CA 1
ATOM 5763 C C . PHE B 1 345 ? 30.368 -3.487 34.465 1.00 8.03 349 PHE B C 1
ATOM 5764 O O . PHE B 1 345 ? 30.414 -3.994 33.346 1.00 8.85 349 PHE B O 1
ATOM 5772 N N . ASN B 1 346 ? 31.457 -3.180 35.175 1.00 8.07 350 ASN B N 1
ATOM 5773 C CA . ASN B 1 346 ? 32.807 -3.429 34.662 1.00 7.04 350 ASN B CA 1
ATOM 5774 C C . ASN B 1 346 ? 33.136 -2.661 33.392 1.00 8.04 350 ASN B C 1
ATOM 5775 O O . ASN B 1 346 ? 33.899 -3.120 32.529 1.00 8.25 350 ASN B O 1
ATOM 5780 N N . SER B 1 347 ? 32.540 -1.474 33.292 1.00 8.34 351 SER B N 1
ATOM 5781 C CA . SER B 1 347 ? 32.839 -0.505 32.253 1.00 6.86 351 SER B CA 1
ATOM 5782 C C . SER B 1 347 ? 32.433 -0.954 30.842 1.00 8.92 351 SER B C 1
ATOM 5783 O O . SER B 1 347 ? 33.117 -0.669 29.857 1.00 10.78 351 SER B O 1
ATOM 5786 N N . MET B 1 348 ? 31.308 -1.659 30.762 1.00 8.43 352 MET B N 1
ATOM 5787 C CA . MET B 1 348 ? 30.707 -1.912 29.455 1.00 5.87 352 MET B CA 1
ATOM 5788 C C . MET B 1 348 ? 29.830 -0.719 29.024 1.00 9.52 352 MET B C 1
ATOM 5789 O O . MET B 1 348 ? 29.465 0.147 29.844 1.00 9.25 352 MET B O 1
ATOM 5794 N N . SER B 1 349 ? 29.464 -0.684 27.747 1.00 7.26 353 SER B N 1
ATOM 5795 C CA . SER B 1 349 ? 28.786 0.516 27.199 1.00 9.69 353 SER B CA 1
ATOM 5796 C C . SER B 1 349 ? 27.302 0.611 27.537 1.00 8.70 353 SER B C 1
ATOM 5797 O O . SER B 1 349 ? 26.774 1.703 27.812 1.00 12.26 353 SER B O 1
ATOM 5800 N N . GLY B 1 350 ? 26.622 -0.526 27.478 1.00 9.97 354 GLY B N 1
ATOM 5801 C CA . GLY B 1 350 ? 25.178 -0.559 27.624 1.00 10.55 354 GLY B CA 1
ATOM 5802 C C . GLY B 1 350 ? 24.483 0.253 26.542 1.00 9.56 354 GLY B C 1
ATOM 5803 O O . GLY B 1 350 ? 25.040 0.472 25.459 1.00 10.80 354 GLY B O 1
ATOM 5804 N N . GLY B 1 351 ? 23.273 0.706 26.851 1.00 11.24 355 GLY B N 1
ATOM 5805 C CA . GLY B 1 351 ? 22.434 1.373 25.861 1.00 12.20 355 GLY B CA 1
ATOM 5806 C C . GLY B 1 351 ? 22.946 2.699 25.330 1.00 16.56 355 GLY B C 1
ATOM 5807 O O . GLY B 1 351 ? 22.527 3.132 24.253 1.00 19.87 355 GLY B O 1
ATOM 5808 N N . ALA B 1 352 ? 23.842 3.356 26.059 1.00 13.69 356 ALA B N 1
ATOM 5809 C CA . ALA B 1 352 ? 24.440 4.590 25.573 1.00 21.32 356 ALA B CA 1
ATOM 5810 C C . ALA B 1 352 ? 25.200 4.378 24.258 1.00 17.63 356 ALA B C 1
ATOM 5811 O O . ALA B 1 352 ? 25.377 5.312 23.484 1.00 16.27 356 ALA B O 1
ATOM 5813 N N . GLU B 1 353 ? 25.647 3.151 24.007 1.00 12.76 357 GLU B N 1
ATOM 5814 C CA . GLU B 1 353 ? 26.242 2.799 22.713 1.00 11.68 357 GLU B CA 1
ATOM 5815 C C . GLU B 1 353 ? 25.133 2.499 21.707 1.00 7.96 357 GLU B C 1
ATOM 5816 O O . GLU B 1 353 ? 24.428 1.495 21.823 1.00 9.62 357 GLU B O 1
ATOM 5822 N N . THR B 1 354 ? 24.981 3.398 20.729 1.00 9.24 358 THR B N 1
ATOM 5823 C CA . THR B 1 354 ? 23.880 3.301 19.750 1.00 10.09 358 T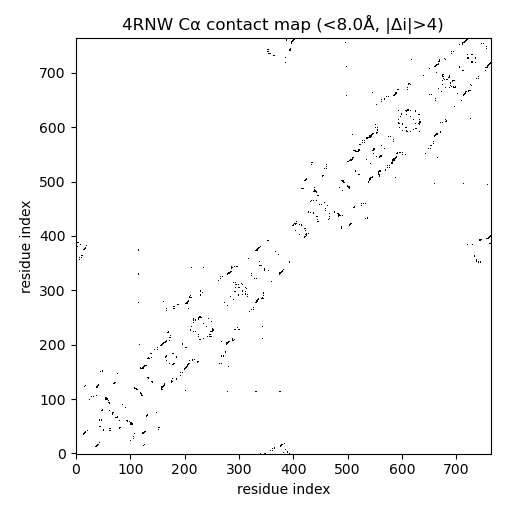HR B CA 1
ATOM 5824 C C . THR B 1 354 ? 23.939 1.971 18.976 1.00 10.72 358 THR B C 1
ATOM 5825 O O . THR B 1 354 ? 22.911 1.483 18.521 1.00 10.89 358 THR B O 1
ATOM 5829 N N . GLY B 1 355 ? 25.119 1.378 18.855 1.00 8.26 359 GLY B N 1
ATOM 5830 C CA . GLY B 1 355 ? 25.264 0.098 18.175 1.00 9.12 359 GLY B CA 1
ATOM 5831 C C . GLY B 1 355 ? 25.137 -1.155 19.008 1.00 9.42 359 GLY B C 1
ATOM 5832 O O . GLY B 1 355 ? 25.381 -2.261 18.513 1.00 9.20 359 GLY B O 1
ATOM 5833 N N . ILE B 1 356 ? 24.777 -1.005 20.274 1.00 8.65 360 ILE B N 1
ATOM 5834 C CA . ILE B 1 356 ? 24.764 -2.163 21.178 1.00 9.76 360 ILE B CA 1
ATOM 5835 C C . ILE B 1 356 ? 23.706 -3.219 20.820 1.00 7.16 360 ILE B C 1
ATOM 5836 O O . ILE B 1 356 ? 23.987 -4.413 20.856 1.00 8.67 360 ILE B O 1
ATOM 5841 N N . VAL B 1 357 ? 22.503 -2.793 20.428 1.00 8.79 361 VAL B N 1
ATOM 5842 C CA . VAL B 1 357 ? 21.479 -3.766 20.073 1.00 9.28 361 VAL B CA 1
ATOM 5843 C C . VAL B 1 357 ? 21.921 -4.546 18.839 1.00 11.13 361 VAL B C 1
ATOM 5844 O O . VAL B 1 357 ? 21.789 -5.781 18.805 1.00 9.26 361 VAL B O 1
ATOM 5848 N N . ALA B 1 358 ? 22.505 -3.859 17.861 1.00 8.14 362 ALA B N 1
ATOM 5849 C CA . ALA B 1 358 ? 22.989 -4.557 16.666 1.00 9.40 362 ALA B CA 1
ATOM 5850 C C . ALA B 1 358 ? 24.058 -5.603 16.998 1.00 7.82 362 ALA B C 1
ATOM 5851 O O . ALA B 1 358 ? 24.037 -6.706 16.463 1.00 7.18 362 ALA B O 1
ATOM 5853 N N . GLN B 1 359 ? 24.968 -5.268 17.912 1.00 6.96 363 GLN B N 1
ATOM 5854 C CA . GLN B 1 359 ? 26.025 -6.202 18.298 1.00 7.63 363 GLN B CA 1
ATOM 5855 C C . GLN B 1 359 ? 25.446 -7.499 18.860 1.00 8.50 363 GLN B C 1
ATOM 5856 O O . GLN B 1 359 ? 25.887 -8.605 18.505 1.00 7.59 363 GLN B O 1
ATOM 5862 N N . TYR B 1 360 ? 24.457 -7.366 19.746 1.00 5.80 364 TYR B N 1
ATOM 5863 C CA . TYR B 1 360 ? 23.893 -8.538 20.410 1.00 8.74 364 TYR B CA 1
ATOM 5864 C C . TYR B 1 360 ? 22.912 -9.263 19.520 1.00 8.72 364 TYR B C 1
ATOM 5865 O O . TYR B 1 360 ? 22.810 -10.502 19.577 1.00 8.22 364 TYR B O 1
ATOM 5874 N N . ALA B 1 361 ? 22.220 -8.496 18.665 1.00 7.08 365 ALA B N 1
ATOM 5875 C CA . ALA B 1 361 ? 21.348 -9.110 17.661 1.00 5.54 365 ALA B CA 1
ATOM 5876 C C . ALA B 1 361 ? 22.153 -9.967 16.682 1.00 7.05 365 ALA B C 1
ATOM 5877 O O . ALA B 1 361 ? 21.680 -11.034 16.240 1.00 8.73 365 ALA B O 1
ATOM 5879 N N . TYR B 1 362 ? 23.362 -9.523 16.361 1.00 6.64 366 TYR B N 1
ATOM 5880 C CA . TYR B 1 362 ? 24.224 -10.325 15.510 1.00 7.03 366 TYR B CA 1
ATOM 5881 C C . TYR B 1 362 ? 24.562 -11.665 16.170 1.00 7.17 366 TYR B C 1
ATOM 5882 O O . TYR B 1 362 ? 24.475 -12.717 15.532 1.00 8.90 366 TYR B O 1
ATOM 5891 N N . VAL B 1 363 ? 24.957 -11.629 17.436 1.00 6.79 367 VAL B N 1
ATOM 5892 C CA . VAL B 1 363 ? 25.232 -12.866 18.147 1.00 6.99 367 VAL B CA 1
ATOM 5893 C C . VAL B 1 363 ? 24.020 -13.796 18.200 1.00 8.56 367 VAL B C 1
ATOM 5894 O O . VAL B 1 363 ? 24.129 -14.982 17.900 1.00 9.27 367 VAL B O 1
ATOM 5898 N N . ALA B 1 364 ? 22.848 -13.277 18.551 1.00 7.46 368 ALA B N 1
ATOM 5899 C CA . ALA B 1 364 ? 21.656 -14.115 18.542 1.00 8.16 368 ALA B CA 1
ATOM 5900 C C . ALA B 1 364 ? 21.367 -14.729 17.175 1.00 10.54 368 ALA B C 1
ATOM 5901 O O . ALA B 1 364 ? 20.988 -15.894 17.083 1.00 10.21 368 ALA B O 1
ATOM 5903 N N . GLY B 1 365 ? 21.548 -13.932 16.123 1.00 8.83 369 GLY B N 1
ATOM 5904 C CA . GLY B 1 365 ? 21.338 -14.417 14.766 1.00 8.02 369 GLY B CA 1
ATOM 5905 C C . GLY B 1 365 ? 22.270 -15.554 14.415 1.00 9.19 369 GLY B C 1
ATOM 5906 O O . GLY B 1 365 ? 21.838 -16.544 13.814 1.00 11.01 369 GLY B O 1
ATOM 5907 N N . GLU B 1 366 ? 23.540 -15.413 14.785 1.00 9.02 370 GLU B N 1
ATOM 5908 C CA . GLU B 1 366 ? 24.509 -16.467 14.536 1.00 9.07 370 GLU B CA 1
ATOM 5909 C C . GLU B 1 366 ? 24.184 -17.749 15.292 1.00 12.87 370 GLU B C 1
ATOM 5910 O O . GLU B 1 366 ? 24.441 -18.848 14.778 1.00 10.75 370 GLU B O 1
ATOM 5916 N N . LEU B 1 367 ? 23.616 -17.618 16.492 1.00 8.96 371 LEU B N 1
ATOM 5917 C CA . LEU B 1 367 ? 23.174 -18.808 17.235 1.00 8.10 371 LEU B CA 1
ATOM 5918 C C . LEU B 1 367 ? 21.985 -19.464 16.554 1.00 13.46 371 LEU B C 1
ATOM 5919 O O . LEU B 1 367 ? 21.891 -20.688 16.521 1.00 10.04 371 LEU B O 1
ATOM 5924 N N . GLU B 1 368 ? 21.065 -18.652 16.024 1.00 9.35 372 GLU B N 1
ATOM 5925 C CA . GLU B 1 368 ? 19.881 -19.223 15.392 1.00 12.37 372 GLU B CA 1
ATOM 5926 C C . GLU B 1 368 ? 20.241 -19.876 14.064 1.00 11.46 372 GLU B C 1
ATOM 5927 O O . GLU B 1 368 ? 19.659 -20.912 13.697 1.00 12.40 372 GLU B O 1
ATOM 5933 N N . LYS B 1 369 ? 21.189 -19.275 13.352 1.00 10.20 373 LYS B N 1
ATOM 5934 C CA . LYS B 1 369 ? 21.709 -19.880 12.122 1.00 12.54 373 LYS B CA 1
ATOM 5935 C C . LYS B 1 369 ? 22.271 -21.264 12.385 1.00 15.92 373 LYS B C 1
ATOM 5936 O O . LYS B 1 369 ? 22.016 -22.218 11.626 1.00 17.10 373 LYS B O 1
ATOM 5942 N N . ARG B 1 370 ? 23.044 -21.389 13.454 1.00 10.02 374 ARG B N 1
ATOM 5943 C CA . ARG B 1 370 ? 23.602 -22.687 13.802 1.00 10.58 374 ARG B CA 1
ATOM 5944 C C . ARG B 1 370 ? 22.500 -23.681 14.185 1.00 11.21 374 ARG B C 1
ATOM 5945 O O . ARG B 1 370 ? 22.583 -24.877 13.875 1.00 11.18 374 ARG B O 1
ATOM 5953 N N . ALA B 1 371 ? 21.477 -23.189 14.864 1.00 13.55 375 ALA B N 1
ATOM 5954 C CA . ALA B 1 371 ? 20.358 -23.998 15.288 1.00 11.96 375 ALA B CA 1
ATOM 5955 C C . ALA B 1 371 ? 19.564 -24.538 14.106 1.00 16.10 375 ALA B C 1
ATOM 5956 O O . ALA B 1 371 ? 19.204 -25.716 14.073 1.00 14.94 375 ALA B O 1
ATOM 5958 N N . LYS B 1 372 ? 19.291 -23.676 13.138 1.00 12.83 376 LYS B N 1
ATOM 5959 C CA . LYS B 1 372 ? 18.544 -24.097 11.945 1.00 13.95 376 LYS B CA 1
ATOM 5960 C C . LYS B 1 372 ? 19.321 -25.161 11.168 1.00 18.78 376 LYS B C 1
ATOM 5961 O O . LYS B 1 372 ? 18.726 -26.024 10.486 1.00 20.80 376 LYS B O 1
ATOM 5967 N N . ALA B 1 373 ? 20.640 -25.132 11.277 1.00 12.94 377 ALA B N 1
ATOM 5968 C CA . ALA B 1 373 ? 21.480 -26.096 10.576 1.00 18.45 377 ALA B CA 1
ATOM 5969 C C . ALA B 1 373 ? 21.708 -27.380 11.386 1.00 28.42 377 ALA B C 1
ATOM 5970 O O . ALA B 1 373 ? 22.453 -28.266 10.964 1.00 31.06 377 ALA B O 1
ATOM 5972 N N . GLY B 1 374 ? 21.070 -27.482 12.547 1.00 16.50 378 GLY B N 1
ATOM 5973 C CA . GLY B 1 374 ? 21.121 -28.711 13.323 1.00 21.54 378 GLY B CA 1
ATOM 5974 C C . GLY B 1 374 ? 21.847 -28.704 14.660 1.00 27.58 378 GLY B C 1
ATOM 5975 O O . GLY B 1 374 ? 21.906 -29.727 15.331 1.00 17.61 378 GLY B O 1
ATOM 5976 N N . LYS B 1 375 ? 22.393 -27.564 15.069 1.00 13.74 379 LYS B N 1
ATOM 5977 C CA . LYS B 1 375 ? 23.145 -27.491 16.326 1.00 12.74 379 LYS B CA 1
ATOM 5978 C C . LYS B 1 375 ? 22.665 -26.325 17.211 1.00 13.47 379 LYS B C 1
ATOM 5979 O O . LYS B 1 375 ? 23.355 -25.305 17.334 1.00 17.27 379 LYS B O 1
ATOM 5985 N N . ARG B 1 376 ? 21.478 -26.485 17.793 1.00 12.88 380 ARG B N 1
ATOM 5986 C CA . ARG B 1 376 ? 20.884 -25.457 18.644 1.00 13.04 380 ARG B CA 1
ATOM 5987 C C . ARG B 1 376 ? 21.461 -25.516 20.059 1.00 13.64 380 ARG B C 1
ATOM 5988 O O . ARG B 1 376 ? 21.353 -26.553 20.729 1.00 12.35 380 ARG B O 1
ATOM 5996 N N . LEU B 1 377 ? 22.025 -24.400 20.543 1.00 10.76 381 LEU B N 1
ATOM 5997 C CA . LEU B 1 377 ? 22.448 -24.356 21.951 1.00 8.88 381 LEU B CA 1
ATOM 5998 C C . LEU B 1 377 ? 21.300 -24.682 22.899 1.00 9.80 381 LEU B C 1
ATOM 5999 O O . LEU B 1 377 ? 20.123 -24.488 22.598 1.00 10.33 381 LEU B O 1
ATOM 6004 N N . ALA B 1 378 ? 21.652 -25.172 24.083 1.00 8.59 382 ALA B N 1
ATOM 6005 C CA . ALA B 1 378 ? 20.619 -25.519 25.043 1.00 9.21 382 ALA B CA 1
ATOM 6006 C C . ALA B 1 378 ? 19.782 -24.323 25.463 1.00 8.35 382 ALA B C 1
ATOM 6007 O O . ALA B 1 378 ? 18.565 -24.447 25.710 1.00 12.40 382 ALA B O 1
ATOM 6009 N N . PHE B 1 379 ? 20.428 -23.159 25.591 1.00 10.98 383 PHE B N 1
ATOM 6010 C CA . PHE B 1 379 ? 19.716 -21.941 25.982 1.00 11.74 383 PHE B CA 1
ATOM 6011 C C . PHE B 1 379 ? 20.561 -20.702 25.751 1.00 10.11 383 PHE B C 1
ATOM 6012 O O . PHE B 1 379 ? 21.785 -20.807 25.646 1.00 8.44 383 PHE B O 1
ATOM 6020 N N . VAL B 1 380 ? 19.896 -19.541 25.680 1.00 7.64 384 VAL B N 1
ATOM 6021 C CA . VAL B 1 380 ? 20.521 -18.252 25.858 1.00 6.39 384 VAL B CA 1
ATOM 6022 C C . VAL B 1 380 ? 20.053 -17.691 27.197 1.00 6.12 384 VAL B C 1
ATOM 6023 O O . VAL B 1 380 ? 18.869 -17.768 27.532 1.00 11.48 384 VAL B O 1
ATOM 6027 N N . HIS B 1 381 ? 20.983 -17.175 27.995 1.00 9.33 385 HIS B N 1
ATOM 6028 C CA . HIS B 1 381 ? 20.658 -16.640 29.318 1.00 9.44 385 HIS B CA 1
ATOM 6029 C C . HIS B 1 381 ? 20.893 -15.125 29.278 1.00 10.15 385 HIS B C 1
ATOM 6030 O O . HIS B 1 381 ? 21.996 -14.698 28.959 1.00 11.46 385 HIS B O 1
ATOM 6037 N N . LEU B 1 382 ? 19.851 -14.330 29.541 1.00 7.85 386 LEU B N 1
ATOM 6038 C CA . LEU B 1 382 ? 19.960 -12.876 29.455 1.00 7.96 386 LEU B CA 1
ATOM 6039 C C . LEU B 1 382 ? 19.883 -12.212 30.815 1.00 10.83 386 LEU B C 1
ATOM 6040 O O . LEU B 1 382 ? 18.971 -12.491 31.597 1.00 12.36 386 LEU B O 1
ATOM 6045 N N . VAL B 1 383 ? 20.843 -11.332 31.079 1.00 9.52 387 VAL B N 1
ATOM 6046 C CA . VAL B 1 383 ? 20.755 -10.426 32.207 1.00 8.99 387 VAL B CA 1
ATOM 6047 C C . VAL B 1 383 ? 19.799 -9.286 31.825 1.00 8.24 387 VAL B C 1
ATOM 6048 O O . VAL B 1 383 ? 19.991 -8.616 30.817 1.00 9.82 387 VAL B O 1
ATOM 6052 N N . GLU B 1 384 ? 18.742 -9.093 32.613 1.00 9.02 388 GLU B N 1
ATOM 6053 C CA . GLU B 1 384 ? 17.758 -8.065 32.334 1.00 10.37 388 GLU B CA 1
ATOM 6054 C C . GLU B 1 384 ? 18.205 -6.758 32.935 1.00 15.39 388 GLU B C 1
ATOM 6055 O O . GLU B 1 384 ? 18.776 -6.738 34.014 1.00 20.12 388 GLU B O 1
ATOM 6061 N N . PRO B 1 385 ? 17.939 -5.654 32.245 1.00 14.92 389 PRO B N 1
ATOM 6062 C CA . PRO B 1 385 ? 18.329 -4.371 32.863 1.00 17.36 389 PRO B CA 1
ATOM 6063 C C . PRO B 1 385 ? 17.353 -3.886 33.934 1.00 27.19 389 PRO B C 1
ATOM 6064 O O . PRO B 1 385 ? 16.943 -2.724 33.910 1.00 41.63 389 PRO B O 1
ATOM 6068 N N . ARG B 1 386 ? 17.014 -4.765 34.873 1.00 27.58 390 ARG B N 1
ATOM 6069 C CA . ARG B 1 386 ? 16.062 -4.471 35.944 1.00 27.32 390 ARG B CA 1
ATOM 6070 C C . ARG B 1 386 ? 16.771 -4.233 37.278 1.00 38.11 390 ARG B C 1
ATOM 6071 O O . ARG B 1 386 ? 16.148 -3.817 38.262 1.00 46.36 390 ARG B O 1
#